Protein AF-0000000074317100 (afdb_homodimer)

Nearest PDB structures (foldseek):
  5i6j-assembly1_A-2  TM=2.090E-01  e=4.087E+00  Homo sapiens
  5i7d-assembly1_A  TM=2.331E-01  e=7.921E+00  Homo sapiens
  5i6j-assembly1_A-2  TM=2.090E-01  e=7.833E+00  Homo sapiens

Solvent-accessible surface area (backbone atoms only — not comparable to full-atom values): 70722 Å² total; per-residue (Å²): 135,84,80,74,78,77,76,76,62,62,64,60,56,52,46,50,55,48,47,51,53,49,55,60,55,61,66,67,53,64,84,69,76,78,72,83,75,69,97,59,59,48,71,60,46,92,87,54,50,64,49,77,40,41,59,49,75,31,32,36,34,78,35,83,80,65,72,85,50,68,72,64,41,71,75,47,50,77,80,52,48,42,72,39,78,79,64,49,83,86,70,63,60,57,64,32,31,36,39,34,53,46,42,38,31,38,54,83,87,62,97,68,54,44,31,40,34,38,67,47,51,78,30,36,35,34,37,36,34,41,67,39,78,52,86,46,90,91,60,86,53,79,44,66,47,81,45,78,48,39,40,69,43,49,47,83,71,43,70,40,76,50,62,46,48,55,46,78,52,72,77,87,52,66,44,76,46,62,32,40,35,40,38,35,24,80,50,92,66,65,69,36,42,32,47,30,26,51,49,52,49,50,38,52,49,34,54,50,32,20,52,49,15,21,51,52,19,28,50,50,44,55,34,50,52,35,51,52,46,23,72,63,72,68,46,66,44,37,55,30,43,31,52,22,51,51,21,48,50,53,24,48,28,41,75,64,31,52,34,39,64,73,73,42,35,82,36,37,74,54,59,74,48,46,40,45,55,26,48,50,42,26,53,50,24,46,51,54,20,49,44,52,69,60,37,20,74,76,71,36,49,71,59,37,54,48,51,54,49,49,51,52,52,52,50,51,50,48,54,44,26,75,74,74,43,65,74,54,57,74,62,55,63,65,58,51,52,51,54,49,48,54,43,49,50,31,49,53,39,32,73,73,63,44,71,54,30,55,39,44,35,52,17,47,49,44,34,50,50,15,49,52,52,38,50,37,42,74,71,60,69,35,74,92,40,76,65,53,70,45,33,42,59,51,20,49,50,52,22,54,51,32,40,52,46,20,55,51,48,40,52,42,51,52,50,52,51,50,52,50,51,50,51,51,50,52,51,51,51,53,48,52,52,49,49,51,52,48,52,52,49,52,50,52,48,49,53,50,51,54,50,50,53,52,49,52,54,50,50,52,52,49,52,55,48,51,52,51,49,52,52,44,53,52,48,50,52,51,45,54,50,51,50,51,50,43,51,52,51,51,53,52,46,43,54,57,50,55,65,41,62,80,78,57,91,69,53,66,71,59,50,34,67,72,51,64,50,57,64,56,50,48,49,51,43,28,47,62,70,40,65,87,53,55,62,35,89,85,77,63,43,64,52,65,41,83,31,93,50,90,69,14,39,15,31,68,81,82,56,50,71,44,54,40,41,60,93,45,98,59,40,88,62,91,62,64,57,51,59,53,51,48,52,52,50,49,57,68,64,70,55,84,77,62,52,67,63,52,48,14,60,71,66,74,48,54,53,66,57,51,50,54,48,50,50,50,49,50,54,48,49,54,54,28,51,76,71,70,55,48,63,54,58,64,43,44,71,61,50,70,64,58,66,67,64,59,61,57,72,79,102,136,84,82,74,77,76,75,75,61,62,64,58,56,52,46,49,55,48,48,51,53,50,54,59,57,60,66,67,54,62,84,70,74,78,70,83,75,69,97,58,58,47,71,60,44,93,87,54,50,62,47,77,40,41,61,50,76,30,33,35,32,78,34,83,81,67,72,84,50,68,72,64,42,70,76,44,50,78,79,53,48,40,72,38,79,79,64,49,82,85,70,64,61,58,65,31,32,36,39,36,53,46,44,38,31,38,54,81,86,62,96,68,54,44,29,40,35,38,68,47,50,78,31,36,36,34,38,37,34,41,67,41,78,52,87,45,89,91,60,86,54,78,42,66,46,80,44,79,48,39,41,69,43,50,47,83,71,44,70,42,78,50,61,44,49,54,46,78,51,73,77,89,52,65,44,77,46,64,33,41,35,40,38,36,24,80,50,93,64,65,69,36,42,32,46,29,26,50,50,51,48,51,37,52,49,34,53,51,33,20,49,49,16,22,52,52,18,28,49,51,44,55,35,50,52,35,52,51,48,23,73,64,73,68,46,67,44,36,54,32,44,32,51,21,51,52,21,46,50,52,24,50,29,41,74,66,32,50,34,38,65,73,73,42,33,84,35,37,75,54,58,74,48,47,39,46,55,26,48,49,44,28,53,50,24,46,52,53,21,50,44,54,70,61,38,20,74,75,70,35,48,72,59,36,54,49,54,53,48,50,51,51,52,53,50,50,49,49,54,45,24,74,74,73,42,65,74,56,58,74,60,55,62,67,59,50,51,50,53,50,47,52,42,50,50,32,49,54,38,32,73,73,63,44,69,51,29,53,39,44,36,52,17,48,50,44,34,49,52,16,50,53,51,39,51,36,41,74,72,60,69,34,73,91,40,76,66,54,72,44,32,40,60,52,20,48,50,52,22,53,51,31,41,50,46,20,55,52,48,41,51,42,51,52,50,51,52,51,52,50,51,51,51,50,50,53,51,50,51,53,51,52,53,49,50,51,52,49,50,52,50,51,50,52,49,51,52,50,51,54,52,50,53,52,48,53,53,51,50,52,52,50,53,54,48,50,52,49,49,52,53,46,53,50,52,49,53,51,46,52,51,52,50,52,51,43,51,52,50,52,54,52,44,43,55,57,53,55,65,42,64,81,74,59,90,69,54,68,71,59,49,36,67,70,53,65,48,58,66,58,49,48,48,49,43,28,48,63,71,40,64,90,53,55,60,36,88,87,77,63,42,61,54,67,40,82,32,94,49,89,68,13,40,16,29,69,82,83,57,50,71,43,55,39,42,60,92,44,97,60,40,87,63,90,62,64,56,50,57,52,52,49,53,50,51,49,59,70,66,71,55,85,77,63,56,68,62,51,51,14,60,72,66,72,48,54,52,66,56,50,50,54,46,47,49,49,50,49,56,48,51,53,54,30,53,76,69,71,55,47,64,54,59,64,42,45,69,62,50,68,64,57,66,68,63,58,59,57,73,79,99

Organism: NCBI:txid2715131

InterPro domains:
  IPR011622 7TM-DISM receptor, extracellular domain, type 2 [PF07696] (60-193)
  IPR011623 7TM-DISM receptor, extracellular domain, type 1 [PF07695] (208-410)

Sequence (1302 aa):
MYLKLHNINFLDDLKIALILIVSFFSAINSYCDDTKLRYLPIEISDSVDQQIFTLVDLPFYVDSTNNLELKSILTNPSEYFRYDRNYSPRKFRAGNNYWIRIDIKIPENSDKYWLLEFYDQTIDEIVVFKPESKKLKNLVSVDYSKIELGDNNEFDERTFKHKNFEVLINHTQFGVYSYFVKINSHRFADIRIAVRSVNRFVYYSLNEYFLFGLLYGMILIISIYNLLMYLVIKEKKYLYYIFYILSVGFYAMCVDGIAFQYLWPNCPEWNEIAYGVFLYFIILFALLFSKKFLVTRIHAPELNAIIISLIIIRSIFFLYTLLFDQNLFDHRILDILIMAFIFFTGIIVWKRGYLPARFFVIAYGVLFIGFFIKALVLWGDIPFNTFLHYSLRISFIIEMILLSFALADRVRILKRNRDKVLKRMMTEQQDNLQIKEQLNQELEQKVAERTKELFEKNQLLEVSYDKLKDQASEIYTINNLLDLENWKLKNRLKSVVKGRMLMKKLTFEEFATVFPENDKCLHQVAHMKWNEGFKCRRCDNKKFSEGSKPYSRRCSKCGYNESATAYTLFHGIKFPLVKAFYILYVVLNHEDYMSLEEMARALSLQKNTVWNFKKKVNNFLHDEEEHGHIHAWKDVMIDLEIIESEDRKNEMYLKLHNINFLDDLKIALILIVSFFSAINSYCDDTKLRYLPIEISDSVDQQIFTLVDLPFYVDSTNNLELKSILTNPSEYFRYDRNYSPRKFRAGNNYWIRIDIKIPENSDKYWLLEFYDQTIDEIVVFKPESKKLKNLVSVDYSKIELGDNNEFDERTFKHKNFEVLINHTQFGVYSYFVKINSHRFADIRIAVRSVNRFVYYSLNEYFLFGLLYGMILIISIYNLLMYLVIKEKKYLYYIFYILSVGFYAMCVDGIAFQYLWPNCPEWNEIAYGVFLYFIILFALLFSKKFLVTRIHAPELNAIIISLIIIRSIFFLYTLLFDQNLFDHRILDILIMAFIFFTGIIVWKRGYLPARFFVIAYGVLFIGFFIKALVLWGDIPFNTFLHYSLRISFIIEMILLSFALADRVRILKRNRDKVLKRMMTEQQDNLQIKEQLNQELEQKVAERTKELFEKNQLLEVSYDKLKDQASEIYTINNLLDLENWKLKNRLKSVVKGRMLMKKLTFEEFATVFPENDKCLHQVAHMKWNEGFKCRRCDNKKFSEGSKPYSRRCSKCGYNESATAYTLFHGIKFPLVKAFYILYVVLNHEDYMSLEEMARALSLQKNTVWNFKKKVNNFLHDEEEHGHIHAWKDVMIDLEIIESEDRKNE

pLDDT: mean 80.02, std 16.93, range [22.44, 97.88]

Foldseek 3Di:
DPPPPPCPVPVVVVVVVVVVVVVVLVVQPDDPPPPPDPPDADEDDPVDFKDKDALQRWWKAWAPPQPDDPVNCVVPVVVGTDHDNPDFLVPDDAFIKMKTKHKHAAALDDPFWKKKWWDFQQFAKKKKWAWDQDPDDPDRDTHTDIDIDGLVDFQVSAPDSALIGMGTHDNNDGGMDMMMMITHHNDRGGGMMMMGTPVVVVVVRVVVVVVLVVLLVLLVVLLVVLVVVCVVVVDCLSVLLSQLSVLVNQLVCLNSSVCCSPPPRPCSVCSNQVNLVSLLSNLLSLLVNLCRLLVCVPLPVVLNVVSVVLNVVSVVVSVCCVPPNVVCSPPCVSVVVSLVSSLVSLVSSVVSPDVLSVLVNVLSVLLVVLVVLCVCVSSVSHDDDPCSPCSNSVSNSSSSVSVVVSVVVVVVVVVVVVVVVVVVVVVVVVVVVVVVVVVVVVVVVVVVVVVVVVVVVVVVVVVVVVVVVVVVVVVVVVVVVVVVVVVVVLVVLLVVLLVQLVPDDDALVSLCSNVVDLLLLLVLLLCVVAVVFDADPVPRAGDWDDDDDRSWTAGPPPGDIDGSCPPHLCPPQPDRPSLLVSLLSVVVVVDCPDDLVRSCVRSVHDSVSSVVSNVSSVVVLVVCVVVPNNVPVVVSVVVSPPPVVPVVVVD/DPPPPPCPVPVVVVVVVVVVVVVVLVVQPPDPPPPPDPPDAAEDDPVDFKDKDALQRWWKAWAPPQPDDPVNCVVPVPVGTDHDNPDFLVPDDAFIKMKTKHKHAAAQDDPFWKKKWWDFQQFAKKKKWAWDQDPDDPDRDTHTDIDIDHLVDFQVSAPDSALIGMGTHDNVDGGMDMMMMITHHNDRGGGMMMMGTPVVVVVVRVVVVVVLVVLLVLLVVLLVVLVVVCVVVVDCLSVLLSQLSVLVNQLVCLNSSVCCSPPPRPCSVCSNQVNLVSLLSNLLSLLVNLCRLLVCVPLPVPLNVVSVVLNVVSVVVSVCCVPPNVVCSPPCVSVVVSLVSSLVSLVSSVVSPDVLSVLVNVLSVLLVVLVVLCVCVSSVSHDDDPCSPCSNSVSNSSSSVSVVVSVVVVVVVVVVVVVVVVVVVVVVVVVVVVVVVVVVVVVVVVVVVVVVVVVVVVVVVVVVVVVVVVVVVVVVVVVVVVVVVVVVVLVVLLVVLLVQLVPDDQQLVSLCSNVVDLLLLLVLLLCVVAVVFDADPPPRAGDWDDADDRSWTAGPPPGDIDGSQPPHLNHPQPDRSSLLVSLLSVVVVVDPPADLVRSCVRRVHDSVSSVVSNVSSVVVLVVVVVVVNNVVVVVSSVVVPPPVVPVVVVD

Structure (mmCIF, N/CA/C/O backbone):
data_AF-0000000074317100-model_v1
#
loop_
_entity.id
_entity.type
_entity.pdbx_description
1 polymer Receptor
#
loop_
_atom_site.group_PDB
_atom_site.id
_atom_site.type_symbol
_atom_site.label_atom_id
_atom_site.label_alt_id
_atom_site.label_comp_id
_atom_site.label_asym_id
_atom_site.label_entity_id
_atom_site.label_seq_id
_atom_site.pdbx_PDB_ins_code
_atom_site.Cartn_x
_atom_site.Cartn_y
_atom_site.Cartn_z
_atom_site.occupancy
_atom_site.B_iso_or_equiv
_atom_site.auth_seq_id
_atom_site.auth_comp_id
_atom_site.auth_asym_id
_atom_site.auth_atom_id
_atom_site.pdbx_PDB_model_num
ATOM 1 N N . MET A 1 1 ? 4.09 -18.891 -46.406 1 22.44 1 MET A N 1
ATOM 2 C CA . MET A 1 1 ? 4.047 -17.438 -46.438 1 22.44 1 MET A CA 1
ATOM 3 C C . MET A 1 1 ? 4.434 -16.844 -45.094 1 22.44 1 MET A C 1
ATOM 5 O O . MET A 1 1 ? 3.84 -17.172 -44.062 1 22.44 1 MET A O 1
ATOM 9 N N . TYR A 1 2 ? 5.777 -16.438 -44.906 1 25.3 2 TYR A N 1
ATOM 10 C CA . TYR A 1 2 ? 6.629 -15.891 -43.875 1 25.3 2 TYR A CA 1
ATOM 11 C C . TYR A 1 2 ? 6.094 -14.555 -43.375 1 25.3 2 TYR A C 1
ATOM 13 O O . TYR A 1 2 ? 5.984 -13.602 -44.125 1 25.3 2 TYR A O 1
ATOM 21 N N . LEU A 1 3 ? 5.008 -14.602 -42.531 1 24.22 3 LEU A N 1
ATOM 22 C CA . LEU A 1 3 ? 4.402 -13.398 -41.938 1 24.22 3 LEU A CA 1
ATOM 23 C C . LEU A 1 3 ? 5.461 -12.5 -41.312 1 24.22 3 LEU A C 1
ATOM 25 O O . LEU A 1 3 ? 6.172 -12.922 -40.406 1 24.22 3 LEU A O 1
ATOM 29 N N . LYS A 1 4 ? 6.113 -11.578 -42.125 1 28.25 4 LYS A N 1
ATOM 30 C CA . LYS A 1 4 ? 7.051 -10.484 -41.875 1 28.25 4 LYS A CA 1
ATOM 31 C C . LYS A 1 4 ? 6.59 -9.602 -40.719 1 28.25 4 LYS A C 1
ATOM 33 O O . LYS A 1 4 ? 5.508 -9.008 -40.781 1 28.25 4 LYS A O 1
ATOM 38 N N . LEU A 1 5 ? 6.988 -9.977 -39.531 1 27.14 5 LEU A N 1
ATOM 39 C CA . LEU A 1 5 ? 6.852 -9.289 -38.25 1 27.14 5 LEU A CA 1
ATOM 40 C C . LEU A 1 5 ? 7.246 -7.816 -38.375 1 27.14 5 LEU A C 1
ATOM 42 O O . LEU A 1 5 ? 8.383 -7.504 -38.719 1 27.14 5 LEU A O 1
ATOM 46 N N . HIS A 1 6 ? 6.355 -6.973 -38.969 1 30.7 6 HIS A N 1
ATOM 47 C CA . HIS A 1 6 ? 6.473 -5.52 -39.031 1 30.7 6 HIS A CA 1
ATOM 48 C C . HIS A 1 6 ? 7.059 -4.969 -37.719 1 30.7 6 HIS A C 1
ATOM 50 O O . HIS A 1 6 ? 6.621 -5.34 -36.656 1 30.7 6 HIS A O 1
ATOM 56 N N . ASN A 1 7 ? 8.328 -4.562 -37.781 1 32.34 7 ASN A N 1
ATOM 57 C CA . ASN A 1 7 ? 9.242 -3.832 -36.906 1 32.34 7 ASN A CA 1
ATOM 58 C C . ASN A 1 7 ? 8.602 -2.551 -36.375 1 32.34 7 ASN A C 1
ATOM 60 O O . ASN A 1 7 ? 8.461 -1.572 -37.094 1 32.34 7 ASN A O 1
ATOM 64 N N . ILE A 1 8 ? 7.441 -2.594 -35.781 1 33.41 8 ILE A N 1
ATOM 65 C CA . ILE A 1 8 ? 6.977 -1.388 -35.094 1 33.41 8 ILE A CA 1
ATOM 66 C C . ILE A 1 8 ? 8.133 -0.744 -34.344 1 33.41 8 ILE A C 1
ATOM 68 O O . ILE A 1 8 ? 8.734 -1.371 -33.469 1 33.41 8 ILE A O 1
ATOM 72 N N . ASN A 1 9 ? 8.836 0.17 -35.062 1 35.75 9 ASN A N 1
ATOM 73 C CA . ASN A 1 9 ? 9.953 0.976 -34.594 1 35.75 9 ASN A CA 1
ATOM 74 C C . ASN A 1 9 ? 9.625 1.66 -33.25 1 35.75 9 ASN A C 1
ATOM 76 O O . ASN A 1 9 ? 8.852 2.613 -33.219 1 35.75 9 ASN A O 1
ATOM 80 N N . PHE A 1 10 ? 9.578 0.96 -32.281 1 36.94 10 PHE A N 1
ATOM 81 C CA . PHE A 1 10 ? 9.492 1.367 -30.875 1 36.94 10 PHE A CA 1
ATOM 82 C C . PHE A 1 10 ? 10.352 2.594 -30.609 1 36.94 10 PHE A C 1
ATOM 84 O O . PHE A 1 10 ? 10.055 3.391 -29.719 1 36.94 10 PHE A O 1
ATOM 91 N N . LEU A 1 11 ? 11.359 2.812 -31.5 1 37.06 11 LEU A N 1
ATOM 92 C CA . LEU A 1 11 ? 12.227 3.971 -31.312 1 37.06 11 LEU A CA 1
ATOM 93 C C . LEU A 1 11 ? 11.484 5.262 -31.641 1 37.06 11 LEU A C 1
ATOM 95 O O . LEU A 1 11 ? 11.703 6.289 -31 1 37.06 11 LEU A O 1
ATOM 99 N N . ASP A 1 12 ? 10.656 5.312 -32.688 1 43.34 12 ASP A N 1
ATOM 100 C CA . ASP A 1 12 ? 9.961 6.543 -33.062 1 43.34 12 ASP A CA 1
ATOM 101 C C . ASP A 1 12 ? 8.914 6.918 -32 1 43.34 12 ASP A C 1
ATOM 103 O O . ASP A 1 12 ? 8.734 8.094 -31.688 1 43.34 12 ASP A O 1
ATOM 107 N N . ASP A 1 13 ? 8.328 5.914 -31.391 1 43.31 13 ASP A N 1
ATOM 108 C CA . ASP A 1 13 ? 7.324 6.25 -30.375 1 43.31 13 ASP A CA 1
ATOM 109 C C . ASP A 1 13 ? 7.98 6.773 -29.109 1 43.31 13 ASP A C 1
ATOM 111 O O . ASP A 1 13 ? 7.438 7.656 -28.438 1 43.31 13 ASP A O 1
ATOM 115 N N . LEU A 1 14 ? 9.164 6.312 -28.844 1 40.88 14 LEU A N 1
ATOM 116 C CA . LEU A 1 14 ? 9.906 6.859 -27.719 1 40.88 14 LEU A CA 1
ATOM 117 C C . LEU A 1 14 ? 10.344 8.289 -27.984 1 40.88 14 LEU A C 1
ATOM 119 O O . LEU A 1 14 ? 10.359 9.125 -27.078 1 40.88 14 LEU A O 1
ATOM 123 N N . LYS A 1 15 ? 10.617 8.602 -29.328 1 45.19 15 LYS A N 1
ATOM 124 C CA . LYS A 1 15 ? 10.953 9.969 -29.703 1 45.19 15 LYS A CA 1
ATOM 125 C C . LYS A 1 15 ? 9.758 10.898 -29.531 1 45.19 15 LYS A C 1
ATOM 127 O O . LYS A 1 15 ? 9.906 12.016 -29.016 1 45.19 15 LYS A O 1
ATOM 132 N N . ILE A 1 16 ? 8.602 10.469 -29.906 1 45 16 ILE A N 1
ATOM 133 C CA . ILE A 1 16 ? 7.406 11.289 -29.766 1 45 16 ILE A CA 1
ATOM 134 C C . ILE A 1 16 ? 7.105 11.516 -28.281 1 45 16 ILE A C 1
ATOM 136 O O . ILE A 1 16 ? 6.773 12.633 -27.875 1 45 16 ILE A O 1
ATOM 140 N N . ALA A 1 17 ? 7.262 10.484 -27.484 1 42.53 17 ALA A N 1
ATOM 141 C CA . ALA A 1 17 ? 7.027 10.68 -26.047 1 42.53 17 ALA A CA 1
ATOM 142 C C . ALA A 1 17 ? 8.055 11.641 -25.453 1 42.53 17 ALA A C 1
ATOM 144 O O . ALA A 1 17 ? 7.715 12.5 -24.641 1 42.53 17 ALA A O 1
ATOM 145 N N . LEU A 1 18 ? 9.234 11.555 -26.047 1 42.03 18 LEU A N 1
ATOM 146 C CA . LEU A 1 18 ? 10.281 12.469 -25.609 1 42.03 18 LEU A CA 1
ATOM 147 C C . LEU A 1 18 ? 10.023 13.883 -26.125 1 42.03 18 LEU A C 1
ATOM 149 O O . LEU A 1 18 ? 10.195 14.852 -25.375 1 42.03 18 LEU A O 1
ATOM 153 N N . ILE A 1 19 ? 9.562 13.992 -27.359 1 43.97 19 ILE A N 1
ATOM 154 C CA . ILE A 1 19 ? 9.234 15.312 -27.906 1 43.97 19 ILE A CA 1
ATOM 155 C C . ILE A 1 19 ? 8.023 15.883 -27.156 1 43.97 19 ILE A C 1
ATOM 157 O O . ILE A 1 19 ? 7.992 17.078 -26.844 1 43.97 19 ILE A O 1
ATOM 161 N N . LEU A 1 20 ? 7.062 15.07 -26.812 1 40.88 20 LEU A N 1
ATOM 162 C CA . LEU A 1 20 ? 5.914 15.594 -26.078 1 40.88 20 LEU A CA 1
ATOM 163 C C . LEU A 1 20 ? 6.312 16.031 -24.672 1 40.88 20 LEU A C 1
ATOM 165 O O . LEU A 1 20 ? 5.816 17.031 -24.172 1 40.88 20 LEU A O 1
ATOM 169 N N . ILE A 1 21 ? 7.18 15.336 -24.125 1 42.44 21 ILE A N 1
ATOM 170 C CA . ILE A 1 21 ? 7.656 15.75 -22.812 1 42.44 21 ILE A CA 1
ATOM 171 C C . ILE A 1 21 ? 8.5 17.016 -22.938 1 42.44 21 ILE A C 1
ATOM 173 O O . ILE A 1 21 ? 8.344 17.953 -22.141 1 42.44 21 ILE A O 1
ATOM 177 N N . VAL A 1 22 ? 9.281 17.094 -24.016 1 41.34 22 VAL A N 1
ATOM 178 C CA . VAL A 1 22 ? 10.094 18.281 -24.203 1 41.34 22 VAL A CA 1
ATOM 179 C C . VAL A 1 22 ? 9.195 19.469 -24.594 1 41.34 22 VAL A C 1
ATOM 181 O O . VAL A 1 22 ? 9.391 20.578 -24.109 1 41.34 22 VAL A O 1
ATOM 184 N N . SER A 1 23 ? 8.219 19.281 -25.453 1 39.97 23 SER A N 1
ATOM 185 C CA . SER A 1 23 ? 7.34 20.391 -25.828 1 39.97 23 SER A CA 1
ATOM 186 C C . SER A 1 23 ? 6.516 20.859 -24.625 1 39.97 23 SER A C 1
ATOM 188 O O . SER A 1 23 ? 6.164 22.031 -24.531 1 39.97 23 SER A O 1
ATOM 190 N N . PHE A 1 24 ? 6.094 19.969 -23.797 1 38.66 24 PHE A N 1
ATOM 191 C CA . PHE A 1 24 ? 5.367 20.406 -22.609 1 38.66 24 PHE A CA 1
ATOM 192 C C . PHE A 1 24 ? 6.254 21.25 -21.703 1 38.66 24 PHE A C 1
ATOM 194 O O . PHE A 1 24 ? 5.789 22.234 -21.109 1 38.66 24 PHE A O 1
ATOM 201 N N . PHE A 1 25 ? 7.512 20.984 -21.688 1 39.25 25 PHE A N 1
ATOM 202 C CA . PHE A 1 25 ? 8.422 21.734 -20.828 1 39.25 25 PHE A CA 1
ATOM 203 C C . PHE A 1 25 ? 8.727 23.109 -21.438 1 39.25 25 PHE A C 1
ATOM 205 O O . PHE A 1 25 ? 9.062 24.047 -20.719 1 39.25 25 PHE A O 1
ATOM 212 N N . SER A 1 26 ? 8.805 23.25 -22.719 1 36.91 26 SER A N 1
ATOM 213 C CA . SER A 1 26 ? 9.141 24.562 -23.25 1 36.91 26 SER A CA 1
ATOM 214 C C . SER A 1 26 ? 8.039 25.578 -22.953 1 36.91 26 SER A C 1
ATOM 216 O O . SER A 1 26 ? 8.281 26.797 -22.984 1 36.91 26 SER A O 1
ATOM 218 N N . ALA A 1 27 ? 6.812 25.172 -22.891 1 36.19 27 ALA A N 1
ATOM 219 C CA . ALA A 1 27 ? 5.773 26.188 -22.75 1 36.19 27 ALA A CA 1
ATOM 220 C C . ALA A 1 27 ? 5.824 26.844 -21.375 1 36.19 27 ALA A C 1
ATOM 222 O O . ALA A 1 27 ? 5.23 27.906 -21.172 1 36.19 27 ALA A O 1
ATOM 223 N N . ILE A 1 28 ? 6.301 26.172 -20.391 1 39.16 28 ILE A N 1
ATOM 224 C CA . ILE A 1 28 ? 6.152 26.781 -19.078 1 39.16 28 ILE A CA 1
ATOM 225 C C . ILE A 1 28 ? 7.215 27.859 -18.891 1 39.16 28 ILE A C 1
ATOM 227 O O . ILE A 1 28 ? 7.312 28.469 -17.828 1 39.16 28 ILE A O 1
ATOM 231 N N . ASN A 1 29 ? 8.102 28.094 -19.844 1 35.78 29 ASN A N 1
ATOM 232 C CA . ASN A 1 29 ? 9.141 29.078 -19.594 1 35.78 29 ASN A CA 1
ATOM 233 C C . ASN A 1 29 ? 8.547 30.469 -19.375 1 35.78 29 ASN A C 1
ATOM 235 O O . ASN A 1 29 ? 9.258 31.391 -18.969 1 35.78 29 ASN A O 1
ATOM 239 N N . SER A 1 30 ? 7.574 30.891 -20.141 1 35 30 SER A N 1
ATOM 240 C CA . SER A 1 30 ? 7.664 32.281 -20.562 1 35 30 SER A CA 1
ATOM 241 C C . SER A 1 30 ? 7.523 33.25 -19.375 1 35 30 SER A C 1
ATOM 243 O O . SER A 1 30 ? 7.988 34.375 -19.438 1 35 30 SER A O 1
ATOM 245 N N . TYR A 1 31 ? 6.398 33.281 -18.609 1 32.12 31 TYR A N 1
ATOM 246 C CA . TYR A 1 31 ? 6.023 34.656 -18.297 1 32.12 31 TYR A CA 1
ATOM 247 C C . TYR A 1 31 ? 6.766 35.188 -17.078 1 32.12 31 TYR A C 1
ATOM 249 O O . TYR A 1 31 ? 6.34 34.938 -15.938 1 32.12 31 TYR A O 1
ATOM 257 N N . CYS A 1 32 ? 8.109 34.969 -17.078 1 35.16 32 CYS A N 1
ATOM 258 C CA . CYS A 1 32 ? 8.758 35.781 -16.047 1 35.16 32 CYS A CA 1
ATOM 259 C C . CYS A 1 32 ? 8.469 37.281 -16.25 1 35.16 32 CYS A C 1
ATOM 261 O O . CYS A 1 32 ? 8.906 37.875 -17.234 1 35.16 32 CYS A O 1
ATOM 263 N N . ASP A 1 33 ? 7.371 37.812 -15.992 1 32.75 33 ASP A N 1
ATOM 264 C CA . ASP A 1 33 ? 7.219 39.25 -16.031 1 32.75 33 ASP A CA 1
ATOM 265 C C . ASP A 1 33 ? 8.258 39.938 -15.141 1 32.75 33 ASP A C 1
ATOM 267 O O . ASP A 1 33 ? 8.406 39.594 -13.961 1 32.75 33 ASP A O 1
ATOM 271 N N . ASP A 1 34 ? 9.391 40.406 -15.68 1 35.16 34 ASP A N 1
ATOM 272 C CA . ASP A 1 34 ? 10.414 41.344 -15.234 1 35.16 34 ASP A CA 1
ATOM 273 C C . ASP A 1 34 ? 9.789 42.531 -14.461 1 35.16 34 ASP A C 1
ATOM 275 O O . ASP A 1 34 ? 10.023 43.688 -14.789 1 35.16 34 ASP A O 1
ATOM 279 N N . THR A 1 35 ? 8.617 42.562 -13.953 1 35.41 35 THR A N 1
ATOM 280 C CA . THR A 1 35 ? 8.266 43.875 -13.422 1 35.41 35 THR A CA 1
ATOM 281 C C . THR A 1 35 ? 9.25 44.281 -12.328 1 35.41 35 THR A C 1
ATOM 283 O O . THR A 1 35 ? 9.641 43.469 -11.492 1 35.41 35 THR A O 1
ATOM 286 N N . LYS A 1 36 ? 10.055 45.375 -12.5 1 39.84 36 LYS A N 1
ATOM 287 C CA . LYS A 1 36 ? 10.875 46.25 -11.672 1 39.84 36 LYS A CA 1
ATOM 288 C C . LYS A 1 36 ? 10.312 46.344 -10.258 1 39.84 36 LYS A C 1
ATOM 290 O O . LYS A 1 36 ? 9.438 47.188 -9.992 1 39.84 36 LYS A O 1
ATOM 295 N N . LEU A 1 37 ? 10.078 45.406 -9.547 1 39.41 37 LEU A N 1
ATOM 296 C CA . LEU A 1 37 ? 9.453 45.594 -8.234 1 39.41 37 LEU A CA 1
ATOM 297 C C . LEU A 1 37 ? 10.375 46.344 -7.293 1 39.41 37 LEU A C 1
ATOM 299 O O . LEU A 1 37 ? 11.523 45.938 -7.09 1 39.41 37 LEU A O 1
ATOM 303 N N . ARG A 1 38 ? 10.359 47.688 -7.137 1 44.12 38 ARG A N 1
ATOM 304 C CA . ARG A 1 38 ? 10.711 48.562 -6.039 1 44.12 38 ARG A CA 1
ATOM 305 C C . ARG A 1 38 ? 10.609 47.844 -4.695 1 44.12 38 ARG A C 1
ATOM 307 O O . ARG A 1 38 ? 9.852 46.906 -4.555 1 44.12 38 ARG A O 1
ATOM 314 N N . TYR A 1 39 ? 11.57 48.312 -3.736 1 55.78 39 TYR A N 1
ATOM 315 C CA . TYR A 1 39 ? 11.68 47.906 -2.346 1 55.78 39 TYR A CA 1
ATOM 316 C C . TYR A 1 39 ? 10.328 47.938 -1.652 1 55.78 39 TYR A C 1
ATOM 318 O O . TYR A 1 39 ? 9.883 49 -1.188 1 55.78 39 TYR A O 1
ATOM 326 N N . LEU A 1 40 ? 9.352 47.344 -2.098 1 67.31 40 LEU A N 1
ATOM 327 C CA . LEU A 1 40 ? 8.102 47.469 -1.359 1 67.31 40 LEU A CA 1
ATOM 328 C C . LEU A 1 40 ? 8 46.375 -0.281 1 67.31 40 LEU A C 1
ATOM 330 O O . LEU A 1 40 ? 8.336 45.219 -0.522 1 67.31 40 LEU A O 1
ATOM 334 N N . PRO A 1 41 ? 7.977 46.906 0.976 1 85.5 41 PRO A N 1
ATOM 335 C CA . PRO A 1 41 ? 7.711 45.938 2.039 1 85.5 41 PRO A CA 1
ATOM 336 C C . PRO A 1 41 ? 6.641 44.906 1.654 1 85.5 41 PRO A C 1
ATOM 338 O O . PRO A 1 41 ? 5.773 45.219 0.826 1 85.5 41 PRO A O 1
ATOM 341 N N . ILE A 1 42 ? 6.879 43.75 2.068 1 88.25 42 ILE A N 1
ATOM 342 C CA . ILE A 1 42 ? 5.91 42.688 1.839 1 88.25 42 ILE A CA 1
ATOM 343 C C . ILE A 1 42 ? 4.617 43 2.59 1 88.25 42 ILE A C 1
ATOM 345 O O . ILE A 1 42 ? 4.613 43.125 3.818 1 88.25 42 ILE A O 1
ATOM 349 N N . GLU A 1 43 ? 3.596 43.219 1.921 1 86.69 43 GLU A N 1
ATOM 350 C CA . GLU A 1 43 ? 2.316 43.562 2.539 1 86.69 43 GLU A CA 1
ATOM 351 C C . GLU A 1 43 ? 1.512 42.312 2.848 1 86.69 43 GLU A C 1
ATOM 353 O O . GLU A 1 43 ? 1.227 41.5 1.951 1 86.69 43 GLU A O 1
ATOM 358 N N . ILE A 1 44 ? 1.282 42.156 4.078 1 86.44 44 ILE A N 1
ATOM 359 C CA . ILE A 1 44 ? 0.422 41.062 4.52 1 86.44 44 ILE A CA 1
ATOM 360 C C . ILE A 1 44 ? -1.041 41.5 4.43 1 86.44 44 ILE A C 1
ATOM 362 O O . ILE A 1 44 ? -1.409 42.562 4.91 1 86.44 44 ILE A O 1
ATOM 366 N N . SER A 1 45 ? -1.816 40.812 3.66 1 84.5 45 SER A N 1
ATOM 367 C CA . SER A 1 45 ? -3.248 41.062 3.541 1 84.5 45 SER A CA 1
ATOM 368 C C . SER A 1 45 ? -4.055 39.781 3.656 1 84.5 45 SER A C 1
ATOM 370 O O . SER A 1 45 ? -3.588 38.719 3.254 1 84.5 45 SER A O 1
ATOM 372 N N . ASP A 1 46 ? -5.223 39.938 4.195 1 84 46 ASP A N 1
ATOM 373 C CA . ASP A 1 46 ? -6.094 38.781 4.387 1 84 46 ASP A CA 1
ATOM 374 C C . ASP A 1 46 ? -6.566 38.219 3.047 1 84 46 ASP A C 1
ATOM 376 O O . ASP A 1 46 ? -7.008 37.062 2.967 1 84 46 ASP A O 1
ATOM 380 N N . SER A 1 47 ? -6.422 38.969 1.979 1 84.81 47 SER A N 1
ATOM 381 C CA . SER A 1 47 ? -6.867 38.531 0.666 1 84.81 47 SER A CA 1
ATOM 382 C C . SER A 1 47 ? -5.809 37.656 -0.004 1 84.81 47 SER A C 1
ATOM 384 O O . SER A 1 47 ? -6.133 36.812 -0.859 1 84.81 47 SER A O 1
ATOM 386 N N . VAL A 1 48 ? -4.578 37.906 0.335 1 88.19 48 VAL A N 1
ATOM 387 C CA . VAL A 1 48 ? -3.488 37.125 -0.216 1 88.19 48 VAL A CA 1
ATOM 388 C C . VAL A 1 48 ? -2.928 36.188 0.862 1 88.19 48 VAL A C 1
ATOM 390 O O . VAL A 1 48 ? -2.156 36.625 1.721 1 88.19 48 VAL A O 1
ATOM 393 N N . ASP A 1 49 ? -3.199 34.969 0.749 1 88.44 49 ASP A N 1
ATOM 394 C CA . ASP A 1 49 ? -2.924 34.031 1.828 1 88.44 49 ASP A CA 1
ATOM 395 C C . ASP A 1 49 ? -1.457 33.594 1.82 1 88.44 49 ASP A C 1
ATOM 397 O O . ASP A 1 49 ? -0.955 33.062 2.814 1 88.44 49 ASP A O 1
ATOM 401 N N . GLN A 1 50 ? -0.759 33.781 0.687 1 91.06 50 GLN A N 1
ATOM 402 C CA . GLN A 1 50 ? 0.623 33.344 0.648 1 91.06 50 GLN A CA 1
ATOM 403 C C . GLN A 1 50 ? 1.438 34.125 -0.377 1 91.06 50 GLN A C 1
ATOM 405 O O . GLN A 1 50 ? 0.926 34.469 -1.437 1 91.06 50 GLN A O 1
ATOM 410 N N . GLN A 1 51 ? 2.623 34.438 -0.091 1 91.62 51 GLN A N 1
ATOM 411 C CA . GLN A 1 51 ? 3.627 35.031 -0.98 1 91.62 51 GLN A CA 1
ATOM 412 C C . GLN A 1 51 ? 4.977 34.344 -0.811 1 91.62 51 GLN A C 1
ATOM 414 O O . GLN A 1 51 ? 5.473 34.188 0.309 1 91.62 51 GLN A O 1
ATOM 419 N N . ILE A 1 52 ? 5.484 33.875 -1.869 1 89.56 52 ILE A N 1
ATOM 420 C CA . ILE A 1 52 ? 6.758 33.156 -1.836 1 89.56 52 ILE A CA 1
ATOM 421 C C . ILE A 1 52 ? 7.848 34.031 -2.467 1 89.56 52 ILE A C 1
ATOM 423 O O . ILE A 1 52 ? 7.645 34.625 -3.535 1 89.56 52 ILE A O 1
ATOM 427 N N . PHE A 1 53 ? 8.992 34.062 -1.789 1 91.06 53 PHE A N 1
ATOM 428 C CA . PHE A 1 53 ? 10.102 34.906 -2.234 1 91.06 53 PHE A CA 1
ATOM 429 C C . PHE A 1 53 ? 11.383 34.094 -2.354 1 91.06 53 PHE A C 1
ATOM 431 O O . PHE A 1 53 ? 11.609 33.156 -1.569 1 91.06 53 PHE A O 1
ATOM 438 N N . THR A 1 54 ? 12.133 34.375 -3.322 1 88.94 54 THR A N 1
ATOM 439 C CA . THR A 1 54 ? 13.477 33.844 -3.486 1 88.94 54 THR A CA 1
ATOM 440 C C . THR A 1 54 ? 14.531 34.938 -3.316 1 88.94 54 THR A C 1
ATOM 442 O O . THR A 1 54 ? 14.188 36.094 -3.041 1 88.94 54 THR A O 1
ATOM 445 N N . LEU A 1 55 ? 15.766 34.562 -3.471 1 89.69 55 LEU A N 1
ATOM 446 C CA . LEU A 1 55 ? 16.828 35.531 -3.287 1 89.69 55 LEU A CA 1
ATOM 447 C C . LEU A 1 55 ? 16.812 36.594 -4.395 1 89.69 55 LEU A C 1
ATOM 449 O O . LEU A 1 55 ? 17.422 37.656 -4.262 1 89.69 55 LEU A O 1
ATOM 453 N N . VAL A 1 56 ? 16.016 36.312 -5.418 1 86.75 56 VAL A N 1
ATOM 454 C CA . VAL A 1 56 ? 15.883 37.281 -6.5 1 86.75 56 VAL A CA 1
ATOM 455 C C . VAL A 1 56 ? 14.969 38.406 -6.055 1 86.75 56 VAL A C 1
ATOM 457 O O . VAL A 1 56 ? 15.133 39.562 -6.496 1 86.75 56 VAL A O 1
ATOM 460 N N . ASP A 1 57 ? 14.07 38.125 -5.082 1 88.81 57 ASP A N 1
ATOM 461 C CA . ASP A 1 57 ? 13.023 39.062 -4.688 1 88.81 57 ASP A CA 1
ATOM 462 C C . ASP A 1 57 ? 13.398 39.812 -3.408 1 88.81 57 ASP A C 1
ATOM 464 O O . ASP A 1 57 ? 12.727 40.75 -3.02 1 88.81 57 ASP A O 1
ATOM 468 N N . LEU A 1 58 ? 14.523 39.406 -2.771 1 92.06 58 LEU A N 1
ATOM 469 C CA . LEU A 1 58 ? 14.867 39.969 -1.462 1 92.06 58 LEU A CA 1
ATOM 470 C C . LEU A 1 58 ? 16.281 40.5 -1.458 1 92.06 58 LEU A C 1
ATOM 472 O O . LEU A 1 58 ? 17.172 39.969 -2.121 1 92.06 58 LEU A O 1
ATOM 476 N N . PRO A 1 59 ? 16.469 41.562 -0.704 1 92.38 59 PRO A N 1
ATOM 477 C CA . PRO A 1 59 ? 17.844 42.062 -0.532 1 92.38 59 PRO A CA 1
ATOM 478 C C . PRO A 1 59 ? 18.656 41.156 0.38 1 92.38 59 PRO A C 1
ATOM 480 O O . PRO A 1 59 ? 18.188 40.719 1.436 1 92.38 59 PRO A O 1
ATOM 483 N N . PHE A 1 60 ? 19.828 40.844 -0.097 1 92.69 60 PHE A N 1
ATOM 484 C CA . PHE A 1 60 ? 20.656 39.938 0.7 1 92.69 60 PHE A CA 1
ATOM 485 C C . PHE A 1 60 ? 22.141 40.312 0.552 1 92.69 60 PHE A C 1
ATOM 487 O O . PHE A 1 60 ? 22.484 41.125 -0.303 1 92.69 60 PHE A O 1
ATOM 494 N N . TYR A 1 61 ? 22.953 39.812 1.504 1 93.06 61 TYR A N 1
ATOM 495 C CA . TYR A 1 61 ? 24.391 40.031 1.531 1 93.06 61 TYR A CA 1
ATOM 496 C C . TYR A 1 61 ? 25.125 38.719 1.871 1 93.06 61 TYR A C 1
ATOM 498 O O . TYR A 1 61 ? 24.734 38.031 2.801 1 93.06 61 TYR A O 1
ATOM 506 N N . VAL A 1 62 ? 26.109 38.406 1.01 1 93.44 62 VAL A N 1
ATOM 507 C CA . VAL A 1 62 ? 26.922 37.219 1.256 1 93.44 62 VAL A CA 1
ATOM 508 C C . VAL A 1 62 ? 28.188 37.594 2.014 1 93.44 62 VAL A C 1
ATOM 510 O O . VAL A 1 62 ? 29.031 38.312 1.491 1 93.44 62 VAL A O 1
ATOM 513 N N . ASP A 1 63 ? 28.266 37.062 3.205 1 93.56 63 ASP A N 1
ATOM 514 C CA . ASP A 1 63 ? 29.438 37.312 4.047 1 93.56 63 ASP A CA 1
ATOM 515 C C . ASP A 1 63 ? 30.453 36.188 3.906 1 93.56 63 ASP A C 1
ATOM 517 O O . ASP A 1 63 ? 30.359 35.156 4.594 1 93.56 63 ASP A O 1
ATOM 521 N N . SER A 1 64 ? 31.484 36.438 3.189 1 91.12 64 SER A N 1
ATOM 522 C CA . SER A 1 64 ? 32.531 35.438 2.979 1 91.12 64 SER A CA 1
ATOM 523 C C . SER A 1 64 ? 33.406 35.281 4.207 1 91.12 64 SER A C 1
ATOM 525 O O . SER A 1 64 ? 34.062 34.25 4.395 1 91.12 64 SER A O 1
ATOM 527 N N . THR A 1 65 ? 33.375 36.25 5.098 1 90.94 65 THR A N 1
ATOM 528 C CA . THR A 1 65 ? 34.219 36.219 6.285 1 90.94 65 THR A CA 1
ATOM 529 C C . THR A 1 65 ? 33.531 35.438 7.406 1 90.94 65 THR A C 1
ATOM 531 O O . THR A 1 65 ? 34.188 34.938 8.32 1 90.94 65 THR A O 1
ATOM 534 N N . ASN A 1 66 ? 32.25 35.375 7.418 1 91.12 66 ASN A N 1
ATOM 535 C CA . ASN A 1 66 ? 31.406 34.719 8.414 1 91.12 66 ASN A CA 1
ATOM 536 C C . ASN A 1 66 ? 31.547 35.375 9.789 1 91.12 66 ASN A C 1
ATOM 538 O O . ASN A 1 66 ? 31.391 34.719 10.812 1 91.12 66 ASN A O 1
ATOM 542 N N . ASN A 1 67 ? 31.922 36.656 9.891 1 89.44 67 ASN A N 1
ATOM 543 C CA . ASN A 1 67 ? 32.125 37.344 11.172 1 89.44 67 ASN A CA 1
ATOM 544 C C . ASN A 1 67 ? 31.203 38.531 11.336 1 89.44 67 ASN A C 1
ATOM 546 O O . ASN A 1 67 ? 31.219 39.188 12.383 1 89.44 67 ASN A O 1
ATOM 550 N N . LEU A 1 68 ? 30.406 38.688 10.422 1 90.69 68 LEU A N 1
ATOM 551 C CA . LEU A 1 68 ? 29.5 39.812 10.484 1 90.69 68 LEU A CA 1
ATOM 552 C C . LEU A 1 68 ? 28.391 39.594 11.508 1 90.69 68 LEU A C 1
ATOM 554 O O . LEU A 1 68 ? 27.797 38.531 11.547 1 90.69 68 LEU A O 1
ATOM 558 N N . GLU A 1 69 ? 28.219 40.531 12.492 1 90.25 69 GLU A N 1
ATOM 559 C CA . GLU A 1 69 ? 27.172 40.438 13.508 1 90.25 69 GLU A CA 1
ATOM 560 C C . GLU A 1 69 ? 26.031 41.406 13.195 1 90.25 69 GLU A C 1
ATOM 562 O O . GLU A 1 69 ? 26.203 42.375 12.422 1 90.25 69 GLU A O 1
ATOM 567 N N . LEU A 1 70 ? 24.922 41.156 13.781 1 90.56 70 LEU A N 1
ATOM 568 C CA . LEU A 1 70 ? 23.734 41.969 13.516 1 90.56 70 LEU A CA 1
ATOM 569 C C . LEU A 1 70 ? 23.984 43.438 13.875 1 90.56 70 LEU A C 1
ATOM 571 O O . LEU A 1 70 ? 23.484 44.344 13.188 1 90.56 70 LEU A O 1
ATOM 575 N N . LYS A 1 71 ? 24.719 43.688 14.945 1 87.19 71 LYS A N 1
ATOM 576 C CA . LYS A 1 71 ? 24.984 45.062 15.406 1 87.19 71 LYS A CA 1
ATOM 577 C C . LYS A 1 71 ? 25.656 45.875 14.32 1 87.19 71 LYS A C 1
ATOM 579 O O . LYS A 1 71 ? 25.328 47.062 14.141 1 87.19 71 LYS A O 1
ATOM 584 N N . SER A 1 72 ? 26.531 45.219 13.555 1 87.19 72 SER A N 1
ATOM 585 C CA . SER A 1 72 ? 27.234 45.906 12.477 1 87.19 72 SER A CA 1
ATOM 586 C C . SER A 1 72 ? 26.297 46.219 11.305 1 87.19 72 SER A C 1
ATOM 588 O O . SER A 1 72 ? 26.422 47.25 10.648 1 87.19 72 SER A O 1
ATOM 590 N N . ILE A 1 73 ? 25.344 45.375 11.094 1 88.5 73 ILE A N 1
ATOM 591 C CA . ILE A 1 73 ? 24.406 45.531 9.992 1 88.5 73 ILE A CA 1
ATOM 592 C C . ILE A 1 73 ? 23.406 46.656 10.297 1 88.5 73 ILE A C 1
ATOM 594 O O . ILE A 1 73 ? 23.016 47.406 9.406 1 88.5 73 ILE A O 1
ATOM 598 N N . LEU A 1 74 ? 23.031 46.75 11.609 1 87.62 74 LEU A N 1
ATOM 599 C CA . LEU A 1 74 ? 22.016 47.75 12.008 1 87.62 74 LEU A CA 1
ATOM 600 C C . LEU A 1 74 ? 22.578 49.156 11.914 1 87.62 74 LEU A C 1
ATOM 602 O O . LEU A 1 74 ? 21.828 50.125 11.703 1 87.62 74 LEU A O 1
ATOM 606 N N . THR A 1 75 ? 23.875 49.312 12.031 1 83 75 THR A N 1
ATOM 607 C CA . THR A 1 75 ? 24.5 50.625 11.961 1 83 75 THR A CA 1
ATOM 608 C C . THR A 1 75 ? 24.484 51.156 10.539 1 83 75 THR A C 1
ATOM 610 O O . THR A 1 75 ? 24.281 52.344 10.32 1 83 75 THR A O 1
ATOM 613 N N . ASN A 1 76 ? 24.656 50.312 9.531 1 81.56 76 ASN A N 1
ATOM 614 C CA . ASN A 1 76 ? 24.609 50.719 8.133 1 81.56 76 ASN A CA 1
ATOM 615 C C . ASN A 1 76 ? 23.891 49.688 7.262 1 81.56 76 ASN A C 1
ATOM 617 O O . ASN A 1 76 ? 24.531 49.062 6.426 1 81.56 76 ASN A O 1
ATOM 621 N N . PRO A 1 77 ? 22.641 49.656 7.293 1 77.06 77 PRO A N 1
ATOM 622 C CA . PRO A 1 77 ? 21.938 48.625 6.566 1 77.06 77 PRO A CA 1
ATOM 623 C C . PRO A 1 77 ? 22.016 48.781 5.051 1 77.06 77 PRO A C 1
ATOM 625 O O . PRO A 1 77 ? 22.094 47.781 4.324 1 77.06 77 PRO A O 1
ATOM 628 N N . SER A 1 78 ? 22.078 49.969 4.539 1 78.25 78 SER A N 1
ATOM 629 C CA . SER A 1 78 ? 22.016 50.219 3.102 1 78.25 78 SER A CA 1
ATOM 630 C C . SER A 1 78 ? 23.312 49.781 2.42 1 78.25 78 SER A C 1
ATOM 632 O O . SER A 1 78 ? 23.328 49.531 1.216 1 78.25 78 SER A O 1
ATOM 634 N N . GLU A 1 79 ? 24.281 49.656 3.225 1 79.69 79 GLU A N 1
ATOM 635 C CA . GLU A 1 79 ? 25.578 49.281 2.645 1 79.69 79 GLU A CA 1
ATOM 636 C C . GLU A 1 79 ? 25.641 47.781 2.367 1 79.69 79 GLU A C 1
ATOM 638 O O . GLU A 1 79 ? 26.359 47.344 1.464 1 79.69 79 GLU A O 1
ATOM 643 N N . TYR A 1 80 ? 24.875 47.062 2.988 1 84.12 80 TYR A N 1
ATOM 644 C CA . TYR A 1 80 ? 25.047 45.625 2.908 1 84.12 80 TYR A CA 1
ATOM 645 C C . TYR A 1 80 ? 23.953 45 2.051 1 84.12 80 TYR A C 1
ATOM 647 O O . TYR A 1 80 ? 24.234 44.125 1.225 1 84.12 80 TYR A O 1
ATOM 655 N N . PHE A 1 81 ? 22.844 45.438 2.098 1 89.38 81 PHE A N 1
ATOM 656 C CA . PHE A 1 81 ? 21.734 44.719 1.467 1 89.38 81 PHE A CA 1
ATOM 657 C C . PHE A 1 81 ? 21.469 45.281 0.068 1 89.38 81 PHE A C 1
ATOM 659 O O . PHE A 1 81 ? 21.234 46.469 -0.103 1 89.38 81 PHE A O 1
ATOM 666 N N . ARG A 1 82 ? 21.594 44.406 -0.919 1 86.44 82 ARG A N 1
ATOM 667 C CA . ARG A 1 82 ? 21.344 44.719 -2.316 1 86.44 82 ARG A CA 1
ATOM 668 C C . ARG A 1 82 ? 20.516 43.656 -2.996 1 86.44 82 ARG A C 1
ATOM 670 O O . ARG A 1 82 ? 20.516 42.5 -2.57 1 86.44 82 ARG A O 1
ATOM 677 N N . TYR A 1 83 ? 19.828 44.062 -4.004 1 88.44 83 TYR A N 1
ATOM 678 C CA . TYR A 1 83 ? 19.078 43.125 -4.82 1 88.44 83 TYR A CA 1
ATOM 679 C C . TYR A 1 83 ? 19.938 42.562 -5.945 1 88.44 83 TYR A C 1
ATOM 681 O O . TYR A 1 83 ? 20.734 43.281 -6.547 1 88.44 83 TYR A O 1
ATOM 689 N N . ASP A 1 84 ? 19.891 41.281 -6.098 1 86.38 84 ASP A N 1
ATOM 690 C CA . ASP A 1 84 ? 20.531 40.625 -7.242 1 86.38 84 ASP A CA 1
ATOM 691 C C . ASP A 1 84 ? 19.484 39.938 -8.117 1 86.38 84 ASP A C 1
ATOM 693 O O . ASP A 1 84 ? 19.141 38.781 -7.863 1 86.38 84 ASP A O 1
ATOM 697 N N . ARG A 1 85 ? 19.125 40.562 -9.219 1 82.69 85 ARG A N 1
ATOM 698 C CA . ARG A 1 85 ? 18.078 40.031 -10.086 1 82.69 85 ARG A CA 1
ATOM 699 C C . ARG A 1 85 ? 18.578 38.844 -10.906 1 82.69 85 ARG A C 1
ATOM 701 O O . ARG A 1 85 ? 17.781 38.062 -11.422 1 82.69 85 ARG A O 1
ATOM 708 N N . ASN A 1 86 ? 19.828 38.719 -10.992 1 81.56 86 ASN A N 1
ATOM 709 C CA . ASN A 1 86 ? 20.391 37.625 -11.781 1 81.56 86 ASN A CA 1
ATOM 710 C C . ASN A 1 86 ? 20.875 36.469 -10.898 1 81.56 86 ASN A C 1
ATOM 712 O O . ASN A 1 86 ? 21.656 35.656 -11.336 1 81.56 86 ASN A O 1
ATOM 716 N N . TYR A 1 87 ? 20.359 36.469 -9.75 1 83.62 87 TYR A N 1
ATOM 717 C CA . TYR A 1 87 ? 20.766 35.406 -8.867 1 83.62 87 TYR A CA 1
ATOM 718 C C . TYR A 1 87 ? 20.25 34.062 -9.367 1 83.62 87 TYR A C 1
ATOM 720 O O . TYR A 1 87 ? 19.094 33.969 -9.82 1 83.62 87 TYR A O 1
ATOM 728 N N . SER A 1 88 ? 21.125 33.156 -9.516 1 79.56 88 SER A N 1
ATOM 729 C CA . SER A 1 88 ? 20.781 31.781 -9.82 1 79.56 88 SER A CA 1
ATOM 730 C C . SER A 1 88 ? 21.25 30.844 -8.719 1 79.56 88 SER A C 1
ATOM 732 O O . SER A 1 88 ? 22.297 31.062 -8.102 1 79.56 88 SER A O 1
ATOM 734 N N . PRO A 1 89 ? 20.5 29.859 -8.383 1 79.5 89 PRO A N 1
ATOM 735 C CA . PRO A 1 89 ? 20.875 28.906 -7.348 1 79.5 89 PRO A CA 1
ATOM 736 C C . PRO A 1 89 ? 22.25 28.281 -7.59 1 79.5 89 PRO A C 1
ATOM 738 O O . PRO A 1 89 ? 22.906 27.828 -6.645 1 79.5 89 PRO A O 1
ATOM 741 N N . ARG A 1 90 ? 22.75 28.312 -8.789 1 76.81 90 ARG A N 1
ATOM 742 C CA . ARG A 1 90 ? 24.062 27.766 -9.117 1 76.81 90 ARG A CA 1
ATOM 743 C C . ARG A 1 90 ? 25.172 28.609 -8.492 1 76.81 90 ARG A C 1
ATOM 745 O O . ARG A 1 90 ? 26.281 28.109 -8.281 1 76.81 90 ARG A O 1
ATOM 752 N N . LYS A 1 91 ? 24.812 29.797 -8.094 1 81.81 91 LYS A N 1
ATOM 753 C CA . LYS A 1 91 ? 25.812 30.719 -7.559 1 81.81 91 LYS A CA 1
ATOM 754 C C . LYS A 1 91 ? 25.891 30.609 -6.039 1 81.81 91 LYS A C 1
ATOM 756 O O . LYS A 1 91 ? 26.703 31.297 -5.406 1 81.81 91 LYS A O 1
ATOM 761 N N . PHE A 1 92 ? 25.141 29.688 -5.496 1 87.38 92 PHE A N 1
ATOM 762 C CA . PHE A 1 92 ? 25.141 29.531 -4.047 1 87.38 92 PHE A CA 1
ATOM 763 C C . PHE A 1 92 ? 26.516 29.078 -3.557 1 87.38 92 PHE A C 1
ATOM 765 O O . PHE A 1 92 ? 27.078 28.125 -4.094 1 87.38 92 PHE A O 1
ATOM 772 N N . ARG A 1 93 ? 27.031 29.797 -2.639 1 90.06 93 ARG A N 1
ATOM 773 C CA . ARG A 1 93 ? 28.328 29.453 -2.057 1 90.06 93 ARG A CA 1
ATOM 774 C C . ARG A 1 93 ? 28.156 28.766 -0.706 1 90.06 93 ARG A C 1
ATOM 776 O O . ARG A 1 93 ? 27.969 29.438 0.316 1 90.06 93 ARG A O 1
ATOM 783 N N . ALA A 1 94 ? 28.531 27.516 -0.671 1 89.19 94 ALA A N 1
ATOM 784 C CA . ALA A 1 94 ? 28.375 26.703 0.534 1 89.19 94 ALA A CA 1
ATOM 785 C C . ALA A 1 94 ? 29.359 27.125 1.611 1 89.19 94 ALA A C 1
ATOM 787 O O . ALA A 1 94 ? 30.516 27.422 1.31 1 89.19 94 ALA A O 1
ATOM 788 N N . GLY A 1 95 ? 28.891 27.219 2.84 1 90.69 95 GLY A N 1
ATOM 789 C CA . GLY A 1 95 ? 29.75 27.531 3.967 1 90.69 95 GLY A CA 1
ATOM 790 C C . GLY A 1 95 ? 29.766 29 4.328 1 90.69 95 GLY A C 1
ATOM 791 O O . GLY A 1 95 ? 30.172 29.375 5.426 1 90.69 95 GLY A O 1
ATOM 792 N N . ASN A 1 96 ? 29.234 29.891 3.428 1 94.06 96 ASN A N 1
ATOM 793 C CA . ASN A 1 96 ? 29.172 31.328 3.703 1 94.06 96 ASN A CA 1
ATOM 794 C C . ASN A 1 96 ? 27.859 31.719 4.367 1 94.06 96 ASN A C 1
ATOM 796 O O . ASN A 1 96 ? 26.844 31.031 4.195 1 94.06 96 ASN A O 1
ATOM 800 N N . ASN A 1 97 ? 27.938 32.812 5.105 1 95.62 97 ASN A N 1
ATOM 801 C CA . ASN A 1 97 ? 26.734 33.312 5.734 1 95.62 97 ASN A CA 1
ATOM 802 C C . ASN A 1 97 ? 25.938 34.219 4.785 1 95.62 97 ASN A C 1
ATOM 804 O O . ASN A 1 97 ? 26.5 35.125 4.195 1 95.62 97 ASN A O 1
ATOM 808 N N . TYR A 1 98 ? 24.766 33.875 4.594 1 95.31 98 TYR A N 1
ATOM 809 C CA . TYR A 1 98 ? 23.844 34.719 3.828 1 95.31 98 TYR A CA 1
ATOM 810 C C . TYR A 1 98 ? 22.969 35.531 4.754 1 95.31 98 TYR A C 1
ATOM 812 O O . TYR A 1 98 ? 22.203 35 5.559 1 95.31 98 TYR A O 1
ATOM 820 N N . TRP A 1 99 ? 23.078 36.844 4.684 1 95.06 99 TRP A N 1
ATOM 821 C CA . TRP A 1 99 ? 22.219 37.75 5.441 1 95.06 99 TRP A CA 1
ATOM 822 C C . TRP A 1 99 ? 21.078 38.281 4.578 1 95.06 99 TRP A C 1
ATOM 824 O O . TRP A 1 99 ? 21.312 38.844 3.518 1 95.06 99 TRP A O 1
ATOM 834 N N . ILE A 1 100 ? 19.891 38.062 5.023 1 95.12 100 ILE A N 1
ATOM 835 C CA . ILE A 1 100 ? 18.703 38.469 4.262 1 95.12 100 ILE A CA 1
ATOM 836 C C . ILE A 1 100 ? 17.875 39.438 5.082 1 95.12 100 ILE A C 1
ATOM 838 O O . ILE A 1 100 ? 17.703 39.25 6.289 1 95.12 100 ILE A O 1
ATOM 842 N N . ARG A 1 101 ? 17.406 40.438 4.516 1 93.62 101 ARG A N 1
ATOM 843 C CA . ARG A 1 101 ? 16.516 41.406 5.148 1 93.62 101 ARG A CA 1
ATOM 844 C C . ARG A 1 101 ? 15.094 41.281 4.605 1 93.62 101 ARG A C 1
ATOM 846 O O . ARG A 1 101 ? 14.883 41.25 3.389 1 93.62 101 ARG A O 1
ATOM 853 N N . ILE A 1 102 ? 14.141 41.125 5.469 1 93.19 102 ILE A N 1
ATOM 854 C CA . ILE A 1 102 ? 12.742 41 5.086 1 93.19 102 ILE A CA 1
ATOM 855 C C . ILE A 1 102 ? 11.922 42.094 5.758 1 93.19 102 ILE A C 1
ATOM 857 O O . ILE A 1 102 ? 11.742 42.094 6.977 1 93.19 102 ILE A O 1
ATOM 861 N N . ASP A 1 103 ? 11.398 42.938 4.98 1 91.94 103 ASP A N 1
ATOM 862 C CA . ASP A 1 103 ? 10.523 44 5.5 1 91.94 103 ASP A CA 1
ATOM 863 C C . ASP A 1 103 ? 9.055 43.594 5.371 1 91.94 103 ASP A C 1
ATOM 865 O O . ASP A 1 103 ? 8.562 43.375 4.266 1 91.94 103 ASP A O 1
ATOM 869 N N . ILE A 1 104 ? 8.414 43.594 6.496 1 91.56 104 ILE A N 1
ATOM 870 C CA . ILE A 1 104 ? 7.023 43.156 6.504 1 91.56 104 ILE A CA 1
ATOM 871 C C . ILE A 1 104 ? 6.137 44.281 7.047 1 91.56 104 ILE A C 1
ATOM 873 O O . ILE A 1 104 ? 6.422 44.844 8.102 1 91.56 104 ILE A O 1
ATOM 877 N N . LYS A 1 105 ? 5.109 44.531 6.281 1 89.94 105 LYS A N 1
ATOM 878 C CA . LYS A 1 105 ? 4.082 45.469 6.75 1 89.94 105 LYS A CA 1
ATOM 879 C C . LYS A 1 105 ? 2.9 44.719 7.359 1 89.94 105 LYS A C 1
ATOM 881 O O . LYS A 1 105 ? 2.176 44 6.656 1 89.94 105 LYS A O 1
ATOM 886 N N . ILE A 1 106 ? 2.697 44.875 8.625 1 85.31 106 ILE A N 1
ATOM 887 C CA . ILE A 1 106 ? 1.623 44.219 9.352 1 85.31 106 ILE A CA 1
ATOM 888 C C . ILE A 1 106 ? 0.403 45.125 9.422 1 85.31 106 ILE A C 1
ATOM 890 O O . ILE A 1 106 ? 0.49 46.25 9.93 1 85.31 106 ILE A O 1
ATOM 894 N N . PRO A 1 107 ? -0.661 44.594 8.945 1 83.06 107 PRO A N 1
ATOM 895 C CA . PRO A 1 107 ? -1.869 45.406 9 1 83.06 107 PRO A CA 1
ATOM 896 C C . PRO A 1 107 ? -2.471 45.5 10.398 1 83.06 107 PRO A C 1
ATOM 898 O O . PRO A 1 107 ? -2.186 44.656 11.242 1 83.06 107 PRO A O 1
ATOM 901 N N . GLU A 1 108 ? -3.283 46.531 10.711 1 75.88 108 GLU A N 1
ATOM 902 C CA . GLU A 1 108 ? -3.895 46.75 12.023 1 75.88 108 GLU A CA 1
ATOM 903 C C . GLU A 1 108 ? -5 45.719 12.289 1 75.88 108 GLU A C 1
ATOM 905 O O . GLU A 1 108 ? -5.133 45.219 13.406 1 75.88 108 GLU A O 1
ATOM 910 N N . ASN A 1 109 ? -5.832 45.531 11.312 1 75.81 109 ASN A N 1
ATOM 911 C CA . ASN A 1 109 ? -6.98 44.656 11.547 1 75.81 109 ASN A CA 1
ATOM 912 C C . ASN A 1 109 ? -6.906 43.406 10.711 1 75.81 109 ASN A C 1
ATOM 914 O O . ASN A 1 109 ? -7.441 43.344 9.602 1 75.81 109 ASN A O 1
ATOM 918 N N . SER A 1 110 ? -6.035 42.469 11.18 1 78.44 110 SER A N 1
ATOM 919 C CA . SER A 1 110 ? -6.035 41.188 10.477 1 78.44 110 SER A CA 1
ATOM 920 C C . SER A 1 110 ? -6.75 40.125 11.289 1 78.44 110 SER A C 1
ATOM 922 O O . SER A 1 110 ? -6.59 40.031 12.508 1 78.44 110 SER A O 1
ATOM 924 N N . ASP A 1 111 ? -7.617 39.375 10.625 1 76.06 111 ASP A N 1
ATOM 925 C CA . ASP A 1 111 ? -8.359 38.281 11.266 1 76.06 111 ASP A CA 1
ATOM 926 C C . ASP A 1 111 ? -7.543 37 11.273 1 76.06 111 ASP A C 1
ATOM 928 O O . ASP A 1 111 ? -7.945 36 11.891 1 76.06 111 ASP A O 1
ATOM 932 N N . LYS A 1 112 ? -6.332 37.031 10.625 1 84.56 112 LYS A N 1
ATOM 933 C CA . LYS A 1 112 ? -5.535 35.812 10.508 1 84.56 112 LYS A CA 1
ATOM 934 C C . LYS A 1 112 ? -4.184 36 11.195 1 84.56 112 LYS A C 1
ATOM 936 O O . LYS A 1 112 ? -3.752 37.094 11.477 1 84.56 112 LYS A O 1
ATOM 941 N N . TYR A 1 113 ? -3.635 34.844 11.516 1 87.44 113 TYR A N 1
ATOM 942 C CA . TYR A 1 113 ? -2.264 34.844 12.008 1 87.44 113 TYR A CA 1
ATOM 943 C C . TYR A 1 113 ? -1.282 34.562 10.875 1 87.44 113 TYR A C 1
ATOM 945 O O . TYR A 1 113 ? -1.626 33.875 9.898 1 87.44 113 TYR A O 1
ATOM 953 N N . TRP A 1 114 ? -0.122 35.125 11.016 1 90.06 114 TRP A N 1
ATOM 954 C CA . TRP A 1 114 ? 0.84 35 9.93 1 90.06 114 TRP A CA 1
ATOM 955 C C . TRP A 1 114 ? 2.15 34.406 10.414 1 90.06 114 TRP A C 1
ATOM 957 O O . TRP A 1 114 ? 2.469 34.469 11.602 1 90.06 114 TRP A O 1
ATOM 967 N N . LEU A 1 115 ? 2.863 33.781 9.508 1 93.5 115 LEU A N 1
ATOM 968 C CA . LEU A 1 115 ? 4.145 33.188 9.852 1 93.5 115 LEU A CA 1
ATOM 969 C C . LEU A 1 115 ? 5.105 33.25 8.672 1 93.5 115 LEU A C 1
ATOM 971 O O . LEU A 1 115 ? 4.688 33.5 7.535 1 93.5 115 LEU A O 1
ATOM 975 N N . LEU A 1 116 ? 6.395 33.125 8.906 1 95.5 116 LEU A N 1
ATOM 976 C CA . LEU A 1 116 ? 7.469 32.969 7.934 1 95.5 116 LEU A CA 1
ATOM 977 C C . LEU A 1 116 ? 7.902 31.5 7.855 1 95.5 116 LEU A C 1
ATOM 979 O O . LEU A 1 116 ? 8.102 30.844 8.883 1 95.5 116 LEU A O 1
ATOM 983 N N . GLU A 1 117 ? 7.977 30.984 6.652 1 95.88 117 GLU A N 1
ATOM 984 C CA . GLU A 1 117 ? 8.383 29.594 6.477 1 95.88 117 GLU A CA 1
ATOM 985 C C . GLU A 1 117 ? 9.602 29.484 5.566 1 95.88 117 GLU A C 1
ATOM 987 O O . GLU A 1 117 ? 9.648 30.109 4.508 1 95.88 117 GLU A O 1
ATOM 992 N N . PHE A 1 118 ? 10.57 28.719 6.008 1 95.31 118 PHE A N 1
ATOM 993 C CA . PHE A 1 118 ? 11.727 28.359 5.207 1 95.31 118 PHE A CA 1
ATOM 994 C C . PHE A 1 118 ? 11.586 26.953 4.641 1 95.31 118 PHE A C 1
ATOM 996 O O . PHE A 1 118 ? 11.57 25.984 5.391 1 95.31 118 PHE A O 1
ATOM 1003 N N . TYR A 1 119 ? 11.609 26.734 3.373 1 88.94 119 TYR A N 1
ATOM 1004 C CA . TYR A 1 119 ? 11.219 25.484 2.707 1 88.94 119 TYR A CA 1
ATOM 1005 C C . TYR A 1 119 ? 12.32 24.438 2.809 1 88.94 119 TYR A C 1
ATOM 1007 O O . TYR A 1 119 ? 12.039 23.25 2.867 1 88.94 119 TYR A O 1
ATOM 1015 N N . ASP A 1 120 ? 13.586 24.812 2.807 1 89.56 120 ASP A N 1
ATOM 1016 C CA . ASP A 1 120 ? 14.672 23.828 2.771 1 89.56 120 ASP A CA 1
ATOM 1017 C C . ASP A 1 120 ? 15 23.328 4.172 1 89.56 120 ASP A C 1
ATOM 1019 O O . ASP A 1 120 ? 15.641 24.016 4.961 1 89.56 120 ASP A O 1
ATOM 1023 N N . GLN A 1 121 ? 14.617 22.109 4.402 1 90.31 121 GLN A N 1
ATOM 1024 C CA . GLN A 1 121 ? 14.773 21.531 5.73 1 90.31 121 GLN A CA 1
ATOM 1025 C C . GLN A 1 121 ? 16.203 21.031 5.949 1 90.31 121 GLN A C 1
ATOM 1027 O O . GLN A 1 121 ? 16.562 20.641 7.059 1 90.31 121 GLN A O 1
ATOM 1032 N N . THR A 1 122 ? 17.047 21.125 4.961 1 89.81 122 THR A N 1
ATOM 1033 C CA . THR A 1 122 ? 18.391 20.594 5.066 1 89.81 122 THR A CA 1
ATOM 1034 C C . THR A 1 122 ? 19.375 21.688 5.453 1 89.81 122 THR A C 1
ATOM 1036 O O . THR A 1 122 ? 20.578 21.438 5.59 1 89.81 122 THR A O 1
ATOM 1039 N N . ILE A 1 123 ? 18.906 22.938 5.598 1 93.94 123 ILE A N 1
ATOM 1040 C CA . ILE A 1 123 ? 19.781 24.031 5.988 1 93.94 123 ILE A CA 1
ATOM 1041 C C . ILE A 1 123 ? 20.344 23.781 7.379 1 93.94 123 ILE A C 1
ATOM 1043 O O . ILE A 1 123 ? 19.609 23.406 8.297 1 93.94 123 ILE A O 1
ATOM 1047 N N . ASP A 1 124 ? 21.562 24.031 7.582 1 93.5 124 ASP A N 1
ATOM 1048 C CA . ASP A 1 124 ? 22.25 23.688 8.82 1 93.5 124 ASP A CA 1
ATOM 1049 C C . ASP A 1 124 ? 21.875 24.672 9.938 1 93.5 124 ASP A C 1
ATOM 1051 O O . ASP A 1 124 ? 21.562 24.25 11.055 1 93.5 124 ASP A O 1
ATOM 1055 N N . GLU A 1 125 ? 21.953 25.953 9.586 1 95.19 125 GLU A N 1
ATOM 1056 C CA . GLU A 1 125 ? 21.688 26.969 10.609 1 95.19 125 GLU A CA 1
ATOM 1057 C C . GLU A 1 125 ? 20.906 28.141 10.039 1 95.19 125 GLU A C 1
ATOM 1059 O O . GLU A 1 125 ? 21.312 28.734 9.023 1 95.19 125 GLU A O 1
ATOM 1064 N N . ILE A 1 126 ? 19.812 28.391 10.641 1 96.69 126 ILE A N 1
ATOM 1065 C CA . ILE A 1 126 ? 19 29.562 10.336 1 96.69 126 ILE A CA 1
ATOM 1066 C C . ILE A 1 126 ? 18.781 30.375 11.609 1 96.69 126 ILE A C 1
ATOM 1068 O O . ILE A 1 126 ? 18.203 29.875 12.586 1 96.69 126 ILE A O 1
ATOM 1072 N N . VAL A 1 127 ? 19.25 31.562 11.664 1 96.31 127 VAL A N 1
ATOM 1073 C CA . VAL A 1 127 ? 19.031 32.469 12.797 1 96.31 127 VAL A CA 1
ATOM 1074 C C . VAL A 1 127 ? 18.156 33.625 12.375 1 96.31 127 VAL A C 1
ATOM 1076 O O . VAL A 1 127 ? 18.516 34.406 11.484 1 96.31 127 VAL A O 1
ATOM 1079 N N . VAL A 1 128 ? 17.031 33.719 12.945 1 96.31 128 VAL A N 1
ATOM 1080 C CA . VAL A 1 128 ? 16.094 34.781 12.625 1 96.31 128 VAL A CA 1
ATOM 1081 C C . VAL A 1 128 ? 16.078 35.812 13.742 1 96.31 128 VAL A C 1
ATOM 1083 O O . VAL A 1 128 ? 15.891 35.5 14.914 1 96.31 128 VAL A O 1
ATOM 1086 N N . PHE A 1 129 ? 16.312 37 13.398 1 94.56 129 PHE A N 1
ATOM 1087 C CA . PHE A 1 129 ? 16.203 38.125 14.32 1 94.56 129 PHE A CA 1
ATOM 1088 C C . PHE A 1 129 ? 14.852 38.812 14.18 1 94.56 129 PHE A C 1
ATOM 1090 O O . PHE A 1 129 ? 14.648 39.594 13.25 1 94.56 129 PHE A O 1
ATOM 1097 N N . LYS A 1 130 ? 14 38.531 15.086 1 91.69 130 LYS A N 1
ATOM 1098 C CA . LYS A 1 130 ? 12.625 39.031 15.094 1 91.69 130 LYS A CA 1
ATOM 1099 C C . LYS A 1 130 ? 12.523 40.344 15.891 1 91.69 130 LYS A C 1
ATOM 1101 O O . LYS A 1 130 ? 12.969 40.406 17.031 1 91.69 130 LYS A O 1
ATOM 1106 N N . PRO A 1 131 ? 11.898 41.312 15.289 1 88.88 131 PRO A N 1
ATOM 1107 C CA . PRO A 1 131 ? 11.734 42.562 16.016 1 88.88 131 PRO A CA 1
ATOM 1108 C C . PRO A 1 131 ? 10.672 42.5 17.109 1 88.88 131 PRO A C 1
ATOM 1110 O O . PRO A 1 131 ? 9.594 41.906 16.891 1 88.88 131 PRO A O 1
ATOM 1113 N N . GLU A 1 132 ? 10.93 42.812 18.312 1 81.06 132 GLU A N 1
ATOM 1114 C CA . GLU A 1 132 ? 10 42.875 19.422 1 81.06 132 GLU A CA 1
ATOM 1115 C C . GLU A 1 132 ? 9.805 44.312 19.906 1 81.06 132 GLU A C 1
ATOM 1117 O O . GLU A 1 132 ? 10.773 45.062 20.078 1 81.06 132 GLU A O 1
ATOM 1122 N N . SER A 1 133 ? 8.586 44.906 19.562 1 68.81 133 SER A N 1
ATOM 1123 C CA . SER A 1 133 ? 8.359 46.25 20.047 1 68.81 133 SER A CA 1
ATOM 1124 C C . SER A 1 133 ? 7.957 46.281 21.516 1 68.81 133 SER A C 1
ATOM 1126 O O . SER A 1 133 ? 7.074 45.531 21.938 1 68.81 133 SER A O 1
ATOM 1128 N N . LYS A 1 134 ? 8.844 46.375 22.469 1 57.06 134 LYS A N 1
ATOM 1129 C CA . LYS A 1 134 ? 8.43 46.719 23.828 1 57.06 134 LYS A CA 1
ATOM 1130 C C . LYS A 1 134 ? 8.055 48.188 23.953 1 57.06 134 LYS A C 1
ATOM 1132 O O . LYS A 1 134 ? 8.773 49.062 23.469 1 57.06 134 LYS A O 1
ATOM 1137 N N . LYS A 1 135 ? 6.605 48.344 23.906 1 51.31 135 LYS A N 1
ATOM 1138 C CA . LYS A 1 135 ? 6.156 49.688 24.281 1 51.31 135 LYS A CA 1
ATOM 1139 C C . LYS A 1 135 ? 6.844 50.156 25.562 1 51.31 135 LYS A C 1
ATOM 1141 O O . LYS A 1 135 ? 6.422 49.812 26.672 1 51.31 135 LYS A O 1
ATOM 1146 N N . LEU A 1 136 ? 8.109 50.156 25.672 1 44.09 136 LEU A N 1
ATOM 1147 C CA . LEU A 1 136 ? 8.414 51 26.828 1 44.09 136 LEU A CA 1
ATOM 1148 C C . LEU A 1 136 ? 7.918 52.438 26.594 1 44.09 136 LEU A C 1
ATOM 1150 O O . LEU A 1 136 ? 7.812 52.875 25.438 1 44.09 136 LEU A O 1
ATOM 1154 N N . LYS A 1 137 ? 7.953 53.219 27.516 1 50.59 137 LYS A N 1
ATOM 1155 C CA . LYS A 1 137 ? 7.465 54.594 27.547 1 50.59 137 LYS A CA 1
ATOM 1156 C C . LYS A 1 137 ? 7.68 55.281 26.188 1 50.59 137 LYS A C 1
ATOM 1158 O O . LYS A 1 137 ? 6.766 55.312 25.359 1 50.59 137 LYS A O 1
ATOM 1163 N N . ASN A 1 138 ? 8.336 56.375 26.125 1 44.38 138 ASN A N 1
ATOM 1164 C CA . ASN A 1 138 ? 8.547 57.469 25.156 1 44.38 138 ASN A CA 1
ATOM 1165 C C . ASN A 1 138 ? 9.414 57 24 1 44.38 138 ASN A C 1
ATOM 1167 O O . ASN A 1 138 ? 9.625 57.75 23.031 1 44.38 138 ASN A O 1
ATOM 1171 N N . LEU A 1 139 ? 10.406 56.031 24.047 1 44.53 139 LEU A N 1
ATOM 1172 C CA . LEU A 1 139 ? 11.328 55.781 22.938 1 44.53 139 LEU A CA 1
ATOM 1173 C C . LEU A 1 139 ? 11.078 54.406 22.312 1 44.53 139 LEU A C 1
ATOM 1175 O O . LEU A 1 139 ? 11.047 53.406 23.016 1 44.53 139 LEU A O 1
ATOM 1179 N N . VAL A 1 140 ? 10.492 54.25 21.188 1 50.69 140 VAL A N 1
ATOM 1180 C CA . VAL A 1 140 ? 10.281 53.094 20.344 1 50.69 140 VAL A CA 1
ATOM 1181 C C . VAL A 1 140 ? 11.609 52.375 20.109 1 50.69 140 VAL A C 1
ATOM 1183 O O . VAL A 1 140 ? 12.445 52.844 19.328 1 50.69 140 VAL A O 1
ATOM 1186 N N . SER A 1 141 ? 12.359 51.781 21.031 1 60.91 141 SER A N 1
ATOM 1187 C CA . SER A 1 141 ? 13.531 50.969 20.719 1 60.91 141 SER A CA 1
ATOM 1188 C C . SER A 1 141 ? 13.133 49.562 20.266 1 60.91 141 SER A C 1
ATOM 1190 O O . SER A 1 141 ? 12.266 48.938 20.875 1 60.91 141 SER A O 1
ATOM 1192 N N . VAL A 1 142 ? 13.484 49.219 18.969 1 68.56 142 VAL A N 1
ATOM 1193 C CA . VAL A 1 142 ? 13.234 47.906 18.406 1 68.56 142 VAL A CA 1
ATOM 1194 C C . VAL A 1 142 ? 14.281 46.906 18.922 1 68.56 142 VAL A C 1
ATOM 1196 O O . VAL A 1 142 ? 15.484 47.125 18.703 1 68.56 142 VAL A O 1
ATOM 1199 N N . ASP A 1 143 ? 13.914 46.031 19.891 1 82.44 143 ASP A N 1
ATOM 1200 C CA . ASP A 1 143 ? 14.766 44.938 20.312 1 82.44 143 ASP A CA 1
ATOM 1201 C C . ASP A 1 143 ? 14.5 43.688 19.469 1 82.44 143 ASP A C 1
ATOM 1203 O O . ASP A 1 143 ? 13.422 43.531 18.891 1 82.44 143 ASP A O 1
ATOM 1207 N N . TYR A 1 144 ? 15.602 43.031 19.188 1 89.31 144 TYR A N 1
ATOM 1208 C CA . TYR A 1 144 ? 15.484 41.844 18.359 1 89.31 144 TYR A CA 1
ATOM 1209 C C . TYR A 1 144 ? 15.641 40.562 19.188 1 89.31 144 TYR A C 1
ATOM 1211 O O . TYR A 1 144 ? 16.531 40.5 20.031 1 89.31 144 TYR A O 1
ATOM 1219 N N . SER A 1 145 ? 14.703 39.719 19.109 1 89.5 145 SER A N 1
ATOM 1220 C CA . SER A 1 145 ? 14.82 38.406 19.703 1 89.5 145 SER A CA 1
ATOM 1221 C C . SER A 1 145 ? 15.438 37.406 18.719 1 89.5 145 SER A C 1
ATOM 1223 O O . SER A 1 145 ? 15.109 37.406 17.531 1 89.5 145 SER A O 1
ATOM 1225 N N . LYS A 1 146 ? 16.328 36.656 19.219 1 92.88 146 LYS A N 1
ATOM 1226 C CA . LYS A 1 146 ? 17.062 35.688 18.406 1 92.88 146 LYS A CA 1
ATOM 1227 C C . LYS A 1 146 ? 16.391 34.312 18.438 1 92.88 146 LYS A C 1
ATOM 1229 O O . LYS A 1 146 ? 16.188 33.75 19.5 1 92.88 146 LYS A O 1
ATOM 1234 N N . ILE A 1 147 ? 15.992 33.812 17.297 1 93.44 147 ILE A N 1
ATOM 1235 C CA . ILE A 1 147 ? 15.438 32.469 17.156 1 93.44 147 ILE A CA 1
ATOM 1236 C C . ILE A 1 147 ? 16.375 31.609 16.312 1 93.44 147 ILE A C 1
ATOM 1238 O O . ILE A 1 147 ? 16.656 31.922 15.156 1 93.44 147 ILE A O 1
ATOM 1242 N N . GLU A 1 148 ? 16.859 30.562 16.859 1 94.5 148 GLU A N 1
ATOM 1243 C CA . GLU A 1 148 ? 17.797 29.672 16.188 1 94.5 148 GLU A CA 1
ATOM 1244 C C . GLU A 1 148 ? 17.078 28.438 15.617 1 94.5 148 GLU A C 1
ATOM 1246 O O . GLU A 1 148 ? 16.406 27.719 16.359 1 94.5 148 GLU A O 1
ATOM 1251 N N . LEU A 1 149 ? 17.172 28.266 14.359 1 94.88 149 LEU A N 1
ATOM 1252 C CA . LEU A 1 149 ? 16.609 27.125 13.641 1 94.88 149 LEU A CA 1
ATOM 1253 C C . LEU A 1 149 ? 17.688 26.391 12.852 1 94.88 149 LEU A C 1
ATOM 1255 O O . LEU A 1 149 ? 18.859 26.781 12.883 1 94.88 149 LEU A O 1
ATOM 1259 N N . GLY A 1 150 ? 17.328 25.234 12.195 1 93.62 150 GLY A N 1
ATOM 1260 C CA . GLY A 1 150 ? 18.281 24.469 11.406 1 93.62 150 GLY A CA 1
ATOM 1261 C C . GLY A 1 150 ? 18.297 23 11.758 1 93.62 150 GLY A C 1
ATOM 1262 O O . GLY A 1 150 ? 17.812 22.609 12.82 1 93.62 150 GLY A O 1
ATOM 1263 N N . ASP A 1 151 ? 18.891 22.297 10.891 1 91.56 151 ASP A N 1
ATOM 1264 C CA . ASP A 1 151 ? 18.875 20.844 11.07 1 91.56 151 ASP A CA 1
ATOM 1265 C C . ASP A 1 151 ? 20 20.391 12 1 91.56 151 ASP A C 1
ATOM 1267 O O . ASP A 1 151 ? 20.109 19.219 12.336 1 91.56 151 ASP A O 1
ATOM 1271 N N . ASN A 1 152 ? 20.828 21.391 12.438 1 92.38 152 ASN A N 1
ATOM 1272 C CA . ASN A 1 152 ? 21.844 21.094 13.422 1 92.38 152 ASN A CA 1
ATOM 1273 C C . ASN A 1 152 ? 21.266 20.984 14.828 1 92.38 152 ASN A C 1
ATOM 1275 O O . ASN A 1 152 ? 21.906 20.438 15.734 1 92.38 152 ASN A O 1
ATOM 1279 N N . ASN A 1 153 ? 20.094 21.5 14.945 1 92.62 153 ASN A N 1
ATOM 1280 C CA . ASN A 1 153 ? 19.406 21.438 16.219 1 92.62 153 ASN A CA 1
ATOM 1281 C C . ASN A 1 153 ? 18.469 20.234 16.297 1 92.62 153 ASN A C 1
ATOM 1283 O O . ASN A 1 153 ? 18.078 19.672 15.258 1 92.62 153 ASN A O 1
ATOM 1287 N N . GLU A 1 154 ? 18.172 19.844 17.484 1 92.31 154 GLU A N 1
ATOM 1288 C CA . GLU A 1 154 ? 17.203 18.766 17.656 1 92.31 154 GLU A CA 1
ATOM 1289 C C . GLU A 1 154 ? 15.844 19.156 17.094 1 92.31 154 GLU A C 1
ATOM 1291 O O . GLU A 1 154 ? 15.484 20.328 17.078 1 92.31 154 GLU A O 1
ATOM 1296 N N . PHE A 1 155 ? 15.141 18.188 16.688 1 91.5 155 PHE A N 1
ATOM 1297 C CA . PHE A 1 155 ? 13.883 18.438 15.992 1 91.5 155 PHE A CA 1
ATOM 1298 C C . PHE A 1 155 ? 12.867 19.094 16.922 1 91.5 155 PHE A C 1
ATOM 1300 O O . PHE A 1 155 ? 12.055 19.922 16.5 1 91.5 155 PHE A O 1
ATOM 1307 N N . ASP A 1 156 ? 12.922 18.812 18.156 1 88.19 156 ASP A N 1
ATOM 1308 C CA . ASP A 1 156 ? 11.914 19.25 19.125 1 88.19 156 ASP A CA 1
ATOM 1309 C C . ASP A 1 156 ? 12.039 20.75 19.422 1 88.19 156 ASP A C 1
ATOM 1311 O O . ASP A 1 156 ? 11.133 21.344 20 1 88.19 156 ASP A O 1
ATOM 1315 N N . GLU A 1 157 ? 13.055 21.406 18.922 1 87.12 157 GLU A N 1
ATOM 1316 C CA . GLU A 1 157 ? 13.273 22.828 19.172 1 87.12 157 GLU A CA 1
ATOM 1317 C C . GLU A 1 157 ? 12.516 23.688 18.172 1 87.12 157 GLU A C 1
ATOM 1319 O O . GLU A 1 157 ? 12.406 24.906 18.359 1 87.12 157 GLU A O 1
ATOM 1324 N N . ARG A 1 158 ? 11.898 23.062 17.281 1 88.75 158 ARG A N 1
ATOM 1325 C CA . ARG A 1 158 ? 11.164 23.797 16.25 1 88.75 158 ARG A CA 1
ATOM 1326 C C . ARG A 1 158 ? 9.867 24.359 16.812 1 88.75 158 ARG A C 1
ATOM 1328 O O . ARG A 1 158 ? 9.266 23.781 17.719 1 88.75 158 ARG A O 1
ATOM 1335 N N . THR A 1 159 ? 9.523 25.469 16.281 1 86.81 159 THR A N 1
ATOM 1336 C CA . THR A 1 159 ? 8.281 26.094 16.703 1 86.81 159 THR A CA 1
ATOM 1337 C C . THR A 1 159 ? 7.09 25.188 16.438 1 86.81 159 THR A C 1
ATOM 1339 O O . THR A 1 159 ? 6.277 24.938 17.328 1 86.81 159 THR A O 1
ATOM 1342 N N . PHE A 1 160 ? 6.988 24.781 15.211 1 90.81 160 PHE A N 1
ATOM 1343 C CA . PHE A 1 160 ? 6.012 23.766 14.828 1 90.81 160 PHE A CA 1
ATOM 1344 C C . PHE A 1 160 ? 6.699 22.438 14.539 1 90.81 160 PHE A C 1
ATOM 1346 O O . PHE A 1 160 ? 7.777 22.406 13.938 1 90.81 160 PHE A O 1
ATOM 1353 N N . LYS A 1 161 ? 6.191 21.406 15.07 1 91.62 161 LYS A N 1
ATOM 1354 C CA . LYS A 1 161 ? 6.719 20.094 14.711 1 91.62 161 LYS A CA 1
ATOM 1355 C C . LYS A 1 161 ? 6.371 19.734 13.266 1 91.62 161 LYS A C 1
ATOM 1357 O O . LYS A 1 161 ? 5.551 18.859 13.016 1 91.62 161 LYS A O 1
ATOM 1362 N N . HIS A 1 162 ? 6.945 20.469 12.43 1 93.88 162 HIS A N 1
ATOM 1363 C CA . HIS A 1 162 ? 6.805 20.359 10.984 1 93.88 162 HIS A CA 1
ATOM 1364 C C . HIS A 1 162 ? 8.164 20.172 10.312 1 93.88 162 HIS A C 1
ATOM 1366 O O . HIS A 1 162 ? 9.195 20.516 10.883 1 93.88 162 HIS A O 1
ATOM 1372 N N . LYS A 1 163 ? 8.125 19.609 9.25 1 92.88 163 LYS A N 1
ATOM 1373 C CA . LYS A 1 163 ? 9.375 19.266 8.562 1 92.88 163 LYS A CA 1
ATOM 1374 C C . LYS A 1 163 ? 10.164 20.531 8.219 1 92.88 163 LYS A C 1
ATOM 1376 O O . LYS A 1 163 ? 11.398 20.516 8.227 1 92.88 163 LYS A O 1
ATOM 1381 N N . ASN A 1 164 ? 9.461 21.609 7.887 1 93.81 164 ASN A N 1
ATOM 1382 C CA . ASN A 1 164 ? 10.117 22.875 7.562 1 93.81 164 ASN A CA 1
ATOM 1383 C C . ASN A 1 164 ? 10.312 23.734 8.805 1 93.81 164 ASN A C 1
ATOM 1385 O O . ASN A 1 164 ? 9.992 23.312 9.914 1 93.81 164 ASN A O 1
ATOM 1389 N N . PHE A 1 165 ? 10.953 24.891 8.594 1 95.5 165 PHE A N 1
ATOM 1390 C CA . PHE A 1 165 ? 11.203 25.844 9.68 1 95.5 165 PHE A CA 1
ATOM 1391 C C . PHE A 1 165 ? 10.234 27.016 9.609 1 95.5 165 PHE A C 1
ATOM 1393 O O . PHE A 1 165 ? 10.055 27.609 8.547 1 95.5 165 PHE A O 1
ATOM 1400 N N . GLU A 1 166 ? 9.547 27.266 10.695 1 95.25 166 GLU A N 1
ATOM 1401 C CA . GLU A 1 166 ? 8.57 28.344 10.719 1 95.25 166 GLU A CA 1
ATOM 1402 C C . GLU A 1 166 ? 8.828 29.297 11.891 1 95.25 166 GLU A C 1
ATOM 1404 O O . GLU A 1 166 ? 9.289 28.875 12.953 1 95.25 166 GLU A O 1
ATOM 1409 N N . VAL A 1 167 ? 8.586 30.562 11.68 1 93.69 167 VAL A N 1
ATOM 1410 C CA . VAL A 1 167 ? 8.648 31.594 12.703 1 93.69 167 VAL A CA 1
ATOM 1411 C C . VAL A 1 167 ? 7.348 32.406 12.703 1 93.69 167 VAL A C 1
ATOM 1413 O O . VAL A 1 167 ? 6.91 32.875 11.656 1 93.69 167 VAL A O 1
ATOM 1416 N N . LEU A 1 168 ? 6.75 32.531 13.867 1 91.12 168 LEU A N 1
ATOM 1417 C CA . LEU A 1 168 ? 5.5 33.281 13.984 1 91.12 168 LEU A CA 1
ATOM 1418 C C . LEU A 1 168 ? 5.754 34.781 13.945 1 91.12 168 LEU A C 1
ATOM 1420 O O . LEU A 1 168 ? 6.711 35.281 14.555 1 91.12 168 LEU A O 1
ATOM 1424 N N . ILE A 1 169 ? 4.965 35.438 13.172 1 89.12 169 ILE A N 1
ATOM 1425 C CA . ILE A 1 169 ? 5.031 36.875 13.125 1 89.12 169 ILE A CA 1
ATOM 1426 C C . ILE A 1 169 ? 4.152 37.469 14.227 1 89.12 169 ILE A C 1
ATOM 1428 O O . ILE A 1 169 ? 3.053 37 14.484 1 89.12 169 ILE A O 1
ATOM 1432 N N . ASN A 1 170 ? 4.652 38.438 14.883 1 77.31 170 ASN A N 1
ATOM 1433 C CA . ASN A 1 170 ? 3.902 39.062 15.961 1 77.31 170 ASN A CA 1
ATOM 1434 C C . ASN A 1 170 ? 2.691 39.812 15.43 1 77.31 170 ASN A C 1
ATOM 1436 O O . ASN A 1 170 ? 2.836 40.719 14.602 1 77.31 170 ASN A O 1
ATOM 1440 N N . HIS A 1 171 ? 1.565 39.469 15.875 1 69.31 171 HIS A N 1
ATOM 1441 C CA . HIS A 1 171 ? 0.341 40.062 15.375 1 69.31 171 HIS A CA 1
ATOM 1442 C C . HIS A 1 171 ? -0.058 41.281 16.219 1 69.31 171 HIS A C 1
ATOM 1444 O O . HIS A 1 171 ? -0.963 42.031 15.852 1 69.31 171 HIS A O 1
ATOM 1450 N N . THR A 1 172 ? 0.568 41.406 17.281 1 70.88 172 THR A N 1
ATOM 1451 C CA . THR A 1 172 ? 0.163 42.5 18.172 1 70.88 172 THR A CA 1
ATOM 1452 C C . THR A 1 172 ? 0.789 43.812 17.75 1 70.88 172 THR A C 1
ATOM 1454 O O . THR A 1 172 ? 0.391 44.875 18.219 1 70.88 172 THR A O 1
ATOM 1457 N N . GLN A 1 173 ? 1.744 43.688 16.812 1 74.06 173 GLN A N 1
ATOM 1458 C CA . GLN A 1 173 ? 2.434 44.906 16.391 1 74.06 173 GLN A CA 1
ATOM 1459 C C . GLN A 1 173 ? 1.968 45.344 15 1 74.06 173 GLN A C 1
ATOM 1461 O O . GLN A 1 173 ? 1.76 44.5 14.117 1 74.06 173 GLN A O 1
ATOM 1466 N N . PHE A 1 174 ? 1.602 46.625 14.938 1 79.69 174 PHE A N 1
ATOM 1467 C CA . PHE A 1 174 ? 1.193 47.156 13.641 1 79.69 174 PHE A CA 1
ATOM 1468 C C . PHE A 1 174 ? 2.271 48.062 13.055 1 79.69 174 PHE A C 1
ATOM 1470 O O . PHE A 1 174 ? 2.994 48.75 13.797 1 79.69 174 PHE A O 1
ATOM 1477 N N . GLY A 1 175 ? 2.449 47.969 11.719 1 84 175 GLY A N 1
ATOM 1478 C CA . GLY A 1 175 ? 3.43 48.812 11.031 1 84 175 GLY A CA 1
ATOM 1479 C C . GLY A 1 175 ? 4.441 48 10.242 1 84 175 GLY A C 1
ATOM 1480 O O . GLY A 1 175 ? 4.172 46.844 9.859 1 84 175 GLY A O 1
ATOM 1481 N N . VAL A 1 176 ? 5.508 48.719 9.914 1 87.38 176 VAL A N 1
ATOM 1482 C CA . VAL A 1 176 ? 6.539 48.062 9.102 1 87.38 176 VAL A CA 1
ATOM 1483 C C . VAL A 1 176 ? 7.695 47.625 10 1 87.38 176 VAL A C 1
ATOM 1485 O O . VAL A 1 176 ? 8.266 48.438 10.727 1 87.38 176 VAL A O 1
ATOM 1488 N N . TYR A 1 177 ? 7.984 46.438 9.969 1 88.38 177 TYR A N 1
ATOM 1489 C CA . TYR A 1 177 ? 9.086 45.875 10.75 1 88.38 177 TYR A CA 1
ATOM 1490 C C . TYR A 1 177 ? 10.055 45.125 9.852 1 88.38 177 TYR A C 1
ATOM 1492 O O . TYR A 1 177 ? 9.633 44.438 8.906 1 88.38 177 TYR A O 1
ATOM 1500 N N . SER A 1 178 ? 11.312 45.219 10.156 1 90.31 178 SER A N 1
ATOM 1501 C CA . SER A 1 178 ? 12.344 44.531 9.391 1 90.31 178 SER A CA 1
ATOM 1502 C C . SER A 1 178 ? 12.844 43.312 10.125 1 90.31 178 SER A C 1
ATOM 1504 O O . SER A 1 178 ? 13.273 43.375 11.281 1 90.31 178 SER A O 1
ATOM 1506 N N . TYR A 1 179 ? 12.742 42.219 9.453 1 92.81 179 TYR A N 1
ATOM 1507 C CA . TYR A 1 179 ? 13.312 40.969 9.938 1 92.81 179 TYR A CA 1
ATOM 1508 C C . TYR A 1 179 ? 14.68 40.719 9.305 1 92.81 179 TYR A C 1
ATOM 1510 O O . TYR A 1 179 ? 14.875 41 8.117 1 92.81 179 TYR A O 1
ATOM 1518 N N . PHE A 1 180 ? 15.617 40.281 10.07 1 94.38 180 PHE A N 1
ATOM 1519 C CA . PHE A 1 180 ? 16.922 39.875 9.555 1 94.38 180 PHE 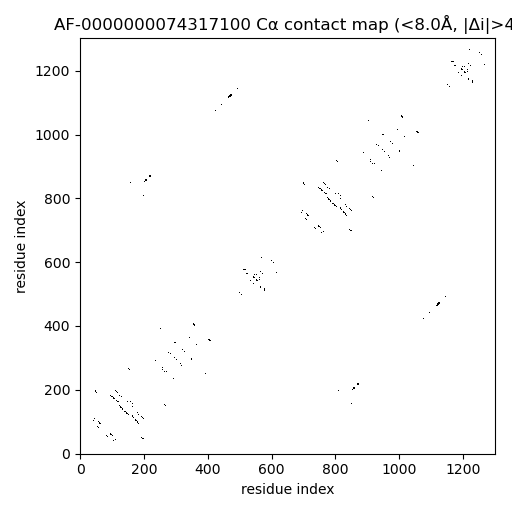A CA 1
ATOM 1520 C C . PHE A 1 180 ? 17.156 38.375 9.75 1 94.38 180 PHE A C 1
ATOM 1522 O O . PHE A 1 180 ? 16.891 37.844 10.82 1 94.38 180 PHE A O 1
ATOM 1529 N N . VAL A 1 181 ? 17.594 37.75 8.695 1 96.38 181 VAL A N 1
ATOM 1530 C CA . VAL A 1 181 ? 17.781 36.312 8.742 1 96.38 181 VAL A CA 1
ATOM 1531 C C . VAL A 1 181 ? 19.219 35.969 8.336 1 96.38 181 VAL A C 1
ATOM 1533 O O . VAL A 1 181 ? 19.719 36.469 7.312 1 96.38 181 VAL A O 1
ATOM 1536 N N . LYS A 1 182 ? 19.859 35.219 9.141 1 96.56 182 LYS A N 1
ATOM 1537 C CA . LYS A 1 182 ? 21.188 34.688 8.836 1 96.56 182 LYS A CA 1
ATOM 1538 C C . LYS A 1 182 ? 21.109 33.188 8.5 1 96.56 182 LYS A C 1
ATOM 1540 O O . LYS A 1 182 ? 20.641 32.406 9.312 1 96.56 182 LYS A O 1
ATOM 1545 N N . ILE A 1 183 ? 21.578 32.812 7.316 1 96.44 183 ILE A N 1
ATOM 1546 C CA . ILE A 1 183 ? 21.516 31.406 6.871 1 96.44 183 ILE A CA 1
ATOM 1547 C C . ILE A 1 183 ? 22.922 30.906 6.57 1 96.44 183 ILE A C 1
ATOM 1549 O O . ILE A 1 183 ? 23.703 31.594 5.887 1 96.44 183 ILE A O 1
ATOM 1553 N N . ASN A 1 184 ? 23.266 29.781 7.125 1 95.25 184 ASN A N 1
ATOM 1554 C CA . ASN A 1 184 ? 24.531 29.094 6.867 1 95.25 184 ASN A CA 1
ATOM 1555 C C . ASN A 1 184 ? 24.312 27.594 6.617 1 95.25 184 ASN A C 1
ATOM 1557 O O . ASN A 1 184 ? 23.609 26.938 7.383 1 95.25 184 ASN A O 1
ATOM 1561 N N . SER A 1 185 ? 24.859 27.125 5.52 1 93.12 185 SER A N 1
ATOM 1562 C CA . SER A 1 185 ? 24.734 25.703 5.184 1 93.12 185 SER A CA 1
ATOM 1563 C C . SER A 1 185 ? 26 25.172 4.531 1 93.12 185 SER A C 1
ATOM 1565 O O . SER A 1 185 ? 26.609 25.859 3.693 1 93.12 185 SER A O 1
ATOM 1567 N N . HIS A 1 186 ? 26.422 23.984 4.922 1 88.12 186 HIS A N 1
ATOM 1568 C CA . HIS A 1 186 ? 27.625 23.375 4.359 1 88.12 186 HIS A CA 1
ATOM 1569 C C . HIS A 1 186 ? 27.375 22.828 2.961 1 88.12 186 HIS A C 1
ATOM 1571 O O . HIS A 1 186 ? 28.312 22.609 2.189 1 88.12 186 HIS A O 1
ATOM 1577 N N . ARG A 1 187 ? 26.141 22.609 2.645 1 84.81 187 ARG A N 1
ATOM 1578 C CA . ARG A 1 187 ? 25.719 22.141 1.321 1 84.81 187 ARG A CA 1
ATOM 1579 C C . ARG A 1 187 ? 24.766 23.141 0.675 1 84.81 187 ARG A C 1
ATOM 1581 O O . ARG A 1 187 ? 24.422 24.156 1.279 1 84.81 187 ARG A O 1
ATOM 1588 N N . PHE A 1 188 ? 24.422 22.828 -0.574 1 85.5 188 PHE A N 1
ATOM 1589 C CA . PHE A 1 188 ? 23.484 23.703 -1.288 1 85.5 188 PHE A CA 1
ATOM 1590 C C . PHE A 1 188 ? 22.188 23.828 -0.52 1 85.5 188 PHE A C 1
ATOM 1592 O O . PHE A 1 188 ? 21.641 22.844 -0.018 1 85.5 188 PHE A O 1
ATOM 1599 N N . ALA A 1 189 ? 21.797 25.109 -0.338 1 87.62 189 ALA A N 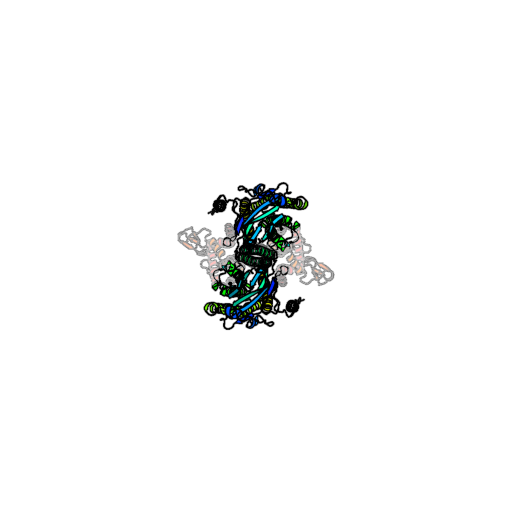1
ATOM 1600 C CA . ALA A 1 189 ? 20.516 25.406 0.317 1 87.62 189 ALA A CA 1
ATOM 1601 C C . ALA A 1 189 ? 19.594 26.188 -0.613 1 87.62 189 ALA A C 1
ATOM 1603 O O . ALA A 1 189 ? 20 27.188 -1.204 1 87.62 189 ALA A O 1
ATOM 1604 N N . ASP A 1 190 ? 18.422 25.641 -0.797 1 85.75 190 ASP A N 1
ATOM 1605 C CA . ASP A 1 190 ? 17.406 26.359 -1.541 1 85.75 190 ASP A CA 1
ATOM 1606 C C . ASP A 1 190 ? 16.719 27.406 -0.655 1 85.75 190 ASP A C 1
ATOM 1608 O O . ASP A 1 190 ? 15.766 27.078 0.059 1 85.75 190 ASP A O 1
ATOM 1612 N N . ILE A 1 191 ? 17.156 28.625 -0.792 1 90.75 191 ILE A N 1
ATOM 1613 C CA . ILE A 1 191 ? 16.641 29.672 0.082 1 90.75 191 ILE A CA 1
ATOM 1614 C C . ILE A 1 191 ? 15.336 30.219 -0.489 1 90.75 191 ILE A C 1
ATOM 1616 O O . ILE A 1 191 ? 15.352 31.141 -1.309 1 90.75 191 ILE A O 1
ATOM 1620 N N . ARG A 1 192 ? 14.32 29.734 -0.175 1 88.81 192 ARG A N 1
ATOM 1621 C CA . ARG A 1 192 ? 12.961 30.172 -0.474 1 88.81 192 ARG A CA 1
ATOM 1622 C C . ARG A 1 192 ? 12.18 30.438 0.808 1 88.81 192 ARG A C 1
ATOM 1624 O O . ARG A 1 192 ? 12.078 29.578 1.675 1 88.81 192 ARG A O 1
ATOM 1631 N N . ILE A 1 193 ? 11.68 31.594 0.892 1 94 193 ILE A N 1
ATOM 1632 C CA . ILE A 1 193 ? 10.969 32.031 2.094 1 94 193 ILE A CA 1
ATOM 1633 C C . ILE A 1 193 ? 9.523 32.344 1.743 1 94 193 ILE A C 1
ATOM 1635 O O . ILE A 1 193 ? 9.266 33.094 0.789 1 94 193 ILE A O 1
ATOM 1639 N N . ALA A 1 194 ? 8.633 31.828 2.506 1 93.88 194 ALA A N 1
ATOM 1640 C CA . ALA A 1 194 ? 7.219 32.094 2.275 1 93.88 194 ALA A CA 1
ATOM 1641 C C . ALA A 1 194 ? 6.605 32.844 3.459 1 93.88 194 ALA A C 1
ATOM 1643 O O . ALA A 1 194 ? 6.887 32.531 4.617 1 93.88 194 ALA A O 1
ATOM 1644 N N . VAL A 1 195 ? 5.938 33.938 3.143 1 94.12 195 VAL A N 1
ATOM 1645 C CA . VAL A 1 195 ? 5.07 34.594 4.105 1 94.12 195 VAL A CA 1
ATOM 1646 C C . VAL A 1 195 ? 3.621 34.156 3.885 1 94.12 195 VAL A C 1
ATOM 1648 O O . VAL A 1 195 ? 3.047 34.406 2.824 1 94.12 195 VAL A O 1
ATOM 1651 N N . ARG A 1 196 ? 3.096 33.469 4.848 1 93.19 196 ARG A N 1
ATOM 1652 C CA . ARG A 1 196 ? 1.746 32.969 4.637 1 93.19 196 ARG A CA 1
ATOM 1653 C C . ARG A 1 196 ? 0.944 33 5.934 1 93.19 196 ARG A C 1
ATOM 1655 O O . ARG A 1 196 ? 1.512 33.125 7.02 1 93.19 196 ARG A O 1
ATOM 1662 N N . SER A 1 197 ? -0.358 32.938 5.77 1 92.12 197 SER A N 1
ATOM 1663 C CA . SER A 1 197 ? -1.247 32.812 6.922 1 92.12 197 SER A CA 1
ATOM 1664 C C . SER A 1 197 ? -1.165 31.438 7.555 1 92.12 197 SER A C 1
ATOM 1666 O O . SER A 1 197 ? -0.845 30.453 6.875 1 92.12 197 SER A O 1
ATOM 1668 N N . VAL A 1 198 ? -1.394 31.359 8.836 1 92.19 198 VAL A N 1
ATOM 1669 C CA . VAL A 1 198 ? -1.401 30.078 9.531 1 92.19 198 VAL A CA 1
ATOM 1670 C C . VAL A 1 198 ? -2.455 29.172 8.914 1 92.19 198 VAL A C 1
ATOM 1672 O O . VAL A 1 198 ? -2.256 27.953 8.82 1 92.19 198 VAL A O 1
ATOM 1675 N N . ASN A 1 199 ? -3.551 29.734 8.398 1 91.56 199 ASN A N 1
ATOM 1676 C CA . ASN A 1 199 ? -4.594 28.969 7.73 1 91.56 199 ASN A CA 1
ATOM 1677 C C . ASN A 1 199 ? -4.062 28.266 6.484 1 91.56 199 ASN A C 1
ATOM 1679 O O . ASN A 1 199 ? -4.305 27.062 6.289 1 91.56 199 ASN A O 1
ATOM 1683 N N . ARG A 1 200 ? -3.377 29 5.68 1 91.94 200 ARG A N 1
ATOM 1684 C CA . ARG A 1 200 ? -2.809 28.438 4.461 1 91.94 200 ARG A CA 1
ATOM 1685 C C . ARG A 1 200 ? -1.713 27.422 4.785 1 91.94 200 ARG A C 1
ATOM 1687 O O . ARG A 1 200 ? -1.58 26.406 4.105 1 91.94 200 ARG A O 1
ATOM 1694 N N . PHE A 1 201 ? -0.989 27.75 5.805 1 93.75 201 PHE A N 1
ATOM 1695 C CA . PHE A 1 201 ? 0.073 26.859 6.234 1 93.75 201 PHE A CA 1
ATOM 1696 C C . PHE A 1 201 ? -0.496 25.5 6.633 1 93.75 201 PHE A C 1
ATOM 1698 O O . PHE A 1 201 ? 0.04 24.453 6.25 1 93.75 201 PHE A O 1
ATOM 1705 N N . VAL A 1 202 ? -1.529 25.516 7.391 1 93.19 202 VAL A N 1
ATOM 1706 C CA . VAL A 1 202 ? -2.145 24.281 7.859 1 93.19 202 VAL A CA 1
ATOM 1707 C C . VAL A 1 202 ? -2.682 23.484 6.668 1 93.19 202 VAL A C 1
ATOM 1709 O O . VAL A 1 202 ? -2.467 22.281 6.57 1 93.19 202 VAL A O 1
ATOM 1712 N N . TYR A 1 203 ? -3.301 24.156 5.77 1 91.19 203 TYR A N 1
ATOM 1713 C CA . TYR A 1 203 ? -3.861 23.5 4.594 1 91.19 203 TYR A CA 1
ATOM 1714 C C . TYR A 1 203 ? -2.77 22.812 3.779 1 91.19 203 TYR A C 1
ATOM 1716 O O . TYR A 1 203 ? -2.879 21.641 3.455 1 91.19 203 TYR A O 1
ATOM 1724 N N . TYR A 1 204 ? -1.817 23.547 3.508 1 90.56 204 TYR A N 1
ATOM 1725 C CA . TYR A 1 204 ? -0.72 23.031 2.699 1 90.56 204 TYR A CA 1
ATOM 1726 C C . TYR A 1 204 ? 0.002 21.891 3.42 1 90.56 204 TYR A C 1
ATOM 1728 O O . TYR A 1 204 ? 0.333 20.875 2.811 1 90.56 204 TYR A O 1
ATOM 1736 N N . SER A 1 205 ? 0.293 22.047 4.66 1 93.81 205 SER A N 1
ATOM 1737 C CA . SER A 1 205 ? 1.029 21.062 5.449 1 93.81 205 SER A CA 1
ATOM 1738 C C . SER A 1 205 ? 0.248 19.75 5.574 1 93.81 205 SER A C 1
ATOM 1740 O O . SER A 1 205 ? 0.823 18.672 5.473 1 93.81 205 SER A O 1
ATOM 1742 N N . LEU A 1 206 ? -1.017 19.875 5.75 1 94.62 206 LEU A N 1
ATOM 1743 C CA . LEU A 1 206 ? -1.851 18.688 5.863 1 94.62 206 LEU A CA 1
ATOM 1744 C C . LEU A 1 206 ? -1.837 17.891 4.566 1 94.62 206 LEU A C 1
ATOM 1746 O O . LEU A 1 206 ? -1.723 16.656 4.594 1 94.62 206 LEU A O 1
ATOM 1750 N N . ASN A 1 207 ? -1.967 18.562 3.467 1 92.5 207 ASN A N 1
ATOM 1751 C CA . ASN A 1 207 ? -1.95 17.891 2.174 1 92.5 207 ASN A CA 1
ATOM 1752 C C . ASN A 1 207 ? -0.603 17.234 1.906 1 92.5 207 ASN A C 1
ATOM 1754 O O . ASN A 1 207 ? -0.546 16.141 1.344 1 92.5 207 ASN A O 1
ATOM 1758 N N . GLU A 1 208 ? 0.388 17.891 2.275 1 91.88 208 GLU A N 1
ATOM 1759 C CA . GLU A 1 208 ? 1.727 17.359 2.068 1 91.88 208 GLU A CA 1
ATOM 1760 C C . GLU A 1 208 ? 1.947 16.094 2.902 1 91.88 208 GLU A C 1
ATOM 1762 O O . GLU A 1 208 ? 2.438 15.086 2.393 1 91.88 208 GLU A O 1
ATOM 1767 N N . TYR A 1 209 ? 1.649 16.109 4.164 1 94.12 209 TYR A N 1
ATOM 1768 C CA . TYR A 1 209 ? 1.829 14.961 5.043 1 94.12 209 TYR A CA 1
ATOM 1769 C C . TYR A 1 209 ? 0.899 13.82 4.645 1 94.12 209 TYR A C 1
ATOM 1771 O O . TYR A 1 209 ? 1.255 12.648 4.773 1 94.12 209 TYR A O 1
ATOM 1779 N N . PHE A 1 210 ? -0.274 14.219 4.191 1 94.31 210 PHE A N 1
ATOM 1780 C CA . PHE A 1 210 ? -1.19 13.211 3.668 1 94.31 210 PHE A CA 1
ATOM 1781 C C . PHE A 1 210 ? -0.569 12.469 2.488 1 94.31 210 PHE A C 1
ATOM 1783 O O . PHE A 1 210 ? -0.634 11.242 2.414 1 94.31 210 PHE A O 1
ATOM 1790 N N . LEU A 1 211 ? 0.029 13.18 1.632 1 91.88 211 LEU A N 1
ATOM 1791 C CA . LEU A 1 211 ? 0.659 12.594 0.452 1 91.88 211 LEU A CA 1
ATOM 1792 C C . LEU A 1 211 ? 1.859 11.742 0.844 1 91.88 211 LEU A C 1
ATOM 1794 O O . LEU A 1 211 ? 2.104 10.688 0.243 1 91.88 211 LEU A O 1
ATOM 1798 N N . PHE A 1 212 ? 2.607 12.195 1.853 1 93.12 212 PHE A N 1
ATOM 1799 C CA . PHE A 1 212 ? 3.719 11.398 2.355 1 93.12 212 PHE A CA 1
ATOM 1800 C C . PHE A 1 212 ? 3.221 10.07 2.912 1 93.12 212 PHE A C 1
ATOM 1802 O O . PHE A 1 212 ? 3.795 9.016 2.623 1 93.12 212 PHE A O 1
ATOM 1809 N N . GLY A 1 213 ? 2.191 10.18 3.674 1 93.62 213 GLY A N 1
ATOM 1810 C CA . GLY A 1 213 ? 1.617 8.953 4.199 1 93.62 213 GLY A CA 1
ATOM 1811 C C . GLY A 1 213 ? 1.165 7.992 3.115 1 93.62 213 GLY A C 1
ATOM 1812 O O . GLY A 1 213 ? 1.426 6.789 3.193 1 93.62 213 GLY A O 1
ATOM 1813 N N . LEU A 1 214 ? 0.532 8.555 2.131 1 93.5 214 LEU A N 1
ATOM 1814 C CA . LEU A 1 214 ? 0.078 7.746 1.002 1 93.5 214 LEU A CA 1
ATOM 1815 C C . LEU A 1 214 ? 1.244 7 0.361 1 93.5 214 LEU A C 1
ATOM 1817 O O . LEU A 1 214 ? 1.154 5.797 0.106 1 93.5 214 LEU A O 1
ATOM 1821 N N . LEU A 1 215 ? 2.301 7.707 0.177 1 91.81 215 LEU A N 1
ATOM 1822 C CA . LEU A 1 215 ? 3.471 7.148 -0.493 1 91.81 215 LEU A CA 1
ATOM 1823 C C . LEU A 1 215 ? 4.121 6.066 0.361 1 91.81 215 LEU A C 1
ATOM 1825 O O . LEU A 1 215 ? 4.434 4.98 -0.136 1 91.81 215 LEU A O 1
ATOM 1829 N N . TYR A 1 216 ? 4.273 6.305 1.617 1 94 216 TYR A N 1
ATOM 1830 C CA . TYR A 1 216 ? 4.934 5.348 2.5 1 94 216 TYR A CA 1
ATOM 1831 C C . TYR A 1 216 ? 4.051 4.133 2.744 1 94 216 TYR A C 1
ATOM 1833 O O . TYR A 1 216 ? 4.551 3.016 2.91 1 94 216 TYR A O 1
ATOM 1841 N N . GLY A 1 217 ? 2.764 4.383 2.801 1 93.38 217 GLY A N 1
ATOM 1842 C CA . GLY A 1 217 ? 1.857 3.248 2.896 1 93.38 217 GLY A CA 1
ATOM 1843 C C . GLY A 1 217 ? 1.932 2.322 1.698 1 93.38 217 GLY A C 1
ATOM 1844 O O . GLY A 1 217 ? 1.906 1.099 1.851 1 93.38 217 GLY A O 1
ATOM 1845 N N . MET A 1 218 ? 2.02 2.932 0.574 1 93.56 218 MET A N 1
ATOM 1846 C CA . MET A 1 218 ? 2.152 2.141 -0.646 1 93.56 218 MET A CA 1
ATOM 1847 C C . MET A 1 218 ? 3.428 1.307 -0.618 1 93.56 218 MET A C 1
ATOM 1849 O O . MET A 1 218 ? 3.408 0.119 -0.946 1 93.56 218 MET A O 1
ATOM 1853 N N . ILE A 1 219 ? 4.5 1.913 -0.224 1 94.31 219 ILE A N 1
ATOM 1854 C CA . ILE A 1 219 ? 5.793 1.237 -0.179 1 94.31 219 ILE A CA 1
ATOM 1855 C C . ILE A 1 219 ? 5.73 0.072 0.807 1 94.31 219 ILE A C 1
ATOM 1857 O O . ILE A 1 219 ? 6.227 -1.02 0.518 1 94.31 219 ILE A O 1
ATOM 1861 N N . LEU A 1 220 ? 5.094 0.274 1.863 1 93.69 220 LEU A N 1
ATOM 1862 C CA . LEU A 1 220 ? 4.992 -0.748 2.898 1 93.69 220 LEU A CA 1
ATOM 1863 C C . LEU A 1 220 ? 4.238 -1.97 2.387 1 93.69 220 LEU A C 1
ATOM 1865 O O . LEU A 1 220 ? 4.691 -3.104 2.557 1 93.69 220 LEU A O 1
ATOM 1869 N N . ILE A 1 221 ? 3.156 -1.758 1.768 1 93.19 221 ILE A N 1
ATOM 1870 C CA . ILE A 1 221 ? 2.33 -2.871 1.311 1 93.19 221 ILE A CA 1
ATOM 1871 C C . ILE A 1 221 ? 3.012 -3.57 0.136 1 93.19 221 ILE A C 1
ATOM 1873 O O . ILE A 1 221 ? 2.93 -4.793 0.001 1 93.19 221 ILE A O 1
ATOM 1877 N N . ILE A 1 222 ? 3.67 -2.801 -0.731 1 92.62 222 ILE A N 1
ATOM 1878 C CA . ILE A 1 222 ? 4.414 -3.441 -1.811 1 92.62 222 ILE A CA 1
ATOM 1879 C C . ILE A 1 222 ? 5.457 -4.391 -1.227 1 92.62 222 ILE A C 1
ATOM 1881 O O . ILE A 1 222 ? 5.648 -5.5 -1.734 1 92.62 222 ILE A O 1
ATOM 1885 N N . SER A 1 223 ? 6.098 -3.984 -0.169 1 93.94 223 SER A N 1
ATOM 1886 C CA . SER A 1 223 ? 7.102 -4.805 0.496 1 93.94 223 SER A CA 1
ATOM 1887 C C . SER A 1 223 ? 6.48 -6.059 1.105 1 93.94 223 SER A C 1
ATOM 1889 O O . SER A 1 223 ? 7.02 -7.156 0.968 1 93.94 223 SER A O 1
ATOM 1891 N N . ILE A 1 224 ? 5.367 -5.898 1.686 1 91.38 224 ILE A N 1
ATOM 1892 C CA . ILE A 1 224 ? 4.699 -7.02 2.34 1 91.38 224 ILE A CA 1
ATOM 1893 C C . ILE A 1 224 ? 4.238 -8.031 1.29 1 91.38 224 ILE A C 1
ATOM 1895 O O . ILE A 1 224 ? 4.406 -9.242 1.47 1 91.38 224 ILE A O 1
ATOM 1899 N N . TYR A 1 225 ? 3.691 -7.586 0.225 1 88.06 225 TYR A N 1
ATOM 1900 C CA . TYR A 1 225 ? 3.23 -8.469 -0.839 1 88.06 225 TYR A CA 1
ATOM 1901 C C . TYR A 1 225 ? 4.391 -9.25 -1.441 1 88.06 225 TYR A C 1
ATOM 1903 O O . TYR A 1 225 ? 4.254 -10.43 -1.763 1 88.06 225 TYR A O 1
ATOM 1911 N N . ASN A 1 226 ? 5.457 -8.578 -1.62 1 89.12 226 ASN A N 1
ATOM 1912 C CA . ASN A 1 226 ? 6.621 -9.281 -2.152 1 89.12 226 ASN A CA 1
ATOM 1913 C C . ASN A 1 226 ? 7.18 -10.281 -1.149 1 89.12 226 ASN A C 1
ATOM 1915 O O . ASN A 1 226 ? 7.73 -11.32 -1.539 1 89.12 226 ASN A O 1
ATOM 1919 N N . LEU A 1 227 ? 7.07 -9.953 0.092 1 90.56 227 LEU A N 1
ATOM 1920 C CA . LEU A 1 227 ? 7.453 -10.914 1.121 1 90.56 227 LEU A CA 1
ATOM 1921 C C . LEU A 1 227 ? 6.574 -12.156 1.062 1 90.56 227 LEU A C 1
ATOM 1923 O O . LEU A 1 227 ? 7.066 -13.273 1.185 1 90.56 227 LEU A O 1
ATOM 1927 N N . LEU A 1 228 ? 5.301 -11.938 0.83 1 85.38 228 LEU A N 1
ATOM 1928 C CA . LEU A 1 228 ? 4.375 -13.055 0.686 1 85.38 228 LEU A CA 1
ATOM 1929 C C . LEU A 1 228 ? 4.715 -13.891 -0.544 1 85.38 228 LEU A C 1
ATOM 1931 O O . LEU A 1 228 ? 4.699 -15.125 -0.49 1 85.38 228 LEU A O 1
ATOM 1935 N N . MET A 1 229 ? 4.98 -13.211 -1.575 1 84.69 229 MET A N 1
ATOM 1936 C CA . MET A 1 229 ? 5.34 -13.914 -2.803 1 84.69 229 MET A CA 1
ATOM 1937 C C . MET A 1 229 ? 6.633 -14.711 -2.615 1 84.69 229 MET A C 1
ATOM 1939 O O . MET A 1 229 ? 6.801 -15.773 -3.205 1 84.69 229 MET A O 1
ATOM 1943 N N . TYR A 1 230 ? 7.57 -14.219 -1.832 1 89.94 230 TYR A N 1
ATOM 1944 C CA . TYR A 1 230 ? 8.812 -14.93 -1.526 1 89.94 230 TYR A CA 1
ATOM 1945 C C . TYR A 1 230 ? 8.523 -16.234 -0.785 1 89.94 230 TYR A C 1
ATOM 1947 O O . TYR A 1 230 ? 9.172 -17.25 -1.037 1 89.94 230 TYR A O 1
ATOM 1955 N N . LEU A 1 231 ? 7.602 -16.172 0.085 1 84.38 231 LEU A N 1
ATOM 1956 C CA . LEU A 1 231 ? 7.258 -17.359 0.87 1 84.38 231 LEU A CA 1
ATOM 1957 C C . LEU A 1 231 ? 6.598 -18.422 -0.006 1 84.38 231 LEU A C 1
ATOM 1959 O O . LEU A 1 231 ? 6.695 -19.609 0.28 1 84.38 231 LEU A O 1
ATOM 1963 N N . VAL A 1 232 ? 5.938 -17.953 -1.06 1 80.38 232 VAL A N 1
ATOM 1964 C CA . VAL A 1 232 ? 5.219 -18.859 -1.94 1 80.38 232 VAL A CA 1
ATOM 1965 C C . VAL A 1 232 ? 6.18 -19.438 -2.982 1 80.38 232 VAL A C 1
ATOM 1967 O O . VAL A 1 232 ? 6.258 -20.656 -3.164 1 80.38 232 VAL A O 1
ATOM 1970 N N . ILE A 1 233 ? 6.973 -18.578 -3.621 1 82.12 233 ILE A N 1
ATOM 1971 C CA . ILE A 1 233 ? 7.801 -18.984 -4.75 1 82.12 233 ILE A CA 1
ATOM 1972 C C . ILE A 1 233 ? 9.203 -19.328 -4.258 1 82.12 233 ILE A C 1
ATOM 1974 O O . ILE A 1 233 ? 9.906 -20.141 -4.871 1 82.12 233 ILE A O 1
ATOM 1978 N N . LYS A 1 234 ? 9.75 -18.75 -3.113 1 88 234 LYS A N 1
ATOM 1979 C CA . LYS A 1 234 ? 11.016 -19.016 -2.438 1 88 234 LYS A CA 1
ATOM 1980 C C . LYS A 1 234 ? 12.203 -18.734 -3.352 1 88 234 LYS A C 1
ATOM 1982 O O . LYS A 1 234 ? 13.141 -19.531 -3.439 1 88 234 LYS A O 1
ATOM 1987 N N . GLU A 1 235 ? 12.109 -17.672 -4.051 1 91.06 235 GLU A N 1
ATOM 1988 C CA . GLU A 1 235 ? 13.227 -17.234 -4.879 1 91.06 235 GLU A CA 1
ATOM 1989 C C . GLU A 1 235 ? 13.875 -15.977 -4.297 1 91.06 235 GLU A C 1
ATOM 1991 O O . GLU A 1 235 ? 13.18 -15.07 -3.826 1 91.06 235 GLU A O 1
ATOM 1996 N N . LYS A 1 236 ? 15.109 -15.859 -4.363 1 93.94 236 LYS A N 1
ATOM 1997 C CA . LYS A 1 236 ? 15.898 -14.82 -3.711 1 93.94 236 LYS A CA 1
ATOM 1998 C C . LYS A 1 236 ? 15.648 -13.453 -4.344 1 93.94 236 LYS A C 1
ATOM 2000 O O . LYS A 1 236 ? 15.844 -12.422 -3.701 1 93.94 236 LYS A O 1
ATOM 2005 N N . LYS A 1 237 ? 15.281 -13.383 -5.633 1 93.38 237 LYS A N 1
ATOM 2006 C CA . LYS A 1 237 ? 15.055 -12.102 -6.301 1 93.38 237 LYS A CA 1
ATOM 2007 C C . LYS A 1 237 ? 13.984 -11.289 -5.578 1 93.38 237 LYS A C 1
ATOM 2009 O O . LYS A 1 237 ? 14.062 -10.062 -5.531 1 93.38 237 LYS A O 1
ATOM 2014 N N . TYR A 1 238 ? 12.984 -12 -4.941 1 92.81 238 TYR A N 1
ATOM 2015 C CA . TYR A 1 238 ? 11.945 -11.305 -4.191 1 92.81 238 TYR A CA 1
ATOM 2016 C C . TYR A 1 238 ? 12.516 -10.648 -2.943 1 92.81 238 TYR A C 1
ATOM 2018 O O . TYR A 1 238 ? 12.094 -9.555 -2.566 1 92.81 238 TYR A O 1
ATOM 2026 N N . LEU A 1 239 ? 13.461 -11.289 -2.328 1 94.75 239 LEU A N 1
ATOM 2027 C CA . LEU A 1 239 ? 14.102 -10.727 -1.141 1 94.75 239 LEU A CA 1
ATOM 2028 C C . LEU A 1 239 ? 14.898 -9.477 -1.487 1 94.75 239 LEU A C 1
ATOM 2030 O O . LEU A 1 239 ? 14.812 -8.469 -0.784 1 94.75 239 LEU A O 1
ATOM 2034 N N . TYR A 1 240 ? 15.695 -9.562 -2.545 1 96.62 240 TYR A N 1
ATOM 2035 C CA . TYR A 1 240 ? 16.453 -8.406 -2.986 1 96.62 240 TYR A CA 1
ATOM 2036 C C . TYR A 1 240 ? 15.539 -7.246 -3.338 1 96.62 240 TYR A C 1
ATOM 2038 O O . TYR A 1 240 ? 15.852 -6.086 -3.062 1 96.62 240 TYR A O 1
ATOM 2046 N N . TYR A 1 241 ? 14.422 -7.586 -3.938 1 95.62 241 TYR A N 1
ATOM 2047 C CA . TYR A 1 241 ? 13.469 -6.555 -4.32 1 95.62 241 TYR A CA 1
ATOM 2048 C C . TYR A 1 241 ? 12.859 -5.891 -3.09 1 95.62 241 TYR A C 1
ATOM 2050 O O . TYR A 1 241 ? 12.656 -4.676 -3.07 1 95.62 241 TYR A O 1
ATOM 2058 N N . ILE A 1 242 ? 12.586 -6.633 -2.043 1 96.38 242 ILE A N 1
ATOM 2059 C CA . ILE A 1 242 ? 12.039 -6.105 -0.797 1 96.38 242 ILE A CA 1
ATOM 2060 C C . ILE A 1 242 ? 13.023 -5.121 -0.177 1 96.38 242 ILE A C 1
ATOM 2062 O O . ILE A 1 242 ? 12.641 -4.02 0.229 1 96.38 242 ILE A O 1
ATOM 2066 N N . PHE A 1 243 ? 14.219 -5.5 -0.121 1 97.12 243 PHE A N 1
ATOM 2067 C CA . PHE A 1 243 ? 15.227 -4.633 0.469 1 97.12 243 PHE A CA 1
ATOM 2068 C C . PHE A 1 243 ? 15.422 -3.377 -0.37 1 97.12 243 PHE A C 1
ATOM 2070 O O . PHE A 1 243 ? 15.672 -2.297 0.168 1 97.12 243 PHE A O 1
ATOM 2077 N N . TYR A 1 244 ? 15.344 -3.541 -1.66 1 96.94 244 TYR A N 1
ATOM 2078 C CA . TYR A 1 244 ? 15.406 -2.395 -2.561 1 96.94 244 TYR A CA 1
ATOM 2079 C C . TYR A 1 244 ? 14.289 -1.408 -2.266 1 96.94 244 TYR A C 1
ATOM 2081 O O . TYR A 1 244 ? 14.531 -0.213 -2.086 1 96.94 244 TYR A O 1
ATOM 2089 N N . ILE A 1 245 ? 13.055 -1.909 -2.15 1 95.81 245 ILE A N 1
ATOM 2090 C CA . ILE A 1 245 ? 11.875 -1.076 -1.938 1 95.81 245 ILE A CA 1
ATOM 2091 C C . ILE A 1 245 ? 11.961 -0.391 -0.576 1 95.81 245 ILE A C 1
ATOM 2093 O O . ILE A 1 245 ? 11.664 0.799 -0.452 1 95.81 245 ILE A O 1
ATOM 2097 N N . LEU A 1 246 ? 12.383 -1.107 0.422 1 96.31 246 LEU A N 1
ATOM 2098 C CA . LEU A 1 246 ? 12.508 -0.549 1.764 1 96.31 246 LEU A CA 1
ATOM 2099 C C . LEU A 1 246 ? 13.594 0.525 1.805 1 96.31 246 LEU A C 1
ATOM 2101 O O . LEU A 1 246 ? 13.445 1.538 2.492 1 96.31 246 LEU A O 1
ATOM 2105 N N . SER A 1 247 ? 14.672 0.272 1.084 1 96.94 247 SER A N 1
ATOM 2106 C CA . SER A 1 247 ? 15.734 1.267 1.012 1 96.94 247 SER A CA 1
ATOM 2107 C C . SER A 1 247 ? 15.25 2.551 0.347 1 96.94 247 SER A C 1
ATOM 2109 O O . SER A 1 247 ? 15.617 3.65 0.77 1 96.94 247 SER A O 1
ATOM 2111 N N . VAL A 1 248 ? 14.461 2.414 -0.66 1 94.94 248 VAL A N 1
ATOM 2112 C CA . VAL A 1 248 ? 13.891 3.582 -1.323 1 94.94 248 VAL A CA 1
ATOM 2113 C C . VAL A 1 248 ? 12.992 4.34 -0.353 1 94.94 248 VAL A C 1
ATOM 2115 O O . VAL A 1 248 ? 13.008 5.57 -0.309 1 94.94 248 VAL A O 1
ATOM 2118 N N . GLY A 1 249 ? 12.188 3.586 0.411 1 94.5 249 GLY A N 1
ATOM 2119 C CA . GLY A 1 249 ? 11.32 4.203 1.401 1 94.5 249 GLY A CA 1
ATOM 2120 C C . GLY A 1 249 ? 12.07 5 2.447 1 94.5 249 GLY A C 1
ATOM 2121 O O . GLY A 1 249 ? 11.719 6.145 2.74 1 94.5 249 GLY A O 1
ATOM 2122 N N . PHE A 1 250 ? 13.117 4.453 2.951 1 95.94 250 PHE A N 1
ATOM 2123 C CA . PHE A 1 250 ? 13.906 5.133 3.969 1 95.94 250 PHE A CA 1
ATOM 2124 C C . PHE A 1 250 ? 14.641 6.332 3.375 1 95.94 250 PHE A C 1
ATOM 2126 O O . PHE A 1 250 ? 14.766 7.375 4.023 1 95.94 250 PHE A O 1
ATOM 2133 N N . TYR A 1 251 ? 15.148 6.176 2.182 1 94.69 251 TYR A N 1
ATOM 2134 C CA . TYR A 1 251 ? 15.789 7.289 1.495 1 94.69 251 TYR A CA 1
ATOM 2135 C C . TYR A 1 251 ? 14.82 8.445 1.299 1 94.69 251 TYR A C 1
ATOM 2137 O O . TYR A 1 251 ? 15.164 9.602 1.562 1 94.69 251 TYR A O 1
ATOM 2145 N N . ALA A 1 252 ? 13.656 8.109 0.859 1 92.75 252 ALA A N 1
ATOM 2146 C CA . ALA A 1 252 ? 12.633 9.125 0.649 1 92.75 252 ALA A CA 1
ATOM 2147 C C . ALA A 1 252 ? 12.273 9.828 1.959 1 92.75 252 ALA A C 1
ATOM 2149 O O . ALA A 1 252 ? 12.102 11.047 1.994 1 92.75 252 ALA A O 1
ATOM 2150 N N . MET A 1 253 ? 12.172 9.086 3.033 1 94.56 253 MET A N 1
ATOM 2151 C CA . MET A 1 253 ? 11.859 9.656 4.34 1 94.56 253 MET A CA 1
ATOM 2152 C C . MET A 1 253 ? 12.953 10.617 4.793 1 94.56 253 MET A C 1
ATOM 2154 O O . MET A 1 253 ? 12.664 11.625 5.441 1 94.56 253 MET A O 1
ATOM 2158 N N . CYS A 1 254 ? 14.148 10.273 4.426 1 93.75 254 CYS A N 1
ATOM 2159 C CA . CYS A 1 254 ? 15.273 11.117 4.801 1 93.75 254 CYS A CA 1
ATOM 2160 C C . CYS A 1 254 ? 15.25 12.43 4.027 1 93.75 254 CYS A C 1
ATOM 2162 O O . CYS A 1 254 ? 15.406 13.508 4.613 1 93.75 254 CYS A O 1
ATOM 2164 N N . VAL A 1 255 ? 14.992 12.32 2.781 1 89.5 255 VAL A N 1
ATOM 2165 C CA . VAL A 1 255 ? 15.031 13.5 1.92 1 89.5 255 VAL A CA 1
ATOM 2166 C C . VAL A 1 255 ? 13.828 14.391 2.213 1 89.5 255 VAL A C 1
ATOM 2168 O O . VAL A 1 255 ? 13.93 15.617 2.135 1 89.5 255 VAL A O 1
ATOM 2171 N N . ASP A 1 256 ? 12.742 13.812 2.641 1 90.38 256 ASP A N 1
ATOM 2172 C CA . ASP A 1 256 ? 11.531 14.578 2.932 1 90.38 256 ASP A CA 1
ATOM 2173 C C . ASP A 1 256 ? 11.586 15.18 4.332 1 90.38 256 ASP A C 1
ATOM 2175 O O . ASP A 1 256 ? 10.789 16.047 4.672 1 90.38 256 ASP A O 1
ATOM 2179 N N . GLY A 1 257 ? 12.492 14.812 5.125 1 92.56 257 GLY A N 1
ATOM 2180 C CA . GLY A 1 257 ? 12.602 15.328 6.48 1 92.56 257 GLY A CA 1
ATOM 2181 C C . GLY A 1 257 ? 11.734 14.586 7.477 1 92.56 257 GLY A C 1
ATOM 2182 O O . GLY A 1 257 ? 11.75 14.898 8.672 1 92.56 257 GLY A O 1
ATOM 2183 N N . ILE A 1 258 ? 11.008 13.594 7.059 1 93.62 258 ILE A N 1
ATOM 2184 C CA . ILE A 1 258 ? 10.086 12.844 7.906 1 93.62 258 ILE A CA 1
ATOM 2185 C C . ILE A 1 258 ? 10.875 11.875 8.797 1 93.62 258 ILE A C 1
ATOM 2187 O O . ILE A 1 258 ? 10.477 11.609 9.93 1 93.62 258 ILE A O 1
ATOM 2191 N N . ALA A 1 259 ? 11.992 11.367 8.281 1 95.19 259 ALA A N 1
ATOM 2192 C CA . ALA A 1 259 ? 12.812 10.469 9.086 1 95.19 259 ALA A CA 1
ATOM 2193 C C . ALA A 1 259 ? 13.352 11.18 10.328 1 95.19 259 ALA A C 1
ATOM 2195 O O . ALA A 1 259 ? 13.344 10.617 11.422 1 95.19 259 ALA A O 1
ATOM 2196 N N . PHE A 1 260 ? 13.758 12.406 10.086 1 94.12 260 PHE A N 1
ATOM 2197 C CA . PHE A 1 260 ? 14.273 13.188 11.203 1 94.12 260 PHE A CA 1
ATOM 2198 C C . PHE A 1 260 ? 13.18 13.461 12.227 1 94.12 260 PHE A C 1
ATOM 2200 O O . PHE A 1 260 ? 13.43 13.43 13.43 1 94.12 260 PHE A O 1
ATOM 2207 N N . GLN A 1 261 ? 12.031 13.664 11.781 1 93.44 261 GLN A N 1
ATOM 2208 C CA . GLN A 1 261 ? 10.906 14.008 12.641 1 93.44 261 GLN A CA 1
ATOM 2209 C C . GLN A 1 261 ? 10.422 12.797 13.43 1 93.44 261 GLN A C 1
ATOM 2211 O O . GLN A 1 261 ? 10.172 12.891 14.633 1 93.44 261 GLN A O 1
ATOM 2216 N N . TYR A 1 262 ? 10.391 11.602 12.844 1 92.69 262 TYR A N 1
ATOM 2217 C CA . TYR A 1 262 ? 9.68 10.492 13.469 1 92.69 262 TYR A CA 1
ATOM 2218 C C . TYR A 1 262 ? 10.648 9.398 13.914 1 92.69 262 TYR A C 1
ATOM 2220 O O . TYR A 1 262 ? 10.398 8.703 14.898 1 92.69 262 TYR A O 1
ATOM 2228 N N . LEU A 1 263 ? 11.797 9.219 13.273 1 93.44 263 LEU A N 1
ATOM 2229 C CA . LEU A 1 263 ? 12.648 8.07 13.547 1 93.44 263 LEU A CA 1
ATOM 2230 C C . LEU A 1 263 ? 13.789 8.445 14.484 1 93.44 263 LEU A C 1
ATOM 2232 O O . LEU A 1 263 ? 14.055 7.746 15.461 1 93.44 263 LEU A O 1
ATOM 2236 N N . TRP A 1 264 ? 14.484 9.539 14.102 1 94.19 264 TRP A N 1
ATOM 2237 C CA . TRP A 1 264 ? 15.617 9.914 14.945 1 94.19 264 TRP A CA 1
ATOM 2238 C C . TRP A 1 264 ? 15.641 11.414 15.188 1 94.19 264 TRP A C 1
ATOM 2240 O O . TRP A 1 264 ? 16.625 12.086 14.852 1 94.19 264 TRP A O 1
ATOM 2250 N N . PRO A 1 265 ? 14.672 12 15.953 1 92.69 265 PRO A N 1
ATOM 2251 C CA . PRO A 1 265 ? 14.555 13.438 16.188 1 92.69 265 PRO A CA 1
ATOM 2252 C C . PRO A 1 265 ? 15.695 13.992 17.031 1 92.69 265 PRO A C 1
ATOM 2254 O O . PRO A 1 265 ? 16 15.188 16.969 1 92.69 265 PRO A O 1
ATOM 2257 N N . ASN A 1 266 ? 16.422 13.117 17.75 1 93.12 266 ASN A N 1
ATOM 2258 C CA . ASN A 1 266 ? 17.453 13.586 18.672 1 93.12 266 ASN A CA 1
ATOM 2259 C C . ASN A 1 266 ? 18.859 13.289 18.156 1 93.12 266 ASN A C 1
ATOM 2261 O O . ASN A 1 266 ? 19.828 13.375 18.906 1 93.12 266 ASN A O 1
ATOM 2265 N N . CYS A 1 267 ? 18.922 12.938 16.891 1 93.94 267 CYS A N 1
ATOM 2266 C CA . CYS A 1 267 ? 20.234 12.602 16.328 1 93.94 267 CYS A CA 1
ATOM 2267 C C . CYS A 1 267 ? 20.5 13.383 15.047 1 93.94 267 CYS A C 1
ATOM 2269 O O . CYS A 1 267 ? 20.562 12.805 13.961 1 93.94 267 CYS A O 1
ATOM 2271 N N . PRO A 1 268 ? 20.828 14.648 15.227 1 93.12 268 PRO A N 1
ATOM 2272 C CA . PRO A 1 268 ? 21.062 15.469 14.031 1 93.12 268 PRO A CA 1
ATOM 2273 C C . PRO A 1 268 ? 22.297 15.023 13.242 1 93.12 268 PRO A C 1
ATOM 2275 O O . PRO A 1 268 ? 22.312 15.125 12.016 1 93.12 268 PRO A O 1
ATOM 2278 N N . GLU A 1 269 ? 23.359 14.438 13.867 1 91.31 269 GLU A N 1
ATOM 2279 C CA . GLU A 1 269 ? 24.547 13.984 13.164 1 91.31 269 GLU A CA 1
ATOM 2280 C C . GLU A 1 269 ? 24.234 12.82 12.227 1 91.31 269 GLU A C 1
ATOM 2282 O O . GLU A 1 269 ? 24.734 12.773 11.102 1 91.31 269 GLU A O 1
ATOM 2287 N N . TRP A 1 270 ? 23.422 11.977 12.734 1 93.31 270 TRP A N 1
ATOM 2288 C CA . TRP A 1 270 ? 23.016 10.844 11.906 1 93.31 270 TRP A CA 1
ATOM 2289 C C . TRP A 1 270 ? 22.125 11.305 10.75 1 93.31 270 TRP A C 1
ATOM 2291 O O . TRP A 1 270 ? 22.219 10.773 9.641 1 93.31 270 TRP A O 1
ATOM 2301 N N . ASN A 1 271 ? 21.281 12.266 11.016 1 92.69 271 ASN A N 1
ATOM 2302 C CA . ASN A 1 271 ? 20.375 12.781 10 1 92.69 271 ASN A CA 1
ATOM 2303 C C . ASN A 1 271 ? 21.141 13.344 8.805 1 92.69 271 ASN A C 1
ATOM 2305 O O . ASN A 1 271 ? 20.656 13.289 7.672 1 92.69 271 ASN A O 1
ATOM 2309 N N . GLU A 1 272 ? 22.375 13.836 9.016 1 90.44 272 GLU A N 1
ATOM 2310 C CA . GLU A 1 272 ? 23.156 14.453 7.953 1 90.44 272 GLU A CA 1
ATOM 2311 C C . GLU A 1 272 ? 23.719 13.398 7 1 90.44 272 GLU A C 1
ATOM 2313 O O . GLU A 1 272 ? 23.953 13.68 5.824 1 90.44 272 GLU A O 1
ATOM 2318 N N . ILE A 1 273 ? 23.891 12.141 7.465 1 92.56 273 ILE A N 1
ATOM 2319 C CA . ILE A 1 273 ? 24.547 11.141 6.633 1 92.56 273 ILE A CA 1
ATOM 2320 C C . ILE A 1 273 ? 23.562 10.055 6.246 1 92.56 273 ILE A C 1
ATOM 2322 O O . ILE A 1 273 ? 23.812 9.258 5.332 1 92.56 273 ILE A O 1
ATOM 2326 N N . ALA A 1 274 ? 22.422 10 6.891 1 94.25 274 ALA A N 1
ATOM 2327 C CA . ALA A 1 274 ? 21.453 8.906 6.734 1 94.25 274 ALA A CA 1
ATOM 2328 C C . ALA A 1 274 ? 21.016 8.773 5.281 1 94.25 274 ALA A C 1
ATOM 2330 O O . ALA A 1 274 ? 20.891 7.66 4.762 1 94.25 274 ALA A O 1
ATOM 2331 N N . TYR A 1 275 ? 20.719 9.867 4.598 1 93 275 TYR A N 1
ATOM 2332 C CA . TYR A 1 275 ? 20.266 9.797 3.213 1 93 275 TYR A CA 1
ATOM 2333 C C . TYR A 1 275 ? 21.312 9.125 2.328 1 93 275 TYR A C 1
ATOM 2335 O O . TYR A 1 275 ? 20.953 8.359 1.424 1 93 275 TYR A O 1
ATOM 2343 N N . GLY A 1 276 ? 22.609 9.367 2.582 1 93.5 276 GLY A N 1
ATOM 2344 C CA . GLY A 1 276 ? 23.688 8.75 1.812 1 93.5 276 GLY A CA 1
ATOM 2345 C C . GLY A 1 276 ? 23.781 7.25 2.033 1 93.5 276 GLY A C 1
ATOM 2346 O O . GLY A 1 276 ? 24.031 6.496 1.092 1 93.5 276 GLY A O 1
ATOM 2347 N N . VAL A 1 277 ? 23.562 6.832 3.25 1 95.5 277 VAL A N 1
ATOM 2348 C CA . VAL A 1 277 ? 23.625 5.418 3.592 1 95.5 277 VAL A CA 1
ATOM 2349 C C . VAL A 1 277 ? 22.516 4.656 2.873 1 95.5 277 VAL A C 1
ATOM 2351 O O . VAL A 1 277 ? 22.75 3.613 2.264 1 95.5 277 VAL A O 1
ATOM 2354 N N . PHE A 1 278 ? 21.328 5.191 2.885 1 96 278 PHE A N 1
ATOM 2355 C CA . PHE A 1 278 ? 20.219 4.484 2.279 1 96 278 PHE A CA 1
ATOM 2356 C C . PHE A 1 278 ? 20.281 4.57 0.759 1 96 278 PHE A C 1
ATOM 2358 O O . PHE A 1 278 ? 19.781 3.68 0.062 1 96 278 PHE A O 1
ATOM 2365 N N . LEU A 1 279 ? 20.875 5.637 0.23 1 94.75 279 LEU A N 1
ATOM 2366 C CA . LEU A 1 279 ? 21.109 5.699 -1.209 1 94.75 279 LEU A CA 1
ATOM 2367 C C . LEU A 1 279 ? 22.031 4.578 -1.66 1 94.75 279 LEU A C 1
ATOM 2369 O O . LEU A 1 279 ? 21.828 3.984 -2.721 1 94.75 279 LEU A O 1
ATOM 2373 N N . TYR A 1 280 ? 23.078 4.285 -0.896 1 96.19 280 TYR A N 1
ATOM 2374 C CA . TYR A 1 280 ? 23.953 3.162 -1.183 1 96.19 280 TYR A CA 1
ATOM 2375 C C . TYR A 1 280 ? 23.172 1.853 -1.23 1 96.19 280 TYR A C 1
ATOM 2377 O O . TYR A 1 280 ? 23.359 1.047 -2.146 1 96.19 280 TYR A O 1
ATOM 2385 N N . PHE A 1 281 ? 22.312 1.673 -0.217 1 97.38 281 PHE A N 1
ATOM 2386 C CA . PHE A 1 281 ? 21.547 0.435 -0.17 1 97.38 281 PHE A CA 1
ATOM 2387 C C . PHE A 1 281 ? 20.594 0.337 -1.366 1 97.38 281 PHE A C 1
ATOM 2389 O O . PHE A 1 281 ? 20.344 -0.758 -1.869 1 97.38 281 PHE A O 1
ATOM 2396 N N . ILE A 1 282 ? 20.047 1.444 -1.801 1 96.25 282 ILE A N 1
ATOM 2397 C CA . ILE A 1 282 ? 19.203 1.445 -2.994 1 96.25 282 ILE A CA 1
ATOM 2398 C C . ILE A 1 282 ? 20 0.896 -4.18 1 96.25 282 ILE A C 1
ATOM 2400 O O . ILE A 1 282 ? 19.531 -0.013 -4.875 1 96.25 282 ILE A O 1
ATOM 2404 N N . ILE A 1 283 ? 21.172 1.397 -4.367 1 96.69 283 ILE A N 1
ATOM 2405 C CA . ILE A 1 283 ? 22 1.021 -5.52 1 96.69 283 ILE A CA 1
ATOM 2406 C C . ILE A 1 283 ? 22.453 -0.431 -5.379 1 96.69 283 ILE A C 1
ATOM 2408 O O . ILE A 1 283 ? 22.391 -1.199 -6.34 1 96.69 283 ILE A O 1
ATOM 2412 N N . LEU A 1 284 ? 22.875 -0.786 -4.164 1 97.75 284 LEU A N 1
ATOM 2413 C CA . LEU A 1 284 ? 23.328 -2.146 -3.902 1 97.75 284 LEU A CA 1
ATOM 2414 C C . LEU A 1 284 ? 22.234 -3.158 -4.234 1 97.75 284 LEU A C 1
ATOM 2416 O O . LEU A 1 284 ? 22.469 -4.102 -4.996 1 97.75 284 LEU A O 1
ATOM 2420 N N . PHE A 1 285 ? 21.062 -2.951 -3.73 1 97.75 285 PHE A N 1
ATOM 2421 C CA . PHE A 1 285 ? 19.984 -3.93 -3.9 1 97.75 285 PHE A CA 1
ATOM 2422 C C . PHE A 1 285 ? 19.391 -3.838 -5.297 1 97.75 285 PHE A C 1
ATOM 2424 O O . PHE A 1 285 ? 18.859 -4.82 -5.816 1 97.75 285 PHE A O 1
ATOM 2431 N N . ALA A 1 286 ? 19.453 -2.654 -5.902 1 96.81 286 ALA A N 1
ATOM 2432 C CA . ALA A 1 286 ? 19.031 -2.547 -7.301 1 96.81 286 ALA A CA 1
ATOM 2433 C C . ALA A 1 286 ? 19.906 -3.416 -8.203 1 96.81 286 ALA A C 1
ATOM 2435 O O . ALA A 1 286 ? 19.391 -4.094 -9.102 1 96.81 286 ALA A O 1
ATOM 2436 N N . LEU A 1 287 ? 21.188 -3.389 -7.977 1 97.88 287 LEU A N 1
ATOM 2437 C CA . LEU A 1 287 ? 22.125 -4.188 -8.766 1 97.88 287 LEU A CA 1
ATOM 2438 C C . LEU A 1 287 ? 21.906 -5.676 -8.516 1 97.88 287 LEU A C 1
ATOM 2440 O O . LEU A 1 287 ? 21.875 -6.469 -9.461 1 97.88 287 LEU A O 1
ATOM 2444 N N . LEU A 1 288 ? 21.734 -6.039 -7.242 1 97.44 288 LEU A N 1
ATOM 2445 C CA . LEU A 1 288 ? 21.531 -7.441 -6.898 1 97.44 288 LEU A CA 1
ATOM 2446 C C . LEU A 1 288 ? 20.219 -7.961 -7.48 1 97.44 288 LEU A C 1
ATOM 2448 O O . LEU A 1 288 ? 20.156 -9.086 -7.977 1 97.44 288 LEU A O 1
ATOM 2452 N N . PHE A 1 289 ? 19.203 -7.168 -7.441 1 96.94 289 PHE A N 1
ATOM 2453 C CA . PHE A 1 289 ? 17.906 -7.551 -8 1 96.94 289 PHE A CA 1
ATOM 2454 C C . PHE A 1 289 ? 18 -7.699 -9.516 1 96.94 289 PHE A C 1
ATOM 2456 O O . PHE A 1 289 ? 17.469 -8.664 -10.078 1 96.94 289 PHE A O 1
ATOM 2463 N N . SER A 1 290 ? 18.625 -6.723 -10.109 1 96.5 290 SER A N 1
ATOM 2464 C CA . SER A 1 290 ? 18.75 -6.773 -11.562 1 96.5 290 SER A CA 1
ATOM 2465 C C . SER A 1 290 ? 19.516 -8.008 -12.008 1 96.5 290 SER A C 1
ATOM 2467 O O . SER A 1 290 ? 19.156 -8.648 -13 1 96.5 290 SER A O 1
ATOM 2469 N N . LYS A 1 291 ? 20.578 -8.312 -11.281 1 96.5 291 LYS A N 1
ATOM 2470 C CA . LYS A 1 291 ? 21.391 -9.484 -11.594 1 96.5 291 LYS A CA 1
ATOM 2471 C C . LYS A 1 291 ? 20.547 -10.766 -11.539 1 96.5 291 LYS A C 1
ATOM 2473 O O . LYS A 1 291 ? 20.594 -11.578 -12.461 1 96.5 291 LYS A O 1
ATOM 2478 N N . LYS A 1 292 ? 19.766 -10.883 -10.523 1 95.5 292 LYS A N 1
ATOM 2479 C CA . LYS A 1 292 ? 18.984 -12.109 -10.305 1 95.5 292 LYS A CA 1
ATOM 2480 C C . LYS A 1 292 ? 17.734 -12.133 -11.172 1 95.5 292 LYS A C 1
ATOM 2482 O O . LYS A 1 292 ? 17.359 -13.188 -11.695 1 95.5 292 LYS A O 1
ATOM 2487 N N . PHE A 1 293 ? 17.047 -11.078 -11.359 1 95.31 293 PHE A N 1
ATOM 2488 C CA . PHE A 1 293 ? 15.805 -11.023 -12.125 1 95.31 293 PHE A CA 1
ATOM 2489 C C . PHE A 1 293 ? 16.078 -11.242 -13.609 1 95.31 293 PHE A C 1
ATOM 2491 O O . PHE A 1 293 ? 15.336 -11.969 -14.281 1 95.31 293 PHE A O 1
ATOM 2498 N N . LEU A 1 294 ? 17.156 -10.602 -14.07 1 95.25 294 LEU A N 1
ATOM 2499 C CA . LEU A 1 294 ? 17.484 -10.711 -15.484 1 95.25 294 LEU A CA 1
ATOM 2500 C C . LEU A 1 294 ? 18.312 -11.961 -15.758 1 95.25 294 LEU A C 1
ATOM 2502 O O . LEU A 1 294 ? 18.594 -12.289 -16.922 1 95.25 294 LEU A O 1
ATOM 2506 N N . VAL A 1 295 ? 18.688 -12.641 -14.711 1 94.88 295 VAL A N 1
ATOM 2507 C CA . VAL A 1 295 ? 19.531 -13.828 -14.852 1 94.88 295 VAL A CA 1
ATOM 2508 C C . VAL A 1 295 ? 20.688 -13.523 -15.797 1 94.88 295 VAL A C 1
ATOM 2510 O O . VAL A 1 295 ? 20.891 -14.227 -16.781 1 94.88 295 VAL A O 1
ATOM 2513 N N . THR A 1 296 ? 21.422 -12.594 -15.422 1 95.19 296 THR A N 1
ATOM 2514 C CA . THR A 1 296 ? 22.453 -12.07 -16.297 1 95.19 296 THR A CA 1
ATOM 2515 C C . THR A 1 296 ? 23.594 -13.07 -16.453 1 95.19 296 THR A C 1
ATOM 2517 O O . THR A 1 296 ? 24.328 -13.039 -17.438 1 95.19 296 THR A O 1
ATOM 2520 N N . ARG A 1 297 ? 23.766 -13.992 -15.586 1 93.38 297 ARG A N 1
ATOM 2521 C CA . ARG A 1 297 ? 24.781 -15.023 -15.688 1 93.38 297 ARG A CA 1
ATOM 2522 C C . ARG A 1 297 ? 24.609 -15.852 -16.953 1 93.38 297 ARG A C 1
ATOM 2524 O O . ARG A 1 297 ? 25.594 -16.266 -17.562 1 93.38 297 ARG A O 1
ATOM 2531 N N . ILE A 1 298 ? 23.391 -15.953 -17.328 1 92.62 298 ILE A N 1
ATOM 2532 C CA . ILE A 1 298 ? 23.062 -16.797 -18.469 1 92.62 298 ILE A CA 1
ATOM 2533 C C . ILE A 1 298 ? 22.828 -15.938 -19.703 1 92.62 298 ILE A C 1
ATOM 2535 O O . ILE A 1 298 ? 23.422 -16.172 -20.766 1 92.62 298 ILE A O 1
ATOM 2539 N N . HIS A 1 299 ? 22.016 -14.891 -19.578 1 92.81 299 HIS A N 1
ATOM 2540 C CA . HIS A 1 299 ? 21.562 -14.117 -20.734 1 92.81 299 HIS A CA 1
ATOM 2541 C C . HIS A 1 299 ? 22.625 -13.094 -21.156 1 92.81 299 HIS A C 1
ATOM 2543 O O . HIS A 1 299 ? 22.656 -12.672 -22.312 1 92.81 299 HIS A O 1
ATOM 2549 N N . ALA A 1 300 ? 23.5 -12.68 -20.266 1 94.69 300 ALA A N 1
ATOM 2550 C CA . ALA A 1 300 ? 24.531 -11.695 -20.562 1 94.69 300 ALA A CA 1
ATOM 2551 C C . ALA A 1 300 ? 25.703 -11.812 -19.578 1 94.69 300 ALA A C 1
ATOM 2553 O O . ALA A 1 300 ? 25.922 -10.922 -18.75 1 94.69 300 ALA A O 1
ATOM 2554 N N . PRO A 1 301 ? 26.625 -12.688 -19.75 1 94.25 301 PRO A N 1
ATOM 2555 C CA . PRO A 1 301 ? 27.672 -12.961 -18.766 1 94.25 301 PRO A CA 1
ATOM 2556 C C . PRO A 1 301 ? 28.688 -11.828 -18.656 1 94.25 301 PRO A C 1
ATOM 2558 O O . PRO A 1 301 ? 29.234 -11.578 -17.578 1 94.25 301 PRO A O 1
ATOM 2561 N N . GLU A 1 302 ? 28.938 -11.117 -19.766 1 95.81 302 GLU A N 1
ATOM 2562 C CA . GLU A 1 302 ? 29.859 -9.984 -19.719 1 95.81 302 GLU A CA 1
ATOM 2563 C C . GLU A 1 302 ? 29.312 -8.867 -18.828 1 95.81 302 GLU A C 1
ATOM 2565 O O . GLU A 1 302 ? 30.047 -8.266 -18.062 1 95.81 302 GLU A O 1
ATOM 2570 N N . LEU A 1 303 ? 28.047 -8.656 -19.016 1 96.56 303 LEU A N 1
ATOM 2571 C CA . LEU A 1 303 ? 27.406 -7.609 -18.234 1 96.56 303 LEU A CA 1
ATOM 2572 C C . LEU A 1 303 ? 27.297 -8.023 -16.766 1 96.56 303 LEU A C 1
ATOM 2574 O O . LEU A 1 303 ? 27.328 -7.18 -15.875 1 96.56 303 LEU A O 1
ATOM 2578 N N . ASN A 1 304 ? 27.219 -9.297 -16.516 1 96.88 304 ASN A N 1
ATOM 2579 C CA . ASN A 1 304 ? 27.188 -9.812 -15.156 1 96.88 304 ASN A CA 1
ATOM 2580 C C . ASN A 1 304 ? 28.469 -9.469 -14.406 1 96.88 304 ASN A C 1
ATOM 2582 O O . ASN A 1 304 ? 28.422 -9.078 -13.234 1 96.88 304 ASN A O 1
ATOM 2586 N N . ALA A 1 305 ? 29.547 -9.625 -15.102 1 96.81 305 ALA A N 1
ATOM 2587 C CA . ALA A 1 305 ? 30.844 -9.312 -14.492 1 96.81 305 ALA A CA 1
ATOM 2588 C C . ALA A 1 305 ? 30.953 -7.82 -14.18 1 96.81 305 ALA A C 1
ATOM 2590 O O . ALA A 1 305 ? 31.516 -7.438 -13.156 1 96.81 305 ALA A O 1
ATOM 2591 N N . ILE A 1 306 ? 30.359 -7.027 -15.055 1 97.38 306 ILE A N 1
ATOM 2592 C CA . ILE A 1 306 ? 30.391 -5.586 -14.844 1 97.38 306 ILE A CA 1
ATOM 2593 C C . ILE A 1 306 ? 29.516 -5.223 -13.641 1 97.38 306 ILE A C 1
ATOM 2595 O O . ILE A 1 306 ? 29.875 -4.355 -12.844 1 97.38 306 ILE A O 1
ATOM 2599 N N . ILE A 1 307 ? 28.375 -5.887 -13.516 1 97.88 307 ILE A N 1
ATOM 2600 C CA . ILE A 1 307 ? 27.469 -5.641 -12.398 1 97.88 307 ILE A CA 1
ATOM 2601 C C . ILE A 1 307 ? 28.188 -5.953 -11.086 1 97.88 307 ILE A C 1
ATOM 2603 O O . ILE A 1 307 ? 28.125 -5.164 -10.141 1 97.88 307 ILE A O 1
ATOM 2607 N N . ILE A 1 308 ? 28.922 -7.031 -11.047 1 97 308 ILE A N 1
ATOM 2608 C CA . ILE A 1 308 ? 29.641 -7.43 -9.844 1 97 308 ILE A CA 1
ATOM 2609 C C . ILE A 1 308 ? 30.75 -6.418 -9.547 1 97 308 ILE A C 1
ATOM 2611 O O . ILE A 1 308 ? 30.969 -6.051 -8.391 1 97 308 ILE A O 1
ATOM 2615 N N . SER A 1 309 ? 31.375 -5.996 -10.594 1 97.12 309 SER A N 1
ATOM 2616 C CA . SER A 1 309 ? 32.438 -4.992 -10.43 1 97.12 309 SER A CA 1
ATOM 2617 C C . SER A 1 309 ? 31.859 -3.684 -9.891 1 97.12 309 SER A C 1
ATOM 2619 O O . SER A 1 309 ? 32.469 -3.037 -9.039 1 97.12 309 SER A O 1
ATOM 2621 N N . LEU A 1 310 ? 30.703 -3.314 -10.43 1 97.44 310 LEU A N 1
ATOM 2622 C CA . LEU A 1 310 ? 30.062 -2.086 -9.984 1 97.44 310 LEU A CA 1
ATOM 2623 C C . LEU A 1 310 ? 29.641 -2.191 -8.516 1 97.44 310 LEU A C 1
ATOM 2625 O O . LEU A 1 310 ? 29.688 -1.202 -7.781 1 97.44 310 LEU A O 1
ATOM 2629 N N . ILE A 1 311 ? 29.219 -3.385 -8.039 1 97.81 311 ILE A N 1
ATOM 2630 C CA . ILE A 1 311 ? 28.844 -3.607 -6.641 1 97.81 311 ILE A CA 1
ATOM 2631 C C . ILE A 1 311 ? 30.062 -3.385 -5.75 1 97.81 311 ILE A C 1
ATOM 2633 O O . ILE A 1 311 ? 29.984 -2.697 -4.73 1 97.81 311 ILE A O 1
ATOM 2637 N N . ILE A 1 312 ? 31.172 -3.855 -6.184 1 97.38 312 ILE A N 1
ATOM 2638 C CA . ILE A 1 312 ? 32.406 -3.764 -5.402 1 97.38 312 ILE A CA 1
ATOM 2639 C C . ILE A 1 312 ? 32.875 -2.316 -5.379 1 97.38 312 ILE A C 1
ATOM 2641 O O . ILE A 1 312 ? 33.219 -1.779 -4.316 1 97.38 312 ILE A O 1
ATOM 2645 N N . ILE A 1 313 ? 32.906 -1.697 -6.512 1 96.38 313 ILE A N 1
ATOM 2646 C CA . ILE A 1 313 ? 33.406 -0.328 -6.633 1 96.38 313 ILE A CA 1
ATOM 2647 C C . ILE A 1 313 ? 32.531 0.609 -5.805 1 96.38 313 ILE A C 1
ATOM 2649 O O . ILE A 1 313 ? 33.031 1.473 -5.086 1 96.38 313 ILE A O 1
ATOM 2653 N N . ARG A 1 314 ? 31.219 0.464 -5.926 1 96 314 ARG A N 1
ATOM 2654 C CA . ARG A 1 314 ? 30.312 1.338 -5.199 1 96 314 ARG A CA 1
ATOM 2655 C C . ARG A 1 314 ? 30.391 1.089 -3.697 1 96 314 ARG A C 1
ATOM 2657 O O . ARG A 1 314 ? 30.234 2.016 -2.9 1 96 314 ARG A O 1
ATOM 2664 N N . SER A 1 315 ? 30.609 -0.177 -3.273 1 97.44 315 SER A N 1
ATOM 2665 C CA . SER A 1 315 ? 30.766 -0.497 -1.856 1 97.44 315 SER A CA 1
ATOM 2666 C C . SER A 1 315 ? 32.031 0.108 -1.282 1 97.44 315 SER A C 1
ATOM 2668 O O . SER A 1 315 ? 32.031 0.619 -0.16 1 97.44 315 SER A O 1
ATOM 2670 N N . ILE A 1 316 ? 33.062 0.097 -2.029 1 96.69 316 ILE A N 1
ATOM 2671 C CA . ILE A 1 316 ? 34.312 0.697 -1.601 1 96.69 316 ILE A CA 1
ATOM 2672 C C . ILE A 1 316 ? 34.156 2.213 -1.501 1 96.69 316 ILE A C 1
ATOM 2674 O O . ILE A 1 316 ? 34.625 2.83 -0.542 1 96.69 316 ILE A O 1
ATOM 2678 N N . PHE A 1 317 ? 33.5 2.727 -2.523 1 95.38 317 PHE A N 1
ATOM 2679 C CA . PHE A 1 317 ? 33.25 4.164 -2.523 1 95.38 317 PHE A CA 1
ATOM 2680 C C . PHE A 1 317 ? 32.406 4.566 -1.312 1 95.38 317 PHE A C 1
ATOM 2682 O O . PHE A 1 317 ? 32.656 5.609 -0.707 1 95.38 317 PHE A O 1
ATOM 2689 N N . PHE A 1 318 ? 31.438 3.781 -0.964 1 96.12 318 PHE A N 1
ATOM 2690 C CA . PHE A 1 318 ? 30.594 4.035 0.191 1 96.12 318 PHE A CA 1
ATOM 2691 C C . PHE A 1 318 ? 31.406 4.02 1.479 1 96.12 318 PHE A C 1
ATOM 2693 O O . PHE A 1 318 ? 31.281 4.918 2.312 1 96.12 318 PHE A O 1
ATOM 2700 N N . LEU A 1 319 ? 32.281 3 1.632 1 96.12 319 LEU A N 1
ATOM 2701 C CA . LEU A 1 319 ? 33.094 2.883 2.83 1 96.12 319 LEU A CA 1
ATOM 2702 C C . LEU A 1 319 ? 34.094 4.051 2.936 1 96.12 319 LEU A C 1
ATOM 2704 O O . LEU A 1 319 ? 34.312 4.566 4.031 1 96.12 319 LEU A O 1
ATOM 2708 N N . TYR A 1 320 ? 34.562 4.5 1.836 1 95 320 TYR A N 1
ATOM 2709 C CA . TYR A 1 320 ? 35.469 5.648 1.808 1 95 320 TYR A CA 1
ATOM 2710 C C . TYR A 1 320 ? 34.75 6.922 2.223 1 95 320 TYR A C 1
ATOM 2712 O O . TYR A 1 320 ? 35.281 7.715 3.006 1 95 320 TYR A O 1
ATOM 2720 N N . THR A 1 321 ? 33.562 7.109 1.648 1 93.31 321 THR A N 1
ATOM 2721 C CA . THR A 1 321 ? 32.781 8.305 1.943 1 93.31 321 THR A CA 1
ATOM 2722 C C . THR A 1 321 ? 32.344 8.32 3.406 1 93.31 321 THR A C 1
ATOM 2724 O O . THR A 1 321 ? 32.344 9.367 4.051 1 93.31 321 THR A O 1
ATOM 2727 N N . LEU A 1 322 ? 31.969 7.191 3.963 1 93.56 322 LEU A N 1
ATOM 2728 C CA . LEU A 1 322 ? 31.484 7.074 5.332 1 93.56 322 LEU A CA 1
ATOM 2729 C C . LEU A 1 322 ? 32.594 7.348 6.336 1 93.56 322 LEU A C 1
ATOM 2731 O O . LEU A 1 322 ? 32.375 8.008 7.355 1 93.56 322 LEU A O 1
ATOM 2735 N N . LEU A 1 323 ? 33.875 6.945 6.02 1 93 323 LEU A N 1
ATOM 2736 C CA . LEU A 1 323 ? 34.969 6.98 7 1 93 323 LEU A CA 1
ATOM 2737 C C . LEU A 1 323 ? 35.812 8.227 6.816 1 93 323 LEU A C 1
ATOM 2739 O O . LEU A 1 323 ? 36.375 8.75 7.781 1 93 323 LEU A O 1
ATOM 2743 N N . PHE A 1 324 ? 35.969 8.773 5.582 1 91 324 PHE A N 1
ATOM 2744 C CA . PHE A 1 324 ? 36.938 9.82 5.328 1 91 324 PHE A CA 1
ATOM 2745 C C . PHE A 1 324 ? 36.281 11.141 4.98 1 91 324 PHE A C 1
ATOM 2747 O O . PHE A 1 324 ? 36.531 12.164 5.602 1 91 324 PHE A O 1
ATOM 2754 N N . ASP A 1 325 ? 35.469 11.164 3.928 1 91.31 325 ASP A N 1
ATOM 2755 C CA . ASP A 1 325 ? 34.844 12.406 3.475 1 91.31 325 ASP A CA 1
ATOM 2756 C C . ASP A 1 325 ? 33.344 12.227 3.252 1 91.31 325 ASP A C 1
ATOM 2758 O O . ASP A 1 325 ? 32.906 11.852 2.16 1 91.31 325 ASP A O 1
ATOM 2762 N N . GLN A 1 326 ? 32.594 12.742 4.164 1 88.12 326 GLN A N 1
ATOM 2763 C CA . GLN A 1 326 ? 31.141 12.539 4.117 1 88.12 326 GLN A CA 1
ATOM 2764 C C . GLN A 1 326 ? 30.469 13.523 3.162 1 88.12 326 GLN A C 1
ATOM 2766 O O . GLN A 1 326 ? 29.312 13.344 2.781 1 88.12 326 GLN A O 1
ATOM 2771 N N . ASN A 1 327 ? 31.172 14.492 2.66 1 84.19 327 ASN A N 1
ATOM 2772 C CA . ASN A 1 327 ? 30.609 15.461 1.719 1 84.19 327 ASN A CA 1
ATOM 2773 C C . ASN A 1 327 ? 30.406 14.844 0.338 1 84.19 327 ASN A C 1
ATOM 2775 O O . ASN A 1 327 ? 29.656 15.383 -0.477 1 84.19 327 ASN A O 1
ATOM 2779 N N . LEU A 1 328 ? 31.031 13.719 0.171 1 86.5 328 LEU A N 1
ATOM 2780 C CA . LEU A 1 328 ? 30.953 13.07 -1.133 1 86.5 328 LEU A CA 1
ATOM 2781 C C . LEU A 1 328 ? 29.594 12.406 -1.332 1 86.5 328 LEU A C 1
ATOM 2783 O O . LEU A 1 328 ? 29.234 12.047 -2.455 1 86.5 328 LEU A O 1
ATOM 2787 N N . PHE A 1 329 ? 28.812 12.305 -0.329 1 84.62 329 PHE A N 1
ATOM 2788 C CA . PHE A 1 329 ? 27.484 11.734 -0.451 1 84.62 329 PHE A CA 1
ATOM 2789 C C . PHE A 1 329 ? 26.609 12.594 -1.354 1 84.62 329 PHE A C 1
ATOM 2791 O O . PHE A 1 329 ? 25.625 12.109 -1.926 1 84.62 329 PHE A O 1
ATOM 2798 N N . ASP A 1 330 ? 26.969 13.766 -1.575 1 80 330 ASP A N 1
ATOM 2799 C CA . ASP A 1 330 ? 26.141 14.695 -2.348 1 80 330 ASP A CA 1
ATOM 2800 C C . ASP A 1 330 ? 26.391 14.531 -3.846 1 80 330 ASP A C 1
ATOM 2802 O O . ASP A 1 330 ? 25.594 15 -4.664 1 80 330 ASP A O 1
ATOM 2806 N N . HIS A 1 331 ? 27.5 13.875 -4.137 1 80.31 331 HIS A N 1
ATOM 2807 C CA . HIS A 1 331 ? 27.781 13.633 -5.547 1 80.31 331 HIS A CA 1
ATOM 2808 C C . HIS A 1 331 ? 27 12.422 -6.062 1 80.31 331 HIS A C 1
ATOM 2810 O O . HIS A 1 331 ? 27.359 11.281 -5.754 1 80.31 331 HIS A O 1
ATOM 2816 N N . ARG A 1 332 ? 26.031 12.672 -6.891 1 82.69 332 ARG A N 1
ATOM 2817 C CA . ARG A 1 332 ? 25.094 11.633 -7.301 1 82.69 332 ARG A CA 1
ATOM 2818 C C . ARG A 1 332 ? 25.391 11.156 -8.719 1 82.69 332 ARG A C 1
ATOM 2820 O O . ARG A 1 332 ? 24.656 10.328 -9.266 1 82.69 332 ARG A O 1
ATOM 2827 N N . ILE A 1 333 ? 26.5 11.508 -9.289 1 85.12 333 ILE A N 1
ATOM 2828 C CA . ILE A 1 333 ? 26.781 11.195 -10.688 1 85.12 333 ILE A CA 1
ATOM 2829 C C . ILE A 1 333 ? 27.062 9.703 -10.836 1 85.12 333 ILE A C 1
ATOM 2831 O O . ILE A 1 333 ? 26.625 9.07 -11.797 1 85.12 333 ILE A O 1
ATOM 2835 N N . LEU A 1 334 ? 27.797 9.164 -9.898 1 88.5 334 LEU A N 1
ATOM 2836 C CA . LEU A 1 334 ? 28.078 7.734 -9.953 1 88.5 334 LEU A CA 1
ATOM 2837 C C . LEU A 1 334 ? 26.797 6.922 -9.906 1 88.5 334 LEU A C 1
ATOM 2839 O O . LEU A 1 334 ? 26.641 5.934 -10.633 1 88.5 334 LEU A O 1
ATOM 2843 N N . ASP A 1 335 ? 25.891 7.27 -9.07 1 90.94 335 ASP A N 1
ATOM 2844 C CA . ASP A 1 335 ? 24.641 6.551 -8.93 1 90.94 335 ASP A CA 1
ATOM 2845 C C . ASP A 1 335 ? 23.797 6.656 -10.203 1 90.94 335 ASP A C 1
ATOM 2847 O O . ASP A 1 335 ? 23.156 5.691 -10.609 1 90.94 335 ASP A O 1
ATOM 2851 N N . ILE A 1 336 ? 23.875 7.781 -10.836 1 88.94 336 ILE A N 1
ATOM 2852 C CA . ILE A 1 336 ? 23.156 7.969 -12.094 1 88.94 336 ILE A CA 1
ATOM 2853 C C . ILE A 1 336 ? 23.734 7.07 -13.172 1 88.94 336 ILE A C 1
ATOM 2855 O O . ILE A 1 336 ? 23 6.457 -13.945 1 88.94 336 ILE A O 1
ATOM 2859 N N . LEU A 1 337 ? 24.984 6.977 -13.195 1 91.75 337 LEU A N 1
ATOM 2860 C CA . LEU A 1 337 ? 25.656 6.137 -14.172 1 91.75 337 LEU A CA 1
ATOM 2861 C C . LEU A 1 337 ? 25.312 4.668 -13.961 1 91.75 337 LEU A C 1
ATOM 2863 O O . LEU A 1 337 ? 25.109 3.926 -14.922 1 91.75 337 LEU A O 1
ATOM 2867 N N . ILE A 1 338 ? 25.312 4.285 -12.695 1 94.25 338 ILE A N 1
ATOM 2868 C CA . ILE A 1 338 ? 25 2.895 -12.375 1 94.25 338 ILE A CA 1
ATOM 2869 C C . ILE A 1 338 ? 23.562 2.588 -12.758 1 94.25 338 ILE A C 1
ATOM 2871 O O . ILE A 1 338 ? 23.266 1.53 -13.32 1 94.25 338 ILE A O 1
ATOM 2875 N N . MET A 1 339 ? 22.656 3.484 -12.508 1 92.75 339 MET A N 1
ATOM 2876 C CA . MET A 1 339 ? 21.25 3.293 -12.883 1 92.75 339 MET A CA 1
ATOM 2877 C C . MET A 1 339 ? 21.094 3.217 -14.398 1 92.75 339 MET A C 1
ATOM 2879 O O . MET A 1 339 ? 20.281 2.449 -14.898 1 92.75 339 MET A O 1
ATOM 2883 N N . ALA A 1 340 ? 21.859 3.988 -15.055 1 93.44 340 ALA A N 1
ATOM 2884 C CA . ALA A 1 340 ? 21.859 3.939 -16.516 1 93.44 340 ALA A CA 1
ATOM 2885 C C . ALA A 1 340 ? 22.359 2.592 -17.031 1 93.44 340 ALA A C 1
ATOM 2887 O O . ALA A 1 340 ? 21.844 2.061 -18.016 1 93.44 340 ALA A O 1
ATOM 2888 N N . PHE A 1 341 ? 23.312 2.096 -16.359 1 95.62 341 PHE A N 1
ATOM 2889 C CA . PHE A 1 341 ? 23.859 0.797 -16.734 1 95.62 341 PHE A CA 1
ATOM 2890 C C . PHE A 1 341 ? 22.828 -0.307 -16.531 1 95.62 341 PHE A C 1
ATOM 2892 O O . PHE A 1 341 ? 22.719 -1.227 -17.344 1 95.62 341 PHE A O 1
ATOM 2899 N N . ILE A 1 342 ? 22.156 -0.244 -15.453 1 95.31 342 ILE A N 1
ATOM 2900 C CA . ILE A 1 342 ? 21.109 -1.226 -15.188 1 95.31 342 ILE A CA 1
ATOM 2901 C C . ILE A 1 342 ? 20.047 -1.173 -16.281 1 95.31 342 ILE A C 1
ATOM 2903 O O . ILE A 1 342 ? 19.609 -2.213 -16.781 1 95.31 342 ILE A O 1
ATOM 2907 N N . PHE A 1 343 ? 19.672 0.011 -16.609 1 95 343 PHE A N 1
ATOM 2908 C CA . PHE A 1 343 ? 18.703 0.205 -17.688 1 95 343 PHE A CA 1
ATOM 2909 C C . PHE A 1 343 ? 19.219 -0.391 -18.984 1 95 343 PHE A C 1
ATOM 2911 O O . PHE A 1 343 ? 18.484 -1.104 -19.688 1 95 343 PHE A O 1
ATOM 2918 N N . PHE A 1 344 ? 20.438 -0.128 -19.25 1 95.75 344 PHE A N 1
ATOM 2919 C CA . PHE A 1 344 ? 21.078 -0.642 -20.453 1 95.75 344 PHE A CA 1
ATOM 2920 C C . PHE A 1 344 ? 21.094 -2.166 -20.453 1 95.75 344 PHE A C 1
ATOM 2922 O O . PHE A 1 344 ? 20.812 -2.797 -21.469 1 95.75 344 PHE A O 1
ATOM 2929 N N . THR A 1 345 ? 21.438 -2.732 -19.391 1 96.12 345 THR A N 1
ATOM 2930 C CA . THR A 1 345 ? 21.469 -4.184 -19.266 1 96.12 345 THR A CA 1
ATOM 2931 C C . THR A 1 345 ? 20.078 -4.777 -19.5 1 96.12 345 THR A C 1
ATOM 2933 O O . THR A 1 345 ? 19.938 -5.82 -20.141 1 96.12 345 THR A O 1
ATOM 2936 N N . GLY A 1 346 ? 19.062 -4.129 -18.969 1 95.62 346 GLY A N 1
ATOM 2937 C CA . GLY A 1 346 ? 17.703 -4.582 -19.203 1 95.62 346 GLY A CA 1
ATOM 2938 C C . GLY A 1 346 ? 17.312 -4.594 -20.656 1 95.62 346 GLY A C 1
ATOM 2939 O O . GLY A 1 346 ? 16.672 -5.535 -21.141 1 95.62 346 GLY A O 1
ATOM 2940 N N . ILE A 1 347 ? 17.734 -3.652 -21.391 1 95.94 347 ILE A N 1
ATOM 2941 C CA . ILE A 1 347 ? 17.422 -3.535 -22.797 1 95.94 347 ILE A CA 1
ATOM 2942 C C . ILE A 1 347 ? 18.109 -4.656 -23.578 1 95.94 347 ILE A C 1
ATOM 2944 O O . ILE A 1 347 ? 17.5 -5.277 -24.453 1 95.94 347 ILE A O 1
ATOM 2948 N N . ILE A 1 348 ? 19.359 -4.914 -23.25 1 96.25 348 ILE A N 1
ATOM 2949 C CA . ILE A 1 348 ? 20.125 -5.938 -23.953 1 96.25 348 ILE A CA 1
ATOM 2950 C C . ILE A 1 348 ? 19.5 -7.309 -23.719 1 96.25 348 ILE A C 1
ATOM 2952 O O . ILE A 1 348 ? 19.344 -8.102 -24.656 1 96.25 348 ILE A O 1
ATOM 2956 N N . VAL A 1 349 ? 19.156 -7.547 -22.5 1 96 349 VAL A N 1
ATOM 2957 C CA . VAL A 1 349 ? 18.578 -8.844 -22.172 1 96 349 VAL A CA 1
ATOM 2958 C C . VAL A 1 349 ? 17.203 -8.984 -22.844 1 96 349 VAL A C 1
ATOM 2960 O O . VAL A 1 349 ? 16.844 -10.078 -23.281 1 96 349 VAL A O 1
ATOM 2963 N N . TRP A 1 350 ? 16.453 -7.969 -22.891 1 94.88 350 TRP A N 1
ATOM 2964 C CA . TRP A 1 350 ? 15.172 -7.988 -23.594 1 94.88 350 TRP A CA 1
ATOM 2965 C C . TRP A 1 350 ? 15.359 -8.273 -25.078 1 94.88 350 TRP A C 1
ATOM 2967 O O . TRP A 1 350 ? 14.625 -9.078 -25.656 1 94.88 350 TRP A O 1
ATOM 2977 N N . LYS A 1 351 ? 16.375 -7.703 -25.703 1 94.5 351 LYS A N 1
ATOM 2978 C CA . LYS A 1 351 ? 16.656 -7.906 -27.125 1 94.5 351 LYS A CA 1
ATOM 2979 C C . LYS A 1 351 ? 17.109 -9.336 -27.391 1 94.5 351 LYS A C 1
ATOM 2981 O O . LYS A 1 351 ? 16.906 -9.859 -28.5 1 94.5 351 LYS A O 1
ATOM 2986 N N . ARG A 1 352 ? 17.641 -9.93 -26.406 1 94 352 ARG A N 1
ATOM 2987 C CA . ARG A 1 352 ? 18.109 -11.297 -26.562 1 94 352 ARG A CA 1
ATOM 2988 C C . ARG A 1 352 ? 16.969 -12.297 -26.391 1 94 352 ARG A C 1
ATOM 2990 O O . ARG A 1 352 ? 17.188 -13.508 -26.422 1 94 352 ARG A O 1
ATOM 2997 N N . GLY A 1 353 ? 15.734 -11.766 -26.016 1 90.88 353 GLY A N 1
ATOM 2998 C CA . GLY A 1 353 ? 14.57 -12.641 -26.094 1 90.88 353 GLY A CA 1
ATOM 2999 C C . GLY A 1 353 ? 13.961 -12.945 -24.734 1 90.88 353 GLY A C 1
ATOM 3000 O O . GLY A 1 353 ? 12.977 -13.672 -24.641 1 90.88 353 GLY A O 1
ATOM 3001 N N . TYR A 1 354 ? 14.531 -12.453 -23.703 1 92.12 354 TYR A N 1
ATOM 3002 C CA . TYR A 1 354 ? 13.961 -12.68 -22.375 1 92.12 354 TYR A CA 1
ATOM 3003 C C . TYR A 1 354 ? 12.719 -11.828 -22.156 1 92.12 354 TYR A C 1
ATOM 3005 O O . TYR A 1 354 ? 12.812 -10.664 -21.766 1 92.12 354 TYR A O 1
ATOM 3013 N N . LEU A 1 355 ? 11.547 -12.352 -22.188 1 89.44 355 LEU A N 1
ATOM 3014 C CA . LEU A 1 355 ? 10.258 -11.68 -22.266 1 89.44 355 LEU A CA 1
ATOM 3015 C C . LEU A 1 355 ? 9.945 -10.945 -20.969 1 89.44 355 LEU A C 1
ATOM 3017 O O . LEU A 1 355 ? 9.383 -9.852 -20.984 1 89.44 355 LEU A O 1
ATOM 3021 N N . PRO A 1 356 ? 10.336 -11.508 -19.844 1 89.69 356 PRO A N 1
ATOM 3022 C CA . PRO A 1 356 ? 9.992 -10.82 -18.594 1 89.69 356 PRO A CA 1
ATOM 3023 C C . PRO A 1 356 ? 10.727 -9.484 -18.438 1 89.69 356 PRO A C 1
ATOM 3025 O O . PRO A 1 356 ? 10.328 -8.648 -17.625 1 89.69 356 PRO A O 1
ATOM 3028 N N . ALA A 1 357 ? 11.711 -9.18 -19.203 1 93.25 357 ALA A N 1
ATOM 3029 C CA . ALA A 1 357 ? 12.523 -7.973 -19.094 1 93.25 357 ALA A CA 1
ATOM 3030 C C . ALA A 1 357 ? 11.781 -6.762 -19.656 1 93.25 357 ALA A C 1
ATOM 3032 O O . ALA A 1 357 ? 12.18 -5.617 -19.422 1 93.25 357 ALA A O 1
ATOM 3033 N N . ARG A 1 358 ? 10.68 -6.918 -20.375 1 93.25 358 ARG A N 1
ATOM 3034 C CA . ARG A 1 358 ? 9.953 -5.824 -21 1 93.25 358 ARG A CA 1
ATOM 3035 C C . ARG A 1 358 ? 9.469 -4.82 -19.969 1 93.25 358 ARG A C 1
ATOM 3037 O O . ARG A 1 358 ? 9.711 -3.617 -20.094 1 93.25 358 ARG A O 1
ATOM 3044 N N . PHE A 1 359 ? 8.828 -5.375 -18.938 1 92.19 359 PHE A N 1
ATOM 3045 C CA . PHE A 1 359 ? 8.281 -4.488 -17.922 1 92.19 359 PHE A CA 1
ATOM 3046 C C . PHE A 1 359 ? 9.391 -3.893 -17.062 1 92.19 359 PHE A C 1
ATOM 3048 O O . PHE A 1 359 ? 9.258 -2.785 -16.531 1 92.19 359 PHE A O 1
ATOM 3055 N N . PHE A 1 360 ? 10.484 -4.625 -17 1 94.69 360 PHE A N 1
ATOM 3056 C CA . PHE A 1 360 ? 11.664 -4.121 -16.312 1 94.69 360 PHE A CA 1
ATOM 3057 C C . PHE A 1 360 ? 12.211 -2.883 -17.016 1 94.69 360 PHE A C 1
ATOM 3059 O O . PHE A 1 360 ? 12.523 -1.884 -16.375 1 94.69 360 PHE A O 1
ATOM 3066 N N . VAL A 1 361 ? 12.258 -2.904 -18.266 1 95.56 361 VAL A N 1
ATOM 3067 C CA . VAL A 1 361 ? 12.789 -1.812 -19.078 1 95.56 361 VAL A CA 1
ATOM 3068 C C . VAL A 1 361 ? 11.844 -0.616 -19.016 1 95.56 361 VAL A C 1
ATOM 3070 O O . VAL A 1 361 ? 12.281 0.529 -18.891 1 95.56 361 VAL A O 1
ATOM 3073 N N . ILE A 1 362 ? 10.586 -0.835 -19.062 1 95.19 362 ILE A N 1
ATOM 3074 C CA . ILE A 1 362 ? 9.602 0.234 -18.953 1 95.19 362 ILE A CA 1
ATOM 3075 C C . ILE A 1 362 ? 9.695 0.893 -17.578 1 95.19 362 ILE A C 1
ATOM 3077 O O . ILE A 1 362 ? 9.602 2.117 -17.453 1 95.19 362 ILE A O 1
ATOM 3081 N N . ALA A 1 363 ? 9.906 0.096 -16.562 1 94.81 363 ALA A N 1
ATOM 3082 C CA . ALA A 1 363 ? 10.016 0.602 -15.195 1 94.81 363 ALA A CA 1
ATOM 3083 C C . ALA A 1 363 ? 11.195 1.563 -15.055 1 94.81 363 ALA A C 1
ATOM 3085 O O . ALA A 1 363 ? 11.039 2.674 -14.539 1 94.81 363 ALA A O 1
ATOM 3086 N N . TYR A 1 364 ? 12.305 1.187 -15.562 1 93.62 364 TYR A N 1
ATOM 3087 C CA . TYR A 1 364 ? 13.484 2.039 -15.461 1 93.62 364 TYR A CA 1
ATOM 3088 C C . TYR A 1 364 ? 13.375 3.232 -16.406 1 93.62 364 TYR A C 1
ATOM 3090 O O . TYR A 1 364 ? 13.898 4.309 -16.109 1 93.62 364 TYR A O 1
ATOM 3098 N N . GLY A 1 365 ? 12.688 3.043 -17.453 1 93.12 365 GLY A N 1
ATOM 3099 C CA . GLY A 1 365 ? 12.414 4.176 -18.312 1 93.12 365 GLY A CA 1
ATOM 3100 C C . GLY A 1 365 ? 11.617 5.273 -17.625 1 93.12 365 GLY A C 1
ATOM 3101 O O . GLY A 1 365 ? 11.953 6.453 -17.734 1 93.12 365 GLY A O 1
ATOM 3102 N N . VAL A 1 366 ? 10.664 4.879 -16.922 1 92.94 366 VAL A N 1
ATOM 3103 C CA . VAL A 1 366 ? 9.836 5.832 -16.188 1 92.94 366 VAL A CA 1
ATOM 3104 C C . VAL A 1 366 ? 10.664 6.527 -15.117 1 92.94 366 VAL A C 1
ATOM 3106 O O . VAL A 1 366 ? 10.516 7.727 -14.891 1 92.94 366 VAL A O 1
ATOM 3109 N N . LEU A 1 367 ? 11.484 5.789 -14.492 1 91.31 367 LEU A N 1
ATOM 3110 C CA . LEU A 1 367 ? 12.352 6.348 -13.461 1 91.31 367 LEU A CA 1
ATOM 3111 C C . LEU A 1 367 ? 13.281 7.406 -14.047 1 91.31 367 LEU A C 1
ATOM 3113 O O . LEU A 1 367 ? 13.492 8.461 -13.438 1 91.31 367 LEU A O 1
ATOM 3117 N N . PHE A 1 368 ? 13.781 7.195 -15.188 1 90.06 368 PHE A N 1
ATOM 31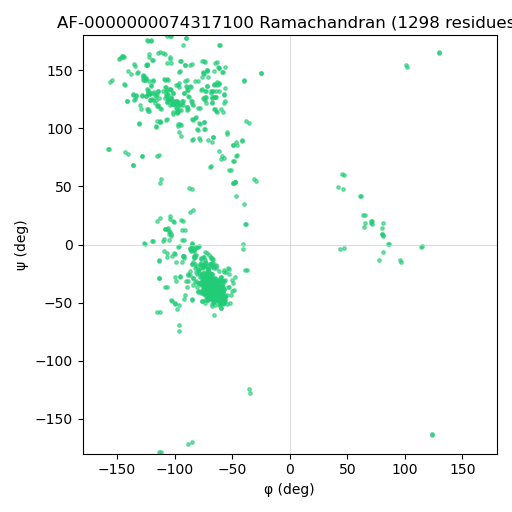18 C CA . PHE A 1 368 ? 14.703 8.125 -15.828 1 90.06 368 PHE A CA 1
ATOM 3119 C C . PHE A 1 368 ? 13.969 9.391 -16.266 1 90.06 368 PHE A C 1
ATOM 3121 O O . PHE A 1 368 ? 14.547 10.484 -16.234 1 90.06 368 PHE A O 1
ATOM 3128 N N . ILE A 1 369 ? 12.781 9.195 -16.609 1 89 369 ILE A N 1
ATOM 3129 C CA . ILE A 1 369 ? 11.977 10.359 -16.938 1 89 369 ILE A CA 1
ATOM 3130 C C . ILE A 1 369 ? 11.789 11.227 -15.695 1 89 369 ILE A C 1
ATOM 3132 O O . ILE A 1 369 ? 11.898 12.453 -15.766 1 89 369 ILE A O 1
ATOM 3136 N N . GLY A 1 370 ? 11.547 10.586 -14.609 1 86.56 370 GLY A N 1
ATOM 3137 C CA . GLY A 1 370 ? 11.43 11.312 -13.359 1 86.56 370 GLY A CA 1
ATOM 3138 C C . GLY A 1 370 ? 12.711 12.031 -12.961 1 86.56 370 GLY A C 1
ATOM 3139 O O . GLY A 1 370 ? 12.672 13.18 -12.516 1 86.56 370 GLY A O 1
ATOM 3140 N N . PHE A 1 371 ? 13.812 11.414 -13.172 1 83.94 371 PHE A N 1
ATOM 3141 C CA . PHE A 1 371 ? 15.109 12.016 -12.875 1 83.94 371 PHE A CA 1
ATOM 3142 C C . PHE A 1 371 ? 15.359 13.227 -13.766 1 83.94 371 PHE A C 1
ATOM 3144 O O . PHE A 1 371 ? 15.891 14.242 -13.305 1 83.94 371 PHE A O 1
ATOM 3151 N N . PHE A 1 372 ? 14.992 13.094 -14.938 1 84.19 372 PHE A N 1
ATOM 3152 C CA . PHE A 1 372 ? 15.203 14.164 -15.906 1 84.19 372 PHE A CA 1
ATOM 3153 C C . PHE A 1 372 ? 14.359 15.383 -15.547 1 84.19 372 PHE A C 1
ATOM 3155 O O . PHE A 1 372 ? 14.844 16.516 -15.609 1 84.19 372 PHE A O 1
ATOM 3162 N N . ILE A 1 373 ? 13.195 15.156 -15.094 1 84.81 373 ILE A N 1
ATOM 3163 C CA . ILE A 1 373 ? 12.305 16.25 -14.703 1 84.81 373 ILE A CA 1
ATOM 3164 C C . ILE A 1 373 ? 12.852 16.938 -13.453 1 84.81 373 ILE A C 1
ATOM 3166 O O . ILE A 1 373 ? 12.898 18.172 -13.383 1 84.81 373 ILE A O 1
ATOM 3170 N N . LYS A 1 374 ? 13.289 16.172 -12.531 1 81.62 374 LYS A N 1
ATOM 3171 C CA . LYS A 1 374 ? 13.82 16.734 -11.289 1 81.62 374 LYS A CA 1
ATOM 3172 C C . LYS A 1 374 ? 15.078 17.547 -11.555 1 81.62 374 LYS A C 1
ATOM 3174 O O . LYS A 1 374 ? 15.297 18.594 -10.922 1 81.62 374 LYS A O 1
ATOM 3179 N N . ALA A 1 375 ? 15.914 17.141 -12.453 1 76.19 375 ALA A N 1
ATOM 3180 C CA . ALA A 1 375 ? 17.125 17.859 -12.812 1 76.19 375 ALA A CA 1
ATOM 3181 C C . ALA A 1 375 ? 16.797 19.188 -13.469 1 76.19 375 ALA A C 1
ATOM 3183 O O . ALA A 1 375 ? 17.438 20.203 -13.172 1 76.19 375 ALA A O 1
ATOM 3184 N N . LEU A 1 376 ? 15.758 19.203 -14.219 1 77.75 376 LEU A N 1
ATOM 3185 C CA . LEU A 1 376 ? 15.352 20.438 -14.898 1 77.75 376 LEU A CA 1
ATOM 3186 C C . LEU A 1 376 ? 14.805 21.453 -13.906 1 77.75 376 LEU A C 1
ATOM 3188 O O . LEU A 1 376 ? 15.016 22.656 -14.07 1 77.75 376 LEU A O 1
ATOM 3192 N N . VAL A 1 377 ? 14.25 21 -12.875 1 74 377 VAL A N 1
ATOM 3193 C CA . VAL A 1 377 ? 13.703 21.891 -11.844 1 74 377 VAL A CA 1
ATOM 3194 C C . VAL A 1 377 ? 14.836 22.438 -10.984 1 74 377 VAL A C 1
ATOM 3196 O O . VAL A 1 377 ? 14.852 23.625 -10.656 1 74 377 VAL A O 1
ATOM 3199 N N . LEU A 1 378 ? 15.742 21.578 -10.703 1 70.19 378 LEU A N 1
ATOM 3200 C CA . LEU A 1 378 ? 16.844 21.969 -9.844 1 70.19 378 LEU A CA 1
ATOM 3201 C C . LEU A 1 378 ? 17.734 22.984 -10.531 1 70.19 378 LEU A C 1
ATOM 3203 O O . LEU A 1 378 ? 18.281 23.891 -9.883 1 70.19 378 LEU A O 1
ATOM 3207 N N . TRP A 1 379 ? 17.797 22.812 -11.844 1 69.44 379 TRP A N 1
ATOM 3208 C CA . TRP A 1 379 ? 18.656 23.703 -12.602 1 69.44 379 TRP A CA 1
ATOM 3209 C C . TRP A 1 379 ? 17.938 25 -12.953 1 69.44 379 TRP A C 1
ATOM 3211 O O . TRP A 1 379 ? 18.547 25.953 -13.453 1 69.44 379 TRP A O 1
ATOM 3221 N N . GLY A 1 380 ? 16.656 25.156 -12.523 1 66.12 380 GLY A N 1
ATOM 3222 C CA . GLY A 1 380 ? 15.906 26.391 -12.695 1 66.12 380 GLY A CA 1
ATOM 3223 C C . GLY A 1 380 ? 15.312 26.547 -14.078 1 66.12 380 GLY A C 1
ATOM 3224 O O . GLY A 1 380 ? 14.789 27.609 -14.43 1 66.12 380 GLY A O 1
ATOM 3225 N N . ASP A 1 381 ? 15.391 25.531 -14.844 1 67.75 381 ASP A N 1
ATOM 3226 C CA . ASP A 1 381 ? 14.867 25.609 -16.203 1 67.75 381 ASP A CA 1
ATOM 3227 C C . ASP A 1 381 ? 13.344 25.578 -16.203 1 67.75 381 ASP A C 1
ATOM 3229 O O . ASP A 1 381 ? 12.703 26.141 -17.094 1 67.75 381 ASP A O 1
ATOM 3233 N N . ILE A 1 382 ? 12.828 24.938 -15.156 1 71.25 382 ILE A N 1
ATOM 3234 C CA . ILE A 1 382 ? 11.383 24.844 -15.008 1 71.25 382 ILE A CA 1
ATOM 3235 C C . ILE A 1 382 ? 10.961 25.438 -13.656 1 71.25 382 ILE A C 1
ATOM 3237 O O . ILE A 1 382 ? 11.617 25.203 -12.641 1 71.25 382 ILE A O 1
ATOM 3241 N N . PRO A 1 383 ? 9.945 26.328 -13.805 1 71.94 383 PRO A N 1
ATOM 3242 C CA . PRO A 1 383 ? 9.5 26.922 -12.547 1 71.94 383 PRO A CA 1
ATOM 3243 C C . PRO A 1 383 ? 9.031 25.891 -11.531 1 71.94 383 PRO A C 1
ATOM 3245 O O . PRO A 1 383 ? 8.547 24.812 -11.914 1 71.94 383 PRO A O 1
ATOM 3248 N N . PHE A 1 384 ? 9.281 26.297 -10.359 1 67.38 384 PHE A N 1
ATOM 3249 C CA . PHE A 1 384 ? 8.93 25.406 -9.258 1 67.38 384 PHE A CA 1
ATOM 3250 C C . PHE A 1 384 ? 7.422 25.219 -9.18 1 67.38 384 PHE A C 1
ATOM 3252 O O . PHE A 1 384 ? 6.656 26.172 -9.297 1 67.38 384 PHE A O 1
ATOM 3259 N N . ASN A 1 385 ? 6.98 23.953 -9.391 1 71.06 385 ASN A N 1
ATOM 3260 C CA . ASN A 1 385 ? 5.613 23.516 -9.125 1 71.06 385 ASN A CA 1
ATOM 3261 C C . ASN A 1 385 ? 5.578 22.297 -8.203 1 71.06 385 ASN A C 1
ATOM 3263 O O . ASN A 1 385 ? 6.512 21.5 -8.195 1 71.06 385 ASN A O 1
ATOM 3267 N N . THR A 1 386 ? 4.613 22.297 -7.328 1 73.62 386 THR A N 1
ATOM 3268 C CA . THR A 1 386 ? 4.52 21.219 -6.348 1 73.62 386 THR A CA 1
ATOM 3269 C C . THR A 1 386 ? 4.527 19.859 -7.035 1 73.62 386 THR A C 1
ATOM 3271 O O . THR A 1 386 ? 5.191 18.938 -6.57 1 73.62 386 THR A O 1
ATOM 3274 N N . PHE A 1 387 ? 3.922 19.781 -8.133 1 74.88 387 PHE A N 1
ATOM 3275 C CA . PHE A 1 387 ? 3.842 18.516 -8.852 1 74.88 387 PHE A CA 1
ATOM 3276 C C . PHE A 1 387 ? 5.207 18.125 -9.406 1 74.88 387 PHE A C 1
ATOM 3278 O O . PHE A 1 387 ? 5.598 16.953 -9.328 1 74.88 387 PHE A O 1
ATOM 3285 N N . LEU A 1 388 ? 5.906 19.094 -9.867 1 76.12 388 LEU A N 1
ATOM 3286 C CA . LEU A 1 388 ? 7.211 18.844 -10.461 1 76.12 388 LEU A CA 1
ATOM 3287 C C . LEU A 1 388 ? 8.242 18.516 -9.391 1 76.12 388 LEU A C 1
ATOM 3289 O O . LEU A 1 388 ? 9.133 17.688 -9.617 1 76.12 388 LEU A O 1
ATOM 3293 N N . HIS A 1 389 ? 7.996 19.094 -8.227 1 75.38 389 HIS A N 1
ATOM 3294 C CA . HIS A 1 389 ? 8.914 18.828 -7.125 1 75.38 389 HIS A CA 1
ATOM 3295 C C . HIS A 1 389 ? 8.812 17.375 -6.656 1 75.38 389 HIS A C 1
ATOM 3297 O O . HIS A 1 389 ? 9.82 16.766 -6.297 1 75.38 389 HIS A O 1
ATOM 3303 N N . TYR A 1 390 ? 7.664 16.797 -6.824 1 79.12 390 TYR A N 1
ATOM 3304 C CA . TYR A 1 390 ? 7.477 15.43 -6.34 1 79.12 390 TYR A CA 1
ATOM 3305 C C . TYR A 1 390 ? 7.465 14.438 -7.492 1 79.12 390 TYR A C 1
ATOM 3307 O O . TYR A 1 390 ? 7.062 13.281 -7.324 1 79.12 390 TYR A O 1
ATOM 3315 N N . SER A 1 391 ? 7.875 14.844 -8.633 1 83.12 391 SER A N 1
ATOM 3316 C CA . SER A 1 391 ? 7.852 14.008 -9.828 1 83.12 391 SER A CA 1
ATOM 3317 C C . SER A 1 391 ? 8.727 12.773 -9.656 1 83.12 391 SER A C 1
ATOM 3319 O O . SER A 1 391 ? 8.336 11.672 -10.055 1 83.12 391 SER A O 1
ATOM 3321 N N . LEU A 1 392 ? 9.875 12.977 -9.055 1 84.62 392 LEU A N 1
ATOM 3322 C CA . LEU A 1 392 ? 10.781 11.852 -8.867 1 84.62 392 LEU A CA 1
ATOM 3323 C C . LEU A 1 392 ? 10.156 10.805 -7.949 1 84.62 392 LEU A C 1
ATOM 3325 O O . LEU A 1 392 ? 10.289 9.602 -8.188 1 84.62 392 LEU A O 1
ATOM 3329 N N . ARG A 1 393 ? 9.492 11.211 -6.992 1 86.19 393 ARG A N 1
ATOM 3330 C CA . ARG A 1 393 ? 8.844 10.297 -6.059 1 86.19 393 ARG A CA 1
ATOM 3331 C C . ARG A 1 393 ? 7.727 9.516 -6.742 1 86.19 393 ARG A C 1
ATOM 3333 O O . ARG A 1 393 ? 7.582 8.312 -6.527 1 86.19 393 ARG A O 1
ATOM 3340 N N . ILE A 1 394 ? 7.004 10.148 -7.551 1 85.94 394 ILE A N 1
ATOM 3341 C CA . ILE A 1 394 ? 5.93 9.508 -8.297 1 85.94 394 ILE A CA 1
ATOM 3342 C C . ILE A 1 394 ? 6.516 8.477 -9.258 1 85.94 394 ILE A C 1
ATOM 3344 O O . ILE A 1 394 ? 5.988 7.367 -9.383 1 85.94 394 ILE A O 1
ATOM 3348 N N . SER A 1 395 ? 7.582 8.883 -9.844 1 90.19 395 SER A N 1
ATOM 3349 C CA . SER A 1 395 ? 8.242 7.973 -10.766 1 90.19 395 SER A CA 1
ATOM 3350 C C . SER A 1 395 ? 8.734 6.719 -10.055 1 90.19 395 SER A C 1
ATOM 3352 O O . SER A 1 395 ? 8.664 5.617 -10.594 1 90.19 395 SER A O 1
ATOM 3354 N N . PHE A 1 396 ? 9.203 6.883 -8.867 1 90.38 396 PHE A N 1
ATOM 3355 C CA . PHE A 1 396 ? 9.664 5.738 -8.086 1 90.38 396 PHE A CA 1
ATOM 3356 C C . PHE A 1 396 ? 8.508 4.793 -7.773 1 90.38 396 PHE A C 1
ATOM 3358 O O . PHE A 1 396 ? 8.656 3.572 -7.832 1 90.38 396 PHE A O 1
ATOM 3365 N N . ILE A 1 397 ? 7.445 5.332 -7.484 1 89.06 397 ILE A N 1
ATOM 3366 C CA . ILE A 1 397 ? 6.293 4.508 -7.141 1 89.06 397 ILE A CA 1
ATOM 3367 C C . ILE A 1 397 ? 5.824 3.734 -8.367 1 89.06 397 ILE A C 1
ATOM 3369 O O . ILE A 1 397 ? 5.566 2.531 -8.297 1 89.06 397 ILE A O 1
ATOM 3373 N N . ILE A 1 398 ? 5.738 4.395 -9.438 1 90.94 398 ILE A N 1
ATOM 3374 C CA . ILE A 1 398 ? 5.32 3.742 -10.672 1 90.94 398 ILE A CA 1
ATOM 3375 C C . ILE A 1 398 ? 6.316 2.65 -11.039 1 90.94 398 ILE A C 1
ATOM 3377 O O . ILE A 1 398 ? 5.926 1.556 -11.453 1 90.94 398 ILE A O 1
ATOM 3381 N N . GLU A 1 399 ? 7.547 3.045 -10.922 1 93.75 399 GLU A N 1
ATOM 3382 C CA . GLU A 1 399 ? 8.594 2.07 -11.195 1 93.75 399 GLU A CA 1
ATOM 3383 C C . GLU A 1 399 ? 8.43 0.826 -10.32 1 93.75 399 GLU A C 1
ATOM 3385 O O . GLU A 1 399 ? 8.547 -0.3 -10.812 1 93.75 399 GLU A O 1
ATOM 3390 N N . MET A 1 400 ? 8.164 1.015 -9.062 1 92.62 400 MET A N 1
ATOM 3391 C CA . MET A 1 400 ? 8.016 -0.106 -8.141 1 92.62 400 MET A CA 1
ATOM 3392 C C . MET A 1 400 ? 6.809 -0.962 -8.523 1 92.62 400 MET A C 1
ATOM 3394 O O . MET A 1 400 ? 6.867 -2.191 -8.445 1 92.62 400 MET A O 1
ATOM 3398 N N . ILE A 1 401 ? 5.777 -0.345 -8.93 1 89.75 401 ILE A N 1
ATOM 3399 C CA . ILE A 1 401 ? 4.582 -1.062 -9.359 1 89.75 401 ILE A CA 1
ATOM 3400 C C . ILE A 1 401 ? 4.883 -1.86 -10.625 1 89.75 401 ILE A C 1
ATOM 3402 O O . ILE A 1 401 ? 4.508 -3.031 -10.734 1 89.75 401 ILE A O 1
ATOM 3406 N N . LEU A 1 402 ? 5.559 -1.241 -11.531 1 92.19 402 LEU A N 1
ATOM 3407 C CA . LEU A 1 402 ? 5.887 -1.896 -12.789 1 92.19 402 LEU A CA 1
ATOM 3408 C C . LEU A 1 402 ? 6.828 -3.074 -12.562 1 92.19 402 LEU A C 1
ATOM 3410 O O . LEU A 1 402 ? 6.707 -4.109 -13.227 1 92.19 402 LEU A O 1
ATOM 3414 N N . LEU A 1 403 ? 7.75 -2.863 -11.695 1 92.31 403 LEU A N 1
ATOM 3415 C CA . LEU A 1 403 ? 8.641 -3.975 -11.383 1 92.31 403 LEU A CA 1
ATOM 3416 C C . LEU A 1 403 ? 7.879 -5.117 -10.727 1 92.31 403 LEU A C 1
ATOM 3418 O O . LEU A 1 403 ? 8.188 -6.289 -10.961 1 92.31 403 LEU A O 1
ATOM 3422 N N . SER A 1 404 ? 6.949 -4.805 -9.914 1 88.06 404 SER A N 1
ATOM 3423 C CA . SER A 1 404 ? 6.09 -5.828 -9.328 1 88.06 404 SER A CA 1
ATOM 3424 C C . SER A 1 404 ? 5.277 -6.543 -10.406 1 88.06 404 SER A C 1
ATOM 3426 O O . SER A 1 404 ? 5.047 -7.754 -10.32 1 88.06 404 SER A O 1
ATOM 3428 N N . PHE A 1 405 ? 4.895 -5.785 -11.367 1 87.62 405 PHE A N 1
ATOM 3429 C CA . PHE A 1 405 ? 4.203 -6.371 -12.516 1 87.62 405 PHE A CA 1
ATOM 3430 C C . PHE A 1 405 ? 5.125 -7.316 -13.281 1 87.62 405 PHE A C 1
ATOM 3432 O O . PHE A 1 405 ? 4.68 -8.344 -13.789 1 87.62 405 PHE A O 1
ATOM 3439 N N . ALA A 1 406 ? 6.301 -6.867 -13.406 1 90.88 406 ALA A N 1
ATOM 3440 C CA . ALA A 1 406 ? 7.277 -7.707 -14.102 1 90.88 406 ALA A CA 1
ATOM 3441 C C . ALA A 1 406 ? 7.453 -9.047 -13.391 1 90.88 406 ALA A C 1
ATOM 3443 O O . ALA A 1 406 ? 7.539 -10.094 -14.039 1 90.88 406 ALA A O 1
ATOM 3444 N N . LEU A 1 407 ? 7.523 -9.031 -12.125 1 88.44 407 LEU A N 1
ATOM 3445 C CA . LEU A 1 407 ? 7.645 -10.25 -11.336 1 88.44 407 LEU A CA 1
ATOM 3446 C C . LEU A 1 407 ? 6.41 -11.133 -11.5 1 88.44 407 LEU A C 1
ATOM 3448 O O . LEU A 1 407 ? 6.527 -12.352 -11.617 1 88.44 407 LEU A O 1
ATOM 3452 N N . ALA A 1 408 ? 5.246 -10.547 -11.5 1 84.06 408 ALA A N 1
ATOM 3453 C CA . ALA A 1 408 ? 4 -11.289 -11.68 1 84.06 408 ALA A CA 1
ATOM 3454 C C . ALA A 1 408 ? 3.916 -11.891 -13.078 1 84.06 408 ALA A C 1
ATOM 3456 O O . ALA A 1 408 ? 3.432 -13.008 -13.258 1 84.06 408 ALA A O 1
ATOM 3457 N N . ASP A 1 409 ? 4.371 -11.141 -14 1 87.56 409 ASP A N 1
ATOM 3458 C CA . ASP A 1 409 ? 4.375 -11.609 -15.383 1 87.56 409 ASP A CA 1
ATOM 3459 C C . ASP A 1 409 ? 5.297 -12.812 -15.547 1 87.56 409 ASP A C 1
ATOM 3461 O O . ASP A 1 409 ? 5 -13.727 -16.328 1 87.56 409 ASP A O 1
ATOM 3465 N N . ARG A 1 410 ? 6.348 -12.734 -14.922 1 88.25 410 ARG A N 1
ATOM 3466 C CA . ARG A 1 410 ? 7.254 -13.875 -14.953 1 88.25 410 ARG A CA 1
ATOM 3467 C C . ARG A 1 410 ? 6.566 -15.133 -14.438 1 88.25 410 ARG A C 1
ATOM 3469 O O . ARG A 1 410 ? 6.734 -16.219 -15 1 88.25 410 ARG A O 1
ATOM 3476 N N . VAL A 1 411 ? 5.82 -14.984 -13.414 1 83.19 411 VAL A N 1
ATOM 3477 C CA . VAL A 1 411 ? 5.086 -16.109 -12.852 1 83.19 411 VAL A CA 1
ATOM 3478 C C . VAL A 1 411 ? 4.047 -16.594 -13.859 1 83.19 411 VAL A C 1
ATOM 3480 O O . VAL A 1 411 ? 3.83 -17.812 -14 1 83.19 411 VAL A O 1
ATOM 3483 N N . ARG A 1 412 ? 3.445 -15.703 -14.516 1 84.44 412 ARG A N 1
ATOM 3484 C CA . ARG A 1 412 ? 2.459 -16.031 -15.539 1 84.44 412 ARG A CA 1
ATOM 3485 C C . ARG A 1 412 ? 3.09 -16.859 -16.656 1 84.44 412 ARG A C 1
ATOM 3487 O O . ARG A 1 412 ? 2.514 -17.844 -17.109 1 84.44 412 ARG A O 1
ATOM 3494 N N . ILE A 1 413 ? 4.195 -16.469 -17.094 1 87.69 413 ILE A N 1
ATOM 3495 C CA . ILE A 1 413 ? 4.906 -17.156 -18.156 1 87.69 413 ILE A CA 1
ATOM 3496 C C . ILE A 1 413 ? 5.328 -18.547 -17.688 1 87.69 413 ILE A C 1
ATOM 3498 O O . ILE A 1 413 ? 5.184 -19.531 -18.438 1 87.69 413 ILE A O 1
ATOM 3502 N N . LEU A 1 414 ? 5.828 -18.594 -16.5 1 83.38 414 LEU A N 1
ATOM 3503 C CA . LEU A 1 414 ? 6.23 -19.875 -15.945 1 83.38 414 LEU A CA 1
ATOM 3504 C C . LEU A 1 414 ? 5.043 -20.828 -15.852 1 83.38 414 LEU A C 1
ATOM 3506 O O . LEU A 1 414 ? 5.168 -22.016 -16.156 1 83.38 414 LEU A O 1
ATOM 3510 N N . LYS A 1 415 ? 3.961 -20.344 -15.484 1 82.62 415 LYS A N 1
ATOM 3511 C CA . LYS A 1 415 ? 2.74 -21.141 -15.391 1 82.62 415 LYS A CA 1
ATOM 3512 C C . LYS A 1 415 ? 2.305 -21.641 -16.766 1 82.62 415 LYS A C 1
ATOM 3514 O O . LYS A 1 415 ? 1.961 -22.812 -16.938 1 82.62 415 LYS A O 1
ATOM 3519 N N . ARG A 1 416 ? 2.332 -20.797 -17.672 1 85.56 416 ARG A N 1
ATOM 3520 C CA . ARG A 1 416 ? 1.942 -21.156 -19.031 1 85.56 416 ARG A CA 1
ATOM 3521 C C . ARG A 1 416 ? 2.85 -22.234 -19.594 1 85.56 416 ARG A C 1
ATOM 3523 O O . ARG A 1 416 ? 2.379 -23.172 -20.25 1 85.56 416 ARG A O 1
ATOM 3530 N N . ASN A 1 417 ? 4.09 -22.078 -19.344 1 85.5 417 ASN A N 1
ATOM 3531 C CA . ASN A 1 417 ? 5.035 -23.078 -19.812 1 85.5 417 ASN A CA 1
ATOM 3532 C C . ASN A 1 417 ? 4.789 -24.438 -19.141 1 85.5 417 ASN A C 1
ATOM 3534 O O . ASN A 1 417 ? 4.863 -25.484 -19.797 1 85.5 417 ASN A O 1
ATOM 3538 N N . ARG A 1 418 ? 4.555 -24.359 -17.953 1 83.31 418 ARG A N 1
ATOM 3539 C CA . ARG A 1 418 ? 4.273 -25.594 -17.234 1 83.31 418 ARG A CA 1
ATOM 3540 C C . ARG A 1 418 ? 2.994 -26.25 -17.734 1 83.31 418 ARG A C 1
ATOM 3542 O O . ARG A 1 418 ? 2.922 -27.469 -17.859 1 83.31 418 ARG A O 1
ATOM 3549 N N . ASP A 1 419 ? 1.98 -25.516 -18.031 1 84.81 419 ASP A N 1
ATOM 3550 C CA . ASP A 1 419 ? 0.729 -26.047 -18.562 1 84.81 419 ASP A CA 1
ATOM 3551 C C . ASP A 1 419 ? 0.946 -26.688 -19.938 1 84.81 419 ASP A C 1
ATOM 3553 O O . ASP A 1 419 ? 0.342 -27.719 -20.25 1 84.81 419 ASP A O 1
ATOM 3557 N N . LYS A 1 420 ? 1.764 -26.125 -20.656 1 88.75 420 LYS A N 1
ATOM 3558 C CA . LYS A 1 420 ? 2.078 -26.672 -21.969 1 88.75 420 LYS A CA 1
ATOM 3559 C C . LYS A 1 420 ? 2.805 -28 -21.859 1 88.75 420 LYS A C 1
ATOM 3561 O O . LYS A 1 420 ? 2.506 -28.938 -22.594 1 88.75 420 LYS A O 1
ATOM 3566 N N . VAL A 1 421 ? 3.707 -28.016 -20.953 1 84.19 421 VAL A N 1
ATOM 3567 C CA . VAL A 1 421 ? 4.457 -29.25 -20.734 1 84.19 421 VAL A CA 1
ATOM 3568 C C . VAL A 1 421 ? 3.523 -30.344 -20.234 1 84.19 421 VAL A C 1
ATOM 3570 O O . VAL A 1 421 ? 3.623 -31.5 -20.672 1 84.19 421 VAL A O 1
ATOM 3573 N N . LEU A 1 422 ? 2.633 -29.969 -19.391 1 85.31 422 LEU A N 1
ATOM 3574 C CA . LEU A 1 422 ? 1.668 -30.922 -18.859 1 85.31 422 LEU A CA 1
ATOM 3575 C C . LEU A 1 422 ? 0.752 -31.453 -19.953 1 85.31 422 LEU A C 1
ATOM 3577 O O . LEU A 1 422 ? 0.466 -32.656 -20.016 1 85.31 422 LEU A O 1
ATOM 3581 N N . LYS A 1 423 ? 0.317 -30.594 -20.797 1 88.81 423 LYS A N 1
ATOM 3582 C CA . LYS A 1 423 ? -0.541 -31 -21.906 1 88.81 423 LYS A CA 1
ATOM 3583 C C . LYS A 1 423 ? 0.2 -31.922 -22.875 1 88.81 423 LYS A C 1
ATOM 3585 O O . LYS A 1 423 ? -0.369 -32.906 -23.359 1 88.81 423 LYS A O 1
ATOM 3590 N N . ARG A 1 424 ? 1.426 -31.641 -23.125 1 87.12 424 ARG A N 1
ATOM 3591 C CA . ARG A 1 424 ? 2.24 -32.469 -24 1 87.12 424 ARG A CA 1
ATOM 3592 C C . ARG A 1 424 ? 2.453 -33.844 -23.406 1 87.12 424 ARG A C 1
ATOM 3594 O O . ARG A 1 424 ? 2.416 -34.875 -24.109 1 87.12 424 ARG A O 1
ATOM 3601 N N . MET A 1 425 ? 2.691 -33.812 -22.125 1 86 425 MET A N 1
ATOM 3602 C CA . MET A 1 425 ? 2.895 -35.094 -21.438 1 86 425 MET A CA 1
ATOM 3603 C C . MET A 1 425 ? 1.624 -35.938 -21.453 1 86 425 MET A C 1
ATOM 3605 O O . MET A 1 425 ? 1.687 -37.156 -21.609 1 86 425 MET A O 1
ATOM 3609 N N . MET A 1 426 ? 0.486 -35.281 -21.344 1 88.56 426 MET A N 1
ATOM 3610 C CA . MET A 1 426 ? -0.793 -35.969 -21.391 1 88.56 426 MET A CA 1
ATOM 3611 C C . MET A 1 426 ? -1.051 -36.562 -22.781 1 88.56 426 MET A C 1
ATOM 3613 O O . MET A 1 426 ? -1.525 -37.688 -22.906 1 88.56 426 MET A O 1
ATOM 3617 N N . THR A 1 427 ? -0.699 -35.875 -23.797 1 88.5 427 THR A N 1
ATOM 3618 C CA . THR A 1 427 ? -0.874 -36.344 -25.172 1 88.5 427 THR A CA 1
ATOM 3619 C C . THR A 1 427 ? 0.076 -37.5 -25.484 1 88.5 427 THR A C 1
ATOM 3621 O O . THR A 1 427 ? -0.311 -38.469 -26.141 1 88.5 427 THR A O 1
ATOM 3624 N N . GLU A 1 428 ? 1.319 -37.312 -25 1 83 428 GLU A N 1
ATOM 3625 C CA . GLU A 1 428 ? 2.303 -38.375 -25.219 1 83 428 GLU A CA 1
ATOM 3626 C C . GLU A 1 428 ? 1.888 -39.656 -24.5 1 83 428 GLU A C 1
ATOM 3628 O O . GLU A 1 428 ? 2.115 -40.75 -25 1 83 428 GLU A O 1
ATOM 3633 N N . GLN A 1 429 ? 1.348 -39.5 -23.359 1 84.06 429 GLN A N 1
ATOM 3634 C CA . GLN A 1 429 ? 0.869 -40.656 -22.609 1 84.06 429 GLN A CA 1
ATOM 3635 C C . GLN A 1 429 ? -0.283 -41.344 -23.344 1 84.06 429 GLN A C 1
ATOM 3637 O O . GLN A 1 429 ? -0.353 -42.562 -23.391 1 84.06 429 GLN A O 1
ATOM 3642 N N . GLN A 1 430 ? -1.143 -40.562 -23.906 1 85.19 430 GLN A N 1
ATOM 3643 C CA . GLN A 1 430 ? -2.258 -41.125 -24.672 1 85.19 430 GLN A CA 1
ATOM 3644 C C . GLN A 1 430 ? -1.766 -41.812 -25.922 1 85.19 430 GLN A C 1
ATOM 3646 O O . GLN A 1 430 ? -2.271 -42.875 -26.281 1 85.19 430 GLN A O 1
ATOM 3651 N N . ASP A 1 431 ? -0.753 -41.281 -26.562 1 83.81 431 ASP A N 1
ATOM 3652 C CA . ASP A 1 431 ? -0.161 -41.906 -27.75 1 83.81 431 ASP A CA 1
ATOM 3653 C C . ASP A 1 431 ? 0.523 -43.219 -27.406 1 83.81 431 ASP A C 1
ATOM 3655 O O . ASP A 1 431 ? 0.42 -44.188 -28.156 1 83.81 431 ASP A O 1
ATOM 3659 N N . ASN A 1 432 ? 1.225 -43.125 -26.266 1 77.44 432 ASN A N 1
ATOM 3660 C CA . ASN A 1 432 ? 1.909 -44.344 -25.844 1 77.44 432 ASN A CA 1
ATOM 3661 C C . ASN A 1 432 ? 0.921 -45.469 -25.531 1 77.44 432 ASN A C 1
ATOM 3663 O O . ASN A 1 432 ? 1.196 -46.625 -25.812 1 77.44 432 ASN A O 1
ATOM 3667 N N . LEU A 1 433 ? -0.216 -45.094 -25.062 1 80.62 433 LEU A N 1
ATOM 3668 C CA . LEU A 1 433 ? -1.254 -46.094 -24.781 1 80.62 433 LEU A CA 1
ATOM 3669 C C . LEU A 1 433 ? -1.839 -46.656 -26.078 1 80.62 433 LEU A C 1
ATOM 3671 O O . LEU A 1 433 ? -2.135 -47.844 -26.172 1 80.62 433 LEU A O 1
ATOM 3675 N N . GLN A 1 434 ? -1.919 -45.906 -27.062 1 83.75 434 GLN A N 1
ATOM 3676 C CA . GLN A 1 434 ? -2.422 -46.344 -28.375 1 83.75 434 GLN A CA 1
ATOM 3677 C C . GLN A 1 434 ? -1.415 -47.25 -29.062 1 83.75 434 GLN A C 1
ATOM 3679 O O . GLN A 1 434 ? -1.795 -48.25 -29.672 1 83.75 434 GLN A O 1
ATOM 3684 N N . ILE A 1 435 ? -0.129 -46.812 -28.953 1 77.75 435 ILE A N 1
ATOM 3685 C CA . ILE A 1 435 ? 0.924 -47.625 -29.547 1 77.75 435 ILE A CA 1
ATOM 3686 C C . ILE A 1 435 ? 0.984 -49 -28.859 1 77.75 435 ILE A C 1
ATOM 3688 O O . ILE A 1 435 ? 1.172 -50.031 -29.516 1 77.75 435 ILE A O 1
ATOM 3692 N N . LYS A 1 436 ? 0.771 -48.969 -27.594 1 74.62 436 LYS A N 1
ATOM 3693 C CA . LYS A 1 436 ? 0.76 -50.219 -26.859 1 74.62 436 LYS A CA 1
ATOM 3694 C C . LYS A 1 436 ? -0.39 -51.125 -27.297 1 74.62 436 LYS A C 1
ATOM 3696 O O . LYS A 1 436 ? -0.215 -52.344 -27.453 1 74.62 436 LYS A O 1
ATOM 3701 N N . GLU A 1 437 ? -1.471 -50.531 -27.562 1 80.5 437 GLU A N 1
ATOM 3702 C CA . GLU A 1 437 ? -2.635 -51.281 -28.031 1 80.5 437 GLU A CA 1
ATOM 3703 C C . GLU A 1 437 ? -2.43 -51.781 -29.453 1 80.5 437 GLU A C 1
ATOM 3705 O O . GLU A 1 437 ? -2.793 -52.938 -29.766 1 80.5 437 GLU A O 1
ATOM 3710 N N . GLN A 1 438 ? -1.784 -51 -30.266 1 81.75 438 GLN A N 1
ATOM 3711 C CA . GLN A 1 438 ? -1.513 -51.406 -31.641 1 81.75 438 GLN A CA 1
ATOM 3712 C C . GLN A 1 438 ? -0.48 -52.531 -31.688 1 81.75 438 GLN A C 1
ATOM 3714 O O . GLN A 1 438 ? -0.625 -53.469 -32.469 1 81.75 438 GLN A O 1
ATOM 3719 N N . LEU A 1 439 ? 0.522 -52.312 -30.844 1 73.88 439 LEU A N 1
ATOM 3720 C CA . LEU A 1 439 ? 1.553 -53.344 -30.781 1 73.88 439 LEU A CA 1
ATOM 3721 C C . LEU A 1 439 ? 0.975 -54.688 -30.297 1 73.88 439 LEU A C 1
ATOM 3723 O O . LEU A 1 439 ? 1.352 -55.75 -30.781 1 73.88 439 LEU A O 1
ATOM 3727 N N . ASN A 1 440 ? 0.056 -54.562 -29.359 1 72.12 440 ASN A N 1
ATOM 3728 C CA . ASN A 1 440 ? -0.606 -55.75 -28.859 1 72.12 440 ASN A CA 1
ATOM 3729 C C . ASN A 1 440 ? -1.448 -56.406 -29.938 1 72.12 440 ASN A C 1
ATOM 3731 O O . ASN A 1 440 ? -1.466 -57.656 -30.047 1 72.12 440 ASN A O 1
ATOM 3735 N N . GLN A 1 441 ? -2.047 -55.688 -30.781 1 83.06 441 GLN A N 1
ATOM 3736 C CA . GLN A 1 441 ? -2.871 -56.219 -31.859 1 83.06 441 GLN A CA 1
ATOM 3737 C C . GLN A 1 441 ? -2.008 -56.844 -32.969 1 83.06 441 GLN A C 1
ATOM 3739 O O . GLN A 1 441 ? -2.332 -57.906 -33.5 1 83.06 441 GLN A O 1
ATOM 3744 N N . GLU A 1 442 ? -0.946 -56.094 -33.281 1 77.44 442 GLU A N 1
ATOM 3745 C CA . GLU A 1 442 ? -0.034 -56.594 -34.281 1 77.44 442 GLU A CA 1
ATOM 3746 C C . GLU A 1 442 ? 0.631 -57.875 -33.844 1 77.44 442 GLU A C 1
ATOM 3748 O O . GLU A 1 442 ? 0.826 -58.812 -34.625 1 77.44 442 GLU A O 1
ATOM 3753 N N . LEU A 1 443 ? 0.948 -57.938 -32.562 1 72.75 443 LEU A N 1
ATOM 3754 C CA . LEU A 1 443 ? 1.564 -59.156 -32 1 72.75 443 LEU A CA 1
ATOM 3755 C C . LEU A 1 443 ? 0.583 -60.312 -32.031 1 72.75 443 LEU A C 1
ATOM 3757 O O . LEU A 1 443 ? 0.959 -61.438 -32.344 1 72.75 443 LEU A O 1
ATOM 3761 N N . GLU A 1 444 ? -0.609 -60 -31.75 1 74.5 444 GLU A N 1
ATOM 3762 C CA . GLU A 1 444 ? -1.646 -61.031 -31.781 1 74.5 444 GLU A CA 1
ATOM 3763 C C . GLU A 1 444 ? -1.858 -61.562 -33.219 1 74.5 444 GLU A C 1
ATOM 3765 O O . GLU A 1 444 ? -2.045 -62.75 -33.406 1 74.5 444 GLU A O 1
ATOM 3770 N N . GLN A 1 445 ? -1.761 -60.656 -34.156 1 81.69 445 GLN A N 1
ATOM 3771 C CA . GLN A 1 445 ? -1.935 -61.031 -35.562 1 81.69 445 GLN A CA 1
ATOM 3772 C C . GLN A 1 445 ? -0.75 -61.844 -36.062 1 81.69 445 GLN A C 1
ATOM 3774 O O . GLN A 1 445 ? -0.93 -62.844 -36.781 1 81.69 445 GLN A O 1
ATOM 3779 N N . LYS A 1 446 ? 0.408 -61.438 -35.656 1 72.69 446 LYS A N 1
ATOM 3780 C CA . LYS A 1 446 ? 1.605 -62.156 -36.094 1 72.69 446 LYS A CA 1
ATOM 3781 C C . LYS A 1 446 ? 1.656 -63.562 -35.469 1 72.69 446 LYS A C 1
ATOM 3783 O O . LYS A 1 446 ? 2.043 -64.5 -36.156 1 72.69 446 LYS A O 1
ATOM 3788 N N . VAL A 1 447 ? 1.258 -63.656 -34.25 1 71.94 447 VAL A N 1
ATOM 3789 C CA . VAL A 1 447 ? 1.184 -64.938 -33.594 1 71.94 447 VAL A CA 1
ATOM 3790 C C . VAL A 1 447 ? 0.124 -65.812 -34.25 1 71.94 447 VAL A C 1
ATOM 3792 O O . VAL A 1 447 ? 0.337 -67 -34.469 1 71.94 447 VAL A O 1
ATOM 3795 N N . ALA A 1 448 ? -0.96 -65.188 -34.688 1 76.44 448 ALA A N 1
ATOM 3796 C CA . ALA A 1 448 ? -2.031 -65.875 -35.375 1 76.44 448 ALA A CA 1
ATOM 3797 C C . ALA A 1 448 ? -1.586 -66.375 -36.75 1 76.44 448 ALA A C 1
ATOM 3799 O O . ALA A 1 448 ? -1.886 -67.5 -37.156 1 76.44 448 ALA A O 1
ATOM 3800 N N . GLU A 1 449 ? -0.857 -65.5 -37.438 1 79.88 449 GLU A N 1
ATOM 3801 C CA . GLU A 1 449 ? -0.37 -65.875 -38.781 1 79.88 449 GLU A CA 1
ATOM 3802 C C . GLU A 1 449 ? 0.678 -67 -38.719 1 79.88 449 GLU A C 1
ATOM 3804 O O . GLU A 1 449 ? 0.646 -67.938 -39.5 1 79.88 449 GLU A O 1
ATOM 3809 N N . ARG A 1 450 ? 1.606 -66.875 -37.75 1 70.38 450 ARG A N 1
ATOM 3810 C CA . ARG A 1 450 ? 2.646 -67.875 -37.625 1 70.38 450 ARG A CA 1
ATOM 3811 C C . ARG A 1 450 ? 2.059 -69.25 -37.156 1 70.38 450 ARG A C 1
ATOM 3813 O O . ARG A 1 450 ? 2.516 -70.312 -37.562 1 70.38 450 ARG A O 1
ATOM 3820 N N . THR A 1 451 ? 1.006 -69.188 -36.312 1 68.75 451 THR A N 1
ATOM 3821 C CA . THR A 1 451 ? 0.308 -70.375 -35.875 1 68.75 451 THR A CA 1
ATOM 3822 C C . THR A 1 451 ? -0.431 -71.062 -37.031 1 68.75 451 THR A C 1
ATOM 3824 O O . THR A 1 451 ? -0.438 -72.25 -37.125 1 68.75 451 THR A O 1
ATOM 3827 N N . LYS A 1 452 ? -0.979 -70.25 -37.906 1 78.81 452 LYS A N 1
ATOM 3828 C CA . LYS A 1 452 ? -1.683 -70.75 -39.094 1 78.81 452 LYS A CA 1
ATOM 3829 C C . LYS A 1 452 ? -0.713 -71.438 -40.062 1 78.81 452 LYS A C 1
ATOM 3831 O O . LYS A 1 452 ? -0.997 -72.5 -40.594 1 78.81 452 LYS A O 1
ATOM 3836 N N . GLU A 1 453 ? 0.38 -70.812 -40.312 1 75.12 453 GLU A N 1
ATOM 3837 C CA . GLU A 1 453 ? 1.395 -71.375 -41.219 1 75.12 453 GLU A CA 1
ATOM 3838 C C . GLU A 1 453 ? 1.945 -72.688 -40.656 1 75.12 453 GLU A C 1
ATOM 3840 O O . GLU A 1 453 ? 2.15 -73.625 -41.406 1 75.12 453 GLU A O 1
ATOM 3845 N N . LEU A 1 454 ? 2.148 -72.75 -39.375 1 70.12 454 LEU A N 1
ATOM 3846 C CA . LEU A 1 454 ? 2.668 -73.938 -38.719 1 70.12 454 LEU A CA 1
ATOM 3847 C C . LEU A 1 454 ? 1.629 -75.062 -38.75 1 70.12 454 LEU A C 1
ATOM 3849 O O . LEU A 1 454 ? 1.973 -76.25 -38.906 1 70.12 454 LEU A O 1
ATOM 3853 N N . PHE A 1 455 ? 0.439 -74.688 -38.688 1 71.19 455 PHE A N 1
ATOM 3854 C CA . PHE A 1 455 ? -0.654 -75.688 -38.75 1 71.19 455 PHE A CA 1
ATOM 3855 C C . PHE A 1 455 ? -0.792 -76.25 -40.125 1 71.19 455 PHE A C 1
ATOM 3857 O O . PHE A 1 455 ? -0.968 -77.5 -40.312 1 71.19 455 PHE A O 1
ATOM 3864 N N . GLU A 1 456 ? -0.718 -75.438 -41.156 1 79.06 456 GLU A N 1
ATOM 3865 C CA . GLU A 1 456 ? -0.801 -75.875 -42.531 1 79.06 456 GLU A CA 1
ATOM 3866 C C . GLU A 1 456 ? 0.363 -76.812 -42.875 1 79.06 456 GLU A C 1
ATOM 3868 O O . GLU A 1 456 ? 0.175 -77.812 -43.531 1 79.06 456 GLU A O 1
ATOM 3873 N N . LYS A 1 457 ? 1.561 -76.438 -42.438 1 72.12 457 LYS A N 1
ATOM 3874 C CA . LYS A 1 457 ? 2.732 -77.312 -42.688 1 72.12 457 LYS A CA 1
ATOM 3875 C C . LYS A 1 457 ? 2.615 -78.625 -41.969 1 72.12 457 LYS A C 1
ATOM 3877 O O . LYS A 1 457 ? 2.986 -79.688 -42.5 1 72.12 457 LYS A O 1
ATOM 3882 N N . ASN A 1 458 ? 2.041 -78.625 -40.812 1 69.69 458 ASN A N 1
ATOM 3883 C CA . ASN A 1 458 ? 1.814 -79.812 -40.031 1 69.69 458 ASN A CA 1
ATOM 3884 C C . ASN A 1 458 ? 0.77 -80.75 -40.688 1 69.69 458 ASN A C 1
ATOM 3886 O O . ASN A 1 458 ? 0.917 -81.938 -40.719 1 69.69 458 ASN A O 1
ATOM 3890 N N . GLN A 1 459 ? -0.241 -80.188 -41.281 1 76.38 459 GLN A N 1
ATOM 3891 C CA . GLN A 1 459 ? -1.273 -80.938 -41.969 1 76.38 459 GLN A CA 1
ATOM 3892 C C . GLN A 1 459 ? -0.717 -81.562 -43.25 1 76.38 459 GLN A C 1
ATOM 3894 O O . GLN A 1 459 ? -1.026 -82.75 -43.531 1 76.38 459 GLN A O 1
ATOM 3899 N N . LEU A 1 460 ? 0.113 -80.812 -43.906 1 76.25 460 LEU A N 1
ATOM 3900 C CA . LEU A 1 460 ? 0.737 -81.375 -45.125 1 76.25 460 LEU A CA 1
ATOM 3901 C C . LEU A 1 460 ? 1.669 -82.5 -44.781 1 76.25 460 LEU A C 1
ATOM 3903 O O . LEU A 1 460 ? 1.703 -83.5 -45.469 1 76.25 460 LEU A O 1
ATOM 3907 N N . LEU A 1 461 ? 2.355 -82.438 -43.688 1 72.88 461 LEU A N 1
ATOM 3908 C CA . LEU A 1 461 ? 3.27 -83.5 -43.25 1 72.88 461 LEU A CA 1
ATOM 3909 C C . LEU A 1 461 ? 2.502 -84.75 -42.781 1 72.88 461 LEU A C 1
ATOM 3911 O O . LEU A 1 461 ? 2.922 -85.875 -43.031 1 72.88 461 LEU A O 1
ATOM 3915 N N . GLU A 1 462 ? 1.362 -84.562 -42.281 1 74 462 GLU A N 1
ATOM 3916 C CA . GLU A 1 462 ? 0.515 -85.688 -41.812 1 74 462 GLU A CA 1
ATOM 3917 C C . GLU A 1 462 ? -0.106 -86.438 -43 1 74 462 GLU A C 1
ATOM 3919 O O . GLU A 1 462 ? -0.163 -87.625 -43 1 74 462 GLU A O 1
ATOM 3924 N N . VAL A 1 463 ? -0.529 -85.625 -43.938 1 80.81 463 VAL A N 1
ATOM 3925 C CA . VAL A 1 463 ? -1.11 -86.25 -45.125 1 80.81 463 VAL A CA 1
ATOM 3926 C C . VAL A 1 463 ? -0.04 -87.062 -45.875 1 80.81 463 VAL A C 1
ATOM 3928 O O . VAL A 1 463 ? -0.293 -88.188 -46.344 1 80.81 463 VAL A O 1
ATOM 3931 N N . SER A 1 464 ? 1.159 -86.438 -46 1 76.56 464 SER A N 1
ATOM 3932 C CA . SER A 1 464 ? 2.256 -87.125 -46.688 1 76.56 464 SER A CA 1
ATOM 3933 C C . SER A 1 464 ? 2.682 -88.375 -45.938 1 76.56 464 SER A C 1
ATOM 3935 O O . SER A 1 464 ? 3 -89.375 -46.531 1 76.56 464 SER A O 1
ATOM 3937 N N . TYR A 1 465 ? 2.568 -88.375 -44.656 1 71.38 465 TYR A N 1
ATOM 3938 C CA . TYR A 1 465 ? 2.877 -89.562 -43.812 1 71.38 465 TYR A CA 1
ATOM 3939 C C . TYR A 1 465 ? 1.85 -90.688 -44 1 71.38 465 TYR A C 1
ATOM 3941 O O . TYR A 1 465 ? 2.209 -91.812 -44.125 1 71.38 465 TYR A O 1
ATOM 3949 N N . ASP A 1 466 ? 0.619 -90.25 -44.062 1 76.69 466 ASP A N 1
ATOM 3950 C CA . ASP A 1 466 ? -0.447 -91.25 -44.219 1 76.69 466 ASP A CA 1
ATOM 3951 C C . ASP A 1 466 ? -0.365 -91.938 -45.594 1 76.69 466 ASP A C 1
ATOM 3953 O O . ASP A 1 466 ? -0.554 -93.125 -45.719 1 76.69 466 ASP A O 1
ATOM 3957 N N . LYS A 1 467 ? -0.035 -91.188 -46.594 1 79.62 467 LYS A N 1
ATOM 3958 C CA . LYS A 1 467 ? 0.112 -91.75 -47.938 1 79.62 467 LYS A CA 1
ATOM 3959 C C . LYS A 1 467 ? 1.286 -92.688 -48 1 79.62 467 LYS A C 1
ATOM 3961 O O . LYS A 1 467 ? 1.175 -93.75 -48.625 1 79.62 467 LYS A O 1
ATOM 3966 N N . LEU A 1 468 ? 2.35 -92.375 -47.344 1 76.38 468 LEU A N 1
ATOM 3967 C CA . LEU A 1 468 ? 3.531 -93.25 -47.344 1 76.38 468 LEU A CA 1
ATOM 3968 C C . LEU A 1 468 ? 3.281 -94.5 -46.531 1 76.38 468 LEU A C 1
ATOM 3970 O O . LEU A 1 468 ? 3.752 -95.562 -46.906 1 76.38 468 LEU A O 1
ATOM 3974 N N . LYS A 1 469 ? 2.447 -94.438 -45.562 1 74.94 469 LYS A N 1
ATOM 3975 C CA . LYS A 1 469 ? 2.066 -95.562 -44.75 1 74.94 469 LYS A CA 1
ATOM 3976 C C . LYS A 1 469 ? 1.167 -96.5 -45.531 1 74.94 469 LYS A C 1
ATOM 3978 O O . LYS A 1 469 ? 1.351 -97.75 -45.5 1 74.94 469 LYS A O 1
ATOM 3983 N N . ASP A 1 470 ? 0.287 -95.875 -46.219 1 79.75 470 ASP A N 1
ATOM 3984 C CA . ASP A 1 470 ? -0.603 -96.688 -47.031 1 79.75 470 ASP A CA 1
ATOM 3985 C C . ASP A 1 470 ? 0.171 -97.375 -48.156 1 79.75 470 ASP A C 1
ATOM 3987 O O . ASP A 1 470 ? -0.063 -98.562 -48.438 1 79.75 470 ASP A O 1
ATOM 3991 N N . GLN A 1 471 ? 1.098 -96.75 -48.75 1 76.94 471 GLN A N 1
ATOM 3992 C CA . GLN A 1 471 ? 1.914 -97.312 -49.812 1 76.94 471 GLN A CA 1
ATOM 3993 C C . GLN A 1 471 ? 2.803 -98.438 -49.281 1 76.94 471 GLN A C 1
ATOM 3995 O O . GLN A 1 471 ? 2.957 -99.5 -49.938 1 76.94 471 GLN A O 1
ATOM 4000 N N . ALA A 1 472 ? 3.24 -98.312 -48.094 1 70.94 472 ALA A N 1
ATOM 4001 C CA . ALA A 1 472 ? 4.055 -99.312 -47.438 1 70.94 472 ALA A CA 1
ATOM 4002 C C . ALA A 1 472 ? 3.225 -100.562 -47.125 1 70.94 472 ALA A C 1
ATOM 4004 O O . ALA A 1 472 ? 3.682 -101.688 -47.312 1 70.94 472 ALA A O 1
ATOM 4005 N N . SER A 1 473 ? 2.006 -100.375 -46.719 1 75.12 473 SER A N 1
ATOM 4006 C CA . SER A 1 473 ? 1.116 -101.5 -46.406 1 75.12 473 SER A CA 1
ATOM 4007 C C . SER A 1 473 ? 0.736 -102.25 -47.688 1 75.12 473 SER A C 1
ATOM 4009 O O . SER A 1 473 ? 0.679 -103.438 -47.656 1 75.12 473 SER A O 1
ATOM 4011 N N . GLU A 1 474 ? 0.563 -101.562 -48.719 1 77.25 474 GLU A N 1
ATOM 4012 C CA . GLU A 1 474 ? 0.238 -102.188 -50 1 77.25 474 GLU A CA 1
ATOM 4013 C C . GLU A 1 474 ? 1.418 -103 -50.531 1 77.25 474 GLU A C 1
ATOM 4015 O O . GLU A 1 474 ? 1.243 -104.125 -51 1 77.25 474 GLU A O 1
ATOM 4020 N N . ILE A 1 475 ? 2.557 -102.562 -50.406 1 72.69 475 ILE A N 1
ATOM 4021 C CA . ILE A 1 475 ? 3.75 -103.25 -50.875 1 72.69 475 ILE A CA 1
ATOM 4022 C C . ILE A 1 475 ? 3.998 -104.5 -50.062 1 72.69 475 ILE A C 1
ATOM 4024 O O . ILE A 1 475 ? 4.375 -105.5 -50.594 1 72.69 475 ILE A O 1
ATOM 4028 N N . TYR A 1 476 ? 3.633 -104.375 -48.812 1 71.69 476 TYR A N 1
ATOM 4029 C CA . TYR A 1 476 ? 3.758 -105.5 -47.938 1 71.69 476 TYR A CA 1
ATOM 4030 C C . TYR A 1 476 ? 2.773 -106.625 -48.344 1 71.69 476 TYR A C 1
ATOM 4032 O O . TYR A 1 476 ? 3.131 -107.75 -48.375 1 71.69 476 TYR A O 1
ATOM 4040 N N . THR A 1 477 ? 1.647 -106.25 -48.625 1 74.25 477 THR A N 1
ATOM 4041 C CA . THR A 1 477 ? 0.639 -107.188 -49.062 1 74.25 477 THR A CA 1
ATOM 4042 C C . THR A 1 477 ? 1.03 -107.875 -50.375 1 74.25 477 THR A C 1
ATOM 4044 O O . THR A 1 477 ? 0.884 -109.062 -50.531 1 74.25 477 THR A O 1
ATOM 4047 N N . ILE A 1 478 ? 1.574 -107.125 -51.25 1 73.88 478 ILE A N 1
ATOM 4048 C CA . ILE A 1 478 ? 1.989 -107.625 -52.531 1 73.88 478 ILE A CA 1
ATOM 4049 C C . ILE A 1 478 ? 3.16 -108.562 -52.375 1 73.88 478 ILE A C 1
ATOM 4051 O O . ILE A 1 478 ? 3.199 -109.625 -53 1 73.88 478 ILE A O 1
ATOM 4055 N N . ASN A 1 479 ? 4.035 -108.188 -51.469 1 66.56 479 ASN A N 1
ATOM 4056 C CA . ASN A 1 479 ? 5.176 -109.062 -51.188 1 66.56 479 ASN A CA 1
ATOM 4057 C C . ASN A 1 479 ? 4.73 -110.438 -50.594 1 66.56 479 ASN A C 1
ATOM 4059 O O . ASN A 1 479 ? 5.293 -111.438 -50.906 1 66.56 479 ASN A O 1
ATOM 4063 N N . ASN A 1 480 ? 3.742 -110.375 -49.781 1 72.06 480 ASN A N 1
ATOM 4064 C CA . ASN A 1 480 ? 3.213 -111.562 -49.219 1 72.06 480 ASN A CA 1
ATOM 4065 C C . ASN A 1 480 ? 2.553 -112.438 -50.25 1 72.06 480 ASN A C 1
ATOM 4067 O O . ASN A 1 480 ? 2.713 -113.688 -50.25 1 72.06 480 ASN A O 1
ATOM 4071 N N . LEU A 1 481 ? 1.956 -111.938 -51.156 1 74.62 481 LEU A N 1
ATOM 4072 C CA . LEU A 1 481 ? 1.294 -112.625 -52.219 1 74.62 481 LEU A CA 1
ATOM 4073 C C . LEU A 1 481 ? 2.316 -113.25 -53.188 1 74.62 481 LEU A C 1
ATOM 4075 O O . LEU A 1 481 ? 2.166 -114.375 -53.625 1 74.62 481 LEU A O 1
ATOM 4079 N N . LEU A 1 482 ? 3.352 -112.5 -53.438 1 72.88 482 LEU A N 1
ATOM 4080 C CA . LEU A 1 482 ? 4.402 -113 -54.312 1 72.88 482 LEU A CA 1
ATOM 4081 C C . LEU A 1 482 ? 5.172 -114.125 -53.688 1 72.88 482 LEU A C 1
ATOM 4083 O O . LEU A 1 482 ? 5.547 -115.062 -54.375 1 72.88 482 LEU A O 1
ATOM 4087 N N . ASP A 1 483 ? 5.25 -114.062 -52.406 1 67.38 483 ASP A N 1
ATOM 4088 C CA . ASP A 1 483 ? 5.898 -115.125 -51.656 1 67.38 483 ASP A CA 1
ATOM 4089 C C . ASP A 1 483 ? 5.055 -116.375 -51.688 1 67.38 483 ASP A C 1
ATOM 4091 O O . ASP A 1 483 ? 5.59 -117.5 -51.875 1 67.38 483 ASP A O 1
ATOM 4095 N N . LEU A 1 484 ? 3.848 -116.312 -51.594 1 71.75 484 LEU A N 1
ATOM 4096 C CA . LEU A 1 484 ? 2.951 -117.438 -51.656 1 71.75 484 LEU A CA 1
ATOM 4097 C C . LEU A 1 484 ? 2.953 -118.062 -53.062 1 71.75 484 LEU A C 1
ATOM 4099 O O . LEU A 1 484 ? 2.984 -119.312 -53.219 1 71.75 484 LEU A O 1
ATOM 4103 N N . GLU A 1 485 ? 2.971 -117.188 -54 1 72 485 GLU A N 1
ATOM 4104 C CA . GLU A 1 485 ? 2.994 -117.625 -55.375 1 72 485 GLU A CA 1
ATOM 4105 C C . GLU A 1 485 ? 4.312 -118.375 -55.688 1 72 485 GLU A C 1
ATOM 4107 O O . GLU A 1 485 ? 4.324 -119.375 -56.344 1 72 485 GLU A O 1
ATOM 4112 N N . ASN A 1 486 ? 5.32 -117.875 -55.188 1 67.12 486 ASN A N 1
ATOM 4113 C CA . ASN A 1 486 ? 6.633 -118.5 -55.344 1 67.12 486 ASN A CA 1
ATOM 4114 C C . ASN A 1 486 ? 6.703 -119.812 -54.625 1 67.12 486 ASN A C 1
ATOM 4116 O O . ASN A 1 486 ? 7.305 -120.75 -55.156 1 67.12 486 ASN A O 1
ATOM 4120 N N . TRP A 1 487 ? 6.051 -119.875 -53.531 1 66.12 487 TRP A N 1
ATOM 4121 C CA . TRP A 1 487 ? 5.992 -121.125 -52.781 1 66.12 487 TRP A CA 1
ATOM 4122 C C . TRP A 1 487 ? 5.191 -122.188 -53.562 1 66.12 487 TRP A C 1
ATOM 4124 O O . TRP A 1 487 ? 5.617 -123.312 -53.656 1 66.12 487 TRP A O 1
ATOM 4134 N N . LYS A 1 488 ? 4.184 -121.875 -54.125 1 66.19 488 LYS A N 1
ATOM 4135 C CA . LYS A 1 488 ? 3.352 -122.75 -54.906 1 66.19 488 LYS A CA 1
ATOM 4136 C C . LYS A 1 488 ? 4.086 -123.25 -56.156 1 66.19 488 LYS A C 1
ATOM 4138 O O . LYS A 1 488 ? 4.043 -124.438 -56.469 1 66.19 488 LYS A O 1
ATOM 4143 N N . LEU A 1 489 ? 4.801 -122.375 -56.781 1 67.94 489 LEU A N 1
ATOM 4144 C CA . LEU A 1 489 ? 5.527 -122.688 -58 1 67.94 489 LEU A CA 1
ATOM 4145 C C . LEU A 1 489 ? 6.68 -123.688 -57.688 1 67.94 489 LEU A C 1
ATOM 4147 O O . LEU A 1 489 ? 6.922 -124.625 -58.438 1 67.94 489 LEU A O 1
ATOM 4151 N N . LYS A 1 490 ? 7.238 -123.5 -56.625 1 65.12 490 LYS A N 1
ATOM 4152 C CA . LYS A 1 490 ? 8.32 -124.375 -56.219 1 65.12 490 LYS A CA 1
ATOM 4153 C C . LYS A 1 490 ? 7.789 -125.75 -55.844 1 65.12 490 LYS A C 1
ATOM 4155 O O . LYS A 1 490 ? 8.406 -126.75 -56.188 1 65.12 490 LYS A O 1
ATOM 4160 N N . ASN A 1 491 ? 6.652 -125.75 -55.219 1 64.56 491 ASN A N 1
ATOM 4161 C CA . ASN A 1 491 ? 6.047 -127 -54.875 1 64.56 491 ASN A CA 1
ATOM 4162 C C . ASN A 1 491 ? 5.57 -127.75 -56.125 1 64.56 491 ASN A C 1
ATOM 4164 O O . ASN A 1 491 ? 5.723 -129 -56.188 1 64.56 491 ASN A O 1
ATOM 4168 N N . ARG A 1 492 ? 5.121 -127.188 -57.156 1 62.28 492 ARG A N 1
ATOM 4169 C CA . ARG A 1 492 ? 4.688 -127.812 -58.406 1 62.28 492 ARG A CA 1
ATOM 4170 C C . ARG A 1 492 ? 5.879 -128.375 -59.188 1 62.28 492 ARG A C 1
ATOM 4172 O O . ARG A 1 492 ? 5.809 -129.375 -59.812 1 62.28 492 ARG A O 1
ATOM 4179 N N . LEU A 1 493 ? 6.895 -127.625 -59.125 1 64.81 493 LEU A N 1
ATOM 4180 C CA . LEU A 1 493 ? 8.117 -128 -59.781 1 64.81 493 LEU A CA 1
ATOM 4181 C C . LEU A 1 493 ? 8.68 -129.25 -59.156 1 64.81 493 LEU A C 1
ATOM 4183 O O . LEU A 1 493 ? 9.117 -130.25 -59.844 1 64.81 493 LEU A O 1
ATOM 4187 N N . LYS A 1 494 ? 8.609 -129.375 -57.938 1 61.34 494 LYS A N 1
ATOM 4188 C CA . LYS A 1 494 ? 9.07 -130.5 -57.219 1 61.34 494 LYS A CA 1
ATOM 4189 C C . LYS A 1 494 ? 8.234 -131.75 -57.562 1 61.34 494 LYS A C 1
ATOM 4191 O O . LYS A 1 494 ? 8.773 -132.875 -57.75 1 61.34 494 LYS A O 1
ATOM 4196 N N . SER A 1 495 ? 6.98 -131.625 -57.688 1 61.75 495 SER A N 1
ATOM 4197 C CA . SER A 1 495 ? 6.094 -132.75 -58 1 61.75 495 SER A CA 1
ATOM 4198 C C . SER A 1 495 ? 6.316 -133.25 -59.406 1 61.75 495 SER A C 1
ATOM 4200 O O . SER A 1 495 ? 6.309 -134.5 -59.656 1 61.75 495 SER A O 1
ATOM 4202 N N . VAL A 1 496 ? 6.633 -132.5 -60.281 1 61.97 496 VAL A N 1
ATOM 4203 C CA . VAL A 1 496 ? 6.836 -132.875 -61.656 1 61.97 496 VAL A CA 1
ATOM 4204 C C . VAL A 1 496 ? 8.164 -133.625 -61.812 1 61.97 496 VAL A C 1
ATOM 4206 O O . VAL A 1 496 ? 8.258 -134.625 -62.5 1 61.97 496 VAL A O 1
ATOM 4209 N N . VAL A 1 497 ? 9.109 -133.25 -61.062 1 60.69 497 VAL A N 1
ATOM 4210 C CA . VAL A 1 497 ? 10.414 -133.875 -61.125 1 60.69 497 VAL A CA 1
ATOM 4211 C C . VAL A 1 497 ? 10.367 -135.25 -60.469 1 60.69 497 VAL A C 1
ATOM 4213 O O . VAL A 1 497 ? 10.938 -136.125 -60.938 1 60.69 497 VAL A O 1
ATOM 4216 N N . LYS A 1 498 ? 9.641 -135.375 -59.469 1 55.66 498 LYS A N 1
ATOM 4217 C CA . LYS A 1 498 ? 9.484 -136.625 -58.781 1 55.66 498 LYS A CA 1
ATOM 4218 C C . LYS A 1 498 ? 8.805 -137.625 -59.656 1 55.66 498 LYS A C 1
ATOM 4220 O O . LYS A 1 498 ? 9.18 -138.875 -59.656 1 55.66 498 LYS A O 1
ATOM 4225 N N . GLY A 1 499 ? 7.879 -137.25 -60.312 1 54.72 499 GLY A N 1
ATOM 4226 C CA . GLY A 1 499 ? 7.219 -138.25 -61.219 1 54.72 499 GLY A CA 1
ATOM 4227 C C . GLY A 1 499 ? 8.133 -138.75 -62.312 1 54.72 499 GLY A C 1
ATOM 4228 O O . GLY A 1 499 ? 8.023 -139.875 -62.719 1 54.72 499 GLY A O 1
ATOM 4229 N N . ARG A 1 500 ? 9.164 -138.125 -62.688 1 53.34 500 ARG A N 1
ATOM 4230 C CA . ARG A 1 500 ? 10.133 -138.5 -63.688 1 53.34 500 ARG A CA 1
ATOM 4231 C C . ARG A 1 500 ? 11.211 -139.375 -63.094 1 53.34 500 ARG A C 1
ATOM 4233 O O . ARG A 1 500 ? 11.805 -140.25 -63.812 1 53.34 500 ARG A O 1
ATOM 4240 N N . MET A 1 501 ? 11.492 -139.375 -61.844 1 51.78 501 MET A N 1
ATOM 4241 C CA . MET A 1 501 ? 12.547 -140.125 -61.219 1 51.78 501 MET A CA 1
ATOM 4242 C C . MET A 1 501 ? 12.289 -141.625 -61.375 1 51.78 501 MET A C 1
ATOM 4244 O O . MET A 1 501 ? 13.234 -142.5 -61.5 1 51.78 501 MET A O 1
ATOM 4248 N N . LEU A 1 502 ? 11.078 -142.125 -61.25 1 46.59 502 LEU A N 1
ATOM 4249 C CA . LEU A 1 502 ? 10.82 -143.625 -61.312 1 46.59 502 LEU A CA 1
ATOM 4250 C C . LEU A 1 502 ? 11.039 -144.125 -62.719 1 46.59 502 LEU A C 1
ATOM 4252 O O . LEU A 1 502 ? 11.25 -145.375 -62.906 1 46.59 502 LEU A O 1
ATOM 4256 N N . MET A 1 503 ? 10.672 -143.375 -63.75 1 46.31 503 MET A N 1
ATOM 4257 C CA . MET A 1 503 ? 10.773 -144.125 -65.062 1 46.31 503 MET A CA 1
ATOM 4258 C C . MET A 1 503 ? 12.125 -143.75 -65.688 1 46.31 503 MET A C 1
ATOM 4260 O O . MET A 1 503 ? 12.711 -144.75 -66.312 1 46.31 503 MET A O 1
ATOM 4264 N N . LYS A 1 504 ? 12.406 -142.5 -66.312 1 52 504 LYS A N 1
ATOM 4265 C CA . LYS A 1 504 ? 13.539 -142.125 -67.125 1 52 504 LYS A CA 1
ATOM 4266 C C . LYS A 1 504 ? 14.688 -141.5 -66.375 1 52 504 LYS A C 1
ATOM 4268 O O . LYS A 1 504 ? 14.492 -141 -65.25 1 52 504 LYS A O 1
ATOM 4273 N N . LYS A 1 505 ? 15.984 -141.25 -67.125 1 56.12 505 LYS A N 1
ATOM 4274 C CA . LYS A 1 505 ? 17.359 -140.875 -66.875 1 56.12 505 LYS A CA 1
ATOM 4275 C C . LYS A 1 505 ? 17.406 -139.375 -66.375 1 56.12 505 LYS A C 1
ATOM 4277 O O . LYS A 1 505 ? 16.953 -138.5 -67.062 1 56.12 505 LYS A O 1
ATOM 4282 N N . LEU A 1 506 ? 17.297 -139.125 -65.125 1 62.03 506 LEU A N 1
ATOM 4283 C CA . LEU A 1 506 ? 17.391 -137.75 -64.625 1 62.03 506 LEU A CA 1
ATOM 4284 C C . LEU A 1 506 ? 18.812 -137.25 -64.688 1 62.03 506 LEU A C 1
ATOM 4286 O O . LEU A 1 506 ? 19.766 -138 -64.438 1 62.03 506 LEU A O 1
ATOM 4290 N N . THR A 1 507 ? 18.984 -136.125 -65.312 1 69.38 507 THR A N 1
ATOM 4291 C CA . THR A 1 507 ? 20.281 -135.375 -65.25 1 69.38 507 THR A CA 1
ATOM 4292 C C . THR A 1 507 ? 20.562 -134.875 -63.844 1 69.38 507 THR A C 1
ATOM 4294 O O . THR A 1 507 ? 19.656 -134.875 -63.031 1 69.38 507 THR A O 1
ATOM 4297 N N . PHE A 1 508 ? 21.828 -134.75 -63.438 1 72.75 508 PHE A N 1
ATOM 4298 C CA . PHE A 1 508 ? 22.219 -134.25 -62.125 1 72.75 508 PHE A CA 1
ATOM 4299 C C . PHE A 1 508 ? 21.531 -133 -61.75 1 72.75 508 PHE A C 1
ATOM 4301 O O . PHE A 1 508 ? 21.094 -132.75 -60.625 1 72.75 508 PHE A O 1
ATOM 4308 N N . GLU A 1 509 ? 21.359 -132.125 -62.688 1 71.19 509 GLU A N 1
ATOM 4309 C CA . GLU A 1 509 ? 20.75 -130.875 -62.438 1 71.19 509 GLU A CA 1
ATOM 4310 C C . GLU A 1 509 ? 19.281 -131 -62.062 1 71.19 509 GLU A C 1
ATOM 4312 O O . GLU A 1 509 ? 18.781 -130.25 -61.188 1 71.19 509 GLU A O 1
ATOM 4317 N N . GLU A 1 510 ? 18.703 -131.875 -62.625 1 66.31 510 GLU A N 1
ATOM 4318 C CA . GLU A 1 510 ? 17.312 -132.25 -62.344 1 66.31 510 GLU A CA 1
ATOM 4319 C C . GLU A 1 510 ? 17.156 -132.875 -61 1 66.31 510 GLU A C 1
ATOM 4321 O O . GLU A 1 510 ? 16.219 -132.625 -60.25 1 66.31 510 GLU A O 1
ATOM 4326 N N . PHE A 1 511 ? 18.047 -133.75 -60.812 1 69.5 511 PHE A N 1
ATOM 4327 C CA . PHE A 1 511 ? 18.078 -134.5 -59.531 1 69.5 511 PHE A CA 1
ATOM 4328 C C . PHE A 1 511 ? 18.312 -133.5 -58.375 1 69.5 511 PHE A C 1
ATOM 4330 O O . PHE A 1 511 ? 17.656 -133.625 -57.344 1 69.5 511 PHE A O 1
ATOM 4337 N N . ALA A 1 512 ? 19.109 -132.5 -58.656 1 66.44 512 ALA A N 1
ATOM 4338 C CA . ALA A 1 512 ? 19.516 -131.5 -57.625 1 66.44 512 ALA A CA 1
ATOM 4339 C C . ALA A 1 512 ? 18.359 -130.625 -57.312 1 66.44 512 ALA A C 1
ATOM 4341 O O . ALA A 1 512 ? 18.359 -130 -56.25 1 66.44 512 ALA A O 1
ATOM 4342 N N . THR A 1 513 ? 17.484 -130.5 -58.125 1 64.38 513 THR A N 1
ATOM 4343 C CA . THR A 1 513 ? 16.328 -129.625 -57.875 1 64.38 513 THR A CA 1
ATOM 4344 C C . THR A 1 513 ? 15.414 -130.25 -56.844 1 64.38 513 THR A C 1
ATOM 4346 O O . THR A 1 513 ? 14.734 -129.625 -56.094 1 64.38 513 THR A O 1
ATOM 4349 N N . VAL A 1 514 ? 15.398 -131.625 -56.812 1 61.06 514 VAL A N 1
ATOM 4350 C CA . VAL A 1 514 ? 14.531 -132.25 -55.875 1 61.06 514 VAL A CA 1
ATOM 4351 C C . VAL A 1 514 ? 15.227 -132.5 -54.531 1 61.06 514 VAL A C 1
ATOM 4353 O O . VAL A 1 514 ? 14.578 -132.375 -53.469 1 61.06 514 VAL A O 1
ATOM 4356 N N . PHE A 1 515 ? 16.594 -132.75 -54.656 1 56.22 515 PHE A N 1
ATOM 4357 C CA . PHE A 1 515 ? 17.375 -132.875 -53.438 1 56.22 515 PHE A CA 1
ATOM 4358 C C . PHE A 1 515 ? 18.375 -131.75 -53.25 1 56.22 515 PHE A C 1
ATOM 4360 O O . PHE A 1 515 ? 19.578 -132 -53.406 1 56.22 515 PHE A O 1
ATOM 4367 N N . PRO A 1 516 ? 17.984 -130.5 -53.312 1 57.72 516 PRO A N 1
ATOM 4368 C CA . PRO A 1 516 ? 18.891 -129.375 -53.469 1 57.72 516 PRO A CA 1
ATOM 4369 C C . PRO A 1 516 ? 19.891 -129.25 -52.312 1 57.72 516 PRO A C 1
ATOM 4371 O O . PRO A 1 516 ? 21.016 -128.75 -52.5 1 57.72 516 PRO A O 1
ATOM 4374 N N . GLU A 1 517 ? 19.438 -129.375 -51 1 67.81 517 GLU A N 1
ATOM 4375 C CA . GLU A 1 517 ? 20.328 -129 -49.938 1 67.81 517 GLU A CA 1
ATOM 4376 C C . GLU A 1 517 ? 20.938 -130.25 -49.25 1 67.81 517 GLU A C 1
ATOM 4378 O O . GLU A 1 517 ? 20.266 -131.25 -49.031 1 67.81 517 GLU A O 1
ATOM 4383 N N . ASN A 1 518 ? 22.328 -130.25 -49.031 1 73 518 ASN A N 1
ATOM 4384 C CA . ASN A 1 518 ? 23.109 -131.25 -48.312 1 73 518 ASN A CA 1
ATOM 4385 C C . ASN A 1 518 ? 22.484 -131.625 -46.969 1 73 518 ASN A C 1
ATOM 4387 O O . ASN A 1 518 ? 22.484 -132.75 -46.562 1 73 518 ASN A O 1
ATOM 4391 N N . ASP A 1 519 ? 21.828 -130.75 -46.469 1 74.44 519 ASP A N 1
ATOM 4392 C CA . ASP A 1 519 ? 21.234 -130.875 -45.156 1 74.44 519 ASP A CA 1
ATOM 4393 C C . ASP A 1 519 ? 20.016 -131.75 -45.219 1 74.44 519 ASP A C 1
ATOM 4395 O O . ASP A 1 519 ? 19.797 -132.625 -44.344 1 74.44 519 ASP A O 1
ATOM 4399 N N . LYS A 1 520 ? 19.297 -131.75 -46.281 1 74.5 520 LYS A N 1
ATOM 4400 C CA . LYS A 1 520 ? 18.125 -132.625 -46.438 1 74.5 520 LYS A CA 1
ATOM 4401 C C . LYS A 1 520 ? 18.531 -134.125 -46.719 1 74.5 520 LYS A C 1
ATOM 4403 O O . LYS A 1 520 ? 17.906 -135 -46.219 1 74.5 520 LYS A O 1
ATOM 4408 N N . CYS A 1 521 ? 19.531 -134.125 -47.5 1 77.25 521 CYS A N 1
ATOM 4409 C CA . CYS A 1 521 ? 20.062 -135.5 -47.75 1 77.25 521 CYS A CA 1
ATOM 4410 C C . CYS A 1 521 ? 20.562 -136.125 -46.438 1 77.25 521 CYS A C 1
ATOM 4412 O O . CYS A 1 521 ? 20.297 -137.375 -46.188 1 77.25 521 CYS A O 1
ATOM 4414 N N . LEU A 1 522 ? 21.281 -135.375 -45.656 1 80.12 522 LEU A N 1
ATOM 4415 C CA . LEU A 1 522 ? 21.797 -135.875 -44.375 1 80.12 522 LEU A CA 1
ATOM 4416 C C . LEU A 1 522 ? 20.656 -136.25 -43.438 1 80.12 522 LEU A C 1
ATOM 4418 O O . LEU A 1 522 ? 20.75 -137.25 -42.75 1 80.12 522 LEU A O 1
ATOM 4422 N N . HIS A 1 523 ? 19.641 -135.5 -43.5 1 78.75 523 HIS A N 1
ATOM 4423 C CA . HIS A 1 523 ? 18.453 -135.75 -42.719 1 78.75 523 HIS A CA 1
ATOM 4424 C C . HIS A 1 523 ? 17.844 -137.125 -43.156 1 78.75 523 HIS A C 1
ATOM 4426 O O . HIS A 1 523 ? 17.438 -137.875 -42.312 1 78.75 523 HIS A O 1
ATOM 4432 N N . GLN A 1 524 ? 17.875 -137.375 -44.344 1 75.38 524 GLN A N 1
ATOM 4433 C CA . GLN A 1 524 ? 17.328 -138.625 -44.875 1 75.38 524 GLN A CA 1
ATOM 4434 C C . GLN A 1 524 ? 18.203 -139.75 -44.438 1 75.38 524 GLN A C 1
ATOM 4436 O O . GLN A 1 524 ? 17.672 -140.875 -44.094 1 75.38 524 GLN A O 1
ATOM 4441 N N . VAL A 1 525 ? 19.375 -139.625 -44.531 1 80.69 525 VAL A N 1
ATOM 4442 C CA . VAL A 1 525 ? 20.312 -140.625 -44.125 1 80.69 525 VAL A CA 1
ATOM 4443 C C . VAL A 1 525 ? 20.141 -141 -42.656 1 80.69 525 VAL A C 1
ATOM 4445 O O . VAL A 1 525 ? 20.078 -142.125 -42.25 1 80.69 525 VAL A O 1
ATOM 4448 N N . ALA A 1 526 ? 20.047 -140 -41.844 1 81.12 526 ALA A N 1
ATOM 4449 C CA . ALA A 1 526 ? 19.844 -140.125 -40.406 1 81.12 526 ALA A CA 1
ATOM 4450 C C . ALA A 1 526 ? 18.531 -140.875 -40.125 1 81.12 526 ALA A C 1
ATOM 4452 O O . ALA A 1 526 ? 18.469 -141.75 -39.281 1 81.12 526 ALA A O 1
ATOM 4453 N N . HIS A 1 527 ? 17.578 -140.5 -40.875 1 77.81 527 HIS A N 1
ATOM 4454 C CA . HIS A 1 527 ? 16.266 -141.125 -40.688 1 77.81 527 HIS A CA 1
ATOM 4455 C C . HIS A 1 527 ? 16.281 -142.625 -41.094 1 77.81 527 HIS A C 1
ATOM 4457 O O . HIS A 1 527 ? 15.688 -143.5 -40.406 1 77.81 527 HIS A O 1
ATOM 4463 N N . MET A 1 528 ? 17 -142.875 -42.031 1 74.19 528 MET A N 1
ATOM 4464 C CA . MET A 1 528 ? 17.094 -144.25 -42.469 1 74.19 528 MET A CA 1
ATOM 4465 C C . MET A 1 528 ? 17.938 -145.125 -41.5 1 74.19 528 MET A C 1
ATOM 4467 O O . MET A 1 528 ? 17.609 -146.25 -41.25 1 74.19 528 MET A O 1
ATOM 4471 N N . LYS A 1 529 ? 18.922 -144.625 -41.094 1 79.5 529 LYS A N 1
ATOM 4472 C CA . LYS A 1 529 ? 19.828 -145.375 -40.188 1 79.5 529 LYS A CA 1
ATOM 4473 C C . LYS A 1 529 ? 19.141 -145.625 -38.875 1 79.5 529 LYS A C 1
ATOM 4475 O O . LYS A 1 529 ? 19.281 -146.75 -38.344 1 79.5 529 LYS A O 1
ATOM 4480 N N . TRP A 1 530 ? 18.438 -144.875 -38.312 1 80.5 530 TRP A N 1
ATOM 4481 C CA . TRP A 1 530 ? 17.891 -145 -36.969 1 80.5 530 TRP A CA 1
ATOM 4482 C C . TRP A 1 530 ? 16.375 -145.125 -37 1 80.5 530 TRP A C 1
ATOM 4484 O O . TRP A 1 530 ? 15.688 -144.75 -36.031 1 80.5 530 TRP A O 1
ATOM 4494 N N . ASN A 1 531 ? 15.844 -145.5 -38.125 1 71.25 531 ASN A N 1
ATOM 4495 C CA . ASN A 1 531 ? 14.406 -145.625 -38.25 1 71.25 531 ASN A CA 1
ATOM 4496 C C . ASN A 1 531 ? 13.891 -146.75 -37.281 1 71.25 531 ASN A C 1
ATOM 4498 O O . ASN A 1 531 ? 12.773 -146.625 -36.781 1 71.25 531 ASN A O 1
ATOM 4502 N N . GLU A 1 532 ? 14.602 -147.75 -37 1 71.88 532 GLU A N 1
ATOM 4503 C CA . GLU A 1 532 ? 14.188 -148.75 -36.062 1 71.88 532 GLU A CA 1
ATOM 4504 C C . GLU A 1 532 ? 14.703 -148.5 -34.656 1 71.88 532 GLU A C 1
ATOM 4506 O O . GLU A 1 532 ? 14.727 -149.375 -33.812 1 71.88 532 GLU A O 1
ATOM 4511 N N . GLY A 1 533 ? 15.07 -147.25 -34.344 1 79.06 533 GLY A N 1
ATOM 4512 C CA . GLY A 1 533 ? 15.508 -146.875 -33 1 79.06 533 GLY A CA 1
ATOM 4513 C C . GLY A 1 533 ? 17.016 -146.75 -32.875 1 79.06 533 GLY A C 1
ATOM 4514 O O . GLY A 1 533 ? 17.766 -147.25 -33.688 1 79.06 533 GLY A O 1
ATOM 4515 N N . PHE A 1 534 ? 17.484 -146 -32.031 1 82.44 534 PHE A N 1
ATOM 4516 C CA . PHE A 1 534 ? 18.906 -145.75 -31.781 1 82.44 534 PHE A CA 1
ATOM 4517 C C . PHE A 1 534 ? 19.469 -146.75 -30.781 1 82.44 534 PHE A C 1
ATOM 4519 O O . PHE A 1 534 ? 18.812 -147 -29.797 1 82.44 534 PHE A O 1
ATOM 4526 N N . LYS A 1 535 ? 20.469 -147.375 -31.062 1 84.06 535 LYS A N 1
ATOM 4527 C CA . LYS A 1 535 ? 21.25 -148.25 -30.188 1 84.06 535 LYS A CA 1
ATOM 4528 C C . LYS A 1 535 ? 22.734 -147.875 -30.266 1 84.06 535 LYS A C 1
ATOM 4530 O O . LYS A 1 535 ? 23.344 -148 -31.344 1 84.06 535 LYS A O 1
ATOM 4535 N N . CYS A 1 536 ? 23.312 -147.5 -29.172 1 83.44 536 CYS A N 1
ATOM 4536 C CA . CYS A 1 536 ? 24.734 -147.125 -29.141 1 83.44 536 CYS A CA 1
ATOM 4537 C C . CYS A 1 536 ? 25.609 -148.375 -29.469 1 83.44 536 CYS A C 1
ATOM 4539 O O . CYS A 1 536 ? 25.438 -149.375 -28.891 1 83.44 536 CYS A O 1
ATOM 4541 N N . ARG A 1 537 ? 26.5 -148.125 -30.219 1 82.25 537 ARG A N 1
ATOM 4542 C CA . ARG A 1 537 ? 27.359 -149.25 -30.656 1 82.25 537 ARG A CA 1
ATOM 4543 C C . ARG A 1 537 ? 28.438 -149.5 -29.625 1 82.25 537 ARG A C 1
ATOM 4545 O O . ARG A 1 537 ? 28.984 -150.625 -29.594 1 82.25 537 ARG A O 1
ATOM 4552 N N . ARG A 1 538 ? 28.656 -148.625 -28.766 1 84.69 538 ARG A N 1
ATOM 4553 C CA . ARG A 1 538 ? 29.672 -148.75 -27.734 1 84.69 538 ARG A CA 1
ATOM 4554 C C . ARG A 1 538 ? 29.062 -149.375 -26.469 1 84.69 538 ARG A C 1
ATOM 4556 O O . ARG A 1 538 ? 29.641 -150.25 -25.859 1 84.69 538 ARG A O 1
ATOM 4563 N N . CYS A 1 539 ? 27.859 -148.875 -26.016 1 83.75 539 CYS A N 1
ATOM 4564 C CA . CYS A 1 539 ? 27.312 -149.375 -24.734 1 83.75 539 CYS A CA 1
ATOM 4565 C C . CYS A 1 539 ? 25.891 -149.875 -24.891 1 83.75 539 CYS A C 1
ATOM 4567 O O . CYS A 1 539 ? 25.234 -150.25 -23.906 1 83.75 539 CYS A O 1
ATOM 4569 N N . ASP A 1 540 ? 25.266 -149.875 -26 1 82.19 540 ASP A N 1
ATOM 4570 C CA . ASP A 1 540 ? 23.969 -150.5 -26.312 1 82.19 540 ASP A CA 1
ATOM 4571 C C . ASP A 1 540 ? 22.844 -149.75 -25.656 1 82.19 540 ASP A C 1
ATOM 4573 O O . ASP A 1 540 ? 21.734 -150.25 -25.469 1 82.19 540 ASP A O 1
ATOM 4577 N N . ASN A 1 541 ? 23.188 -148.625 -25.375 1 85.56 541 ASN A N 1
ATOM 4578 C CA . ASN A 1 541 ? 22.172 -147.75 -24.812 1 85.56 541 ASN A CA 1
ATOM 4579 C C . ASN A 1 541 ? 21.188 -147.25 -25.891 1 85.56 541 ASN A C 1
ATOM 4581 O O . ASN A 1 541 ? 21.562 -147.125 -27.047 1 85.56 541 ASN A O 1
ATOM 4585 N N . LYS A 1 542 ? 19.891 -147 -25.578 1 82.75 542 LYS A N 1
ATOM 4586 C CA . LYS A 1 542 ? 18.859 -146.625 -26.547 1 82.75 542 LYS A CA 1
ATOM 4587 C C . LYS A 1 542 ? 18.469 -145.125 -26.438 1 82.75 542 LYS A C 1
ATOM 4589 O O . LYS A 1 542 ? 17.672 -144.625 -27.234 1 82.75 542 LYS A O 1
ATOM 4594 N N . LYS A 1 543 ? 18.984 -144.5 -25.438 1 85.38 543 LYS A N 1
ATOM 4595 C CA . LYS A 1 543 ? 18.672 -143.125 -25.281 1 85.38 543 LYS A CA 1
ATOM 4596 C C . LYS A 1 543 ? 19.75 -142.25 -25.891 1 85.38 543 LYS A C 1
ATOM 4598 O O . LYS A 1 543 ? 20.953 -142.5 -25.797 1 85.38 543 LYS A O 1
ATOM 4603 N N . PHE A 1 544 ? 19.328 -141.125 -26.594 1 84.69 544 PHE A N 1
ATOM 4604 C CA . PHE A 1 544 ? 20.312 -140.25 -27.266 1 84.69 544 PHE A CA 1
ATOM 4605 C C . PHE A 1 544 ? 19.953 -138.875 -27.109 1 84.69 544 PHE A C 1
ATOM 4607 O O . PHE A 1 544 ? 18.797 -138.5 -26.797 1 84.69 544 PHE A O 1
ATOM 4614 N N . SER A 1 545 ? 20.906 -138 -27.062 1 86.12 545 SER A N 1
ATOM 4615 C CA . SER A 1 545 ? 20.766 -136.625 -27.188 1 86.12 545 SER A CA 1
ATOM 4616 C C . SER A 1 545 ? 21.359 -136.125 -28.5 1 86.12 545 SER A C 1
ATOM 4618 O O . SER A 1 545 ? 22.016 -136.875 -29.219 1 86.12 545 SER A O 1
ATOM 4620 N N . GLU A 1 546 ? 21.016 -134.875 -28.891 1 83 546 GLU A N 1
ATOM 4621 C CA . GLU A 1 546 ? 21.562 -134.25 -30.125 1 83 546 GLU A CA 1
ATOM 4622 C C . GLU A 1 546 ? 23.078 -134.25 -30.078 1 83 546 GLU A C 1
ATOM 4624 O O . GLU A 1 546 ? 23.656 -133.875 -29.047 1 83 546 GLU A O 1
ATOM 4629 N N . GLY A 1 547 ? 23.688 -134.625 -31.141 1 81.12 547 GLY A N 1
ATOM 4630 C CA . GLY A 1 547 ? 25.141 -134.625 -31.188 1 81.12 547 GLY A CA 1
ATOM 4631 C C . GLY A 1 547 ? 25.766 -133.375 -31.609 1 81.12 547 GLY A C 1
ATOM 4632 O O . GLY A 1 547 ? 25.078 -132.375 -31.672 1 81.12 547 GLY A O 1
ATOM 4633 N N . SER A 1 548 ? 26.984 -133.375 -31.812 1 81.25 548 SER A N 1
ATOM 4634 C CA . SER A 1 548 ? 27.766 -132.25 -32.094 1 81.25 548 SER A CA 1
ATOM 4635 C C . SER A 1 548 ? 27.594 -131.75 -33.562 1 81.25 548 SER A C 1
ATOM 4637 O O . SER A 1 548 ? 27.672 -130.625 -33.875 1 81.25 548 SER A O 1
ATOM 4639 N N . LYS A 1 549 ? 27.344 -132.625 -34.469 1 81.12 549 LYS A N 1
ATOM 4640 C CA . LYS A 1 549 ? 27.156 -132.375 -35.875 1 81.12 549 LYS A CA 1
ATOM 4641 C C . LYS A 1 549 ? 25.672 -132.5 -36.281 1 81.12 549 LYS A C 1
ATOM 4643 O O . LYS A 1 549 ? 24.875 -133.125 -35.562 1 81.12 549 LYS A O 1
ATOM 4648 N N . PRO A 1 550 ? 25.344 -131.875 -37.312 1 81.69 550 PRO A N 1
ATOM 4649 C CA . PRO A 1 550 ? 23.922 -131.875 -37.719 1 81.69 550 PRO A CA 1
ATOM 4650 C C . PRO A 1 550 ? 23.422 -133.25 -37.906 1 81.69 550 PRO A C 1
ATOM 4652 O O . PRO A 1 550 ? 24.062 -134.125 -38.594 1 81.69 550 PRO A O 1
ATOM 46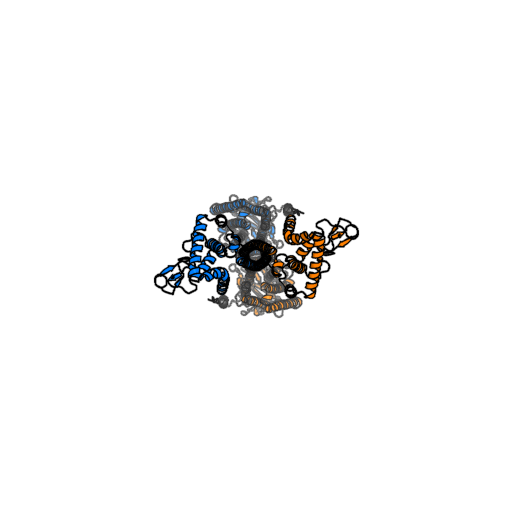55 N N . TYR A 1 551 ? 22.391 -133.625 -37.188 1 80.81 551 TYR A N 1
ATOM 4656 C CA . TYR A 1 551 ? 21.625 -134.875 -37.219 1 80.81 551 TYR A CA 1
ATOM 4657 C C . TYR A 1 551 ? 22.438 -136 -36.656 1 80.81 551 TYR A C 1
ATOM 4659 O O . TYR A 1 551 ? 22.172 -137.125 -36.969 1 80.81 551 TYR A O 1
ATOM 4667 N N . SER A 1 552 ? 23.469 -135.75 -35.938 1 86.06 552 SER A N 1
ATOM 4668 C CA . SER A 1 552 ? 24.219 -136.75 -35.219 1 86.06 552 SER A CA 1
ATOM 4669 C C . SER A 1 552 ? 23.578 -137 -33.875 1 86.06 552 SER A C 1
ATOM 4671 O O . SER A 1 552 ? 22.781 -136.25 -33.344 1 86.06 552 SER A O 1
ATOM 4673 N N . ARG A 1 553 ? 23.797 -138.125 -33.344 1 87.06 553 ARG A N 1
ATOM 4674 C CA . ARG A 1 553 ? 23.219 -138.5 -32.062 1 87.06 553 ARG A CA 1
ATOM 4675 C C . ARG A 1 553 ? 24.312 -138.875 -31.047 1 87.06 553 ARG A C 1
ATOM 4677 O O . ARG A 1 553 ? 25.281 -139.625 -31.422 1 87.06 553 ARG A O 1
ATOM 4684 N N . ARG A 1 554 ? 24.156 -138.5 -29.844 1 88.56 554 ARG A N 1
ATOM 4685 C CA . ARG A 1 554 ? 25.078 -138.75 -28.734 1 88.56 554 ARG A CA 1
ATOM 4686 C C . ARG A 1 554 ? 24.422 -139.625 -27.688 1 88.56 554 ARG A C 1
ATOM 4688 O O . ARG A 1 554 ? 23.312 -139.375 -27.234 1 88.56 554 ARG A O 1
ATOM 4695 N N . CYS A 1 555 ? 25.109 -140.625 -27.375 1 87.62 555 CYS A N 1
ATOM 4696 C CA . CYS A 1 555 ? 24.609 -141.625 -26.375 1 87.62 555 CYS A CA 1
ATOM 4697 C C . CYS A 1 555 ? 24.562 -141 -25 1 87.62 555 CYS A C 1
ATOM 4699 O O . CYS A 1 555 ? 25.531 -140.25 -24.578 1 87.62 555 CYS A O 1
ATOM 4701 N N . SER A 1 556 ? 23.547 -141.125 -24.391 1 87.38 556 SER A N 1
ATOM 4702 C CA . SER A 1 556 ? 23.344 -140.5 -23.094 1 87.38 556 SER A CA 1
ATOM 4703 C C . SER A 1 556 ? 24.156 -141.125 -22.016 1 87.38 556 SER A C 1
ATOM 4705 O O . SER A 1 556 ? 24.438 -140.625 -20.969 1 87.38 556 SER A O 1
ATOM 4707 N N . LYS A 1 557 ? 24.562 -142.25 -22.203 1 84.81 557 LYS A N 1
ATOM 4708 C CA . LYS A 1 557 ? 25.281 -143 -21.188 1 84.81 557 LYS A CA 1
ATOM 4709 C C . LYS A 1 557 ? 26.797 -142.875 -21.375 1 84.81 557 LYS A C 1
ATOM 4711 O O . LYS A 1 557 ? 27.5 -142.5 -20.438 1 84.81 557 LYS A O 1
ATOM 4716 N N . CYS A 1 558 ? 27.266 -143.125 -22.469 1 84.31 558 CYS A N 1
ATOM 4717 C CA . CYS A 1 558 ? 28.719 -143.25 -22.641 1 84.31 558 CYS A CA 1
ATOM 4718 C C . CYS A 1 558 ? 29.203 -142 -23.375 1 84.31 558 CYS A C 1
ATOM 4720 O O . CYS A 1 558 ? 30.406 -141.75 -23.484 1 84.31 558 CYS A O 1
ATOM 4722 N N . GLY A 1 559 ? 28.344 -141.25 -23.859 1 83.88 559 GLY A N 1
ATOM 4723 C CA . GLY A 1 559 ? 28.719 -140 -24.5 1 83.88 559 GLY A CA 1
ATOM 4724 C C . GLY A 1 559 ? 29.219 -140.125 -25.922 1 83.88 559 GLY A C 1
ATOM 4725 O O . GLY A 1 559 ? 29.703 -139.25 -26.516 1 83.88 559 GLY A O 1
ATOM 4726 N N . TYR A 1 560 ? 29.141 -141.125 -26.484 1 85.81 560 TYR A N 1
ATOM 4727 C CA . TYR A 1 560 ? 29.609 -141.375 -27.844 1 85.81 560 TYR A CA 1
ATOM 4728 C C . TYR A 1 560 ? 28.766 -140.625 -28.875 1 85.81 560 TYR A C 1
ATOM 4730 O O . TYR A 1 560 ? 27.531 -140.75 -28.844 1 85.81 560 TYR A O 1
ATOM 4738 N N . ASN A 1 561 ? 29.562 -140 -29.719 1 86.69 561 ASN A N 1
ATOM 4739 C CA . ASN A 1 561 ? 28.922 -139.25 -30.781 1 86.69 561 ASN A CA 1
ATOM 4740 C C . ASN A 1 561 ? 29.016 -140 -32.125 1 86.69 561 ASN A C 1
ATOM 4742 O O . ASN A 1 561 ? 30.109 -140.25 -32.594 1 86.69 561 ASN A O 1
ATOM 4746 N N . GLU A 1 562 ? 27.875 -140.25 -32.594 1 86.81 562 GLU A N 1
ATOM 4747 C CA . GLU A 1 562 ? 27.844 -141 -33.875 1 86.81 562 GLU A CA 1
ATOM 4748 C C . GLU A 1 562 ? 27.234 -140.125 -34.969 1 86.81 562 GLU A C 1
ATOM 4750 O O . GLU A 1 562 ? 26.141 -139.5 -34.781 1 86.81 562 GLU A O 1
ATOM 4755 N N . SER A 1 563 ? 28 -139.875 -35.969 1 85.94 563 SER A N 1
ATOM 4756 C CA . SER A 1 563 ? 27.516 -139.125 -37.094 1 85.94 563 SER A CA 1
ATOM 4757 C C . SER A 1 563 ? 26.438 -139.75 -37.875 1 85.94 563 SER A C 1
ATOM 4759 O O . SER A 1 563 ? 26.328 -141 -37.844 1 85.94 563 SER A O 1
ATOM 4761 N N . ALA A 1 564 ? 25.609 -139.125 -38.594 1 84.44 564 ALA A N 1
ATOM 4762 C CA . ALA A 1 564 ? 24.516 -139.625 -39.375 1 84.44 564 ALA A CA 1
ATOM 4763 C C . ALA A 1 564 ? 25.031 -140.5 -40.5 1 84.44 564 ALA A C 1
ATOM 4765 O O . ALA A 1 564 ? 24.391 -141.5 -40.875 1 84.44 564 ALA A O 1
ATOM 4766 N N . THR A 1 565 ? 26.188 -140.25 -41.031 1 82.56 565 THR A N 1
ATOM 4767 C CA . THR A 1 565 ? 26.719 -141.125 -42.156 1 82.56 565 THR A CA 1
ATOM 4768 C C . THR A 1 565 ? 27.578 -142.25 -41.656 1 82.56 565 THR A C 1
ATOM 4770 O O . THR A 1 565 ? 27.906 -143.125 -42.438 1 82.56 565 THR A O 1
ATOM 4773 N N . ALA A 1 566 ? 27.906 -142.25 -40.469 1 85.06 566 ALA A N 1
ATOM 4774 C CA . ALA A 1 566 ? 28.812 -143.375 -39.938 1 85.06 566 ALA A CA 1
ATOM 4775 C C . ALA A 1 566 ? 28.188 -144.75 -40.062 1 85.06 566 ALA A C 1
ATOM 4777 O O . ALA A 1 566 ? 27.016 -144.875 -39.75 1 85.06 566 ALA A O 1
ATOM 4778 N N . TYR A 1 567 ? 29.031 -145.625 -40.594 1 80.88 567 TYR A N 1
ATOM 4779 C CA . TYR A 1 567 ? 28.703 -147.125 -40.75 1 80.88 567 TYR A CA 1
ATOM 4780 C C . TYR A 1 567 ? 27.562 -147.25 -41.719 1 80.88 567 TYR A C 1
ATOM 4782 O O . TYR A 1 567 ? 26.797 -148.25 -41.625 1 80.88 567 TYR A O 1
ATOM 4790 N N . THR A 1 568 ? 27.234 -146.375 -42.5 1 81.69 568 THR A N 1
ATOM 4791 C CA . THR A 1 568 ? 26.297 -146.5 -43.625 1 81.69 568 THR A CA 1
ATOM 4792 C C . THR A 1 568 ? 27.031 -146.5 -44.938 1 81.69 568 THR A C 1
ATOM 4794 O O . THR A 1 568 ? 28.266 -146.5 -44.969 1 81.69 568 THR A O 1
ATOM 4797 N N . LEU A 1 569 ? 26.203 -146.625 -46 1 80.94 569 LEU A N 1
ATOM 4798 C CA . LEU A 1 569 ? 26.75 -146.625 -47.375 1 80.94 569 LEU A CA 1
ATOM 4799 C C . LEU A 1 569 ? 27.531 -145.375 -47.625 1 80.94 569 LEU A C 1
ATOM 4801 O O . LEU A 1 569 ? 28.484 -145.375 -48.406 1 80.94 569 LEU A O 1
ATOM 4805 N N . PHE A 1 570 ? 27.25 -144.375 -46.906 1 81.25 570 PHE A N 1
ATOM 4806 C CA . PHE A 1 570 ? 27.797 -143 -47.156 1 81.25 570 PHE A CA 1
ATOM 4807 C C . PHE A 1 570 ? 28.891 -142.75 -46.156 1 81.25 570 PHE A C 1
ATOM 4809 O O . PHE A 1 570 ? 29.297 -141.5 -46.031 1 81.25 570 PHE A O 1
ATOM 4816 N N . HIS A 1 571 ? 29.344 -143.75 -45.375 1 81 571 HIS A N 1
ATOM 4817 C CA . HIS A 1 571 ? 30.391 -143.5 -44.375 1 81 571 HIS A CA 1
ATOM 4818 C C . HIS A 1 571 ? 31.719 -143.125 -45.062 1 81 571 HIS A C 1
ATOM 4820 O O . HIS A 1 571 ? 32.156 -143.875 -45.969 1 81 571 HIS A O 1
ATOM 4826 N N . GLY A 1 572 ? 32.344 -142 -44.688 1 79.75 572 GLY A N 1
ATOM 4827 C CA . GLY A 1 572 ? 33.656 -141.625 -45.094 1 79.75 572 GLY A CA 1
ATOM 4828 C C . GLY A 1 572 ? 33.688 -141 -46.469 1 79.75 572 GLY A C 1
ATOM 4829 O O . GLY A 1 572 ? 34.75 -140.875 -47.094 1 79.75 572 GLY A O 1
ATOM 4830 N N . ILE A 1 573 ? 32.594 -140.5 -47.031 1 81.5 573 ILE A N 1
ATOM 4831 C CA . ILE A 1 573 ? 32.594 -139.875 -48.312 1 81.5 573 ILE A CA 1
ATOM 4832 C C . ILE A 1 573 ? 33.062 -138.375 -48.156 1 81.5 573 ILE A C 1
ATOM 4834 O O . ILE A 1 573 ? 32.688 -137.75 -47.188 1 81.5 573 ILE A O 1
ATOM 4838 N N . LYS A 1 574 ? 33.812 -137.875 -49.031 1 80.06 574 LYS A N 1
ATOM 4839 C CA . LYS A 1 574 ? 34.406 -136.625 -48.906 1 80.06 574 LYS A CA 1
ATOM 4840 C C . LYS A 1 574 ? 33.781 -135.625 -49.906 1 80.06 574 LYS A C 1
ATOM 4842 O O . LYS A 1 574 ? 34.312 -134.5 -50.125 1 80.06 574 LYS A O 1
ATOM 4847 N N . PHE A 1 575 ? 32.812 -136.125 -50.594 1 82.12 575 PHE A N 1
ATOM 4848 C CA . PHE A 1 575 ? 32.094 -135.25 -51.531 1 82.12 575 PHE A CA 1
ATOM 4849 C C . PHE A 1 575 ? 30.656 -135 -51.094 1 82.12 575 PHE A C 1
ATOM 4851 O O . PHE A 1 575 ? 30.141 -135.75 -50.281 1 82.12 575 PHE A O 1
ATOM 4858 N N . PRO A 1 576 ? 29.906 -134 -51.656 1 82.81 576 PRO A N 1
ATOM 4859 C CA . PRO A 1 576 ? 28.562 -133.75 -51.156 1 82.81 576 PRO A CA 1
ATOM 4860 C C . PRO A 1 576 ? 27.594 -134.875 -51.344 1 82.81 576 PRO A C 1
ATOM 4862 O O . PRO A 1 576 ? 27.656 -135.625 -52.312 1 82.81 576 PRO A O 1
ATOM 4865 N N . LEU A 1 577 ? 26.828 -135 -50.25 1 84.06 577 LEU A N 1
ATOM 4866 C CA . LEU A 1 577 ? 25.922 -136.125 -50.156 1 84.06 577 LEU A CA 1
ATOM 4867 C C . LEU A 1 577 ? 24.938 -136.25 -51.312 1 84.06 577 LEU A C 1
ATOM 4869 O O . LEU A 1 577 ? 24.516 -137.25 -51.75 1 84.06 577 LEU A O 1
ATOM 4873 N N . VAL A 1 578 ? 24.594 -135 -51.875 1 80.62 578 VAL A N 1
ATOM 4874 C CA . VAL A 1 578 ? 23.656 -135 -53 1 80.62 578 VAL A CA 1
ATOM 4875 C C . VAL A 1 578 ? 24.234 -135.75 -54.188 1 80.62 578 VAL A C 1
ATOM 4877 O O . VAL A 1 578 ? 23.516 -136.375 -54.906 1 80.62 578 VAL A O 1
ATOM 4880 N N . LYS A 1 579 ? 25.469 -135.625 -54.469 1 82.56 579 LYS A N 1
ATOM 4881 C CA . LYS A 1 579 ? 26.141 -136.25 -55.562 1 82.56 579 LYS A CA 1
ATOM 4882 C C . LYS A 1 579 ? 26.172 -137.75 -55.344 1 82.56 579 LYS A C 1
ATOM 4884 O O . LYS A 1 579 ? 26 -138.625 -56.281 1 82.56 579 LYS A O 1
ATOM 4889 N N . ALA A 1 580 ? 26.438 -138.25 -54.094 1 84 580 ALA A N 1
ATOM 4890 C CA . ALA A 1 580 ? 26.422 -139.625 -53.75 1 84 580 ALA A CA 1
ATOM 4891 C C . ALA A 1 580 ? 25.047 -140.25 -53.969 1 84 580 ALA A C 1
ATOM 4893 O O . ALA A 1 580 ? 24.953 -141.375 -54.5 1 84 580 ALA A O 1
ATOM 4894 N N . PHE A 1 581 ? 24.078 -139.5 -53.625 1 79.62 581 PHE A N 1
ATOM 4895 C CA . PHE A 1 581 ? 22.703 -140 -53.812 1 79.62 581 PHE A CA 1
ATOM 4896 C C . PHE A 1 581 ? 22.406 -140.125 -55.312 1 79.62 581 PHE A C 1
ATOM 4898 O O . PHE A 1 581 ? 21.703 -141.125 -55.719 1 79.62 581 PHE A O 1
ATOM 4905 N N . TYR A 1 582 ? 22.938 -139.25 -56.062 1 79.19 582 TYR A N 1
ATOM 4906 C CA . TYR A 1 582 ? 22.75 -139.375 -57.5 1 79.19 582 TYR A CA 1
ATOM 4907 C C . TYR A 1 582 ? 23.422 -140.625 -58.062 1 79.19 582 TYR A C 1
ATOM 4909 O O . TYR A 1 582 ? 22.859 -141.375 -58.906 1 79.19 582 TYR A O 1
ATOM 4917 N N . ILE A 1 583 ? 24.656 -140.875 -57.625 1 80.62 583 ILE A N 1
ATOM 4918 C CA . ILE A 1 583 ? 25.375 -142.125 -58.031 1 80.62 583 ILE A CA 1
ATOM 4919 C C . ILE A 1 583 ? 24.562 -143.375 -57.656 1 80.62 583 ILE A C 1
ATOM 4921 O O . ILE A 1 583 ? 24.422 -144.25 -58.469 1 80.62 583 ILE A O 1
ATOM 4925 N N . LEU A 1 584 ? 24.062 -143.375 -56.469 1 79.31 584 LEU A N 1
ATOM 4926 C CA . LEU A 1 584 ? 23.219 -144.5 -56 1 79.31 584 LEU A CA 1
ATOM 4927 C C . LEU A 1 584 ? 21.984 -144.625 -56.875 1 79.31 584 LEU A C 1
ATOM 4929 O O . LEU A 1 584 ? 21.609 -145.75 -57.219 1 79.31 584 LEU A O 1
ATOM 4933 N N . TYR A 1 585 ? 21.422 -143.5 -57.219 1 73.44 585 TYR A N 1
ATOM 4934 C CA . TYR A 1 585 ? 20.25 -143.5 -58.094 1 73.44 585 TYR A CA 1
ATOM 4935 C C . TYR A 1 585 ? 20.562 -144.125 -59.438 1 73.44 585 TYR A C 1
ATOM 4937 O O . TYR A 1 585 ? 19.797 -144.875 -60 1 73.44 585 TYR A O 1
ATOM 4945 N N . VAL A 1 586 ? 21.656 -143.75 -60 1 75.69 586 VAL A N 1
ATOM 4946 C CA . VAL A 1 586 ? 22.047 -144.25 -61.312 1 75.69 586 VAL A CA 1
ATOM 4947 C C . VAL A 1 586 ? 22.328 -145.75 -61.25 1 75.69 586 VAL A C 1
ATOM 4949 O O . VAL A 1 586 ? 21.938 -146.5 -62.156 1 75.69 586 VAL A O 1
ATOM 4952 N N . VAL A 1 587 ? 22.922 -146.25 -60.188 1 76.44 587 VAL A N 1
ATOM 4953 C CA . VAL A 1 587 ? 23.297 -147.625 -60.031 1 76.44 587 VAL A CA 1
ATOM 4954 C C . VAL A 1 587 ? 22.047 -148.5 -59.812 1 76.44 587 VAL A C 1
ATOM 4956 O O . VAL A 1 587 ? 21.922 -149.5 -60.344 1 76.44 587 VAL A O 1
ATOM 4959 N N . LEU A 1 588 ? 21.141 -148 -59.031 1 71.12 588 LEU A N 1
ATOM 4960 C CA . LEU A 1 588 ? 19.938 -148.75 -58.688 1 71.12 588 LEU A CA 1
ATOM 4961 C C . LEU A 1 588 ? 19.016 -148.875 -59.906 1 71.12 588 LEU A C 1
ATOM 4963 O O . LEU A 1 588 ? 18.297 -149.875 -60.031 1 71.12 588 LEU A O 1
ATOM 4967 N N . ASN A 1 589 ? 18.969 -148 -60.688 1 66 589 ASN A N 1
ATOM 4968 C CA . ASN A 1 589 ? 18.078 -148.125 -61.812 1 66 589 ASN A CA 1
ATOM 4969 C C . ASN A 1 589 ? 18.734 -148.875 -63 1 66 589 ASN A C 1
ATOM 4971 O O . ASN A 1 589 ? 18.156 -148.875 -64.062 1 66 589 ASN A O 1
ATOM 4975 N N . HIS A 1 590 ? 19.672 -149.75 -62.688 1 57.62 590 HIS A N 1
ATOM 4976 C CA . HIS A 1 590 ? 20.328 -150.875 -63.438 1 57.62 590 HIS A CA 1
ATOM 4977 C C . HIS A 1 590 ? 20.719 -150.375 -64.812 1 57.62 590 HIS A C 1
ATOM 4979 O O . HIS A 1 590 ? 21.062 -151.125 -65.688 1 57.62 590 HIS A O 1
ATOM 4985 N N . GLU A 1 591 ? 20.453 -149.125 -65.312 1 55.31 591 GLU A N 1
ATOM 4986 C CA . GLU A 1 591 ? 20.688 -148.875 -66.75 1 55.31 591 GLU A CA 1
ATOM 4987 C C . GLU A 1 591 ? 22.047 -148.25 -66.938 1 55.31 591 GLU A C 1
ATOM 4989 O O . GLU A 1 591 ? 22.391 -147.25 -66.312 1 55.31 591 GLU A O 1
ATOM 4994 N N . ASP A 1 592 ? 23.062 -149 -67.25 1 54.59 592 ASP A N 1
ATOM 4995 C CA . ASP A 1 592 ? 24.422 -148.625 -67.625 1 54.59 592 ASP A CA 1
ATOM 4996 C C . ASP A 1 592 ? 24.391 -147.5 -68.688 1 54.59 592 ASP A C 1
ATOM 4998 O O . ASP A 1 592 ? 25.109 -147.5 -69.688 1 54.59 592 ASP A O 1
ATOM 5002 N N . TYR A 1 593 ? 23.531 -146.5 -68.562 1 59.66 593 TYR A N 1
ATOM 5003 C CA . TYR A 1 593 ? 23.438 -145.5 -69.625 1 59.66 593 TYR A CA 1
ATOM 5004 C C . TYR A 1 593 ? 24.531 -144.5 -69.562 1 59.66 593 TYR A C 1
ATOM 5006 O O . TYR A 1 593 ? 24.719 -143.75 -70.5 1 59.66 593 TYR A O 1
ATOM 5014 N N . MET A 1 594 ? 25.141 -144.25 -68.438 1 67.38 594 MET A N 1
ATOM 5015 C CA . MET A 1 594 ? 26.234 -143.25 -68.438 1 67.38 594 MET A CA 1
ATOM 5016 C C . MET A 1 594 ? 27.562 -144 -68.125 1 67.38 594 MET A C 1
ATOM 5018 O O . MET A 1 594 ? 27.656 -144.875 -67.25 1 67.38 594 MET A O 1
ATOM 5022 N N . SER A 1 595 ? 28.453 -143.75 -69.062 1 75.94 595 SER A N 1
ATOM 5023 C CA . SER A 1 595 ? 29.812 -144.25 -68.812 1 75.94 595 SER A CA 1
ATOM 5024 C C . SER A 1 595 ? 30.422 -143.625 -67.562 1 75.94 595 SER A C 1
ATOM 5026 O O . SER A 1 595 ? 29.953 -142.625 -67.062 1 75.94 595 SER A O 1
ATOM 5028 N N . LEU A 1 596 ? 31.312 -144.375 -66.938 1 79.19 596 LEU A N 1
ATOM 5029 C CA . LEU A 1 596 ? 32 -143.875 -65.75 1 79.19 596 LEU A CA 1
ATOM 5030 C C . LEU A 1 596 ? 32.594 -142.5 -66 1 79.19 596 LEU A C 1
ATOM 5032 O O . LEU A 1 596 ? 32.562 -141.625 -65.062 1 79.19 596 LEU A O 1
ATOM 5036 N N . GLU A 1 597 ? 32.938 -142.25 -67.125 1 80.06 597 GLU A N 1
ATOM 5037 C CA . GLU A 1 597 ? 33.5 -141 -67.438 1 80.06 597 GLU A CA 1
ATOM 5038 C C . GLU A 1 597 ? 32.438 -139.875 -67.5 1 80.06 597 GLU A C 1
ATOM 5040 O O . GLU A 1 597 ? 32.688 -138.75 -67.125 1 80.06 597 GLU A O 1
ATOM 5045 N N . GLU A 1 598 ? 31.359 -140.25 -67.938 1 78.25 598 GLU A N 1
ATOM 5046 C CA . GLU A 1 598 ? 30.266 -139.25 -68.062 1 78.25 598 GLU A CA 1
ATOM 5047 C C . GLU A 1 598 ? 29.719 -138.875 -66.688 1 78.25 598 GLU A C 1
ATOM 5049 O O . GLU A 1 598 ? 29.406 -137.75 -66.438 1 78.25 598 GLU A O 1
ATOM 5054 N N . MET A 1 599 ? 29.688 -139.75 -65.875 1 78.88 599 MET A N 1
ATOM 5055 C CA . MET A 1 599 ? 29.234 -139.5 -64.562 1 78.88 599 MET A CA 1
ATOM 5056 C C . MET A 1 599 ? 30.219 -138.625 -63.781 1 78.88 599 MET A C 1
ATOM 5058 O O . MET A 1 599 ? 29.828 -137.75 -63.062 1 78.88 599 MET A O 1
ATOM 5062 N N . ALA A 1 600 ? 31.438 -138.875 -63.969 1 82.06 600 ALA A N 1
ATOM 5063 C CA . ALA A 1 600 ? 32.5 -138 -63.344 1 82.06 600 ALA A CA 1
ATOM 5064 C C . ALA A 1 600 ? 32.438 -136.625 -63.812 1 82.06 600 ALA A C 1
ATOM 5066 O O . ALA A 1 600 ? 32.594 -135.625 -63 1 82.06 600 ALA A O 1
ATOM 5067 N N . ARG A 1 601 ? 32.125 -136.5 -65 1 80.56 601 ARG A N 1
ATOM 5068 C CA . ARG A 1 601 ? 32.031 -135.125 -65.562 1 80.56 601 ARG A CA 1
ATOM 5069 C C . ARG A 1 601 ? 30.797 -134.375 -65.062 1 80.56 601 ARG A C 1
ATOM 5071 O O . ARG A 1 601 ? 30.859 -133.25 -64.75 1 80.56 601 ARG A O 1
ATOM 5078 N N . ALA A 1 602 ? 29.719 -135.125 -65 1 77.12 602 ALA A N 1
ATOM 5079 C CA . ALA A 1 602 ? 28.438 -134.5 -64.562 1 77.12 602 ALA A CA 1
ATOM 5080 C C . ALA A 1 602 ? 28.469 -134.125 -63.125 1 77.12 602 ALA A C 1
ATOM 5082 O O . ALA A 1 602 ? 27.844 -133.125 -62.75 1 77.12 602 ALA A O 1
ATOM 5083 N N . LEU A 1 603 ? 29.188 -134.75 -62.375 1 80.62 603 LEU A N 1
ATOM 5084 C CA . LEU A 1 603 ? 29.219 -134.5 -60.938 1 80.62 603 LEU A CA 1
ATOM 5085 C C . LEU A 1 603 ? 30.453 -133.75 -60.531 1 80.62 603 LEU A C 1
ATOM 5087 O O . LEU A 1 603 ? 30.656 -133.375 -59.375 1 80.62 603 LEU A O 1
ATOM 5091 N N . SER A 1 604 ? 31.25 -133.25 -61.562 1 83.69 604 SER A N 1
ATOM 5092 C CA . SER A 1 604 ? 32.531 -132.625 -61.312 1 83.69 604 SER A CA 1
ATOM 5093 C C . SER A 1 604 ? 33.344 -133.375 -60.25 1 83.69 604 SER A C 1
ATOM 5095 O O . SER A 1 604 ? 33.875 -132.75 -59.344 1 83.69 604 SER A O 1
ATOM 5097 N N . LEU A 1 605 ? 33.469 -134.625 -60.375 1 82.44 605 LEU A N 1
ATOM 5098 C CA . LEU A 1 605 ? 34.312 -135.5 -59.5 1 82.44 605 LEU A CA 1
ATOM 5099 C C . LEU A 1 605 ? 35.344 -136.25 -60.312 1 82.44 605 LEU A C 1
ATOM 5101 O O . LEU A 1 605 ? 35.25 -136.25 -61.531 1 82.44 605 LEU A O 1
ATOM 5105 N N . GLN A 1 606 ? 36.375 -136.75 -59.625 1 81.62 606 GLN A N 1
ATOM 5106 C CA . GLN A 1 606 ? 37.375 -137.625 -60.281 1 81.62 606 GLN A CA 1
ATOM 5107 C C . GLN A 1 606 ? 36.844 -139 -60.625 1 81.62 606 GLN A C 1
ATOM 5109 O O . GLN A 1 606 ? 36 -139.5 -59.875 1 81.62 606 GLN A O 1
ATOM 5114 N N . LYS A 1 607 ? 37.281 -139.5 -61.719 1 82.81 607 LYS A N 1
ATOM 5115 C CA . LYS A 1 607 ? 36.812 -140.75 -62.219 1 82.81 607 LYS A CA 1
ATOM 5116 C C . LYS A 1 607 ? 37.031 -141.875 -61.188 1 82.81 607 LYS A C 1
ATOM 5118 O O . LYS A 1 607 ? 36.156 -142.625 -60.969 1 82.81 607 LYS A O 1
ATOM 5123 N N . ASN A 1 608 ? 38.094 -141.75 -60.594 1 85.88 608 ASN A N 1
ATOM 5124 C CA . ASN A 1 608 ? 38.438 -142.75 -59.594 1 85.88 608 ASN A CA 1
ATOM 5125 C C . ASN A 1 608 ? 37.531 -142.75 -58.375 1 85.88 608 ASN A C 1
ATOM 5127 O O . ASN A 1 608 ? 37.156 -143.75 -57.812 1 85.88 608 ASN A O 1
ATOM 5131 N N . THR A 1 609 ? 37.125 -141.625 -58.062 1 86.19 609 THR A N 1
ATOM 5132 C CA . THR A 1 609 ? 36.25 -141.375 -56.906 1 86.19 609 THR A CA 1
ATOM 5133 C C . THR A 1 609 ? 34.875 -142 -57.188 1 86.19 609 THR A C 1
ATOM 5135 O O . THR A 1 609 ? 34.25 -142.625 -56.344 1 86.19 609 THR A O 1
ATOM 5138 N N . VAL A 1 610 ? 34.375 -141.625 -58.312 1 85.12 610 VAL A N 1
ATOM 5139 C CA . VAL A 1 610 ? 33.062 -142.125 -58.719 1 85.12 610 VAL A CA 1
ATOM 5140 C C . VAL A 1 610 ? 33.094 -143.75 -58.812 1 85.12 610 VAL A C 1
ATOM 5142 O O . VAL A 1 610 ? 32.188 -144.375 -58.375 1 85.12 610 VAL A O 1
ATOM 5145 N N . TRP A 1 611 ? 34.188 -144.125 -59.406 1 85.25 611 TRP A N 1
ATOM 5146 C CA . TRP A 1 611 ? 34.344 -145.5 -59.562 1 85.25 611 TRP A CA 1
ATOM 5147 C C . TRP A 1 611 ? 34.406 -146.25 -58.188 1 85.25 611 TRP A C 1
ATOM 5149 O O . TRP A 1 611 ? 33.719 -147.25 -57.969 1 85.25 611 TRP A O 1
ATOM 5159 N N . ASN A 1 612 ? 35.125 -145.75 -57.281 1 86.88 612 ASN A N 1
ATOM 5160 C CA . ASN A 1 612 ? 35.25 -146.375 -55.938 1 86.88 612 ASN A CA 1
ATOM 5161 C C . ASN A 1 612 ? 33.906 -146.375 -55.219 1 86.88 612 ASN A C 1
ATOM 5163 O O . ASN A 1 612 ? 33.562 -147.375 -54.562 1 86.88 612 ASN A O 1
ATOM 5167 N N . PHE A 1 613 ? 33.156 -145.375 -55.406 1 87.75 613 PHE A N 1
ATOM 5168 C CA . PHE A 1 613 ? 31.859 -145.25 -54.75 1 87.75 613 PHE A CA 1
ATOM 5169 C C . PHE A 1 613 ? 30.859 -146.25 -55.438 1 87.75 613 PHE A C 1
ATOM 5171 O O . PHE A 1 613 ? 30.047 -146.875 -54.812 1 87.75 613 PHE A O 1
ATOM 5178 N N . LYS A 1 614 ? 30.891 -146.125 -56.625 1 81.31 614 LYS A N 1
ATOM 5179 C CA . LYS A 1 614 ? 30.031 -147.125 -57.344 1 81.31 614 LYS A CA 1
ATOM 5180 C C . LYS A 1 614 ? 30.312 -148.5 -56.938 1 81.31 614 LYS A C 1
ATOM 5182 O O . LYS A 1 614 ? 29.375 -149.375 -56.781 1 81.31 614 LYS A O 1
ATOM 5187 N N . LYS A 1 615 ? 31.516 -148.875 -56.938 1 83.12 615 LYS A N 1
ATOM 5188 C CA . LYS A 1 615 ? 31.906 -150.125 -56.469 1 83.12 615 LYS A CA 1
ATOM 5189 C C . LYS A 1 615 ? 31.391 -150.5 -55.062 1 83.12 615 LYS A C 1
ATOM 5191 O O . LYS A 1 615 ? 30.906 -151.5 -54.781 1 83.12 615 LYS A O 1
ATOM 5196 N N . LYS A 1 616 ? 31.5 -149.5 -54.25 1 85.19 616 LYS A N 1
ATOM 5197 C CA . LYS A 1 616 ? 31.016 -149.625 -52.875 1 85.19 616 LYS A CA 1
ATOM 5198 C C . LYS A 1 616 ? 29.5 -149.875 -52.844 1 85.19 616 LYS A C 1
ATOM 5200 O O . LYS A 1 616 ? 29 -150.625 -52.094 1 85.19 616 LYS A O 1
ATOM 5205 N N . VAL A 1 617 ? 28.844 -149.125 -53.688 1 78.5 617 VAL A N 1
ATOM 5206 C CA . VAL A 1 617 ? 27.406 -149.25 -53.781 1 78.5 617 VAL A CA 1
ATOM 5207 C C . VAL A 1 617 ? 27.031 -150.625 -54.312 1 78.5 617 VAL A C 1
ATOM 5209 O O . VAL A 1 617 ? 26.141 -151.25 -53.75 1 78.5 617 VAL A O 1
ATOM 5212 N N . ASN A 1 618 ? 27.734 -151 -55.25 1 78.31 618 ASN A N 1
ATOM 5213 C CA . ASN A 1 618 ? 27.469 -152.375 -55.812 1 78.31 618 ASN A CA 1
ATOM 5214 C C . ASN A 1 618 ? 27.734 -153.5 -54.781 1 78.31 618 ASN A C 1
ATOM 5216 O O . ASN A 1 618 ? 26.969 -154.375 -54.656 1 78.31 618 ASN A O 1
ATOM 5220 N N . ASN A 1 619 ? 28.812 -153.375 -54.094 1 81.38 619 ASN A N 1
ATOM 5221 C CA . ASN A 1 619 ? 29.125 -154.375 -53.062 1 81.38 619 ASN A CA 1
ATOM 5222 C C . ASN A 1 619 ? 28.062 -154.375 -51.969 1 81.38 619 ASN A C 1
ATOM 5224 O O . ASN A 1 619 ? 27.672 -155.375 -51.469 1 81.38 619 ASN A O 1
ATOM 5228 N N . PHE A 1 620 ? 27.609 -153.125 -51.719 1 76.88 620 PHE A N 1
ATOM 5229 C CA . PHE A 1 620 ? 26.578 -153 -50.719 1 76.88 620 PHE A CA 1
ATOM 5230 C C . PHE A 1 620 ? 25.25 -153.625 -51.156 1 76.88 620 PHE A C 1
ATOM 5232 O O . PHE A 1 620 ? 24.578 -154.25 -50.406 1 76.88 620 PHE A O 1
ATOM 5239 N N . LEU A 1 621 ? 24.953 -153.375 -52.344 1 71.38 621 LEU A N 1
ATOM 5240 C CA . LEU A 1 621 ? 23.719 -153.875 -52.875 1 71.38 621 LEU A CA 1
ATOM 5241 C C . LEU A 1 621 ? 23.797 -155.5 -53 1 71.38 621 LEU A C 1
ATOM 5243 O O . LEU A 1 621 ? 22.812 -156.125 -52.75 1 71.38 621 LEU A O 1
ATOM 5247 N N . HIS A 1 622 ? 24.875 -155.875 -53.375 1 73.25 622 HIS A N 1
ATOM 5248 C CA . HIS A 1 622 ? 25.062 -157.375 -53.406 1 73.25 622 HIS A CA 1
ATOM 5249 C C . HIS A 1 622 ? 24.969 -158 -52.031 1 73.25 622 HIS A C 1
ATOM 5251 O O . HIS A 1 622 ? 24.375 -159 -51.844 1 73.25 622 HIS A O 1
ATOM 5257 N N . ASP A 1 623 ? 25.484 -157.5 -51.031 1 72.69 623 ASP A N 1
ATOM 5258 C CA . ASP A 1 623 ? 25.422 -158 -49.656 1 72.69 623 ASP A CA 1
ATOM 5259 C C . ASP A 1 623 ? 24 -157.875 -49.125 1 72.69 623 ASP A C 1
ATOM 5261 O O . ASP A 1 623 ? 23.547 -158.75 -48.406 1 72.69 623 ASP A O 1
ATOM 5265 N N . GLU A 1 624 ? 23.344 -156.75 -49.438 1 64.94 624 GLU A N 1
ATOM 5266 C CA . GLU A 1 624 ? 21.969 -156.625 -48.969 1 64.94 624 GLU A CA 1
ATOM 5267 C C . GLU A 1 624 ? 21 -157.5 -49.688 1 64.94 624 GLU A C 1
ATOM 5269 O O . GLU A 1 624 ? 20.016 -158 -49.125 1 64.94 624 GLU A O 1
ATOM 5274 N N . GLU A 1 625 ? 21.141 -157.75 -50.938 1 60.41 625 GLU A N 1
ATOM 5275 C CA . GLU A 1 625 ? 20.359 -158.75 -51.625 1 60.41 625 GLU A CA 1
ATOM 5276 C C . GLU A 1 625 ? 20.516 -160.125 -50.938 1 60.41 625 GLU A C 1
ATOM 5278 O O . GLU A 1 625 ? 19.547 -160.875 -50.844 1 60.41 625 GLU A O 1
ATOM 5283 N N . GLU A 1 626 ? 21.594 -160.625 -50.625 1 58.69 626 GLU A N 1
ATOM 5284 C CA . GLU A 1 626 ? 21.781 -161.875 -49.906 1 58.69 626 GLU A CA 1
ATOM 5285 C C . GLU A 1 626 ? 21.109 -161.875 -48.562 1 58.69 626 GLU A C 1
ATOM 5287 O O . GLU A 1 626 ? 20.609 -162.875 -48.094 1 58.69 626 GLU A O 1
ATOM 5292 N N . HIS A 1 627 ? 21 -160.75 -47.812 1 57.03 627 HIS A N 1
ATOM 5293 C CA . HIS A 1 627 ? 20.344 -160.75 -46.5 1 57.03 627 HIS A CA 1
ATOM 5294 C C . HIS A 1 627 ? 18.953 -160.125 -46.625 1 57.03 627 HIS A C 1
ATOM 5296 O O . HIS A 1 627 ? 18.312 -159.75 -45.594 1 57.03 627 HIS A O 1
ATOM 5302 N N . GLY A 1 628 ? 18.172 -160 -47.781 1 48.94 628 GLY A N 1
ATOM 5303 C CA . GLY A 1 628 ? 16.781 -159.75 -48.062 1 48.94 628 GLY A CA 1
ATOM 5304 C C . GLY A 1 628 ? 16.469 -158.25 -47.969 1 48.94 628 GLY A C 1
ATOM 5305 O O . GLY A 1 628 ? 15.312 -157.875 -48.031 1 48.94 628 GLY A O 1
ATOM 5306 N N . HIS A 1 629 ? 17.281 -157.25 -47.562 1 47.75 629 HIS A N 1
ATOM 5307 C CA . HIS A 1 629 ? 16.953 -155.875 -47.188 1 47.75 629 HIS A CA 1
ATOM 5308 C C . HIS A 1 629 ? 17.109 -155 -48.375 1 47.75 629 HIS A C 1
ATOM 5310 O O . HIS A 1 629 ? 17.047 -153.75 -48.219 1 47.75 629 HIS A O 1
ATOM 5316 N N . ILE A 1 630 ? 17.25 -155.375 -49.562 1 47.84 630 ILE A N 1
ATOM 5317 C CA . ILE A 1 630 ? 17.516 -154.5 -50.688 1 47.84 630 ILE A CA 1
ATOM 5318 C C . ILE A 1 630 ? 16.328 -153.625 -50.906 1 47.84 630 ILE A C 1
ATOM 5320 O O . ILE A 1 630 ? 16.484 -152.5 -51.469 1 47.84 630 ILE A O 1
ATOM 5324 N N . HIS A 1 631 ? 15.133 -154 -50.625 1 47.44 631 HIS A N 1
ATOM 5325 C CA . HIS A 1 631 ? 13.914 -153.25 -50.906 1 47.44 631 HIS A CA 1
ATOM 5326 C C . HIS A 1 631 ? 13.906 -151.875 -50.156 1 47.44 631 HIS A C 1
ATOM 5328 O O . HIS A 1 631 ? 13.242 -151 -50.594 1 47.44 631 HIS A O 1
ATOM 5334 N N . ALA A 1 632 ? 14.633 -151.75 -49.125 1 49.56 632 ALA A N 1
ATOM 5335 C CA . ALA A 1 632 ? 14.484 -150.625 -48.312 1 49.56 632 ALA A CA 1
ATOM 5336 C C . ALA A 1 632 ? 15.094 -149.375 -49 1 49.56 632 ALA A C 1
ATOM 5338 O O . ALA A 1 632 ? 14.555 -148.25 -48.906 1 49.56 632 ALA A O 1
ATOM 5339 N N . TRP A 1 633 ? 16.172 -149.625 -49.688 1 50.56 633 TRP A N 1
ATOM 5340 C CA . TRP A 1 633 ? 16.797 -148.375 -50.281 1 50.56 633 TRP A CA 1
ATOM 5341 C C . TRP A 1 633 ? 16.078 -148 -51.562 1 50.56 633 TRP A C 1
ATOM 5343 O O . TRP A 1 633 ? 16.016 -146.875 -51.875 1 50.56 633 TRP A O 1
ATOM 5353 N N . LYS A 1 634 ? 15.578 -149 -52.281 1 51.81 634 LYS A N 1
ATOM 5354 C CA . LYS A 1 634 ? 14.711 -148.625 -53.406 1 51.81 634 LYS A CA 1
ATOM 5355 C C . LYS A 1 634 ? 13.492 -147.875 -52.938 1 51.81 634 LYS A C 1
ATOM 5357 O O . LYS A 1 634 ? 13.062 -146.875 -53.562 1 51.81 634 LYS A O 1
ATOM 5362 N N . ASP A 1 635 ? 12.93 -148.25 -51.812 1 49.41 635 ASP A N 1
ATOM 5363 C CA . ASP A 1 635 ? 11.781 -147.625 -51.188 1 49.41 635 ASP A CA 1
ATOM 5364 C C . ASP A 1 635 ? 12.188 -146.25 -50.594 1 49.41 635 ASP A C 1
ATOM 5366 O O . ASP A 1 635 ? 11.398 -145.375 -50.594 1 49.41 635 ASP A O 1
ATOM 5370 N N . VAL A 1 636 ? 13.336 -146.125 -50.094 1 48.59 636 VAL A N 1
ATOM 5371 C CA . VAL A 1 636 ? 13.789 -144.875 -49.469 1 48.59 636 VAL A CA 1
ATOM 5372 C C . VAL A 1 636 ? 13.93 -143.875 -50.5 1 48.59 636 VAL A C 1
ATOM 5374 O O . VAL A 1 636 ? 13.633 -142.625 -50.25 1 48.59 636 VAL A O 1
ATOM 5377 N N . MET A 1 637 ? 14.438 -144.25 -51.594 1 47.03 637 MET A N 1
ATOM 5378 C CA . MET A 1 637 ? 14.461 -143.25 -52.656 1 47.03 637 MET A CA 1
ATOM 5379 C C . MET A 1 637 ? 13.047 -142.875 -53.031 1 47.03 637 MET A C 1
ATOM 5381 O O . MET A 1 637 ? 12.82 -141.75 -53.5 1 47.03 637 MET A O 1
ATOM 5385 N N . ILE A 1 638 ? 12.102 -143.875 -52.906 1 47.53 638 ILE A N 1
ATOM 5386 C CA . ILE A 1 63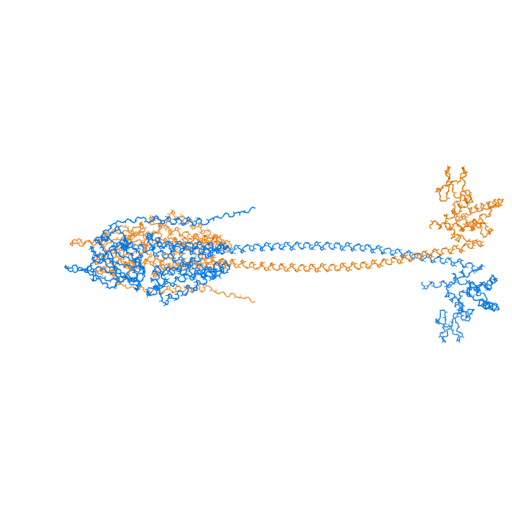8 ? 10.695 -143.5 -53.125 1 47.53 638 ILE A CA 1
ATOM 5387 C C . ILE A 1 638 ? 10.141 -142.75 -51.938 1 47.53 638 ILE A C 1
ATOM 5389 O O . ILE A 1 638 ? 9.328 -141.875 -52.094 1 47.53 638 ILE A O 1
ATOM 5393 N N . ASP A 1 639 ? 10.438 -143.125 -50.594 1 42.62 639 ASP A N 1
ATOM 5394 C CA . ASP A 1 639 ? 9.852 -142.625 -49.406 1 42.62 639 ASP A CA 1
ATOM 5395 C C . ASP A 1 639 ? 10.43 -141.125 -49.156 1 42.62 639 ASP A C 1
ATOM 5397 O O . ASP A 1 639 ? 10.117 -140.5 -48.156 1 42.62 639 ASP A O 1
ATOM 5401 N N . LEU A 1 640 ? 11.336 -140.75 -49.75 1 40.62 640 LEU A N 1
ATOM 5402 C CA . LEU A 1 640 ? 11.688 -139.375 -49.594 1 40.62 640 LEU A CA 1
ATOM 5403 C C . LEU A 1 640 ? 10.438 -138.5 -49.562 1 40.62 640 LEU A C 1
ATOM 5405 O O . LEU A 1 640 ? 10.531 -137.25 -49.438 1 40.62 640 LEU A O 1
ATOM 5409 N N . GLU A 1 641 ? 9.266 -139 -49.656 1 38.31 641 GLU A N 1
ATOM 5410 C CA . GLU A 1 641 ? 7.977 -138.375 -49.562 1 38.31 641 GLU A CA 1
ATOM 5411 C C . GLU A 1 641 ? 7.77 -137.875 -48.156 1 38.31 641 GLU A C 1
ATOM 5413 O O . GLU A 1 641 ? 7.195 -136.75 -47.969 1 38.31 641 GLU A O 1
ATOM 5418 N N . ILE A 1 642 ? 7.93 -138.5 -46.969 1 36.78 642 ILE A N 1
ATOM 5419 C CA . ILE A 1 642 ? 7.27 -138.25 -45.688 1 36.78 642 ILE A CA 1
ATOM 5420 C C . ILE A 1 642 ? 7.98 -137.25 -44.906 1 36.78 642 ILE A C 1
ATOM 5422 O O . ILE A 1 642 ? 7.348 -136.5 -44.156 1 36.78 642 ILE A O 1
ATOM 5426 N N . ILE A 1 643 ? 9.227 -137 -44.875 1 37.16 643 ILE A N 1
ATOM 5427 C CA . ILE A 1 643 ? 9.742 -136.125 -43.844 1 37.16 643 ILE A CA 1
ATOM 5428 C C . ILE A 1 643 ? 9.328 -134.75 -44.125 1 37.16 643 ILE A C 1
ATOM 5430 O O . ILE A 1 643 ? 9.328 -133.875 -43.219 1 37.16 643 ILE A O 1
ATOM 5434 N N . GLU A 1 644 ? 9.078 -134.25 -45.219 1 38.69 644 GLU A N 1
ATOM 5435 C CA . GLU A 1 644 ? 8.719 -132.875 -45.281 1 38.69 644 GLU A CA 1
ATOM 5436 C C . GLU A 1 644 ? 7.367 -132.625 -44.625 1 38.69 644 GLU A C 1
ATOM 5438 O O . GLU A 1 644 ? 7.051 -131.5 -44.312 1 38.69 644 GLU A O 1
ATOM 5443 N N . SER A 1 645 ? 6.508 -133.5 -44.531 1 37.88 645 SER A N 1
ATOM 5444 C CA . SER A 1 645 ? 5.223 -133.25 -43.906 1 37.88 645 SER A CA 1
ATOM 5445 C C . SER A 1 645 ? 5.383 -133 -42.406 1 37.88 645 SER A C 1
ATOM 5447 O O . SER A 1 645 ? 4.586 -132.25 -41.781 1 37.88 645 SER A O 1
ATOM 5449 N N . GLU A 1 646 ? 6.238 -133.5 -41.688 1 37.59 646 GLU A N 1
ATOM 5450 C CA . GLU A 1 646 ? 6.289 -133.375 -40.25 1 37.59 646 GLU A CA 1
ATOM 5451 C C . GLU A 1 646 ? 6.922 -132 -39.875 1 37.59 646 GLU A C 1
ATOM 5453 O O . GLU A 1 646 ? 6.59 -131.5 -38.844 1 37.59 646 GLU A O 1
ATOM 5458 N N . ASP A 1 647 ? 7.816 -131.5 -40.5 1 36.91 647 ASP A N 1
ATOM 5459 C CA . ASP A 1 647 ? 8.383 -130.25 -40.031 1 36.91 647 ASP A CA 1
ATOM 5460 C C . ASP A 1 647 ? 7.387 -129.125 -40.188 1 36.91 647 ASP A C 1
ATOM 5462 O O . ASP A 1 647 ? 7.609 -128 -39.688 1 36.91 647 ASP A O 1
ATOM 5466 N N . ARG A 1 648 ? 6.504 -129.125 -41.031 1 41.12 648 ARG A N 1
ATOM 5467 C CA . ARG A 1 648 ? 5.566 -128 -41.062 1 41.12 648 ARG A CA 1
ATOM 5468 C C . ARG A 1 648 ? 4.66 -128 -39.844 1 41.12 648 ARG A C 1
ATOM 5470 O O . ARG A 1 648 ? 3.836 -127.125 -39.656 1 41.12 648 ARG A O 1
ATOM 5477 N N . LYS A 1 649 ? 4.402 -129.125 -39.188 1 39.09 649 LYS A N 1
ATOM 5478 C CA . LYS A 1 649 ? 3.561 -129 -38 1 39.09 649 LYS A CA 1
ATOM 5479 C C . LYS A 1 649 ? 4.258 -128.25 -36.906 1 39.09 649 LYS A C 1
ATOM 5481 O O . LYS A 1 649 ? 3.602 -127.625 -36.062 1 39.09 649 LYS A O 1
ATOM 5486 N N . ASN A 1 650 ? 5.539 -128 -36.719 1 37.12 650 ASN A N 1
ATOM 5487 C CA . ASN A 1 650 ? 6.102 -127.25 -35.625 1 37.12 650 ASN A CA 1
ATOM 5488 C C . ASN A 1 650 ? 6.391 -125.812 -36.062 1 37.12 650 ASN A C 1
ATOM 5490 O O . ASN A 1 650 ? 6.977 -125 -35.312 1 37.12 650 ASN A O 1
ATOM 5494 N N . GLU A 1 651 ? 6.426 -125.438 -37.281 1 32.72 651 GLU A N 1
ATOM 5495 C CA . GLU A 1 651 ? 6.465 -124 -37.5 1 32.72 651 GLU A CA 1
ATOM 5496 C C . GLU A 1 651 ? 5.059 -123.438 -37.625 1 32.72 651 GLU A C 1
ATOM 5498 O O . GLU A 1 651 ? 4.176 -124.062 -38.219 1 32.72 651 GLU A O 1
ATOM 5503 N N . MET B 1 1 ? 0.217 -48.344 13.523 1 22.56 1 MET B N 1
ATOM 5504 C CA . MET B 1 1 ? 0.099 -47.469 14.688 1 22.56 1 MET B CA 1
ATOM 5505 C C . MET B 1 1 ? -0.368 -46.062 14.273 1 22.56 1 MET B C 1
ATOM 5507 O O . MET B 1 1 ? 0.25 -45.438 13.414 1 22.56 1 MET B O 1
ATOM 5511 N N . TYR B 1 2 ? -1.748 -45.75 14.391 1 25.28 2 TYR B N 1
ATOM 5512 C CA . TYR B 1 2 ? -2.648 -44.656 14.086 1 25.28 2 TYR B CA 1
ATOM 5513 C C . TYR B 1 2 ? -2.256 -43.406 14.859 1 25.28 2 TYR B C 1
ATOM 5515 O O . TYR B 1 2 ? -2.199 -43.406 16.094 1 25.28 2 TYR B O 1
ATOM 5523 N N . LEU B 1 3 ? -1.213 -42.656 14.328 1 24.08 3 LEU B N 1
ATOM 5524 C CA . LEU B 1 3 ? -0.725 -41.406 14.922 1 24.08 3 LEU B CA 1
ATOM 5525 C C . LEU B 1 3 ? -1.88 -40.469 15.219 1 24.08 3 LEU B C 1
ATOM 5527 O O . LEU B 1 3 ? -2.611 -40.062 14.312 1 24.08 3 LEU B O 1
ATOM 5531 N N . LYS B 1 4 ? -2.559 -40.594 16.422 1 28.47 4 LYS B N 1
ATOM 5532 C CA . LYS B 1 4 ? -3.576 -39.812 17.125 1 28.47 4 LYS B CA 1
ATOM 5533 C C . LYS B 1 4 ? -3.236 -38.312 17.125 1 28.47 4 LYS B C 1
ATOM 5535 O O . LYS B 1 4 ? -2.211 -37.906 17.672 1 28.47 4 LYS B O 1
ATOM 5540 N N . LEU B 1 5 ? -3.629 -37.625 16.047 1 27.23 5 LEU B N 1
ATOM 5541 C CA . LEU B 1 5 ? -3.592 -36.188 15.82 1 27.23 5 LEU B CA 1
ATOM 5542 C C . LEU B 1 5 ? -4.129 -35.438 17.031 1 27.23 5 LEU B C 1
ATOM 5544 O O . LEU B 1 5 ? -5.285 -35.625 17.422 1 27.23 5 LEU B O 1
ATOM 5548 N N . HIS B 1 6 ? -3.307 -35.312 18.125 1 30.78 6 HIS B N 1
ATOM 5549 C CA . HIS B 1 6 ? -3.564 -34.469 19.281 1 30.78 6 HIS B CA 1
ATOM 5550 C C . HIS B 1 6 ? -4.25 -33.188 18.891 1 30.78 6 HIS B C 1
ATOM 5552 O O . HIS B 1 6 ? -3.807 -32.5 17.953 1 30.78 6 HIS B O 1
ATOM 5558 N N . ASN B 1 7 ? -5.551 -33.062 19.156 1 32.56 7 ASN B N 1
ATOM 5559 C CA . ASN B 1 7 ? -6.559 -32.031 19.125 1 32.56 7 ASN B CA 1
ATOM 5560 C C . ASN B 1 7 ? -6.07 -30.766 19.844 1 32.56 7 ASN B C 1
ATOM 5562 O O . ASN B 1 7 ? -6.004 -30.734 21.078 1 32.56 7 ASN B O 1
ATOM 5566 N N . ILE B 1 8 ? -4.922 -30.219 19.516 1 33.38 8 ILE B N 1
ATOM 5567 C CA . ILE B 1 8 ? -4.613 -28.906 20.062 1 33.38 8 ILE B CA 1
ATOM 5568 C C . ILE B 1 8 ? -5.863 -28.016 20.031 1 33.38 8 ILE B C 1
ATOM 5570 O O . ILE B 1 8 ? -6.438 -27.781 18.969 1 33.38 8 ILE B O 1
ATOM 5574 N N . ASN B 1 9 ? -6.633 -28.125 21.156 1 35.94 9 ASN B N 1
ATOM 5575 C CA . ASN B 1 9 ? -7.855 -27.375 21.422 1 35.94 9 ASN B CA 1
ATOM 5576 C C . ASN B 1 9 ? -7.664 -25.875 21.156 1 35.94 9 ASN B C 1
ATOM 5578 O O . ASN B 1 9 ? -6.988 -25.188 21.922 1 35.94 9 ASN B O 1
ATOM 5582 N N . PHE B 1 10 ? -7.57 -25.516 19.984 1 37.25 10 PHE B N 1
ATOM 5583 C CA . PHE B 1 10 ? -7.602 -24.172 19.422 1 37.25 10 PHE B CA 1
ATOM 5584 C C . PHE B 1 10 ? -8.602 -23.297 20.172 1 37.25 10 PHE B C 1
ATOM 5586 O O . PHE B 1 10 ? -8.43 -22.078 20.266 1 37.25 10 PHE B O 1
ATOM 5593 N N . LEU B 1 11 ? -9.57 -23.969 20.859 1 37.09 11 LEU B N 1
ATOM 5594 C CA . LEU B 1 11 ? -10.57 -23.203 21.594 1 37.09 11 LEU B CA 1
ATOM 5595 C C . LEU B 1 11 ? -9.961 -22.594 22.859 1 37.09 11 LEU B C 1
ATOM 5597 O O . LEU B 1 11 ? -10.344 -21.484 23.266 1 37.09 11 LEU B O 1
ATOM 5601 N N . ASP B 1 12 ? -9.094 -23.281 23.578 1 43.47 12 ASP B N 1
ATOM 5602 C CA . ASP B 1 12 ? -8.523 -22.734 24.797 1 43.47 12 ASP B CA 1
ATOM 5603 C C . ASP B 1 12 ? -7.578 -21.578 24.516 1 43.47 12 ASP B C 1
ATOM 5605 O O . ASP B 1 12 ? -7.551 -20.578 25.25 1 43.47 12 ASP B O 1
ATOM 5609 N N . ASP B 1 13 ? -6.895 -21.656 23.375 1 43.84 13 ASP B N 1
ATOM 5610 C CA . ASP B 1 13 ? -5.984 -20.547 23.078 1 43.84 13 ASP B CA 1
ATOM 5611 C C . ASP B 1 13 ? -6.758 -19.297 22.656 1 43.84 13 ASP B C 1
ATOM 5613 O O . ASP B 1 13 ? -6.355 -18.188 22.969 1 43.84 13 ASP B O 1
ATOM 5617 N N . LEU B 1 14 ? -7.891 -19.516 22.062 1 40.75 14 LEU B N 1
ATOM 5618 C CA . LEU B 1 14 ? -8.734 -18.359 21.734 1 40.75 14 LEU B CA 1
ATOM 5619 C C . LEU B 1 14 ? -9.32 -17.75 23 1 40.75 14 LEU B C 1
ATOM 5621 O O . LEU B 1 14 ? -9.461 -16.516 23.094 1 40.75 14 LEU B O 1
ATOM 5625 N N . LYS B 1 15 ? -9.578 -18.625 24.047 1 45.66 15 LYS B N 1
ATOM 5626 C CA . LYS B 1 15 ? -10.055 -18.125 25.344 1 45.66 15 LYS B CA 1
ATOM 5627 C C . LYS B 1 15 ? -8.984 -17.281 26.031 1 45.66 15 LYS B C 1
ATOM 5629 O O . LYS B 1 15 ? -9.281 -16.219 26.578 1 45.66 15 LYS B O 1
ATOM 5634 N N . ILE B 1 16 ? -7.758 -17.734 25.984 1 45.47 16 ILE B N 1
ATOM 5635 C CA . ILE B 1 16 ? -6.676 -16.984 26.625 1 45.47 16 ILE B CA 1
ATOM 5636 C C . ILE B 1 16 ? -6.473 -15.656 25.906 1 45.47 16 ILE B C 1
ATOM 5638 O O . ILE B 1 16 ? -6.293 -14.617 26.547 1 45.47 16 ILE B O 1
ATOM 5642 N N . ALA B 1 17 ? -6.547 -15.688 24.578 1 42.56 17 ALA B N 1
ATOM 5643 C CA . ALA B 1 17 ? -6.406 -14.422 23.859 1 42.56 17 ALA B CA 1
ATOM 5644 C C . ALA B 1 17 ? -7.57 -13.484 24.172 1 42.56 17 ALA B C 1
ATOM 5646 O O . ALA B 1 17 ? -7.367 -12.281 24.359 1 42.56 17 ALA B O 1
ATOM 5647 N N . LEU B 1 18 ? -8.695 -14.125 24.406 1 41.84 18 LEU B N 1
ATOM 5648 C CA . LEU B 1 18 ? -9.859 -13.328 24.781 1 41.84 18 LEU B CA 1
ATOM 5649 C C . LEU B 1 18 ? -9.742 -12.828 26.219 1 41.84 18 LEU B C 1
ATOM 5651 O O . LEU B 1 18 ? -10.07 -11.68 26.5 1 41.84 18 LEU B O 1
ATOM 5655 N N . ILE B 1 19 ? -9.242 -13.68 27.109 1 44.34 19 ILE B N 1
ATOM 5656 C CA . ILE B 1 19 ? -9.047 -13.258 28.484 1 44.34 19 ILE B CA 1
ATOM 5657 C C . ILE B 1 19 ? -7.949 -12.203 28.562 1 44.34 19 ILE B C 1
ATOM 5659 O O . ILE B 1 19 ? -8.062 -11.219 29.297 1 44.34 19 ILE B O 1
ATOM 5663 N N . LEU B 1 20 ? -6.922 -12.305 27.766 1 40.94 20 LEU B N 1
ATOM 5664 C CA . LEU B 1 20 ? -5.871 -11.289 27.797 1 40.94 20 LEU B CA 1
ATOM 5665 C C . LEU B 1 20 ? -6.379 -9.969 27.234 1 40.94 20 LEU B C 1
ATOM 5667 O O . LEU B 1 20 ? -6.035 -8.898 27.75 1 40.94 20 LEU B O 1
ATOM 5671 N N . ILE B 1 21 ? -7.18 -10.062 26.297 1 42.56 21 ILE B N 1
ATOM 5672 C CA . ILE B 1 21 ? -7.754 -8.828 25.766 1 42.56 21 ILE B CA 1
ATOM 5673 C C . ILE B 1 21 ? -8.734 -8.242 26.781 1 42.56 21 ILE B C 1
ATOM 5675 O O . ILE B 1 21 ? -8.727 -7.031 27.031 1 42.56 21 ILE B O 1
ATOM 5679 N N . VAL B 1 22 ? -9.469 -9.117 27.469 1 41.47 22 VAL B N 1
ATOM 5680 C CA . VAL B 1 22 ? -10.406 -8.617 28.469 1 41.47 22 VAL B CA 1
ATOM 5681 C C . VAL B 1 22 ? -9.641 -8.102 29.672 1 41.47 22 VAL B C 1
ATOM 5683 O O . VAL B 1 22 ? -9.984 -7.059 30.234 1 41.47 22 VAL B O 1
ATOM 5686 N N . SER B 1 23 ? -8.609 -8.773 30.125 1 40.19 23 SER B N 1
ATOM 5687 C CA . SER B 1 23 ? -7.852 -8.289 31.281 1 40.19 23 SER B CA 1
ATOM 5688 C C . SER B 1 23 ? -7.133 -6.984 30.953 1 40.19 23 SER B C 1
ATOM 5690 O O . SER B 1 23 ? -6.934 -6.145 31.828 1 40.19 23 SER B O 1
ATOM 5692 N N . PHE B 1 24 ? -6.641 -6.828 29.781 1 38.81 24 PHE B N 1
ATOM 5693 C CA . PHE B 1 24 ? -6.023 -5.559 29.422 1 38.81 24 PHE B CA 1
ATOM 5694 C C . PHE B 1 24 ? -7.043 -4.43 29.469 1 38.81 24 PHE B C 1
ATOM 5696 O O . PHE B 1 24 ? -6.723 -3.312 29.875 1 38.81 24 PHE B O 1
ATOM 5703 N N . PHE B 1 25 ? -8.258 -4.723 29.156 1 39.31 25 PHE B N 1
ATOM 5704 C CA . PHE B 1 25 ? -9.297 -3.693 29.156 1 39.31 25 PHE B CA 1
ATOM 5705 C C . PHE B 1 25 ? -9.727 -3.357 30.578 1 39.31 25 PHE B C 1
ATOM 5707 O O . PHE B 1 25 ? -10.195 -2.25 30.844 1 39.31 25 PHE B O 1
ATOM 5714 N N . SER B 1 26 ? -9.75 -4.27 31.5 1 37.09 26 SER B N 1
ATOM 5715 C CA . SER B 1 26 ? -10.203 -3.908 32.844 1 37.09 26 SER B CA 1
ATOM 5716 C C . SER B 1 26 ? -9.227 -2.945 33.5 1 37.09 26 SER B C 1
ATOM 5718 O O . SER B 1 26 ? -9.586 -2.246 34.469 1 37.09 26 SER B O 1
ATOM 5720 N N . ALA B 1 27 ? -7.957 -3.012 33.25 1 36.44 27 ALA B N 1
ATOM 5721 C CA . ALA B 1 27 ? -7.035 -2.17 34 1 36.44 27 ALA B CA 1
ATOM 5722 C C . ALA B 1 27 ? -7.215 -0.698 33.625 1 36.44 27 ALA B C 1
ATOM 5724 O O . ALA B 1 27 ? -6.766 0.185 34.375 1 36.44 27 ALA B O 1
ATOM 5725 N N . ILE B 1 28 ? -7.672 -0.398 32.469 1 39.22 28 ILE B N 1
ATOM 5726 C CA . ILE B 1 28 ? -7.652 1.02 32.125 1 39.22 28 ILE B CA 1
ATOM 5727 C C . ILE B 1 28 ? -8.828 1.727 32.781 1 39.22 28 ILE B C 1
ATOM 5729 O O . ILE B 1 28 ? -9.023 2.932 32.625 1 39.22 28 ILE B O 1
ATOM 5733 N N . ASN B 1 29 ? -9.703 1.037 33.5 1 36 29 ASN B N 1
ATOM 5734 C CA . ASN B 1 29 ? -10.852 1.734 34.062 1 36 29 ASN B CA 1
ATOM 5735 C C . ASN B 1 29 ? -10.422 2.805 35.062 1 36 29 ASN B C 1
ATOM 5737 O O . ASN B 1 29 ? -11.227 3.633 35.5 1 36 29 ASN B O 1
ATOM 5741 N N . SER B 1 30 ? -9.461 2.553 35.906 1 35.25 30 SER B N 1
ATOM 5742 C CA . SER B 1 30 ? -9.664 3.062 37.281 1 35.25 30 SER B CA 1
ATOM 5743 C C . SER B 1 30 ? -9.625 4.586 37.312 1 35.25 30 SER B C 1
ATOM 5745 O O . SER B 1 30 ? -10.102 5.207 38.25 1 35.25 30 SER B O 1
ATOM 5747 N N . TYR B 1 31 ? -8.602 5.305 36.75 1 32.59 31 TYR B N 1
ATOM 5748 C CA . TYR B 1 31 ? -8.352 6.453 37.625 1 32.59 31 TYR B CA 1
ATOM 5749 C C . TYR B 1 31 ? -9.242 7.629 37.25 1 32.59 31 TYR B C 1
ATOM 5751 O O . TYR B 1 31 ? -8.906 8.406 36.344 1 32.59 31 TYR B O 1
ATOM 5759 N N . CYS B 1 32 ? -10.555 7.34 37.094 1 35.22 32 CYS B N 1
ATOM 5760 C CA . CYS B 1 32 ? -11.367 8.555 37.062 1 35.22 32 CYS B CA 1
ATOM 5761 C C . CYS B 1 32 ? -11.211 9.352 38.344 1 35.22 32 CYS B C 1
ATOM 5763 O O . CYS B 1 32 ? -11.617 8.906 39.438 1 35.22 32 CYS B O 1
ATOM 5765 N N . ASP B 1 33 ? -10.195 10.016 38.625 1 32.81 33 ASP B N 1
ATOM 5766 C CA . ASP B 1 33 ? -10.18 10.898 39.781 1 32.81 33 ASP B CA 1
ATOM 5767 C C . ASP B 1 33 ? -11.344 11.891 39.75 1 32.81 33 ASP B C 1
ATOM 5769 O O . ASP B 1 33 ? -11.531 12.586 38.75 1 32.81 33 ASP B O 1
ATOM 5773 N N . ASP B 1 34 ? -12.477 11.617 40.406 1 35.19 34 ASP B N 1
ATOM 5774 C CA . ASP B 1 34 ? -13.617 12.43 40.812 1 35.19 34 ASP B CA 1
ATOM 5775 C C . ASP B 1 34 ? -13.164 13.812 41.281 1 35.19 34 ASP B C 1
ATOM 5777 O O . ASP B 1 34 ? -13.383 14.172 42.438 1 35.19 34 ASP B O 1
ATOM 5781 N N . THR B 1 35 ? -12.055 14.367 41.062 1 35.5 35 THR B N 1
ATOM 5782 C CA . THR B 1 35 ? -11.859 15.625 41.75 1 35.5 35 THR B CA 1
ATOM 5783 C C . THR B 1 35 ? -12.953 16.625 41.375 1 35.5 35 THR B C 1
ATOM 5785 O O . THR B 1 35 ? -13.32 16.75 40.219 1 35.5 35 THR B O 1
ATOM 5788 N N . LYS B 1 36 ? -13.852 17.047 42.312 1 39.88 36 LYS B N 1
ATOM 5789 C CA . LYS B 1 36 ? -14.82 18.125 42.438 1 39.88 36 LYS B CA 1
ATOM 5790 C C . LYS B 1 36 ? -14.367 19.375 41.688 1 39.88 36 LYS B C 1
ATOM 5792 O O . LYS B 1 36 ? -13.609 20.203 42.219 1 39.88 36 LYS B O 1
ATOM 5797 N N . LEU B 1 37 ? -14.086 19.391 40.5 1 39.59 37 LEU B N 1
ATOM 5798 C CA . LEU B 1 37 ? -13.562 20.594 39.875 1 39.59 37 LEU B CA 1
ATOM 5799 C C . LEU B 1 37 ? -14.625 21.703 39.844 1 39.59 37 LEU B C 1
ATOM 5801 O O . LEU B 1 37 ? -15.734 21.484 39.344 1 39.59 37 LEU B O 1
ATOM 5805 N N . ARG B 1 38 ? -14.734 22.625 40.812 1 44.25 38 ARG B N 1
ATOM 5806 C CA . ARG B 1 38 ? -15.242 23.984 40.812 1 44.25 38 ARG B CA 1
ATOM 5807 C C . ARG B 1 38 ? -15.164 24.625 39.438 1 44.25 38 ARG B C 1
ATOM 5809 O O . ARG B 1 38 ? -14.32 24.234 38.625 1 44.25 38 ARG B O 1
ATOM 5816 N N . TYR B 1 39 ? -16.234 25.562 39.188 1 55.94 39 TYR B N 1
ATOM 5817 C CA . TYR B 1 39 ? -16.406 26.391 38 1 55.94 39 TYR B CA 1
ATOM 5818 C C . TYR B 1 39 ? -15.117 27.109 37.625 1 55.94 39 TYR B C 1
ATOM 5820 O O . TYR B 1 39 ? -14.812 28.172 38.188 1 55.94 39 TYR B O 1
ATOM 5828 N N . LEU B 1 40 ? -14.062 26.531 37.469 1 67.25 40 LEU B N 1
ATOM 5829 C CA . LEU B 1 40 ? -12.883 27.328 37.156 1 67.25 40 LEU B CA 1
ATOM 5830 C C . LEU B 1 40 ? -12.727 27.516 35.656 1 67.25 40 LEU B C 1
ATOM 5832 O O . LEU B 1 40 ? -12.906 26.578 34.906 1 67.25 40 LEU B O 1
ATOM 5836 N N . PRO B 1 41 ? -12.844 28.828 35.281 1 85.62 41 PRO B N 1
ATOM 5837 C CA . PRO B 1 41 ? -12.539 29.094 33.875 1 85.62 41 PRO B CA 1
ATOM 5838 C C . PRO B 1 41 ? -11.336 28.281 33.375 1 85.62 41 PRO B C 1
ATOM 5840 O O . PRO B 1 41 ? -10.461 27.922 34.156 1 85.62 41 PRO B O 1
ATOM 5843 N N . ILE B 1 42 ? -11.484 27.859 32.219 1 88.44 42 ILE B N 1
ATOM 5844 C CA . ILE B 1 42 ? -10.383 27.141 31.578 1 88.44 42 ILE B CA 1
ATOM 5845 C C . ILE B 1 42 ? -9.18 28.062 31.422 1 88.44 42 ILE B C 1
ATOM 5847 O O . ILE B 1 42 ? -9.258 29.094 30.734 1 88.44 42 ILE B O 1
ATOM 5851 N N . GLU B 1 43 ? -8.156 27.797 32.062 1 86.88 43 GLU B N 1
ATOM 5852 C CA . GLU B 1 43 ? -6.957 28.625 32 1 86.88 43 GLU B CA 1
ATOM 5853 C C . GLU B 1 43 ? -6.031 28.188 30.875 1 86.88 43 GLU B C 1
ATOM 5855 O O . GLU B 1 43 ? -5.609 27.031 30.828 1 86.88 43 GLU B O 1
ATOM 5860 N N . ILE B 1 44 ? -5.855 29.078 30.016 1 86.62 44 ILE B N 1
ATOM 5861 C CA . ILE B 1 44 ? -4.898 28.844 28.938 1 86.62 44 ILE B CA 1
ATOM 5862 C C . ILE B 1 44 ? -3.49 29.203 29.406 1 86.62 44 ILE B C 1
ATOM 5864 O O . ILE B 1 44 ? -3.271 30.266 29.984 1 86.62 44 ILE B O 1
ATOM 5868 N N . SER B 1 45 ? -2.611 28.266 29.375 1 84.5 45 SER B N 1
ATOM 5869 C CA . SER B 1 45 ? -1.214 28.484 29.734 1 84.5 45 SER B CA 1
ATOM 5870 C C . SER B 1 45 ? -0.273 27.875 28.703 1 84.5 45 SER B C 1
ATOM 5872 O O . SER B 1 45 ? -0.591 26.859 28.078 1 84.5 45 SER B O 1
ATOM 5874 N N . ASP B 1 46 ? 0.836 28.547 28.562 1 83.94 46 ASP B N 1
ATOM 5875 C CA . ASP B 1 46 ? 1.818 28.094 27.594 1 83.94 46 ASP B CA 1
ATOM 5876 C C . ASP B 1 46 ? 2.428 26.75 28 1 83.94 46 ASP B C 1
ATOM 5878 O O . ASP B 1 46 ? 2.992 26.047 27.172 1 83.94 46 ASP B O 1
ATOM 5882 N N . SER B 1 47 ? 2.264 26.359 29.25 1 84.69 47 SER B N 1
ATOM 5883 C CA . SER B 1 47 ? 2.832 25.094 29.719 1 84.69 47 SER B CA 1
ATOM 5884 C C . SER B 1 47 ? 1.919 23.922 29.391 1 84.69 47 SER B C 1
ATOM 5886 O O . SER B 1 47 ? 2.379 22.781 29.297 1 84.69 47 SER B O 1
ATOM 5888 N N . VAL B 1 48 ? 0.645 24.219 29.328 1 88.25 48 VAL B N 1
ATOM 5889 C CA . VAL B 1 48 ? -0.317 23.172 28.984 1 88.25 48 VAL B CA 1
ATOM 5890 C C . VAL B 1 48 ? -0.827 23.391 27.562 1 88.25 48 VAL B C 1
ATOM 5892 O O . VAL B 1 48 ? -1.678 24.25 27.328 1 88.25 48 VAL B O 1
ATOM 5895 N N . ASP B 1 49 ? -0.412 22.562 26.688 1 88.44 49 ASP B N 1
ATOM 5896 C CA . ASP B 1 49 ? -0.639 22.812 25.266 1 88.44 49 ASP B CA 1
ATOM 5897 C C . ASP B 1 49 ? -2.043 22.375 24.844 1 88.44 49 ASP B C 1
ATOM 5899 O O . ASP B 1 49 ? -2.533 22.766 23.781 1 88.44 49 ASP B O 1
ATOM 5903 N N . GLN B 1 50 ? -2.705 21.531 25.688 1 91.06 50 GLN B N 1
ATOM 5904 C CA . GLN B 1 50 ? -4.023 21.062 25.266 1 91.06 50 GLN B CA 1
ATOM 5905 C C . GLN B 1 50 ? -4.863 20.656 26.469 1 91.06 50 GLN B C 1
ATOM 5907 O O . GLN B 1 50 ? -4.34 20.109 27.438 1 91.06 50 GLN B O 1
ATOM 5912 N N . GLN B 1 51 ? -6.082 20.953 26.484 1 91.75 51 GLN B N 1
ATOM 5913 C CA . GLN B 1 51 ? -7.094 20.5 27.438 1 91.75 51 GLN B CA 1
ATOM 5914 C C . GLN B 1 51 ? -8.359 20.062 26.719 1 91.75 51 GLN B C 1
ATOM 5916 O O . GLN B 1 51 ? -8.898 20.797 25.875 1 91.75 51 GLN B O 1
ATOM 5921 N N . ILE B 1 52 ? -8.766 18.891 26.984 1 89.62 52 ILE B N 1
ATOM 5922 C CA . ILE B 1 52 ? -9.945 18.344 26.344 1 89.62 52 ILE B CA 1
ATOM 5923 C C . ILE B 1 52 ? -11.094 18.25 27.344 1 89.62 52 ILE B C 1
ATOM 5925 O O . ILE B 1 52 ? -10.898 17.797 28.469 1 89.62 52 ILE B O 1
ATOM 5929 N N . PHE B 1 53 ? -12.266 18.672 26.891 1 91.12 53 PHE B N 1
ATOM 5930 C CA . PHE B 1 53 ? -13.438 18.703 27.766 1 91.12 53 PHE B CA 1
ATOM 5931 C C . PHE B 1 53 ? -14.602 17.969 27.125 1 91.12 53 PHE B C 1
ATOM 5933 O O . PHE B 1 53 ? -14.773 17.984 25.906 1 91.12 53 PHE B O 1
ATOM 5940 N N . THR B 1 54 ? -15.336 17.312 27.938 1 89.06 54 THR B N 1
ATOM 5941 C CA . THR B 1 54 ? -16.609 16.688 27.531 1 89.06 54 THR B CA 1
ATOM 5942 C C . THR B 1 54 ? -17.781 17.375 28.234 1 89.06 54 THR B C 1
ATOM 5944 O O . THR B 1 54 ? -17.594 18.344 28.969 1 89.06 54 THR B O 1
ATOM 5947 N N . LEU B 1 55 ? -18.953 16.891 27.969 1 89.81 55 LEU B N 1
ATOM 5948 C CA . LEU B 1 55 ? -20.141 17.516 28.547 1 89.81 55 LEU B CA 1
ATOM 5949 C C . LEU B 1 55 ? -20.172 17.281 30.062 1 89.81 55 LEU B C 1
ATOM 5951 O O . LEU B 1 55 ? -20.906 17.969 30.781 1 89.81 55 LEU B O 1
ATOM 5955 N N . VAL B 1 56 ? -19.297 16.406 30.516 1 87 56 VAL B N 1
ATOM 5956 C CA . VAL B 1 56 ? -19.203 16.172 31.953 1 87 56 VAL B CA 1
ATOM 5957 C C . VAL B 1 56 ? -18.453 17.328 32.625 1 87 56 VAL B C 1
ATOM 5959 O O . VAL B 1 56 ? -18.719 17.656 33.781 1 87 56 VAL B O 1
ATOM 5962 N N . ASP B 1 57 ? -17.578 18 31.828 1 88.94 57 ASP B N 1
ATOM 5963 C CA . ASP B 1 57 ? -16.656 19 32.375 1 88.94 57 ASP B CA 1
ATOM 5964 C C . ASP B 1 57 ? -17.188 20.422 32.156 1 88.94 57 ASP B C 1
ATOM 5966 O O . ASP B 1 57 ? -16.656 21.391 32.688 1 88.94 57 ASP B O 1
ATOM 5970 N N . LEU B 1 58 ? -18.297 20.547 31.375 1 92.12 58 LEU B N 1
ATOM 5971 C CA . LEU B 1 58 ? -18.766 21.859 30.969 1 92.12 58 LEU B CA 1
ATOM 5972 C C . LEU B 1 58 ? -20.25 22.047 31.328 1 92.12 58 LEU B C 1
ATOM 5974 O O . LEU B 1 58 ? -21.016 21.094 31.25 1 92.12 58 LEU B O 1
ATOM 5978 N N . PRO B 1 59 ? -20.578 23.266 31.688 1 92.38 59 PRO B N 1
ATOM 5979 C CA . PRO B 1 59 ? -22.016 23.531 31.875 1 92.38 59 PRO B CA 1
ATOM 5980 C C . PRO B 1 59 ? -22.781 23.594 30.562 1 92.38 59 PRO B C 1
ATOM 5982 O O . PRO B 1 59 ? -22.312 24.219 29.594 1 92.38 59 PRO B O 1
ATOM 5985 N N . PHE B 1 60 ? -23.859 22.906 30.562 1 92.69 60 PHE B N 1
ATOM 5986 C CA . PHE B 1 60 ? -24.641 22.891 29.328 1 92.69 60 PHE B CA 1
ATOM 5987 C C . PHE B 1 60 ? -26.141 22.844 29.625 1 92.69 60 PHE B C 1
ATOM 5989 O O . PHE B 1 60 ? -26.531 22.625 30.766 1 92.69 60 PHE B O 1
ATOM 5996 N N . TYR B 1 61 ? -26.938 23.188 28.609 1 93.06 61 TYR B N 1
ATOM 5997 C CA . TYR B 1 61 ? -28.391 23.172 28.672 1 93.06 61 TYR B CA 1
ATOM 5998 C C . TYR B 1 61 ? -28.984 22.562 27.406 1 93.06 61 TYR B C 1
ATOM 6000 O O . TYR B 1 61 ? -28.562 22.891 26.297 1 93.06 61 TYR B O 1
ATOM 6008 N N . VAL B 1 62 ? -29.906 21.578 27.625 1 93.5 62 VAL B N 1
ATOM 6009 C CA . VAL B 1 62 ? -30.578 20.938 26.484 1 93.5 62 VAL B CA 1
ATOM 6010 C C . VAL B 1 62 ? -31.922 21.625 26.25 1 93.5 62 VAL B C 1
ATOM 6012 O O . VAL B 1 62 ? -32.812 21.562 27.094 1 93.5 62 VAL B O 1
ATOM 6015 N N . ASP B 1 63 ? -32 22.234 25.094 1 93.62 63 ASP B N 1
ATOM 6016 C CA . ASP B 1 63 ? -33.219 22.922 24.688 1 93.62 63 ASP B CA 1
ATOM 6017 C C . ASP B 1 63 ? -34.094 22 23.844 1 93.62 63 ASP B C 1
ATOM 6019 O O . ASP B 1 63 ? -33.938 21.938 22.625 1 93.62 63 ASP B O 1
ATOM 6023 N N . SER B 1 64 ? -35.125 21.469 24.422 1 91.19 64 SER B N 1
ATOM 6024 C CA . SER B 1 64 ? -36.031 20.578 23.703 1 91.19 64 SER B CA 1
ATOM 6025 C C . SER B 1 64 ? -36.969 21.344 22.781 1 91.19 64 SER B C 1
ATOM 6027 O O . SER B 1 64 ? -37.5 20.781 21.812 1 91.19 64 SER B O 1
ATOM 6029 N N . THR B 1 65 ? -37.062 22.656 23 1 90.94 65 THR B N 1
ATOM 6030 C CA . THR B 1 65 ? -37.969 23.453 22.172 1 90.94 65 THR B CA 1
ATOM 6031 C C . THR B 1 65 ? -37.25 23.938 20.906 1 90.94 65 THR B C 1
ATOM 6033 O O . THR B 1 65 ? -37.906 24.281 19.922 1 90.94 65 THR B O 1
ATOM 6036 N N . ASN B 1 66 ? -36 24.062 20.938 1 91 66 ASN B N 1
ATOM 6037 C CA . ASN B 1 66 ? -35.125 24.531 19.844 1 91 66 ASN B CA 1
ATOM 6038 C C . ASN B 1 66 ? -35.406 25.984 19.5 1 91 66 ASN B C 1
ATOM 6040 O O . ASN B 1 66 ? -35.25 26.406 18.359 1 91 66 ASN B O 1
ATOM 6044 N N . ASN B 1 67 ? -35.938 26.812 20.422 1 89.44 67 ASN B N 1
ATOM 6045 C CA . ASN B 1 67 ? -36.312 28.203 20.156 1 89.44 67 ASN B CA 1
ATOM 6046 C C . ASN B 1 67 ? -35.531 29.172 21.031 1 89.44 67 ASN B C 1
ATOM 6048 O O . ASN B 1 67 ? -35.656 30.391 20.906 1 89.44 67 ASN B O 1
ATOM 6052 N N . LEU B 1 68 ? -34.688 28.625 21.766 1 90.75 68 LEU B N 1
ATOM 6053 C CA . LEU B 1 68 ? -33.938 29.469 22.672 1 90.75 68 LEU B CA 1
ATOM 6054 C C . LEU B 1 68 ? -32.875 30.266 21.922 1 90.75 68 LEU B C 1
ATOM 6056 O O . LEU B 1 68 ? -32.156 29.703 21.094 1 90.75 68 LEU B O 1
ATOM 6060 N N . GLU B 1 69 ? -32.844 31.609 22.047 1 90.31 69 GLU B N 1
ATOM 6061 C CA . GLU B 1 69 ? -31.859 32.5 21.406 1 90.31 69 GLU B CA 1
ATOM 6062 C C . GLU B 1 69 ? -30.828 32.969 22.422 1 90.31 69 GLU B C 1
ATOM 6064 O O . GLU B 1 69 ? -31.062 32.906 23.641 1 90.31 69 GLU B O 1
ATOM 6069 N N . LEU B 1 70 ? -29.719 33.406 21.922 1 90.56 70 LEU B N 1
ATOM 6070 C CA . LEU B 1 70 ? -28.625 33.812 22.781 1 90.56 70 LEU B CA 1
ATOM 6071 C C . LEU B 1 70 ? -29.047 34.969 23.703 1 90.56 70 LEU B C 1
ATOM 6073 O O . LEU B 1 70 ? -28.625 35.031 24.859 1 90.56 70 LEU B O 1
ATOM 6077 N N . LYS B 1 71 ? -29.875 35.875 23.188 1 87.31 71 LYS B N 1
ATOM 6078 C CA . LYS B 1 71 ? -30.312 37.062 23.953 1 87.31 71 LYS B CA 1
ATOM 6079 C C . LYS B 1 71 ? -31.016 36.625 25.234 1 87.31 71 LYS B C 1
ATOM 6081 O O . LYS B 1 71 ? -30.797 37.25 26.281 1 87.31 71 LYS B O 1
ATOM 6086 N N . SER B 1 72 ? -31.766 35.531 25.156 1 87.25 72 SER B N 1
ATOM 6087 C CA . SER B 1 72 ? -32.469 35.031 26.328 1 87.25 72 SER B CA 1
ATOM 6088 C C . SER B 1 72 ? -31.516 34.406 27.328 1 87.25 72 SER B C 1
ATOM 6090 O O . SER B 1 72 ? -31.719 34.5 28.547 1 87.25 72 SER B O 1
ATOM 6092 N N . ILE B 1 73 ? -30.469 33.844 26.875 1 88.62 73 ILE B N 1
ATOM 6093 C CA . ILE B 1 73 ? -29.484 33.156 27.719 1 88.62 73 ILE B CA 1
ATOM 6094 C C . ILE B 1 73 ? -28.656 34.219 28.453 1 88.62 73 ILE B C 1
ATOM 6096 O O . ILE B 1 73 ? -28.312 34.031 29.625 1 88.62 73 ILE B O 1
ATOM 6100 N N . LEU B 1 74 ? -28.359 35.344 27.75 1 87.75 74 LEU B N 1
ATOM 6101 C CA . LEU B 1 74 ? -27.484 36.375 28.328 1 87.75 74 LEU B CA 1
ATOM 6102 C C . LEU B 1 74 ? -28.188 37.125 29.453 1 87.75 74 LEU B C 1
ATOM 6104 O O . LEU B 1 74 ? -27.547 37.625 30.375 1 87.75 74 LEU B O 1
ATOM 6108 N N . THR B 1 75 ? -29.5 37.156 29.438 1 83 75 THR B N 1
ATOM 6109 C CA . THR B 1 75 ? -30.281 37.812 30.469 1 83 75 THR B CA 1
ATOM 6110 C C . THR B 1 75 ? -30.234 37.031 31.781 1 83 75 THR B C 1
ATOM 6112 O O . THR B 1 75 ? -30.156 37.625 32.844 1 83 75 THR B O 1
ATOM 6115 N N . ASN B 1 76 ? -30.234 35.688 31.734 1 81.56 76 ASN B N 1
ATOM 6116 C CA . ASN B 1 76 ? -30.156 34.875 32.938 1 81.56 76 ASN B CA 1
ATOM 6117 C C . ASN B 1 76 ? -29.297 33.625 32.688 1 81.56 76 ASN B C 1
ATOM 6119 O O . ASN B 1 76 ? -29.797 32.5 32.688 1 81.56 76 ASN B O 1
ATOM 6123 N N . PRO B 1 77 ? -28.047 33.781 32.719 1 77.12 77 PRO B N 1
ATOM 6124 C CA . PRO B 1 77 ? -27.188 32.656 32.375 1 77.12 77 PRO B CA 1
ATOM 6125 C C . PRO B 1 77 ? -27.203 31.547 33.438 1 77.12 77 PRO B C 1
ATOM 6127 O O . PRO B 1 77 ? -27.141 30.359 33.125 1 77.12 77 PRO B O 1
ATOM 6130 N N . SER B 1 78 ? -27.375 31.875 34.688 1 78.31 78 SER B N 1
ATOM 6131 C CA . SER B 1 78 ? -27.266 30.906 35.781 1 78.31 78 SER B CA 1
ATOM 6132 C C . SER B 1 78 ? -28.469 29.969 35.812 1 78.31 78 SER B C 1
ATOM 6134 O O . SER B 1 78 ? -28.391 28.859 36.344 1 78.31 78 SER B O 1
ATOM 6136 N N . GLU B 1 79 ? -29.469 30.406 35.156 1 79.62 79 GLU B N 1
ATOM 6137 C CA . GLU B 1 79 ? -30.672 29.578 35.125 1 79.62 79 GLU B CA 1
ATOM 6138 C C . GLU B 1 79 ? -30.562 28.438 34.125 1 79.62 79 GLU B C 1
ATOM 6140 O O . GLU B 1 79 ? -31.172 27.375 34.312 1 79.62 79 GLU B O 1
ATOM 6145 N N . TYR B 1 80 ? -29.734 28.578 33.25 1 84.12 80 TYR B N 1
ATOM 6146 C CA . TYR B 1 80 ? -29.75 27.609 32.156 1 84.12 80 TYR B CA 1
ATOM 6147 C C . TYR B 1 80 ? -28.547 26.672 32.25 1 84.12 80 TYR B C 1
ATOM 6149 O O . TYR B 1 80 ? -28.688 25.453 32.062 1 84.12 80 TYR B O 1
ATOM 6157 N N . PHE B 1 81 ? -27.5 27.109 32.625 1 89.38 81 PHE B N 1
ATOM 6158 C CA . PHE B 1 81 ? -26.297 26.297 32.531 1 89.38 81 PHE B CA 1
ATOM 6159 C C . PHE B 1 81 ? -26.016 25.562 33.844 1 89.38 81 PHE B C 1
ATOM 6161 O O . PHE B 1 81 ? -25.906 26.188 34.906 1 89.38 81 PHE B O 1
ATOM 6168 N N . ARG B 1 82 ? -25.984 24.234 33.75 1 86.38 82 ARG B N 1
ATOM 6169 C CA . ARG B 1 82 ? -25.688 23.375 34.875 1 86.38 82 ARG B CA 1
ATOM 6170 C C . ARG B 1 82 ? -24.703 22.281 34.5 1 86.38 82 ARG B C 1
ATOM 6172 O O . ARG B 1 82 ? -24.609 21.891 33.344 1 86.38 82 ARG B O 1
ATOM 6179 N N . TYR B 1 83 ? -24.031 21.828 35.5 1 88.5 83 TYR B N 1
ATOM 6180 C CA . TYR B 1 83 ? -23.125 20.688 35.312 1 88.5 83 TYR B CA 1
ATOM 6181 C C . TYR B 1 83 ? -23.859 19.375 35.531 1 88.5 83 TYR B C 1
ATOM 6183 O O . TYR B 1 83 ? -24.688 19.266 36.406 1 88.5 83 TYR B O 1
ATOM 6191 N N . ASP B 1 84 ? -23.656 18.469 34.625 1 86.25 84 ASP B N 1
ATOM 6192 C CA . ASP B 1 84 ? -24.141 17.109 34.781 1 86.25 84 ASP B CA 1
ATOM 6193 C C . ASP B 1 84 ? -22.984 16.109 34.844 1 86.25 84 ASP B C 1
ATOM 6195 O O . ASP B 1 84 ? -22.531 15.633 33.781 1 86.25 84 ASP B O 1
ATOM 6199 N N . ARG B 1 85 ? -22.656 15.656 36.031 1 83.25 85 ARG B N 1
ATOM 6200 C CA . ARG B 1 85 ? -21.516 14.773 36.219 1 83.25 85 ARG B CA 1
ATOM 6201 C C . ARG B 1 85 ? -21.844 13.352 35.75 1 83.25 85 ARG B C 1
ATOM 6203 O O . ARG B 1 85 ? -20.938 12.555 35.5 1 83.25 85 ARG B O 1
ATOM 6210 N N . ASN B 1 86 ? -23.047 13.094 35.656 1 81.69 86 ASN B N 1
ATOM 6211 C CA . ASN B 1 86 ? -23.438 11.742 35.25 1 81.69 86 ASN B CA 1
ATOM 6212 C C . ASN B 1 86 ? -23.828 11.672 33.781 1 81.69 86 ASN B C 1
ATOM 6214 O O . ASN B 1 86 ? -24.5 10.727 33.375 1 81.69 86 ASN B O 1
ATOM 6218 N N . TYR B 1 87 ? -23.391 12.633 33.094 1 83.69 87 TYR B N 1
ATOM 6219 C CA . TYR B 1 87 ? -23.719 12.609 31.688 1 83.69 87 TYR B CA 1
ATOM 6220 C C . TYR B 1 87 ? -23.016 11.453 30.984 1 83.69 87 TYR B C 1
ATOM 6222 O O . TYR B 1 87 ? -21.844 11.172 31.25 1 83.69 87 TYR B O 1
ATOM 6230 N N . SER B 1 88 ? -23.781 10.703 30.328 1 80 88 SER B N 1
ATOM 6231 C CA . SER B 1 88 ? -23.266 9.656 29.453 1 80 88 SER B CA 1
ATOM 6232 C C . SER B 1 88 ? -23.688 9.883 28.016 1 80 88 SER B C 1
ATOM 6234 O O . SER B 1 88 ? -24.781 10.391 27.75 1 80 88 SER B O 1
ATOM 6236 N N . PRO B 1 89 ? -22.859 9.641 27.078 1 79.56 89 PRO B N 1
ATOM 6237 C CA . PRO B 1 89 ? -23.188 9.82 25.656 1 79.56 89 PRO B CA 1
ATOM 6238 C C . PRO B 1 89 ? -24.469 9.094 25.25 1 79.56 89 PRO B C 1
ATOM 6240 O O . PRO B 1 89 ? -25.109 9.484 24.266 1 79.56 89 PRO B O 1
ATOM 6243 N N . ARG B 1 90 ? -24.875 8.125 25.984 1 77.31 90 ARG B N 1
ATOM 6244 C CA . ARG B 1 90 ? -26.094 7.391 25.672 1 77.31 90 ARG B CA 1
ATOM 6245 C C . ARG B 1 90 ? -27.328 8.266 25.891 1 77.31 90 ARG B C 1
ATOM 6247 O O . ARG B 1 90 ? -28.391 8 25.312 1 77.31 90 ARG B O 1
ATOM 6254 N N . LYS B 1 91 ? -27.125 9.344 26.625 1 81.88 91 LYS B N 1
ATOM 6255 C CA . LYS B 1 91 ? -28.25 10.219 26.953 1 81.88 91 LYS B CA 1
ATOM 6256 C C . LYS B 1 91 ? -28.406 11.328 25.922 1 81.88 91 LYS B C 1
ATOM 6258 O O . LYS B 1 91 ? -29.312 12.148 26.016 1 81.88 91 LYS B O 1
ATOM 6263 N N . PHE B 1 92 ? -27.594 11.273 24.906 1 87.5 92 PHE B N 1
ATOM 6264 C CA . PHE B 1 92 ? -27.656 12.305 23.875 1 87.5 92 PHE B CA 1
ATOM 6265 C C . PHE B 1 92 ? -28.984 12.25 23.141 1 87.5 92 PHE B C 1
ATOM 6267 O O . PHE B 1 92 ? -29.422 11.18 22.703 1 87.5 92 PHE B O 1
ATOM 6274 N N . ARG B 1 93 ? -29.641 13.359 23.094 1 89.62 93 ARG B N 1
ATOM 6275 C CA . ARG B 1 93 ? -30.922 13.461 22.406 1 89.62 93 ARG B CA 1
ATOM 6276 C C . ARG B 1 93 ? -30.75 14.109 21.031 1 89.62 93 ARG B C 1
ATOM 6278 O O . ARG B 1 93 ? -30.703 15.336 20.922 1 89.62 93 ARG B O 1
ATOM 6285 N N . ALA B 1 94 ? -30.969 13.328 20.016 1 89.38 94 ALA B N 1
ATOM 6286 C CA . ALA B 1 94 ? -30.781 13.797 18.641 1 89.38 94 ALA B CA 1
ATOM 6287 C C . ALA B 1 94 ? -31.875 14.781 18.25 1 89.38 94 ALA B C 1
ATOM 6289 O O . ALA B 1 94 ? -33.031 14.586 18.594 1 89.38 94 ALA B O 1
ATOM 6290 N N . GLY B 1 95 ? -31.484 15.852 17.594 1 90.75 95 GLY B N 1
ATOM 6291 C CA . GLY B 1 95 ? -32.438 16.828 17.094 1 90.75 95 GLY B CA 1
ATOM 6292 C C . GLY B 1 95 ? -32.625 18.016 18.016 1 90.75 95 GLY B C 1
ATOM 6293 O O . GLY B 1 95 ? -33.156 19.047 17.609 1 90.75 95 GLY B O 1
ATOM 6294 N N . ASN B 1 96 ? -32.156 17.906 19.312 1 94.12 96 ASN B N 1
ATOM 6295 C CA . ASN B 1 96 ? -32.281 19 20.266 1 94.12 96 ASN B CA 1
ATOM 6296 C C . ASN B 1 96 ? -31.047 19.906 20.219 1 94.12 96 ASN B C 1
ATOM 6298 O O . ASN B 1 96 ? -29.969 19.469 19.844 1 94.12 96 ASN B O 1
ATOM 6302 N N . ASN B 1 97 ? -31.297 21.141 20.609 1 95.62 97 ASN B N 1
ATOM 6303 C CA . ASN B 1 97 ? -30.188 22.094 20.688 1 95.62 97 ASN B CA 1
ATOM 6304 C C . ASN B 1 97 ? -29.453 21.984 22.016 1 95.62 97 ASN B C 1
ATOM 6306 O O . ASN B 1 97 ? -30.078 22.016 23.078 1 95.62 97 ASN B O 1
ATOM 6310 N N . TYR B 1 98 ? -28.234 21.75 21.938 1 95.38 98 TYR B N 1
ATOM 6311 C CA . TYR B 1 98 ? -27.375 21.781 23.109 1 95.38 98 TYR B CA 1
ATOM 6312 C C . TYR B 1 98 ? -26.641 23.109 23.234 1 95.38 98 TYR B C 1
ATOM 6314 O O . TYR B 1 98 ? -25.891 23.484 22.344 1 95.38 98 TYR B O 1
ATOM 6322 N N . TRP B 1 99 ? -26.891 23.844 24.297 1 95.06 99 TRP B N 1
ATOM 6323 C CA . TRP B 1 99 ? -26.188 25.094 24.578 1 95.06 99 TRP B CA 1
ATOM 6324 C C . TRP B 1 99 ? -25.062 24.859 25.578 1 95.06 99 TRP B C 1
ATOM 6326 O O . TRP B 1 99 ? -25.312 24.359 26.688 1 95.06 99 TRP B O 1
ATOM 6336 N N . ILE B 1 100 ? -23.891 25.203 25.203 1 95.12 100 ILE B N 1
ATOM 6337 C CA . ILE B 1 100 ? -22.719 24.984 26.062 1 95.12 100 ILE B CA 1
ATOM 6338 C C . ILE B 1 100 ? -22.047 26.312 26.359 1 95.12 100 ILE B C 1
ATOM 6340 O O . ILE B 1 100 ? -21.922 27.172 25.469 1 95.12 100 ILE B O 1
ATOM 6344 N N . ARG B 1 101 ? -21.672 26.547 27.516 1 93.62 101 ARG B N 1
ATOM 6345 C CA . ARG B 1 101 ? -20.922 27.734 27.922 1 93.62 101 ARG B CA 1
ATOM 6346 C C . ARG B 1 101 ? -19.469 27.391 28.234 1 93.62 101 ARG B C 1
ATOM 6348 O O . ARG B 1 101 ? -19.188 26.438 28.984 1 93.62 101 ARG B O 1
ATOM 6355 N N . ILE B 1 102 ? -18.562 28.078 27.656 1 93.25 102 ILE B N 1
ATOM 6356 C CA . ILE B 1 102 ? -17.141 27.859 27.859 1 93.25 102 ILE B CA 1
ATOM 6357 C C . ILE B 1 102 ? -16.484 29.156 28.359 1 93.25 102 ILE B C 1
ATOM 6359 O O . ILE B 1 102 ? -16.375 30.125 27.609 1 93.25 102 ILE B O 1
ATOM 6363 N N . ASP B 1 103 ? -16.016 29.125 29.516 1 91.88 103 ASP B N 1
ATOM 6364 C CA . ASP B 1 103 ? -15.305 30.281 30.062 1 91.88 103 ASP B CA 1
ATOM 6365 C C . ASP B 1 103 ? -13.789 30.094 29.922 1 91.88 103 ASP B C 1
ATOM 6367 O O . ASP B 1 103 ? -13.219 29.141 30.453 1 91.88 103 ASP B O 1
ATOM 6371 N N . ILE B 1 104 ? -13.219 31.047 29.25 1 91.56 104 ILE B N 1
ATOM 6372 C CA . ILE B 1 104 ? -11.789 30.938 28.984 1 91.56 104 ILE B CA 1
ATOM 6373 C C . ILE B 1 104 ? -11.07 32.156 29.578 1 91.56 104 ILE B C 1
ATOM 6375 O O . ILE B 1 104 ? -11.469 33.281 29.359 1 91.56 104 ILE B O 1
ATOM 6379 N N . LYS B 1 105 ? -10.039 31.828 30.297 1 89.94 105 LYS B N 1
ATOM 6380 C CA . LYS B 1 105 ? -9.148 32.875 30.797 1 89.94 105 LYS B CA 1
ATOM 6381 C C . LYS B 1 105 ? -7.922 33.031 29.906 1 89.94 105 LYS B C 1
ATOM 6383 O O . LYS B 1 105 ? -7.086 32.125 29.828 1 89.94 105 LYS B O 1
ATOM 6388 N N . ILE B 1 106 ? -7.812 34.125 29.25 1 85.38 106 ILE B N 1
ATOM 6389 C CA . ILE B 1 106 ? -6.711 34.438 28.344 1 85.38 106 ILE B CA 1
ATOM 6390 C C . ILE B 1 106 ? -5.609 35.188 29.094 1 85.38 106 ILE B C 1
ATOM 6392 O O . ILE B 1 106 ? -5.852 36.25 29.641 1 85.38 106 ILE B O 1
ATOM 6396 N N . PRO B 1 107 ? -4.465 34.594 29.016 1 83.19 107 PRO B N 1
ATOM 6397 C CA . PRO B 1 107 ? -3.361 35.281 29.703 1 83.19 107 PRO B CA 1
ATOM 6398 C C . PRO B 1 107 ? -2.848 36.5 28.922 1 83.19 107 PRO B C 1
ATOM 6400 O O . PRO B 1 107 ? -3.076 36.594 27.703 1 83.19 107 PRO B O 1
ATOM 6403 N N . GLU B 1 108 ? -2.188 37.469 29.562 1 76 108 GLU B N 1
ATOM 6404 C CA . GLU B 1 108 ? -1.677 38.688 28.953 1 76 108 GLU B CA 1
ATOM 6405 C C . GLU B 1 108 ? -0.48 38.406 28.062 1 76 108 GLU B C 1
ATOM 6407 O O . GLU B 1 108 ? -0.35 38.969 26.984 1 76 108 GLU B O 1
ATOM 6412 N N . ASN B 1 109 ? 0.418 37.594 28.578 1 75.75 109 ASN B N 1
ATOM 6413 C CA . ASN B 1 109 ? 1.646 37.406 27.812 1 75.75 109 ASN B CA 1
ATOM 6414 C C . ASN B 1 109 ? 1.766 35.969 27.328 1 75.75 109 ASN B C 1
ATOM 6416 O O . ASN B 1 109 ? 2.387 35.125 27.984 1 75.75 109 ASN B O 1
ATOM 6420 N N . SER B 1 110 ? 0.973 35.656 26.266 1 78.44 110 SER B N 1
ATOM 6421 C CA . SER B 1 110 ? 1.156 34.312 25.703 1 78.44 110 SER B CA 1
ATOM 6422 C C . SER B 1 110 ? 1.942 34.375 24.406 1 78.44 110 SER B C 1
ATOM 6424 O O . SER B 1 110 ? 1.725 35.281 23.578 1 78.44 110 SER B O 1
ATOM 6426 N N . ASP B 1 111 ? 2.92 33.5 24.281 1 76 111 ASP B N 1
ATOM 6427 C CA . ASP B 1 111 ? 3.742 33.438 23.062 1 76 111 ASP B CA 1
ATOM 6428 C C . ASP B 1 111 ? 3.084 32.562 22 1 76 111 ASP B C 1
ATOM 6430 O O . ASP B 1 111 ? 3.561 32.469 20.875 1 76 111 ASP B O 1
ATOM 6434 N N . LYS B 1 112 ? 1.91 31.938 22.391 1 84.44 112 LYS B N 1
ATOM 6435 C CA . LYS B 1 112 ? 1.267 31.016 21.469 1 84.44 112 LYS B CA 1
ATOM 6436 C C . LYS B 1 112 ? -0.132 31.5 21.094 1 84.44 112 LYS B C 1
ATOM 6438 O O . LYS B 1 112 ? -0.704 32.344 21.766 1 84.44 112 LYS B O 1
ATOM 6443 N N . TYR B 1 113 ? -0.56 30.984 19.984 1 87.44 113 TYR B N 1
ATOM 6444 C CA . TYR B 1 113 ? -1.945 31.203 19.578 1 87.44 113 TYR B CA 1
ATOM 6445 C C . TYR B 1 113 ? -2.826 30.031 20 1 87.44 113 TYR B C 1
ATOM 6447 O O . TYR B 1 113 ? -2.354 28.891 20.109 1 87.44 113 TYR B O 1
ATOM 6455 N N . TRP B 1 114 ? -4.051 30.359 20.281 1 90.06 114 TRP B N 1
ATOM 6456 C CA . TRP B 1 114 ? -4.934 29.328 20.828 1 90.06 114 TRP B CA 1
ATOM 6457 C C . TRP B 1 114 ? -6.191 29.188 19.969 1 90.06 114 TRP B C 1
ATOM 6459 O O . TRP B 1 114 ? -6.574 30.109 19.25 1 90.06 114 TRP B O 1
ATOM 6469 N N . LEU B 1 115 ? -6.777 28.031 20.016 1 93.56 115 LEU B N 1
ATOM 6470 C CA . LEU B 1 115 ? -8 27.781 19.266 1 93.56 115 LEU B CA 1
ATOM 6471 C C . LEU B 1 115 ? -8.891 26.781 19.984 1 93.56 115 LEU B C 1
ATOM 6473 O O . LEU B 1 115 ? -8.445 26.094 20.906 1 93.56 115 LEU B O 1
ATOM 6477 N N . LEU B 1 116 ? -10.172 26.75 19.672 1 95.5 116 LEU B N 1
ATOM 6478 C CA . LEU B 1 116 ? -11.164 25.766 20.094 1 95.5 116 LEU B CA 1
ATOM 6479 C C . LEU B 1 116 ? -11.422 24.766 18.969 1 95.5 116 LEU B C 1
ATOM 6481 O O . LEU B 1 116 ? -11.609 25.141 17.812 1 95.5 116 LEU B O 1
ATOM 6485 N N . GLU B 1 117 ? -11.375 23.5 19.312 1 95.88 117 GLU B N 1
ATOM 6486 C CA . GLU B 1 117 ? -11.617 22.469 18.312 1 95.88 117 GLU B CA 1
ATOM 6487 C C . GLU B 1 117 ? -12.766 21.547 18.719 1 95.88 117 GLU B C 1
ATOM 6489 O O . GLU B 1 117 ? -12.828 21.109 19.875 1 95.88 117 GLU B O 1
ATOM 6494 N N . PHE B 1 118 ? -13.648 21.312 17.797 1 95.31 118 PHE B N 1
ATOM 6495 C CA . PHE B 1 118 ? -14.719 20.328 17.953 1 95.31 118 PHE B CA 1
ATOM 6496 C C . PHE B 1 118 ? -14.391 19.047 17.203 1 95.31 118 PHE B C 1
ATOM 6498 O O . PHE B 1 118 ? -14.312 19.031 15.977 1 95.31 118 PHE B O 1
ATOM 6505 N N . TYR B 1 119 ? -14.312 17.906 17.812 1 88.94 119 TYR B N 1
ATOM 6506 C CA . TYR B 1 119 ? -13.75 16.672 17.281 1 88.94 119 TYR B CA 1
ATOM 6507 C C . TYR B 1 119 ? -14.742 15.984 16.344 1 88.94 119 TYR B C 1
ATOM 6509 O O . TYR B 1 119 ? -14.336 15.312 15.398 1 88.94 119 TYR B O 1
ATOM 6517 N N . ASP B 1 120 ? -16.031 16.062 16.547 1 89.56 120 ASP B N 1
ATOM 6518 C CA . ASP B 1 120 ? -17 15.328 15.758 1 89.56 120 ASP B CA 1
ATOM 6519 C C . ASP B 1 120 ? -17.344 16.078 14.469 1 89.56 120 ASP B C 1
ATOM 6521 O O . ASP B 1 120 ? -18.109 17.047 14.5 1 89.56 120 ASP B O 1
ATOM 6525 N N . GLN B 1 121 ? -16.828 15.539 13.391 1 90.31 121 GLN B N 1
ATOM 6526 C CA . GLN B 1 121 ? -17 16.219 12.109 1 90.31 121 GLN B CA 1
ATOM 6527 C C . GLN B 1 121 ? -18.375 15.922 11.508 1 90.31 121 GLN B C 1
ATOM 6529 O O . GLN B 1 121 ? -18.75 16.516 10.492 1 90.31 121 GLN B O 1
ATOM 6534 N N . THR B 1 122 ? -19.156 15.109 12.156 1 89.88 122 THR B N 1
ATOM 6535 C CA . THR B 1 122 ? -20.453 14.711 11.602 1 89.88 122 THR B CA 1
ATOM 6536 C C . THR B 1 122 ? -21.578 15.578 12.164 1 89.88 122 THR B C 1
ATOM 6538 O O . THR B 1 122 ? -22.734 15.406 11.812 1 89.88 122 THR B O 1
ATOM 6541 N N . ILE B 1 123 ? -21.25 16.516 13.07 1 94 123 ILE B N 1
ATOM 6542 C CA . ILE B 1 123 ? -22.266 17.391 13.641 1 94 123 ILE B CA 1
ATOM 6543 C C . ILE B 1 123 ? -22.875 18.266 12.547 1 94 123 ILE B C 1
ATOM 6545 O O . ILE B 1 123 ? -22.156 18.828 11.719 1 94 123 ILE B O 1
ATOM 6549 N N . ASP B 1 124 ? -24.125 18.438 12.555 1 93.5 124 ASP B N 1
ATOM 6550 C CA . ASP B 1 124 ? -24.844 19.125 11.484 1 93.5 124 ASP B CA 1
ATOM 6551 C C . ASP B 1 124 ? -24.641 20.641 11.578 1 93.5 124 ASP B C 1
ATOM 6553 O O . ASP B 1 124 ? -24.328 21.297 10.578 1 93.5 124 ASP B O 1
ATOM 6557 N N . GLU B 1 125 ? -24.844 21.141 12.789 1 95.19 125 GLU B N 1
ATOM 6558 C CA . GLU B 1 125 ? -24.75 22.594 12.961 1 95.19 125 GLU B CA 1
ATOM 6559 C C . GLU B 1 125 ? -24.078 22.953 14.281 1 95.19 125 GLU B C 1
ATOM 6561 O O . GLU B 1 125 ? -24.484 22.469 15.344 1 95.19 125 GLU B O 1
ATOM 6566 N N . ILE B 1 126 ? -23.047 23.688 14.164 1 96.75 126 ILE B N 1
ATOM 6567 C CA . ILE B 1 126 ? -22.359 24.266 15.312 1 96.75 126 ILE B CA 1
ATOM 6568 C C . ILE B 1 126 ? -22.297 25.797 15.172 1 96.75 126 ILE B C 1
ATOM 6570 O O . ILE B 1 126 ? -21.734 26.312 14.211 1 96.75 126 ILE B O 1
ATOM 6574 N N . VAL B 1 127 ? -22.906 26.5 16.047 1 96.31 127 VAL B N 1
ATOM 6575 C CA . VAL B 1 127 ? -22.844 27.969 16.047 1 96.31 127 VAL B CA 1
ATOM 6576 C C . VAL B 1 127 ? -22.078 28.453 17.266 1 96.31 127 VAL B C 1
ATOM 6578 O O . VAL B 1 127 ? -22.469 28.188 18.406 1 96.31 127 VAL B O 1
ATOM 6581 N N . VAL B 1 128 ? -21.016 29.078 17.047 1 96.38 128 VAL B N 1
ATOM 6582 C CA . VAL B 1 128 ? -20.188 29.578 18.141 1 96.38 128 VAL B CA 1
ATOM 6583 C C . VAL B 1 128 ? -20.344 31.094 18.25 1 96.38 128 VAL B C 1
ATOM 6585 O O . VAL B 1 128 ? -20.203 31.828 17.266 1 96.38 128 VAL B O 1
ATOM 6588 N N . PHE B 1 129 ? -20.703 31.531 19.391 1 94.56 129 PHE B N 1
ATOM 6589 C CA . PHE B 1 129 ? -20.766 32.969 19.703 1 94.56 129 PHE B CA 1
ATOM 6590 C C . PHE B 1 129 ? -19.5 33.406 20.406 1 94.56 129 PHE B C 1
ATOM 6592 O O . PHE B 1 129 ? -19.328 33.188 21.594 1 94.56 129 PHE B O 1
ATOM 6599 N N . LYS B 1 130 ? -18.656 34.062 19.656 1 91.69 130 LYS B N 1
ATOM 6600 C CA . LYS B 1 130 ? -17.359 34.531 20.109 1 91.69 130 LYS B CA 1
ATOM 6601 C C . LYS B 1 130 ? -17.438 35.938 20.641 1 91.69 130 LYS B C 1
ATOM 6603 O O . LYS B 1 130 ? -17.953 36.844 19.969 1 91.69 130 LYS B O 1
ATOM 6608 N N . PRO B 1 131 ? -16.906 36.125 21.797 1 88.88 131 PRO B N 1
ATOM 6609 C CA . PRO B 1 131 ? -16.922 37.5 22.344 1 88.88 131 PRO B CA 1
ATOM 6610 C C . PRO B 1 131 ? -15.922 38.438 21.656 1 88.88 131 PRO B C 1
ATOM 6612 O O . PRO B 1 131 ? -14.781 38.031 21.406 1 88.88 131 PRO B O 1
ATOM 6615 N N . GLU B 1 132 ? -16.281 39.562 21.172 1 81.19 132 GLU B N 1
ATOM 6616 C CA . GLU B 1 132 ? -15.422 40.562 20.578 1 81.19 132 GLU B CA 1
ATOM 6617 C C . GLU B 1 132 ? -15.414 41.844 21.406 1 81.19 132 GLU B C 1
ATOM 6619 O O . GLU B 1 132 ? -16.469 42.312 21.844 1 81.19 132 GLU B O 1
ATOM 6624 N N . SER B 1 133 ? -14.266 42.062 22.125 1 68.81 133 SER B N 1
ATOM 6625 C CA . SER B 1 133 ? -14.211 43.281 22.922 1 68.81 133 SER B CA 1
ATOM 6626 C C . SER B 1 133 ? -13.891 44.5 22.031 1 68.81 133 SER B C 1
ATOM 6628 O O . SER B 1 133 ? -12.961 44.469 21.234 1 68.81 133 SER B O 1
ATOM 6630 N N . LYS B 1 134 ? -14.828 45.219 21.484 1 56.66 134 LYS B N 1
ATOM 6631 C CA . LYS B 1 134 ? -14.531 46.531 20.922 1 56.66 134 LYS B CA 1
ATOM 6632 C C . LYS B 1 134 ? -14.32 47.562 22.031 1 56.66 134 LYS B C 1
ATOM 6634 O O . LYS B 1 134 ? -15.109 47.625 22.969 1 56.66 134 LYS B O 1
ATOM 6639 N N . LYS B 1 135 ? -12.906 47.781 22.266 1 51.22 135 LYS B N 1
ATOM 6640 C CA . LYS B 1 135 ? -12.641 48.938 23.109 1 51.22 135 LYS B CA 1
ATOM 6641 C C . LYS B 1 135 ? -13.438 50.156 22.641 1 51.22 135 LYS B C 1
ATOM 6643 O O . LYS B 1 135 ? -13.039 50.844 21.719 1 51.22 135 LYS B O 1
ATOM 6648 N N . LEU B 1 136 ? -14.703 50.094 22.5 1 44.16 136 LEU B N 1
ATOM 6649 C CA . LEU B 1 136 ? -15.172 51.469 22.438 1 44.16 136 LEU B CA 1
ATOM 6650 C C . LEU B 1 136 ? -14.828 52.219 23.719 1 44.16 136 LEU B C 1
ATOM 6652 O O . LEU B 1 136 ? -14.688 51.594 24.781 1 44.16 136 LEU B O 1
ATOM 6656 N N . LYS B 1 137 ? -15.023 53.438 23.75 1 49.91 137 LYS B N 1
ATOM 6657 C CA . LYS B 1 137 ? -14.703 54.344 24.859 1 49.91 137 LYS B CA 1
ATOM 6658 C C . LYS B 1 137 ? -14.906 53.656 26.203 1 49.91 137 LYS B C 1
ATOM 6660 O O . LYS B 1 137 ? -13.977 53.094 26.781 1 49.91 137 LYS B O 1
ATOM 6665 N N . ASN B 1 138 ? -15.68 54.25 27.141 1 44.16 138 ASN B N 1
ATOM 6666 C CA . ASN B 1 138 ? -15.953 54.125 28.578 1 44.16 138 ASN B CA 1
ATOM 6667 C C . ASN B 1 138 ? -16.703 52.812 28.875 1 44.16 138 ASN B C 1
ATOM 6669 O O . ASN B 1 138 ? -16.938 52.5 30.047 1 44.16 138 ASN B O 1
ATOM 6673 N N . LEU B 1 139 ? -17.562 52.188 27.984 1 44.22 139 LEU B N 1
ATOM 6674 C CA . LEU B 1 139 ? -18.391 51.062 28.438 1 44.22 139 LEU B CA 1
ATOM 6675 C C . LEU B 1 139 ? -17.953 49.75 27.766 1 44.22 139 LEU B C 1
ATOM 6677 O O . LEU B 1 139 ? -17.859 49.688 26.547 1 44.22 139 LEU B O 1
ATOM 6681 N N . VAL B 1 140 ? -17.297 48.844 28.375 1 50.59 140 VAL B N 1
ATOM 6682 C CA . VAL B 1 140 ? -16.906 47.5 27.969 1 50.59 140 VAL B CA 1
ATOM 6683 C C . VAL B 1 140 ? -18.141 46.719 27.484 1 50.59 140 VAL B C 1
ATOM 6685 O O . VAL B 1 140 ? -18.969 46.312 28.297 1 50.59 140 VAL B O 1
ATOM 6688 N N . SER B 1 141 ? -18.859 47.031 26.422 1 60.91 141 SER B N 1
ATOM 6689 C CA . SER B 1 141 ? -19.922 46.156 25.922 1 60.91 141 SER B CA 1
ATOM 6690 C C . SER B 1 141 ? -19.344 44.969 25.125 1 60.91 141 SER B C 1
ATOM 6692 O O . SER B 1 141 ? -18.438 45.156 24.312 1 60.91 141 SER B O 1
ATOM 6694 N N . VAL B 1 142 ? -19.578 43.719 25.625 1 68.88 142 VAL B N 1
ATOM 6695 C CA . VAL B 1 142 ? -19.156 42.5 24.953 1 68.88 142 VAL B CA 1
ATOM 6696 C C . VAL B 1 142 ? -20.109 42.156 23.812 1 68.88 142 VAL B C 1
ATOM 6698 O O . VAL B 1 142 ? -21.297 41.969 24.031 1 68.88 142 VAL B O 1
ATOM 6701 N N . ASP B 1 143 ? -19.688 42.406 22.547 1 82.56 143 ASP B N 1
ATOM 6702 C CA . ASP B 1 143 ? -20.438 41.969 21.375 1 82.56 143 ASP B CA 1
ATOM 6703 C C . ASP B 1 143 ? -19.984 40.594 20.938 1 82.56 143 ASP B C 1
ATOM 6705 O O . ASP B 1 143 ? -18.875 40.156 21.234 1 82.56 143 ASP B O 1
ATOM 6709 N N . TYR B 1 144 ? -20.984 39.812 20.531 1 89.44 144 TYR B N 1
ATOM 6710 C CA . TYR B 1 144 ? -20.688 38.469 20.125 1 89.44 144 TYR B CA 1
ATOM 6711 C C . TYR B 1 144 ? -20.75 38.312 18.609 1 89.44 144 TYR B C 1
ATOM 6713 O O . TYR B 1 144 ? -21.672 38.844 17.969 1 89.44 144 TYR B O 1
ATOM 6721 N N . SER B 1 145 ? -19.719 37.844 18.047 1 89.5 145 SER B N 1
ATOM 6722 C CA . SER B 1 145 ? -19.719 37.5 16.641 1 89.5 145 SER B CA 1
ATOM 6723 C C . SER B 1 145 ? -20.156 36.031 16.438 1 89.5 145 SER B C 1
ATOM 6725 O O . SER B 1 145 ? -19.781 35.156 17.203 1 89.5 145 SER B O 1
ATOM 6727 N N . LYS B 1 146 ? -20.984 35.844 15.477 1 92.94 146 LYS B N 1
ATOM 6728 C CA . LYS B 1 146 ? -21.562 34.531 15.195 1 92.94 146 LYS B CA 1
ATOM 6729 C C . LYS B 1 146 ? -20.734 33.812 14.141 1 92.94 146 LYS B C 1
ATOM 6731 O O . LYS B 1 146 ? -20.516 34.312 13.039 1 92.94 146 LYS B O 1
ATOM 6736 N N . ILE B 1 147 ? -20.234 32.656 14.477 1 93.5 147 ILE B N 1
ATOM 6737 C CA . ILE B 1 147 ? -19.531 31.781 13.539 1 93.5 147 ILE B CA 1
ATOM 6738 C C . ILE B 1 147 ? -20.312 30.484 13.328 1 93.5 147 ILE B C 1
ATOM 6740 O O . ILE B 1 147 ? -20.562 29.734 14.281 1 93.5 147 ILE B O 1
ATOM 6744 N N . GLU B 1 148 ? -20.703 30.219 12.156 1 94.62 148 GLU B N 1
ATOM 6745 C CA . GLU B 1 148 ? -21.484 29.031 11.828 1 94.62 148 GLU B CA 1
ATOM 6746 C C . GLU B 1 148 ? -20.625 27.922 11.25 1 94.62 148 GLU B C 1
ATOM 6748 O O . GLU B 1 148 ? -19.922 28.125 10.258 1 94.62 148 GLU B O 1
ATOM 6753 N N . LEU B 1 149 ? -20.609 26.812 11.891 1 95 149 LEU B N 1
ATOM 6754 C CA . LEU B 1 149 ? -19.891 25.625 11.477 1 95 149 LEU B CA 1
ATOM 6755 C C . LEU B 1 149 ? -20.828 24.438 11.336 1 95 149 LEU B C 1
ATOM 6757 O O . LEU B 1 149 ? -22.031 24.562 11.57 1 95 149 LEU B O 1
ATOM 6761 N N . GLY B 1 150 ? -20.312 23.266 10.859 1 93.62 150 GLY B N 1
ATOM 6762 C CA . GLY B 1 150 ? -21.125 22.062 10.703 1 93.62 150 GLY B CA 1
ATOM 6763 C C . GLY B 1 150 ? -21 21.438 9.328 1 93.62 150 GLY B C 1
ATOM 6764 O O . GLY B 1 150 ? -20.531 22.078 8.383 1 93.62 150 GLY B O 1
ATOM 6765 N N . ASP B 1 151 ? -21.453 20.25 9.281 1 91.56 151 ASP B N 1
ATOM 6766 C CA . ASP B 1 151 ? -21.297 19.516 8.039 1 91.56 151 ASP B CA 1
ATOM 6767 C C . ASP B 1 151 ? -22.422 19.828 7.055 1 91.56 151 ASP B C 1
ATOM 6769 O O . ASP B 1 151 ? -22.406 19.359 5.914 1 91.56 151 ASP B O 1
ATOM 6773 N N . ASN B 1 152 ? -23.359 20.688 7.512 1 92.5 152 ASN B N 1
ATOM 6774 C CA . ASN B 1 152 ? -24.406 21.172 6.609 1 92.5 152 ASN B CA 1
ATOM 6775 C C . ASN B 1 152 ? -23.891 22.266 5.68 1 92.5 152 ASN B C 1
ATOM 6777 O O . ASN B 1 152 ? -24.516 22.562 4.664 1 92.5 152 ASN B O 1
ATOM 6781 N N . ASN B 1 153 ? -22.797 22.797 6.078 1 92.75 153 ASN B N 1
ATOM 6782 C CA . ASN B 1 153 ? -22.172 23.828 5.273 1 92.75 153 ASN B CA 1
ATOM 6783 C C . ASN B 1 153 ? -21.109 23.266 4.348 1 92.75 153 ASN B C 1
ATOM 6785 O O . ASN B 1 153 ? -20.609 22.156 4.57 1 92.75 153 ASN B O 1
ATOM 6789 N N . GLU B 1 154 ? -20.828 24 3.312 1 92.44 154 GLU B N 1
ATOM 6790 C CA . GLU B 1 154 ? -19.766 23.562 2.416 1 92.44 154 GLU B CA 1
ATOM 6791 C C . GLU B 1 154 ? -18.422 23.516 3.141 1 92.44 154 GLU B C 1
ATOM 6793 O O . GLU B 1 154 ? -18.203 24.266 4.098 1 92.44 154 GLU B O 1
ATOM 6798 N N . PHE B 1 155 ? -17.594 22.688 2.686 1 91.75 155 PHE B N 1
ATOM 6799 C CA . PHE B 1 155 ? -16.328 22.438 3.385 1 91.75 155 PHE B CA 1
ATOM 6800 C C . PHE B 1 155 ? -15.453 23.688 3.377 1 91.75 155 PHE B C 1
ATOM 6802 O O . PHE B 1 155 ? -14.719 23.938 4.336 1 91.75 155 PHE B O 1
ATOM 6809 N N . ASP B 1 156 ? -15.531 24.469 2.379 1 88.31 156 ASP B N 1
ATOM 6810 C CA . ASP B 1 156 ? -14.641 25.609 2.178 1 88.31 156 ASP B CA 1
ATOM 6811 C C . ASP B 1 156 ? -14.953 26.734 3.158 1 88.31 156 ASP B C 1
ATOM 6813 O O . ASP B 1 156 ? -14.148 27.656 3.332 1 88.31 156 ASP B O 1
ATOM 6817 N N . GLU B 1 157 ? -16.016 26.641 3.932 1 87.44 157 GLU B N 1
ATOM 6818 C CA . GLU B 1 157 ? -16.406 27.688 4.875 1 87.44 157 GLU B CA 1
ATOM 6819 C C . GLU B 1 157 ? -15.695 27.516 6.215 1 87.44 157 GLU B C 1
ATOM 6821 O O . GLU B 1 157 ? -15.742 28.406 7.062 1 87.44 157 GLU B O 1
ATOM 6826 N N . ARG B 1 158 ? -14.969 26.5 6.316 1 88.94 158 ARG B N 1
ATOM 6827 C CA . ARG B 1 158 ? -14.258 26.219 7.562 1 88.94 158 ARG B CA 1
ATOM 6828 C C . ARG B 1 158 ? -13.07 27.156 7.738 1 88.94 158 ARG B C 1
ATOM 6830 O O . ARG B 1 158 ? -12.461 27.594 6.754 1 88.94 158 ARG B O 1
ATOM 6837 N N . THR B 1 159 ? -12.828 27.453 8.938 1 87.12 159 THR B N 1
ATOM 6838 C CA . THR B 1 159 ? -11.695 28.312 9.25 1 87.12 159 THR B CA 1
ATOM 6839 C C . THR B 1 159 ? -10.391 27.688 8.766 1 87.12 159 THR B C 1
ATOM 6841 O O . THR B 1 159 ? -9.609 28.328 8.062 1 87.12 159 THR B O 1
ATOM 6844 N N . PHE B 1 160 ? -10.164 26.484 9.203 1 90.94 160 PHE B N 1
ATOM 6845 C CA . PHE B 1 160 ? -9.062 25.688 8.695 1 90.94 160 PHE B CA 1
ATOM 6846 C C . PHE B 1 160 ? -9.57 24.562 7.797 1 90.94 160 PHE B C 1
ATOM 6848 O O . PHE B 1 160 ? -10.609 23.953 8.086 1 90.94 160 PHE B O 1
ATOM 6855 N N . LYS B 1 161 ? -8.984 24.422 6.684 1 91.69 161 LYS B N 1
ATOM 6856 C CA . LYS B 1 161 ? -9.344 23.266 5.855 1 91.69 161 LYS B CA 1
ATOM 6857 C C . LYS B 1 161 ? -8.875 21.969 6.492 1 91.69 161 LYS B C 1
ATOM 6859 O O . LYS B 1 161 ? -7.949 21.328 6 1 91.69 161 LYS B O 1
ATOM 6864 N N . HIS B 1 162 ? -9.484 21.688 7.547 1 93.94 162 HIS B N 1
ATOM 6865 C CA . HIS B 1 162 ? -9.258 20.5 8.367 1 93.94 162 HIS B CA 1
ATOM 6866 C C . HIS B 1 162 ? -10.547 19.703 8.562 1 93.94 162 HIS B C 1
ATOM 6868 O O . HIS B 1 162 ? -11.641 20.25 8.422 1 93.94 162 HIS B O 1
ATOM 6874 N N . LYS B 1 163 ? -10.391 18.531 8.797 1 92.88 163 LYS B N 1
ATOM 6875 C CA . LYS B 1 163 ? -11.555 17.656 8.891 1 92.88 163 LYS B CA 1
ATOM 6876 C C . LYS B 1 163 ? -12.461 18.062 10.047 1 92.88 163 LYS B C 1
ATOM 6878 O O . LYS B 1 163 ? -13.68 17.922 9.961 1 92.88 163 LYS B O 1
ATOM 6883 N N . ASN B 1 164 ? -11.859 18.547 11.125 1 93.88 164 ASN B N 1
ATOM 6884 C CA . ASN B 1 164 ? -12.633 19 12.281 1 93.88 164 ASN B CA 1
ATOM 6885 C C . ASN B 1 164 ? -12.992 20.484 12.18 1 93.88 164 ASN B C 1
ATOM 6887 O O . ASN B 1 164 ? -12.688 21.125 11.172 1 93.88 164 ASN B O 1
ATOM 6891 N N . PHE B 1 165 ? -13.75 20.953 13.18 1 95.56 165 PHE B N 1
ATOM 6892 C CA . PHE B 1 165 ? -14.156 22.359 13.234 1 95.56 165 PHE B CA 1
ATOM 6893 C C . PHE B 1 165 ? -13.328 23.125 14.25 1 95.56 165 PHE B C 1
ATOM 6895 O O . PHE B 1 165 ? -13.156 22.688 15.391 1 95.56 165 PHE B O 1
ATOM 6902 N N . GLU B 1 166 ? -12.742 24.203 13.812 1 95.25 166 GLU B N 1
ATOM 6903 C CA . GLU B 1 166 ? -11.891 25 14.695 1 95.25 166 GLU B CA 1
ATOM 6904 C C . GLU B 1 166 ? -12.32 26.469 14.695 1 95.25 166 GLU B C 1
ATOM 6906 O O . GLU B 1 166 ? -12.797 26.984 13.688 1 95.25 166 GLU B O 1
ATOM 6911 N N . VAL B 1 167 ? -12.203 27.109 15.828 1 93.75 167 VAL B N 1
ATOM 6912 C CA . VAL B 1 167 ? -12.438 28.531 16 1 93.75 167 VAL B CA 1
ATOM 6913 C C . VAL B 1 167 ? -11.242 29.172 16.703 1 93.75 167 VAL B C 1
ATOM 6915 O O . VAL B 1 167 ? -10.797 28.703 17.75 1 93.75 167 VAL B O 1
ATOM 6918 N N . LEU B 1 168 ? -10.719 30.25 16.125 1 91.19 168 LEU B N 1
ATOM 6919 C CA . LEU B 1 168 ? -9.57 30.938 16.688 1 91.19 168 LEU B CA 1
ATOM 6920 C C . LEU B 1 168 ? -9.992 31.797 17.875 1 91.19 168 LEU B C 1
ATOM 6922 O O . LEU B 1 168 ? -11.031 32.469 17.828 1 91.19 168 LEU B O 1
ATOM 6926 N N . ILE B 1 169 ? -9.242 31.672 18.906 1 89.19 169 ILE B N 1
ATOM 6927 C CA . ILE B 1 169 ? -9.469 32.531 20.078 1 89.19 169 ILE B CA 1
ATOM 6928 C C . ILE B 1 169 ? -8.727 33.844 19.906 1 89.19 169 ILE B C 1
ATOM 6930 O O . ILE B 1 169 ? -7.594 33.875 19.422 1 89.19 169 ILE B O 1
ATOM 6934 N N . ASN B 1 170 ? -9.367 34.875 20.203 1 77.31 170 ASN B N 1
ATOM 6935 C CA . ASN B 1 170 ? -8.758 36.188 20.062 1 77.31 170 ASN B CA 1
ATOM 6936 C C . ASN B 1 170 ? -7.613 36.375 21.062 1 77.31 170 ASN B C 1
ATOM 6938 O O . ASN B 1 170 ? -7.816 36.281 22.281 1 77.31 170 ASN B O 1
ATOM 6942 N N . HIS B 1 171 ? -6.477 36.656 20.562 1 69.44 171 HIS B N 1
ATOM 6943 C CA . HIS B 1 171 ? -5.309 36.781 21.422 1 69.44 171 HIS B CA 1
ATOM 6944 C C . HIS B 1 171 ? -5.094 38.219 21.859 1 69.44 171 HIS B C 1
ATOM 6946 O O . HIS B 1 171 ? -4.258 38.5 22.719 1 69.44 171 HIS B O 1
ATOM 6952 N N . THR B 1 172 ? -5.789 39.062 21.281 1 70.88 172 THR B N 1
ATOM 6953 C CA . THR B 1 172 ? -5.559 40.469 21.594 1 70.88 172 THR B CA 1
ATOM 6954 C C . THR B 1 172 ? -6.305 40.875 22.859 1 70.88 172 THR B C 1
ATOM 6956 O O . THR B 1 172 ? -6.055 41.938 23.422 1 70.88 172 THR B O 1
ATOM 6959 N N . GLN B 1 173 ? -7.18 39.938 23.312 1 74.06 173 GLN B N 1
ATOM 6960 C CA . GLN B 1 173 ? -7.977 40.281 24.484 1 74.06 173 GLN B CA 1
ATOM 6961 C C . GLN B 1 173 ? -7.488 39.5 25.703 1 74.06 173 GLN B C 1
ATOM 6963 O O . GLN B 1 173 ? -7.148 38.344 25.609 1 74.06 173 GLN B O 1
ATOM 6968 N N . PHE B 1 174 ? -7.262 40.281 26.781 1 79.75 174 PHE B N 1
ATOM 6969 C CA . PHE B 1 174 ? -6.848 39.625 28.016 1 79.75 174 PHE B CA 1
ATOM 6970 C C . PHE B 1 174 ? -7.988 39.625 29.016 1 79.75 174 PHE B C 1
ATOM 6972 O O . PHE B 1 174 ? -8.82 40.531 29.047 1 79.75 174 PHE B O 1
ATOM 6979 N N . GLY B 1 175 ? -8.086 38.5 29.766 1 84.06 175 GLY B N 1
ATOM 6980 C CA . GLY B 1 175 ? -9.117 38.344 30.781 1 84.06 175 GLY B CA 1
ATOM 6981 C C . GLY B 1 175 ? -9.984 37.125 30.578 1 84.06 175 GLY B C 1
ATOM 6982 O O . GLY B 1 175 ? -9.57 36.156 29.938 1 84.06 175 GLY B O 1
ATOM 6983 N N . VAL B 1 176 ? -11.109 37.188 31.281 1 87.38 176 VAL B N 1
ATOM 6984 C CA . VAL B 1 176 ? -12.016 36.031 31.219 1 87.38 176 VAL B CA 1
ATOM 6985 C C . VAL B 1 176 ? -13.164 36.344 30.266 1 87.38 176 VAL B C 1
ATOM 6987 O O . VAL B 1 176 ? -13.859 37.344 30.422 1 87.38 176 VAL B O 1
ATOM 6990 N N . TYR B 1 177 ? -13.312 35.562 29.344 1 88.5 177 TYR B N 1
ATOM 6991 C CA . TYR B 1 177 ? -14.383 35.688 28.359 1 88.5 177 TYR B CA 1
ATOM 6992 C C . TYR B 1 177 ? -15.203 34.438 28.266 1 88.5 177 TYR B C 1
ATOM 6994 O O . TYR B 1 177 ? -14.664 33.312 28.344 1 88.5 177 TYR B O 1
ATOM 7002 N N . SER B 1 178 ? -16.484 34.594 28.094 1 90.31 178 SER B N 1
ATOM 7003 C CA . SER B 1 178 ? -17.391 33.438 27.969 1 90.31 178 SER B CA 1
ATOM 7004 C C . SER B 1 178 ? -17.781 33.219 26.516 1 90.31 178 SER B C 1
ATOM 7006 O O . SER B 1 178 ? -18.281 34.125 25.844 1 90.31 178 SER B O 1
ATOM 7008 N N . TYR B 1 179 ? -17.531 32.031 26.094 1 92.81 179 TYR B N 1
ATOM 7009 C CA . TYR B 1 179 ? -17.984 31.578 24.781 1 92.81 179 TYR B CA 1
ATOM 7010 C C . TYR B 1 179 ? -19.266 30.766 24.906 1 92.81 179 TYR B C 1
ATOM 7012 O O . TYR B 1 179 ? -19.438 29.984 25.844 1 92.81 179 TYR B O 1
ATOM 7020 N N . PHE B 1 180 ? -20.188 31 24.031 1 94.38 180 PHE B N 1
ATOM 7021 C CA . PHE B 1 180 ? -21.422 30.203 23.969 1 94.38 180 PHE B CA 1
ATOM 7022 C C . PHE B 1 180 ? -21.484 29.422 22.672 1 94.38 180 PHE B C 1
ATOM 7024 O O . PHE B 1 180 ? -21.219 29.953 21.594 1 94.38 180 PHE B O 1
ATOM 7031 N N . VAL B 1 181 ? -21.797 28.156 22.812 1 96.38 181 VAL B N 1
ATOM 7032 C CA . VAL B 1 181 ? -21.844 27.281 21.656 1 96.38 181 VAL B CA 1
ATOM 7033 C C . VAL B 1 181 ? -23.203 26.594 21.562 1 96.38 181 VAL B C 1
ATOM 7035 O O . VAL B 1 181 ? -23.688 26.031 22.547 1 96.38 181 VAL B O 1
ATOM 7038 N N . LYS B 1 182 ? -23.781 26.703 20.438 1 96.56 182 LYS B N 1
ATOM 7039 C CA . LYS B 1 182 ? -25.016 25.984 20.141 1 96.56 182 LYS B CA 1
ATOM 7040 C C . LYS B 1 182 ? -24.766 24.828 19.188 1 96.56 182 LYS B C 1
ATOM 7042 O O . LYS B 1 182 ? -24.25 25.016 18.078 1 96.56 182 LYS B O 1
ATOM 7047 N N . ILE B 1 183 ? -25.125 23.594 19.578 1 96.44 183 ILE B N 1
ATOM 7048 C CA . ILE B 1 183 ? -24.875 22.406 18.766 1 96.44 183 ILE B CA 1
ATOM 7049 C C . ILE B 1 183 ? -26.203 21.703 18.484 1 96.44 183 ILE B C 1
ATOM 7051 O O . ILE B 1 183 ? -27.016 21.5 19.391 1 96.44 183 ILE B O 1
ATOM 7055 N N . ASN B 1 184 ? -26.438 21.406 17.25 1 95.31 184 ASN B N 1
ATOM 7056 C CA . ASN B 1 184 ? -27.594 20.641 16.797 1 95.31 184 ASN B CA 1
ATOM 7057 C C . ASN B 1 184 ? -27.188 19.547 15.797 1 95.31 184 ASN B C 1
ATOM 7059 O O . ASN B 1 184 ? -26.453 19.828 14.844 1 95.31 184 ASN B O 1
ATOM 7063 N N . SER B 1 185 ? -27.625 18.344 16.078 1 93.12 185 SER B N 1
ATOM 7064 C CA . SER B 1 185 ? -27.312 17.234 15.18 1 93.12 185 SER B CA 1
ATOM 7065 C C . SER B 1 185 ? -28.484 16.25 15.102 1 93.12 185 SER B C 1
ATOM 7067 O O . SER B 1 185 ? -29.109 15.945 16.109 1 93.12 185 SER B O 1
ATOM 7069 N N . HIS B 1 186 ? -28.797 15.766 13.906 1 88.19 186 HIS B N 1
ATOM 7070 C CA . HIS B 1 186 ? -29.891 14.82 13.719 1 88.19 186 HIS B CA 1
ATOM 7071 C C . HIS B 1 186 ? -29.484 13.414 14.164 1 88.19 186 HIS B C 1
ATOM 7073 O O . HIS B 1 186 ? -30.359 12.57 14.422 1 88.19 186 HIS B O 1
ATOM 7079 N N . ARG B 1 187 ? -28.234 13.172 14.258 1 84.88 187 ARG B N 1
ATOM 7080 C CA . ARG B 1 187 ? -27.688 11.898 14.75 1 84.88 187 ARG B CA 1
ATOM 7081 C C . ARG B 1 187 ? -26.828 12.117 15.977 1 84.88 187 ARG B C 1
ATOM 7083 O O . ARG B 1 187 ? -26.625 13.25 16.422 1 84.88 187 ARG B O 1
ATOM 7090 N N . PHE B 1 188 ? -26.375 10.984 16.531 1 85.56 188 PHE B N 1
ATOM 7091 C CA . PHE B 1 188 ? -25.5 11.07 17.703 1 85.56 188 PHE B CA 1
ATOM 7092 C C . PHE B 1 188 ? -24.266 11.898 17.406 1 85.56 188 PHE B C 1
ATOM 7094 O O . PHE B 1 188 ? -23.641 11.75 16.344 1 85.56 188 PHE B O 1
ATOM 7101 N N . ALA B 1 189 ? -24.031 12.867 18.297 1 87.75 189 ALA B N 1
ATOM 7102 C CA . ALA B 1 189 ? -22.844 13.703 18.203 1 87.75 189 ALA B CA 1
ATOM 7103 C C . ALA B 1 189 ? -21.953 13.555 19.438 1 87.75 189 ALA B C 1
ATOM 7105 O O . ALA B 1 189 ? -22.438 13.656 20.562 1 87.75 189 ALA B O 1
ATOM 7106 N N . ASP B 1 190 ? -20.734 13.203 19.172 1 85.81 190 ASP B N 1
ATOM 7107 C CA . ASP B 1 190 ? -19.766 13.188 20.266 1 85.81 190 ASP B CA 1
ATOM 7108 C C . ASP B 1 190 ? -19.234 14.586 20.562 1 85.81 190 ASP B C 1
ATOM 7110 O O . ASP B 1 190 ? -18.297 15.062 19.922 1 85.81 190 ASP B O 1
ATOM 7114 N N . ILE B 1 191 ? -19.812 15.18 21.578 1 90.81 191 ILE B N 1
ATOM 7115 C CA . ILE B 1 191 ? -19.453 16.562 21.891 1 90.81 191 ILE B CA 1
ATOM 7116 C C . ILE B 1 191 ? -18.203 16.609 22.734 1 90.81 191 ILE B C 1
ATOM 7118 O O . ILE B 1 191 ? -18.266 16.516 23.969 1 90.81 191 ILE B O 1
ATOM 7122 N N . ARG B 1 192 ? -17.141 16.688 22.219 1 88.88 192 ARG B N 1
ATOM 7123 C CA . ARG B 1 192 ? -15.828 16.875 22.812 1 88.88 192 ARG B CA 1
ATOM 7124 C C . ARG B 1 192 ? -15.156 18.125 22.281 1 88.88 192 ARG B C 1
ATOM 7126 O O . ARG B 1 192 ? -15 18.281 21.062 1 88.88 192 ARG B O 1
ATOM 7133 N N . ILE B 1 193 ? -14.797 18.953 23.156 1 94 193 ILE B N 1
ATOM 7134 C CA . ILE B 1 193 ? -14.203 20.234 22.781 1 94 193 ILE B CA 1
ATOM 7135 C C . ILE B 1 193 ? -12.789 20.328 23.344 1 94 193 ILE B C 1
ATOM 7137 O O . ILE B 1 193 ? -12.562 20.062 24.531 1 94 193 ILE B O 1
ATOM 7141 N N . ALA B 1 194 ? -11.891 20.688 22.5 1 93.94 194 ALA B N 1
ATOM 7142 C CA . ALA B 1 194 ? -10.5 20.844 22.938 1 93.94 194 ALA B CA 1
ATOM 7143 C C . ALA B 1 194 ? -10.047 22.297 22.812 1 93.94 194 ALA B C 1
ATOM 7145 O O . ALA B 1 194 ? -10.352 22.969 21.828 1 93.94 194 ALA B O 1
ATOM 7146 N N . VAL B 1 195 ? -9.492 22.781 23.891 1 94.19 195 VAL B N 1
ATOM 7147 C CA . VAL B 1 195 ? -8.766 24.047 23.859 1 94.19 195 VAL B CA 1
ATOM 7148 C C . VAL B 1 195 ? -7.266 23.766 23.734 1 94.19 195 VAL B C 1
ATOM 7150 O O . VAL B 1 195 ? -6.668 23.156 24.625 1 94.19 195 VAL B O 1
ATOM 7153 N N . ARG B 1 196 ? -6.719 24.172 22.641 1 93.19 196 ARG B N 1
ATOM 7154 C CA . ARG B 1 196 ? -5.312 23.844 22.453 1 93.19 196 ARG B CA 1
ATOM 7155 C C . ARG B 1 196 ? -4.59 24.953 21.703 1 93.19 196 ARG B C 1
ATOM 7157 O O . ARG B 1 196 ? -5.227 25.828 21.109 1 93.19 196 ARG B O 1
ATOM 7164 N N . SER B 1 197 ? -3.281 24.938 21.828 1 92.12 197 SER B N 1
ATOM 7165 C CA . SER B 1 197 ? -2.449 25.875 21.078 1 92.12 197 SER B CA 1
ATOM 7166 C C . SER B 1 197 ? -2.408 25.516 19.594 1 92.12 197 SER B C 1
ATOM 7168 O O . SER B 1 197 ? -2.578 24.344 19.234 1 92.12 197 SER B O 1
ATOM 7170 N N . VAL B 1 198 ? -2.244 26.5 18.766 1 92.19 198 VAL B N 1
ATOM 7171 C CA . VAL B 1 198 ? -2.129 26.25 17.328 1 92.19 198 VAL B CA 1
ATOM 7172 C C . VAL B 1 198 ? -0.95 25.328 17.062 1 92.19 198 VAL B C 1
ATOM 7174 O O . VAL B 1 198 ? -1.007 24.484 16.156 1 92.19 198 VAL B O 1
ATOM 7177 N N . ASN B 1 199 ? 0.103 25.391 17.875 1 91.62 199 ASN B N 1
ATOM 7178 C CA . ASN B 1 199 ? 1.259 24.516 17.75 1 91.62 199 ASN B CA 1
ATOM 7179 C C . ASN B 1 199 ? 0.875 23.047 17.938 1 91.62 199 ASN B C 1
ATOM 7181 O O . ASN B 1 199 ? 1.26 22.188 17.141 1 91.62 199 ASN B O 1
ATOM 7185 N N . ARG B 1 200 ? 0.156 22.797 18.984 1 92.06 200 ARG B N 1
ATOM 7186 C CA . ARG B 1 200 ? -0.279 21.438 19.266 1 92.06 200 ARG B CA 1
ATOM 7187 C C . ARG B 1 200 ? -1.27 20.953 18.219 1 92.06 200 ARG B C 1
ATOM 7189 O O . ARG B 1 200 ? -1.248 19.781 17.828 1 92.06 200 ARG B O 1
ATOM 7196 N N . PHE B 1 201 ? -2.078 21.875 17.797 1 93.81 201 PHE B N 1
ATOM 7197 C CA . PHE B 1 201 ? -3.055 21.547 16.766 1 93.81 201 PHE B CA 1
ATOM 7198 C C . PHE B 1 201 ? -2.361 21.078 15.492 1 93.81 201 PHE B C 1
ATOM 7200 O O . PHE B 1 201 ? -2.754 20.078 14.883 1 93.81 201 PHE B O 1
ATOM 7207 N N . VAL B 1 202 ? -1.379 21.797 15.086 1 93.19 202 VAL B N 1
ATOM 7208 C CA . VAL B 1 202 ? -0.655 21.484 13.859 1 93.19 202 VAL B CA 1
ATOM 7209 C C . VAL B 1 202 ? 0.031 20.125 14.016 1 93.19 202 VAL B C 1
ATOM 7211 O O . VAL B 1 202 ? -0.042 19.281 13.117 1 93.19 202 VAL B O 1
ATOM 7214 N N . TYR B 1 203 ? 0.623 19.891 15.133 1 91.25 203 TYR B N 1
ATOM 7215 C CA . TYR B 1 203 ? 1.318 18.641 15.383 1 91.25 203 TYR B CA 1
ATOM 7216 C C . TYR B 1 203 ? 0.357 17.453 15.289 1 91.25 203 TYR B C 1
ATOM 7218 O O . TYR B 1 203 ? 0.617 16.484 14.57 1 91.25 203 TYR B O 1
ATOM 7226 N N . TYR B 1 204 ? -0.652 17.594 15.977 1 90.62 204 TYR B N 1
ATOM 7227 C CA . TYR B 1 204 ? -1.639 16.516 16.016 1 90.62 204 TYR B CA 1
ATOM 7228 C C . TYR B 1 204 ? -2.266 16.297 14.641 1 90.62 204 TYR B C 1
ATOM 7230 O O . TYR B 1 204 ? -2.445 15.164 14.203 1 90.62 204 TYR B O 1
ATOM 7238 N N . SER B 1 205 ? -2.643 17.328 13.969 1 93.88 205 SER B N 1
ATOM 7239 C CA . SER B 1 205 ? -3.307 17.25 12.672 1 93.88 205 SER B CA 1
ATOM 7240 C C . SER B 1 205 ? -2.393 16.641 11.617 1 93.88 205 SER B C 1
ATOM 7242 O O . SER B 1 205 ? -2.836 15.836 10.805 1 93.88 205 SER B O 1
ATOM 7244 N N . LEU B 1 206 ? -1.158 17 11.672 1 94.69 206 LEU B N 1
ATOM 7245 C CA . LEU B 1 206 ? -0.203 16.453 10.711 1 94.69 206 LEU B CA 1
ATOM 7246 C C . LEU B 1 206 ? -0.055 14.945 10.891 1 94.69 206 LEU B C 1
ATOM 7248 O O . LEU B 1 206 ? -0.032 14.203 9.906 1 94.69 206 LEU B O 1
ATOM 7252 N N . ASN B 1 207 ? 0.059 14.523 12.117 1 92.62 207 ASN B N 1
ATOM 7253 C CA . ASN B 1 207 ? 0.191 13.094 12.391 1 92.62 207 ASN B CA 1
ATOM 7254 C C . ASN B 1 207 ? -1.056 12.328 11.969 1 92.62 207 ASN B C 1
ATOM 7256 O O . ASN B 1 207 ? -0.956 11.211 11.453 1 92.62 207 ASN B O 1
ATOM 7260 N N . GLU B 1 208 ? -2.143 12.914 12.203 1 92 208 GLU B N 1
ATOM 7261 C CA . GLU B 1 208 ? -3.396 12.258 11.836 1 92 208 GLU B CA 1
ATOM 7262 C C . GLU B 1 208 ? -3.52 12.117 10.32 1 92 208 GLU B C 1
ATOM 7264 O O . GLU B 1 208 ? -3.859 11.047 9.82 1 92 208 GLU B O 1
ATOM 7269 N N . TYR B 1 209 ? -3.303 13.148 9.57 1 94.19 209 TYR B N 1
ATOM 7270 C CA . TYR B 1 209 ? -3.4 13.117 8.117 1 94.19 209 TYR B CA 1
ATOM 7271 C C . TYR B 1 209 ? -2.33 12.211 7.52 1 94.19 209 TYR B C 1
ATOM 7273 O O . TYR B 1 209 ? -2.559 11.555 6.5 1 94.19 209 TYR B O 1
ATOM 7281 N N . PHE B 1 210 ? -1.174 12.227 8.172 1 94.38 210 PHE B N 1
ATOM 7282 C CA . PHE B 1 210 ? -0.123 11.305 7.758 1 94.38 210 PHE B CA 1
ATOM 7283 C C . PHE B 1 210 ? -0.592 9.859 7.879 1 94.38 210 PHE B C 1
ATOM 7285 O O . PHE B 1 210 ? -0.387 9.055 6.965 1 94.38 210 PHE B O 1
ATOM 7292 N N . LEU B 1 211 ? -1.222 9.547 8.93 1 91.94 211 LEU B N 1
ATOM 7293 C CA . LEU B 1 211 ? -1.717 8.195 9.172 1 91.94 211 LEU B CA 1
ATOM 7294 C C . LEU B 1 211 ? -2.834 7.848 8.195 1 91.94 211 LEU B C 1
ATOM 7296 O O . LEU B 1 211 ? -2.93 6.707 7.738 1 91.94 211 LEU B O 1
ATOM 7300 N N . PHE B 1 212 ? -3.682 8.828 7.887 1 93.19 212 PHE B N 1
ATOM 7301 C CA . PHE B 1 212 ? -4.723 8.609 6.891 1 93.19 212 PHE B CA 1
ATOM 7302 C C . PHE B 1 212 ? -4.109 8.281 5.531 1 93.19 212 PHE B C 1
ATOM 7304 O O . PHE B 1 212 ? -4.543 7.352 4.855 1 93.19 212 PHE B O 1
ATOM 7311 N N . GLY B 1 213 ? -3.139 9.062 5.199 1 93.69 213 GLY B N 1
ATOM 7312 C CA . GLY B 1 213 ? -2.459 8.789 3.943 1 93.69 213 GLY B CA 1
ATOM 7313 C C . GLY B 1 213 ? -1.845 7.398 3.893 1 93.69 213 GLY B C 1
ATOM 7314 O O . GLY B 1 213 ? -1.975 6.695 2.889 1 93.69 213 GLY B O 1
ATOM 7315 N N . LEU B 1 214 ? -1.228 7.043 4.98 1 93.5 214 LEU B N 1
ATOM 7316 C CA . LEU B 1 214 ? -0.627 5.715 5.074 1 93.5 214 LEU B CA 1
ATOM 7317 C C . LEU B 1 214 ? -1.667 4.629 4.824 1 93.5 214 LEU B C 1
ATOM 7319 O O . LEU B 1 214 ? -1.43 3.705 4.047 1 93.5 214 LEU B O 1
ATOM 7323 N N . LEU B 1 215 ? -2.787 4.805 5.43 1 91.81 215 LEU B N 1
ATOM 7324 C CA . LEU B 1 215 ? -3.848 3.809 5.344 1 91.81 215 LEU B CA 1
ATOM 7325 C C . LEU B 1 215 ? -4.414 3.74 3.93 1 91.81 215 LEU B C 1
ATOM 7327 O O . LEU B 1 215 ? -4.574 2.652 3.373 1 91.81 215 LEU B O 1
ATOM 7331 N N . TYR B 1 216 ? -4.656 4.848 3.33 1 94.06 216 TYR B N 1
ATOM 7332 C CA . TYR B 1 216 ? -5.25 4.883 1.997 1 94.06 216 TYR B CA 1
ATOM 7333 C C . TYR B 1 216 ? -4.246 4.426 0.942 1 94.06 216 TYR B C 1
ATOM 7335 O O . TYR B 1 216 ? -4.625 3.816 -0.06 1 94.06 216 TYR B O 1
ATOM 7343 N N . GLY B 1 217 ? -3.002 4.766 1.174 1 93.44 217 GLY B N 1
ATOM 7344 C CA . GLY B 1 217 ? -1.98 4.246 0.279 1 93.44 217 GLY B CA 1
ATOM 7345 C C . GLY B 1 217 ? -1.887 2.734 0.293 1 93.44 217 GLY B C 1
ATOM 7346 O O . GLY B 1 217 ? -1.734 2.105 -0.756 1 93.44 217 GLY B O 1
ATOM 7347 N N . MET B 1 218 ? -1.985 2.217 1.471 1 93.62 218 MET B N 1
ATOM 7348 C CA . MET B 1 218 ? -1.962 0.763 1.603 1 93.62 218 MET B CA 1
ATOM 7349 C C . MET B 1 218 ? -3.137 0.13 0.864 1 93.62 218 MET B C 1
ATOM 7351 O O . MET B 1 218 ? -2.963 -0.853 0.141 1 93.62 218 MET B O 1
ATOM 7355 N N . ILE B 1 219 ? -4.281 0.685 1.028 1 94.38 219 ILE B N 1
ATOM 7356 C CA . ILE B 1 219 ? -5.488 0.16 0.402 1 94.38 219 ILE B CA 1
ATOM 7357 C C . ILE B 1 219 ? -5.352 0.223 -1.117 1 94.38 219 ILE B C 1
ATOM 7359 O O . ILE B 1 219 ? -5.703 -0.728 -1.818 1 94.38 219 ILE B O 1
ATOM 7363 N N . LEU B 1 220 ? -4.805 1.248 -1.581 1 93.75 220 LEU B N 1
ATOM 7364 C CA . LEU B 1 220 ? -4.648 1.444 -3.018 1 93.75 220 LEU B CA 1
ATOM 7365 C C . LEU B 1 220 ? -3.732 0.38 -3.615 1 93.75 220 LEU B C 1
ATOM 7367 O O . LEU B 1 220 ? -4.066 -0.234 -4.629 1 93.75 220 LEU B O 1
ATOM 7371 N N . ILE B 1 221 ? -2.643 0.146 -3 1 93.25 221 ILE B N 1
ATOM 7372 C CA . ILE B 1 221 ? -1.674 -0.8 -3.543 1 93.25 221 ILE B CA 1
ATOM 7373 C C . ILE B 1 221 ? -2.207 -2.225 -3.398 1 93.25 221 ILE B C 1
ATOM 7375 O O . ILE B 1 221 ? -1.98 -3.07 -4.266 1 93.25 221 ILE B O 1
ATOM 7379 N N . ILE B 1 222 ? -2.904 -2.506 -2.297 1 92.62 222 ILE B N 1
ATOM 7380 C CA . ILE B 1 222 ? -3.51 -3.826 -2.168 1 92.62 222 ILE B CA 1
ATOM 7381 C C . ILE B 1 222 ? -4.469 -4.066 -3.332 1 92.62 222 ILE B C 1
ATOM 7383 O O . ILE B 1 222 ? -4.512 -5.164 -3.893 1 92.62 222 ILE B O 1
ATOM 7387 N N . SER B 1 223 ? -5.203 -3.061 -3.709 1 93.94 223 SER B N 1
ATOM 7388 C CA . SER B 1 223 ? -6.148 -3.154 -4.82 1 93.94 223 SER B CA 1
ATOM 7389 C C . SER B 1 223 ? -5.422 -3.379 -6.145 1 93.94 223 SER B C 1
ATOM 7391 O O . SER B 1 223 ? -5.828 -4.219 -6.945 1 93.94 223 SER B O 1
ATOM 7393 N N . ILE B 1 224 ? -4.367 -2.699 -6.32 1 91.5 224 ILE B N 1
ATOM 7394 C CA . ILE B 1 224 ? -3.613 -2.801 -7.562 1 91.5 224 ILE B CA 1
ATOM 7395 C C . ILE B 1 224 ? -2.988 -4.191 -7.676 1 91.5 224 ILE B C 1
ATOM 7397 O O . ILE B 1 224 ? -3.029 -4.812 -8.742 1 91.5 224 ILE B O 1
ATOM 7401 N N . TYR B 1 225 ? -2.436 -4.684 -6.633 1 88.06 225 TYR B N 1
ATOM 7402 C CA . TYR B 1 225 ? -1.82 -6.008 -6.637 1 88.06 225 TYR B CA 1
ATOM 7403 C C . TYR B 1 225 ? -2.854 -7.09 -6.934 1 88.06 225 TYR B C 1
ATOM 7405 O O . TYR B 1 225 ? -2.568 -8.047 -7.652 1 88.06 225 TYR B O 1
ATOM 7413 N N . ASN B 1 226 ? -3.975 -6.941 -6.359 1 89.25 226 ASN B N 1
ATOM 7414 C CA . ASN B 1 226 ? -5.023 -7.918 -6.633 1 89.25 226 ASN B CA 1
ATOM 7415 C C . ASN B 1 226 ? -5.52 -7.816 -8.07 1 89.25 226 ASN B C 1
ATOM 7417 O O . ASN B 1 226 ? -5.926 -8.82 -8.664 1 89.25 226 ASN B O 1
ATOM 7421 N N . LEU B 1 227 ? -5.516 -6.633 -8.586 1 90.56 227 LEU B N 1
ATOM 7422 C CA . LEU B 1 227 ? -5.848 -6.465 -9.992 1 90.56 227 LEU B CA 1
ATOM 7423 C C . LEU B 1 227 ? -4.828 -7.176 -10.883 1 90.56 227 LEU B C 1
ATOM 7425 O O . LEU B 1 227 ? -5.203 -7.828 -11.859 1 90.56 227 LEU B O 1
ATOM 7429 N N . LEU B 1 228 ? -3.574 -7.086 -10.5 1 85.44 228 LEU B N 1
ATOM 7430 C CA . LEU B 1 228 ? -2.523 -7.781 -11.234 1 85.44 228 LEU B CA 1
ATOM 7431 C C . LEU B 1 228 ? -2.703 -9.289 -11.141 1 85.44 228 LEU B C 1
ATOM 7433 O O . LEU B 1 228 ? -2.551 -10 -12.133 1 85.44 228 LEU B O 1
ATOM 7437 N N . MET B 1 229 ? -2.986 -9.711 -9.984 1 84.69 229 MET B N 1
ATOM 7438 C CA . MET B 1 229 ? -3.201 -11.141 -9.789 1 84.69 229 MET B CA 1
ATOM 7439 C C . MET B 1 229 ? -4.402 -11.625 -10.594 1 84.69 229 MET B C 1
ATOM 7441 O O . MET B 1 229 ? -4.418 -12.758 -11.078 1 84.69 229 MET B O 1
ATOM 7445 N N . TYR B 1 230 ? -5.434 -10.82 -10.758 1 90 230 TYR B N 1
ATOM 7446 C CA . TYR B 1 230 ? -6.602 -11.148 -11.57 1 90 230 TYR B CA 1
ATOM 7447 C C . TYR B 1 230 ? -6.215 -11.344 -13.031 1 90 230 TYR B C 1
ATOM 7449 O O . TYR B 1 230 ? -6.73 -12.234 -13.711 1 90 230 TYR B O 1
ATOM 7457 N N . LEU B 1 231 ? -5.344 -10.523 -13.484 1 84.31 231 LEU B N 1
ATOM 7458 C CA . LEU B 1 231 ? -4.914 -10.602 -14.875 1 84.31 231 LEU B CA 1
ATOM 7459 C C . LEU B 1 231 ? -4.09 -11.859 -15.125 1 84.31 231 LEU B C 1
ATOM 7461 O O . LEU B 1 231 ? -4.07 -12.383 -16.25 1 84.31 231 LEU B O 1
ATOM 7465 N N . VAL B 1 232 ? -3.436 -12.312 -14.062 1 80.19 232 VAL B N 1
ATOM 7466 C CA . VAL B 1 232 ? -2.572 -13.484 -14.195 1 80.19 232 VAL B CA 1
ATOM 7467 C C . VAL B 1 232 ? -3.398 -14.758 -14.039 1 80.19 232 VAL B C 1
ATOM 7469 O O . VAL B 1 232 ? -3.328 -15.656 -14.883 1 80.19 232 VAL B O 1
ATOM 7472 N N . ILE B 1 233 ? -4.25 -14.82 -13.008 1 82.25 233 ILE B N 1
ATOM 7473 C CA . ILE B 1 233 ? -4.965 -16.047 -12.672 1 82.25 233 ILE B CA 1
ATOM 7474 C C . ILE B 1 233 ? -6.344 -16.031 -13.32 1 82.25 233 ILE B C 1
ATOM 7476 O O . ILE B 1 233 ? -6.914 -17.094 -13.602 1 82.25 233 ILE B O 1
ATOM 7480 N N . LYS B 1 234 ? -7.012 -14.844 -13.609 1 88 234 LYS B N 1
ATOM 7481 C CA . LYS B 1 234 ? -8.273 -14.625 -14.312 1 88 234 LYS B CA 1
ATOM 7482 C C . LYS B 1 234 ? -9.43 -15.297 -13.578 1 88 234 LYS B C 1
ATOM 7484 O O . LYS B 1 234 ? -10.266 -15.961 -14.195 1 88 234 LYS B O 1
ATOM 7489 N N . GLU B 1 235 ? -9.422 -15.188 -12.312 1 91.12 235 GLU B N 1
ATOM 7490 C CA . GLU B 1 235 ? -10.531 -15.68 -11.5 1 91.12 235 GLU B CA 1
ATOM 7491 C C . GLU B 1 235 ? -11.352 -14.531 -10.922 1 91.12 235 GLU B C 1
ATOM 7493 O O . GLU B 1 235 ? -10.789 -13.531 -10.477 1 91.12 235 GLU B O 1
ATOM 7498 N N . LYS B 1 236 ? -12.586 -14.648 -10.852 1 94 236 LYS B N 1
ATOM 7499 C CA . LYS B 1 236 ? -13.516 -13.594 -10.492 1 94 236 LYS B CA 1
ATOM 7500 C C . LYS B 1 236 ? -13.391 -13.219 -9.023 1 94 236 LYS B C 1
ATOM 7502 O O . LYS B 1 236 ? -13.734 -12.102 -8.625 1 94 236 LYS B O 1
ATOM 7507 N N . LYS B 1 237 ? -12.969 -14.141 -8.141 1 93.44 237 LYS B N 1
ATOM 7508 C CA . LYS B 1 237 ? -12.852 -13.844 -6.715 1 93.44 237 LYS B CA 1
ATOM 7509 C C . LYS B 1 237 ? -11.922 -12.664 -6.469 1 93.44 237 LYS B C 1
ATOM 7511 O O . LYS B 1 237 ? -12.133 -11.883 -5.543 1 93.44 237 LYS B O 1
ATOM 7516 N N . TYR B 1 238 ? -10.883 -12.492 -7.363 1 92.81 238 TYR B N 1
ATOM 7517 C CA . TYR B 1 238 ? -9.961 -11.367 -7.234 1 92.81 238 TYR B CA 1
ATOM 7518 C C . TYR B 1 238 ? -10.672 -10.047 -7.523 1 92.81 238 TYR B C 1
ATOM 7520 O O . TYR B 1 238 ? -10.398 -9.031 -6.875 1 92.81 238 TYR B O 1
ATOM 7528 N N . LEU B 1 239 ? -11.578 -10.062 -8.453 1 94.81 239 LEU B N 1
ATOM 7529 C CA . LEU B 1 239 ? -12.336 -8.867 -8.789 1 94.81 239 LEU B CA 1
ATOM 7530 C C . LEU B 1 239 ? -13.25 -8.453 -7.641 1 94.81 239 LEU B C 1
ATOM 7532 O O . LEU B 1 239 ? -13.312 -7.273 -7.285 1 94.81 239 LEU B O 1
ATOM 7536 N N . TYR B 1 240 ? -13.969 -9.422 -7.094 1 96.62 240 TYR B N 1
ATOM 7537 C CA . TYR B 1 240 ? -14.836 -9.141 -5.953 1 96.62 240 TYR B CA 1
ATOM 7538 C C . TYR B 1 240 ? -14.031 -8.602 -4.777 1 96.62 240 TYR B C 1
ATOM 7540 O O . TYR B 1 240 ? -14.484 -7.711 -4.059 1 96.62 240 TYR B O 1
ATOM 7548 N N . TYR B 1 241 ? -12.859 -9.148 -4.613 1 95.62 241 TYR B N 1
ATOM 7549 C CA . TYR B 1 241 ? -12 -8.703 -3.514 1 95.62 241 TYR B CA 1
ATOM 7550 C C . TYR B 1 241 ? -11.547 -7.27 -3.727 1 95.62 241 TYR B C 1
ATOM 7552 O O . TYR B 1 241 ? -11.477 -6.484 -2.777 1 95.62 241 TYR B O 1
ATOM 7560 N N . ILE B 1 242 ? -11.242 -6.883 -4.945 1 96.38 242 ILE B N 1
ATOM 7561 C CA . ILE B 1 242 ? -10.828 -5.523 -5.277 1 96.38 242 ILE B CA 1
ATOM 7562 C C . ILE B 1 242 ? -11.953 -4.547 -4.945 1 96.38 242 ILE B C 1
ATOM 7564 O O . ILE B 1 242 ? -11.711 -3.512 -4.316 1 96.38 242 ILE B O 1
ATOM 7568 N N . PHE B 1 243 ? -13.094 -4.871 -5.344 1 97.12 243 PHE B N 1
ATOM 7569 C CA . PHE B 1 243 ? -14.234 -3.994 -5.09 1 97.12 243 PHE B CA 1
ATOM 7570 C C . PHE B 1 243 ? -14.523 -3.902 -3.596 1 97.12 243 PHE B C 1
ATOM 7572 O O . PHE B 1 243 ? -14.922 -2.848 -3.098 1 97.12 243 PHE B O 1
ATOM 7579 N N . TYR B 1 244 ? -14.344 -5 -2.918 1 96.88 244 TYR B N 1
ATOM 7580 C CA . TYR B 1 244 ? -14.484 -5.008 -1.466 1 96.88 244 TYR B CA 1
ATOM 7581 C C . TYR B 1 244 ? -13.5 -4.047 -0.816 1 96.88 244 TYR B C 1
ATOM 7583 O O . TYR B 1 244 ? -13.891 -3.199 -0.008 1 96.88 244 TYR B O 1
ATOM 7591 N N . ILE B 1 245 ? -12.227 -4.125 -1.208 1 95.75 245 ILE B N 1
ATOM 7592 C CA . ILE B 1 245 ? -11.164 -3.316 -0.624 1 95.75 245 ILE B CA 1
ATOM 7593 C C . ILE B 1 245 ? -11.406 -1.843 -0.94 1 95.75 245 ILE B C 1
ATOM 7595 O O . ILE B 1 245 ? -11.25 -0.981 -0.072 1 95.75 245 ILE B O 1
ATOM 7599 N N . LEU B 1 246 ? -11.805 -1.55 -2.143 1 96.31 246 LEU B N 1
ATOM 7600 C CA . LEU B 1 246 ? -12.062 -0.172 -2.547 1 96.31 246 LEU B CA 1
ATOM 7601 C C . LEU B 1 246 ? -13.258 0.397 -1.792 1 96.31 246 LEU B C 1
ATOM 7603 O O . LEU B 1 246 ? -13.258 1.572 -1.418 1 96.31 246 LEU B O 1
ATOM 7607 N N . SER B 1 247 ? -14.258 -0.44 -1.609 1 96.94 247 SER B N 1
ATOM 7608 C CA . SER B 1 247 ? -15.422 -0.007 -0.844 1 96.94 247 SER B CA 1
ATOM 7609 C C . SER B 1 247 ? -15.047 0.317 0.598 1 96.94 247 SER B C 1
ATOM 7611 O O . SER B 1 247 ? -15.555 1.281 1.175 1 96.94 247 SER B O 1
ATOM 7613 N N . VAL B 1 248 ? -14.195 -0.462 1.16 1 94.94 248 VAL B N 1
ATOM 7614 C CA . VAL B 1 248 ? -13.727 -0.199 2.518 1 94.94 248 VAL B CA 1
ATOM 7615 C C . VAL B 1 248 ? -12.969 1.126 2.555 1 94.94 248 VAL B C 1
ATOM 7617 O O . VAL B 1 248 ? -13.133 1.915 3.488 1 94.94 248 VAL B O 1
ATOM 7620 N N . GLY B 1 249 ? -12.133 1.348 1.536 1 94.56 249 GLY B N 1
ATOM 7621 C CA . GLY B 1 249 ? -11.391 2.598 1.449 1 94.56 249 GLY B CA 1
ATOM 7622 C C . GLY B 1 249 ? -12.289 3.818 1.381 1 94.56 249 GLY B C 1
ATOM 7623 O O . GLY B 1 249 ? -12.086 4.789 2.111 1 94.56 249 GLY B O 1
ATOM 7624 N N . PHE B 1 250 ? -13.289 3.758 0.58 1 95.94 250 PHE B N 1
ATOM 7625 C CA . PHE B 1 250 ? -14.211 4.883 0.435 1 95.94 250 PHE B CA 1
ATOM 7626 C C . PHE B 1 250 ? -15.039 5.07 1.701 1 95.94 250 PHE B C 1
ATOM 7628 O O . PHE B 1 250 ? -15.312 6.203 2.105 1 95.94 250 PHE B O 1
ATOM 7635 N N . TYR B 1 251 ? -15.453 3.988 2.291 1 94.69 251 TYR B N 1
ATOM 7636 C CA . TYR B 1 251 ? -16.188 4.062 3.553 1 94.69 251 TYR B CA 1
ATOM 7637 C C . TYR B 1 251 ? -15.344 4.73 4.633 1 94.69 251 TYR B C 1
ATOM 7639 O O . TYR B 1 251 ? -15.82 5.609 5.352 1 94.69 251 TYR B O 1
ATOM 7647 N N . ALA B 1 252 ? -14.125 4.309 4.707 1 92.75 252 ALA B N 1
ATOM 7648 C CA . ALA B 1 252 ? -13.211 4.887 5.691 1 92.75 252 ALA B CA 1
ATOM 7649 C C . ALA B 1 252 ? -13.008 6.379 5.441 1 92.75 252 ALA B C 1
ATOM 7651 O O . ALA B 1 252 ? -12.977 7.176 6.383 1 92.75 252 ALA B O 1
ATOM 7652 N N . MET B 1 253 ? -12.883 6.781 4.195 1 94.56 253 MET B N 1
ATOM 7653 C CA . MET B 1 253 ? -12.703 8.188 3.848 1 94.56 253 MET B CA 1
ATOM 7654 C C . MET B 1 253 ? -13.922 9.008 4.258 1 94.56 253 MET B C 1
ATOM 7656 O O . MET B 1 253 ? -13.789 10.164 4.66 1 94.56 253 MET B O 1
ATOM 7660 N N . CYS B 1 254 ? -15.047 8.375 4.148 1 93.69 254 CYS B N 1
ATOM 7661 C CA . CYS B 1 254 ? -16.281 9.062 4.52 1 93.69 254 CYS B CA 1
ATOM 7662 C C . CYS B 1 254 ? -16.359 9.266 6.027 1 93.69 254 CYS B C 1
ATOM 7664 O O . CYS B 1 254 ? -16.672 10.359 6.496 1 93.69 254 CYS B O 1
ATOM 7666 N N . VAL B 1 255 ? -16.031 8.242 6.723 1 89.56 255 VAL B N 1
ATOM 7667 C CA . VAL B 1 255 ? -16.156 8.289 8.18 1 89.56 255 VAL B CA 1
ATOM 7668 C C . VAL B 1 255 ? -15.078 9.203 8.758 1 89.56 255 VAL B C 1
ATOM 7670 O O . VAL B 1 255 ? -15.312 9.883 9.766 1 89.56 255 VAL B O 1
ATOM 7673 N N . ASP B 1 256 ? -13.961 9.297 8.109 1 90.5 256 ASP B N 1
ATOM 7674 C CA . ASP B 1 256 ? -12.867 10.133 8.594 1 90.5 256 ASP B CA 1
ATOM 7675 C C . ASP B 1 256 ? -13.062 11.594 8.195 1 90.5 256 ASP B C 1
ATOM 7677 O O . ASP B 1 256 ? -12.383 12.477 8.711 1 90.5 256 ASP B O 1
ATOM 7681 N N . GLY B 1 257 ? -13.953 11.883 7.355 1 92.62 257 GLY B N 1
ATOM 7682 C CA . GLY B 1 257 ? -14.203 13.25 6.914 1 92.62 257 GLY B CA 1
ATOM 7683 C C . GLY B 1 257 ? -13.312 13.672 5.762 1 92.62 257 GLY B C 1
ATOM 7684 O O . GLY B 1 257 ? -13.422 14.797 5.262 1 92.62 257 GLY B O 1
ATOM 7685 N N . ILE B 1 258 ? -12.461 12.812 5.289 1 93.62 258 ILE B N 1
ATOM 7686 C CA . ILE B 1 258 ? -11.508 13.125 4.227 1 93.62 258 ILE B CA 1
ATOM 7687 C C . ILE B 1 258 ? -12.227 13.133 2.877 1 93.62 258 ILE B C 1
ATOM 7689 O O . ILE B 1 258 ? -11.867 13.906 1.984 1 93.62 258 ILE B O 1
ATOM 7693 N N . ALA B 1 259 ? -13.242 12.305 2.73 1 95.19 259 ALA B N 1
ATOM 7694 C CA . ALA B 1 259 ? -14 12.289 1.482 1 95.19 259 ALA B CA 1
ATOM 7695 C C . ALA B 1 259 ? -14.688 13.633 1.241 1 95.19 259 ALA B C 1
ATOM 7697 O O . ALA B 1 259 ? -14.68 14.148 0.12 1 95.19 259 ALA B O 1
ATOM 7698 N N . PHE B 1 260 ? -15.211 14.141 2.328 1 94.19 260 PHE B N 1
ATOM 7699 C CA . PHE B 1 260 ? -15.867 15.438 2.225 1 94.19 260 PHE B CA 1
ATOM 7700 C C . PHE B 1 260 ? -14.867 16.531 1.854 1 94.19 260 PHE B C 1
ATOM 7702 O O . PHE B 1 260 ? -15.18 17.422 1.065 1 94.19 260 PHE B O 1
ATOM 7709 N N . GLN B 1 261 ? -13.727 16.438 2.35 1 93.5 261 GLN B N 1
ATOM 7710 C CA . GLN B 1 261 ? -12.695 17.453 2.145 1 93.5 261 GLN B CA 1
ATOM 7711 C C . GLN B 1 261 ? -12.125 17.375 0.731 1 93.5 261 GLN B C 1
ATOM 7713 O O . GLN B 1 261 ? -11.953 18.391 0.071 1 93.5 261 GLN B O 1
ATOM 7718 N N . TYR B 1 262 ? -11.938 16.188 0.166 1 92.75 262 TYR B N 1
ATOM 7719 C CA . TYR B 1 262 ? -11.141 16.078 -1.051 1 92.75 262 TYR B CA 1
ATOM 7720 C C . TYR B 1 262 ? -12.008 15.648 -2.232 1 92.75 262 TYR B C 1
ATOM 7722 O O . TYR B 1 262 ? -11.727 16.016 -3.375 1 92.75 262 TYR B O 1
ATOM 7730 N N . LEU B 1 263 ? -13.086 14.914 -2.027 1 93.44 263 LEU B N 1
ATOM 7731 C CA . LEU B 1 263 ? -13.812 14.32 -3.145 1 93.44 263 LEU B CA 1
ATOM 7732 C C . LEU B 1 263 ? -15.039 15.164 -3.49 1 93.44 263 LEU B C 1
ATOM 7734 O O . LEU B 1 263 ? -15.281 15.461 -4.66 1 93.44 263 LEU B O 1
ATOM 7738 N N . TRP B 1 264 ? -15.828 15.453 -2.439 1 94.19 264 TRP B N 1
ATOM 7739 C CA . TRP B 1 264 ? -17.031 16.219 -2.732 1 94.19 264 TRP B CA 1
ATOM 7740 C C . TRP B 1 264 ? -17.25 17.328 -1.705 1 94.19 264 TRP B C 1
ATOM 7742 O O . TRP B 1 264 ? -18.281 17.359 -1.024 1 94.19 264 TRP B O 1
ATOM 7752 N N . PRO B 1 265 ? -16.391 18.375 -1.671 1 92.75 265 PRO B N 1
ATOM 7753 C CA . PRO B 1 265 ? -16.453 19.453 -0.68 1 92.75 265 PRO B CA 1
ATOM 7754 C C . PRO B 1 265 ? -17.688 20.328 -0.841 1 92.75 265 PRO B C 1
ATOM 7756 O O . PRO B 1 265 ? -18.125 20.969 0.117 1 92.75 265 PRO B O 1
ATOM 7759 N N . ASN B 1 266 ? -18.359 20.281 -2.018 1 93.12 266 ASN B N 1
ATOM 7760 C CA . ASN B 1 266 ? -19.469 21.172 -2.283 1 93.12 266 ASN B CA 1
ATOM 7761 C C . ASN B 1 266 ? -20.812 20.422 -2.262 1 93.12 266 ASN B C 1
ATOM 7763 O O . ASN B 1 266 ? -21.828 20.953 -2.703 1 93.12 266 ASN B O 1
ATOM 7767 N N . CYS B 1 267 ? -20.766 19.219 -1.757 1 94 267 CYS B N 1
ATOM 7768 C CA . CYS B 1 267 ? -21.984 18.422 -1.742 1 94 267 CYS B CA 1
ATOM 7769 C C . CYS B 1 267 ? -22.266 17.875 -0.349 1 94 267 CYS B C 1
ATOM 7771 O O . CYS B 1 267 ? -22.203 16.656 -0.131 1 94 267 CYS B O 1
ATOM 7773 N N . PRO B 1 268 ? -22.75 18.75 0.509 1 93.19 268 PRO B N 1
ATOM 7774 C CA . PRO B 1 268 ? -23.016 18.281 1.876 1 93.19 268 PRO B CA 1
ATOM 7775 C C . PRO B 1 268 ? -24.141 17.25 1.951 1 93.19 268 PRO B C 1
ATOM 7777 O O . PRO B 1 268 ? -24.094 16.359 2.793 1 93.19 268 PRO B O 1
ATOM 7780 N N . GLU B 1 269 ? -25.156 17.266 1.054 1 91.31 269 GLU B N 1
ATOM 7781 C CA . GLU B 1 269 ? -26.266 16.297 1.066 1 91.31 269 GLU B CA 1
ATOM 7782 C C . GLU B 1 269 ? -25.766 14.891 0.76 1 91.31 269 GLU B C 1
ATOM 7784 O O . GLU B 1 269 ? -26.188 13.922 1.399 1 91.31 269 GLU B O 1
ATOM 7789 N N . TRP B 1 270 ? -24.891 14.859 -0.174 1 93.25 270 TRP B N 1
ATOM 7790 C CA . TRP B 1 270 ? -24.312 13.57 -0.524 1 93.25 270 TRP B CA 1
ATOM 7791 C C . TRP B 1 270 ? -23.422 13.047 0.601 1 93.25 270 TRP B C 1
ATOM 7793 O O . TRP B 1 270 ? -23.391 11.844 0.868 1 93.25 270 TRP B O 1
ATOM 7803 N N . ASN B 1 271 ? -22.703 13.945 1.236 1 92.62 271 ASN B N 1
ATOM 7804 C CA . ASN B 1 271 ? -21.812 13.562 2.32 1 92.62 271 ASN B CA 1
ATOM 7805 C C . ASN B 1 271 ? -22.562 12.883 3.461 1 92.62 271 ASN B C 1
ATOM 7807 O O . ASN B 1 271 ? -22.016 12.016 4.145 1 92.62 271 ASN B O 1
ATOM 7811 N N . GLU B 1 272 ? -23.859 13.203 3.645 1 90.38 272 GLU B N 1
ATOM 7812 C CA . GLU B 1 272 ? -24.656 12.664 4.746 1 90.38 272 GLU B CA 1
ATOM 7813 C C . GLU B 1 272 ? -25.047 11.211 4.48 1 90.38 272 GLU B C 1
ATOM 7815 O O . GLU B 1 272 ? -25.234 10.438 5.414 1 90.38 272 GLU B O 1
ATOM 7820 N N . ILE B 1 273 ? -25.094 10.789 3.197 1 92.56 273 ILE B N 1
ATOM 7821 C CA . ILE B 1 273 ? -25.594 9.453 2.891 1 92.56 273 ILE B CA 1
ATOM 7822 C C . ILE B 1 273 ? -24.453 8.594 2.336 1 92.56 273 ILE B C 1
ATOM 7824 O O . ILE B 1 273 ? -24.578 7.367 2.268 1 92.56 273 ILE B O 1
ATOM 7828 N N . ALA B 1 274 ? -23.359 9.203 1.958 1 94.25 274 ALA B N 1
ATOM 7829 C CA . ALA B 1 274 ? -22.266 8.516 1.258 1 94.25 274 ALA B CA 1
ATOM 7830 C C . ALA B 1 274 ? -21.734 7.348 2.08 1 94.25 274 ALA B C 1
ATOM 7832 O O . ALA B 1 274 ? -21.469 6.273 1.541 1 94.25 274 ALA B O 1
ATOM 7833 N N . TYR B 1 275 ? -21.531 7.516 3.371 1 92.88 275 TYR B N 1
ATOM 7834 C CA . TYR B 1 275 ? -21 6.445 4.207 1 92.88 275 TYR B CA 1
ATOM 7835 C C . TYR B 1 275 ? -21.906 5.223 4.172 1 92.88 275 TYR B C 1
ATOM 7837 O O . TYR B 1 275 ? -21.422 4.086 4.16 1 92.88 275 TYR B O 1
ATOM 7845 N N . GLY B 1 276 ? -23.234 5.418 4.133 1 93.38 276 GLY B N 1
ATOM 7846 C CA . GLY B 1 276 ? -24.172 4.32 4.074 1 93.38 276 GLY B CA 1
ATOM 7847 C C . GLY B 1 276 ? -24.125 3.559 2.762 1 93.38 276 GLY B C 1
ATOM 7848 O O . GLY B 1 276 ? -24.234 2.33 2.744 1 93.38 276 GLY B O 1
ATOM 7849 N N . VAL B 1 277 ? -23.922 4.281 1.694 1 95.44 277 VAL B N 1
ATOM 7850 C CA . VAL B 1 277 ? -23.859 3.67 0.371 1 95.44 277 VAL B CA 1
ATOM 7851 C C . VAL B 1 277 ? -22.625 2.77 0.284 1 95.44 277 VAL B C 1
ATOM 7853 O O . VAL B 1 277 ? -22.719 1.624 -0.164 1 95.44 277 VAL B O 1
ATOM 7856 N N . PHE B 1 278 ? -21.516 3.248 0.754 1 96 278 PHE B N 1
ATOM 7857 C CA . PHE B 1 278 ? -20.297 2.469 0.64 1 96 278 PHE B CA 1
ATOM 7858 C C . PHE B 1 278 ? -20.281 1.326 1.647 1 96 278 PHE B C 1
ATOM 7860 O O . PHE B 1 278 ? -19.656 0.287 1.407 1 96 278 PHE B O 1
ATOM 7867 N N . LEU B 1 279 ? -20.969 1.49 2.775 1 94.69 279 LEU B N 1
ATOM 7868 C CA . LEU B 1 279 ? -21.125 0.378 3.707 1 94.69 279 LEU B CA 1
ATOM 7869 C C . LEU B 1 279 ? -21.891 -0.768 3.059 1 94.69 279 LEU B C 1
ATOM 7871 O O . LEU B 1 279 ? -21.562 -1.938 3.264 1 94.69 279 LEU B O 1
ATOM 7875 N N . TYR B 1 280 ? -22.922 -0.462 2.293 1 96.19 280 TYR B N 1
ATOM 7876 C CA . TYR B 1 280 ? -23.656 -1.475 1.546 1 96.19 280 TYR B CA 1
ATOM 7877 C C . TYR B 1 280 ? -22.734 -2.229 0.594 1 96.19 280 TYR B C 1
ATOM 7879 O O . TYR B 1 280 ? -22.781 -3.459 0.524 1 96.19 280 TYR B O 1
ATOM 7887 N N . PHE B 1 281 ? -21.922 -1.45 -0.127 1 97.38 281 PHE B N 1
ATOM 7888 C CA . PHE B 1 281 ? -21.016 -2.086 -1.081 1 97.38 281 PHE B CA 1
ATOM 7889 C C . PHE B 1 281 ? -20.016 -2.979 -0.365 1 97.38 281 PHE B C 1
ATOM 7891 O O . PHE B 1 281 ? -19.594 -4.016 -0.895 1 97.38 281 PHE B O 1
ATOM 7898 N N . ILE B 1 282 ? -19.562 -2.572 0.802 1 96.25 282 ILE B N 1
ATOM 7899 C CA . ILE B 1 282 ? -18.656 -3.41 1.589 1 96.25 282 ILE B CA 1
ATOM 7900 C C . ILE B 1 282 ? -19.312 -4.762 1.854 1 96.25 282 ILE B C 1
ATOM 7902 O O . ILE B 1 282 ? -18.719 -5.812 1.601 1 96.25 282 ILE B O 1
ATOM 7906 N N . ILE B 1 283 ? -20.531 -4.738 2.297 1 96.62 283 ILE B N 1
ATOM 7907 C CA . ILE B 1 283 ? -21.25 -5.957 2.674 1 96.62 283 ILE B CA 1
ATOM 7908 C C . ILE B 1 283 ? -21.531 -6.789 1.427 1 96.62 283 ILE B C 1
ATOM 7910 O O . ILE B 1 283 ? -21.344 -8.008 1.428 1 96.62 283 ILE B O 1
ATOM 7914 N N . LEU B 1 284 ? -21.984 -6.109 0.367 1 97.75 284 LEU B N 1
ATOM 7915 C CA . LEU B 1 284 ? -22.297 -6.793 -0.882 1 97.75 284 LEU B CA 1
ATOM 7916 C C . LEU B 1 284 ? -21.078 -7.551 -1.407 1 97.75 284 LEU B C 1
ATOM 7918 O O . LEU B 1 284 ? -21.172 -8.75 -1.683 1 97.75 284 LEU B O 1
ATOM 7922 N N . PHE B 1 285 ? -19.969 -6.895 -1.491 1 97.75 285 PHE B N 1
ATOM 7923 C CA . PHE B 1 285 ? -18.797 -7.508 -2.092 1 97.75 285 PHE B CA 1
ATOM 7924 C C . PHE B 1 285 ? -18.125 -8.477 -1.121 1 97.75 285 PHE B C 1
ATOM 7926 O O . PHE B 1 285 ? -17.469 -9.43 -1.54 1 97.75 285 PHE B O 1
ATOM 7933 N N . ALA B 1 286 ? -18.281 -8.227 0.182 1 96.81 286 ALA B N 1
ATOM 7934 C CA . ALA B 1 286 ? -17.812 -9.211 1.155 1 96.81 286 ALA B CA 1
ATOM 7935 C C . ALA B 1 286 ? -18.531 -10.547 0.988 1 96.81 286 ALA B C 1
ATOM 7937 O O . ALA B 1 286 ? -17.906 -11.602 1.044 1 96.81 286 ALA B O 1
ATOM 7938 N N . LEU B 1 287 ? -19.812 -10.5 0.8 1 97.81 287 LEU B N 1
ATOM 7939 C CA . LEU B 1 287 ? -20.609 -11.703 0.616 1 97.81 287 LEU B CA 1
ATOM 7940 C C . LEU B 1 287 ? -20.25 -12.398 -0.69 1 97.81 287 LEU B C 1
ATOM 7942 O O . LEU B 1 287 ? -20.078 -13.625 -0.72 1 97.81 287 LEU B O 1
ATOM 7946 N N . LEU B 1 288 ? -20.094 -11.602 -1.752 1 97.44 288 LEU B N 1
ATOM 7947 C CA . LEU B 1 288 ? -19.75 -12.172 -3.051 1 97.44 288 LEU B CA 1
ATOM 7948 C C . LEU B 1 288 ? -18.375 -12.805 -3.023 1 97.44 288 LEU B C 1
ATOM 7950 O O . LEU B 1 288 ? -18.156 -13.883 -3.592 1 97.44 288 LEU B O 1
ATOM 7954 N N . PHE B 1 289 ? -17.438 -12.172 -2.375 1 96.94 289 PHE B N 1
ATOM 7955 C CA . PHE B 1 289 ? -16.094 -12.703 -2.254 1 96.94 289 PHE B CA 1
ATOM 7956 C C . PHE B 1 289 ? -16.078 -13.992 -1.437 1 96.94 289 PHE B C 1
ATOM 7958 O O . PHE B 1 289 ? -15.422 -14.961 -1.809 1 96.94 289 PHE B O 1
ATOM 7965 N N . SER B 1 290 ? -16.797 -13.922 -0.341 1 96.5 290 SER B N 1
ATOM 7966 C CA . SER B 1 290 ? -16.828 -15.102 0.516 1 96.5 290 SER B CA 1
ATOM 7967 C C . SER B 1 290 ? -17.438 -16.297 -0.214 1 96.5 290 SER B C 1
ATOM 7969 O O . SER B 1 290 ? -16.953 -17.422 -0.081 1 96.5 290 SER B O 1
ATOM 7971 N N . LYS B 1 291 ? -18.484 -16.047 -0.962 1 96.56 291 LYS B N 1
ATOM 7972 C CA . LYS B 1 291 ? -19.141 -17.094 -1.727 1 96.56 291 LYS B CA 1
ATOM 7973 C C . LYS B 1 291 ? -18.172 -17.75 -2.713 1 96.56 291 LYS B C 1
ATOM 7975 O O . LYS B 1 291 ? -18.062 -18.969 -2.777 1 96.56 291 LYS B O 1
ATOM 7980 N N . LYS B 1 292 ? -17.422 -16.938 -3.402 1 95.56 292 LYS B N 1
ATOM 7981 C CA . LYS B 1 292 ? -16.531 -17.422 -4.453 1 95.56 292 LYS B CA 1
ATOM 7982 C C . LYS B 1 292 ? -15.242 -17.984 -3.861 1 95.56 292 LYS B C 1
ATOM 7984 O O . LYS B 1 292 ? -14.727 -19 -4.34 1 95.56 292 LYS B O 1
ATOM 7989 N N . PHE B 1 293 ? -14.656 -17.406 -2.881 1 95.38 293 PHE B N 1
ATOM 7990 C CA . PHE B 1 293 ? -13.391 -17.828 -2.293 1 95.38 293 PHE B CA 1
ATOM 7991 C C . PHE B 1 293 ? -13.555 -19.156 -1.559 1 95.38 293 PHE B C 1
ATOM 7993 O O . PHE B 1 293 ? -12.711 -20.031 -1.669 1 95.38 293 PHE B O 1
ATOM 8000 N N . LEU B 1 294 ? -14.688 -19.234 -0.835 1 95.25 294 LEU B N 1
ATOM 8001 C CA . LEU B 1 294 ? -14.922 -20.453 -0.057 1 95.25 294 LEU B CA 1
ATOM 8002 C C . LEU B 1 294 ? -15.594 -21.516 -0.906 1 95.25 294 LEU B C 1
ATOM 8004 O O . LEU B 1 294 ? -15.773 -22.656 -0.457 1 95.25 294 LEU B O 1
ATOM 8008 N N . VAL B 1 295 ? -15.938 -21.156 -2.109 1 94.88 295 VAL B N 1
ATOM 8009 C CA . VAL B 1 295 ? -16.641 -22.078 -2.996 1 94.88 295 VAL B CA 1
ATOM 8010 C C . VAL B 1 295 ? -17.766 -22.766 -2.238 1 94.88 295 VAL B C 1
ATOM 8012 O O . VAL B 1 295 ? -17.844 -24 -2.184 1 94.88 295 VAL B O 1
ATOM 8015 N N . THR B 1 296 ? -18.625 -21.984 -1.781 1 95.19 296 THR B N 1
ATOM 8016 C CA . THR B 1 296 ? -19.672 -22.469 -0.877 1 95.19 296 THR B CA 1
ATOM 8017 C C . THR B 1 296 ? -20.672 -23.328 -1.624 1 95.19 296 THR B C 1
ATOM 8019 O O . THR B 1 296 ? -21.359 -24.172 -1.018 1 95.19 296 THR B O 1
ATOM 8022 N N . ARG B 1 297 ? -20.781 -23.234 -2.904 1 93.44 297 ARG B N 1
ATOM 8023 C CA . ARG B 1 297 ? -21.688 -24.062 -3.701 1 93.44 297 ARG B CA 1
ATOM 8024 C C . ARG B 1 297 ? -21.344 -25.547 -3.541 1 93.44 297 ARG B C 1
ATOM 8026 O O . ARG B 1 297 ? -22.25 -26.391 -3.539 1 93.44 297 ARG B O 1
ATOM 8033 N N . ILE B 1 298 ? -20.094 -25.766 -3.322 1 92.69 298 ILE B N 1
ATOM 8034 C CA . ILE B 1 298 ? -19.625 -27.141 -3.26 1 92.69 298 ILE B CA 1
ATOM 8035 C C . ILE B 1 298 ? -19.406 -27.547 -1.803 1 92.69 298 ILE B C 1
ATOM 8037 O O . ILE B 1 298 ? -19.906 -28.578 -1.356 1 92.69 298 ILE B O 1
ATOM 8041 N N . HIS B 1 299 ? -18.719 -26.719 -1.017 1 92.75 299 HIS B N 1
ATOM 8042 C CA . HIS B 1 299 ? -18.297 -27.078 0.331 1 92.75 299 HIS B CA 1
ATOM 8043 C C . HIS B 1 299 ? -19.438 -26.906 1.331 1 92.75 299 HIS B C 1
ATOM 8045 O O . HIS B 1 299 ? -19.453 -27.547 2.383 1 92.75 299 HIS B O 1
ATOM 8051 N N . ALA B 1 300 ? -20.406 -26.047 1.049 1 94.75 300 ALA B N 1
ATOM 8052 C CA . ALA B 1 300 ? -21.531 -25.781 1.95 1 94.75 300 ALA B CA 1
ATOM 8053 C C . ALA B 1 300 ? -22.719 -25.234 1.19 1 94.75 300 ALA B C 1
ATOM 8055 O O . ALA B 1 300 ? -23.094 -24.062 1.368 1 94.75 300 ALA B O 1
ATOM 8056 N N . PRO B 1 301 ? -23.531 -26.016 0.566 1 94.25 301 PRO B N 1
ATOM 8057 C CA . PRO B 1 301 ? -24.609 -25.547 -0.313 1 94.25 301 PRO B CA 1
ATOM 8058 C C . PRO B 1 301 ? -25.734 -24.859 0.451 1 94.25 301 PRO B C 1
ATOM 8060 O O . PRO B 1 301 ? -26.359 -23.938 -0.06 1 94.25 301 PRO B O 1
ATOM 8063 N N . GLU B 1 302 ? -26.016 -25.328 1.677 1 95.75 302 GLU B N 1
ATOM 8064 C CA . GLU B 1 302 ? -27.047 -24.688 2.48 1 95.75 302 GLU B CA 1
ATOM 8065 C C . GLU B 1 302 ? -26.672 -23.25 2.834 1 95.75 302 GLU B C 1
ATOM 8067 O O . GLU B 1 302 ? -27.516 -22.359 2.781 1 95.75 302 GLU B O 1
ATOM 8072 N N . LEU B 1 303 ? -25.438 -23.125 3.191 1 96.56 303 LEU B N 1
ATOM 8073 C CA . LEU B 1 303 ? -24.953 -21.797 3.547 1 96.56 303 LEU B CA 1
ATOM 8074 C C . LEU B 1 303 ? -24.891 -20.891 2.318 1 96.56 303 LEU B C 1
ATOM 8076 O O . LEU B 1 303 ? -25.062 -19.688 2.42 1 96.56 303 LEU B O 1
ATOM 8080 N N . ASN B 1 304 ? -24.672 -21.484 1.169 1 96.88 304 ASN B N 1
ATOM 8081 C CA . ASN B 1 304 ? -24.656 -20.719 -0.079 1 96.88 304 ASN B CA 1
ATOM 8082 C C . ASN B 1 304 ? -26.016 -20.062 -0.348 1 96.88 304 ASN B C 1
ATOM 8084 O O . ASN B 1 304 ? -26.078 -18.906 -0.767 1 96.88 304 ASN B O 1
ATOM 8088 N N . ALA B 1 305 ? -27.031 -20.828 -0.086 1 96.75 305 ALA B N 1
ATOM 8089 C CA . ALA B 1 305 ? -28.375 -20.297 -0.289 1 96.75 305 ALA B CA 1
ATOM 8090 C C . ALA B 1 305 ? -28.672 -19.156 0.673 1 96.75 305 ALA B C 1
ATOM 8092 O O . ALA B 1 305 ? -29.328 -18.172 0.305 1 96.75 305 ALA B O 1
ATOM 8093 N N . ILE B 1 306 ? -28.125 -19.281 1.867 1 97.38 306 ILE B N 1
ATOM 8094 C CA . ILE B 1 306 ? -28.328 -18.234 2.861 1 97.38 306 ILE B CA 1
ATOM 8095 C C . ILE B 1 306 ? -27.562 -16.984 2.441 1 97.38 306 ILE B C 1
ATOM 8097 O O . ILE B 1 306 ? -28.062 -15.867 2.604 1 97.38 306 ILE B O 1
ATOM 8101 N N . ILE B 1 307 ? -26.359 -17.156 1.909 1 97.81 307 ILE B N 1
ATOM 8102 C CA . ILE B 1 307 ? -25.562 -16.031 1.455 1 97.81 307 ILE B CA 1
ATOM 8103 C C . ILE B 1 307 ? -26.297 -15.281 0.354 1 97.81 307 ILE B C 1
ATOM 8105 O O . ILE B 1 307 ? -26.391 -14.047 0.383 1 97.81 307 ILE B O 1
ATOM 8109 N N . ILE B 1 308 ? -26.906 -16 -0.555 1 96.94 308 ILE B N 1
ATOM 8110 C CA . ILE B 1 308 ? -27.641 -15.383 -1.655 1 96.94 308 ILE B CA 1
ATOM 8111 C C . ILE B 1 308 ? -28.875 -14.656 -1.113 1 96.94 308 ILE B C 1
ATOM 8113 O O . ILE B 1 308 ? -29.203 -13.555 -1.56 1 96.94 308 ILE B O 1
ATOM 8117 N N . SER B 1 309 ? -29.484 -15.289 -0.155 1 97.12 309 SER B N 1
ATOM 8118 C CA . SER B 1 309 ? -30.641 -14.656 0.469 1 97.12 309 SER B CA 1
ATOM 8119 C C . SER B 1 309 ? -30.25 -13.367 1.183 1 97.12 309 SER B C 1
ATOM 8121 O O . SER B 1 309 ? -30.984 -12.375 1.125 1 97.12 309 SER B O 1
ATOM 8123 N N . LEU B 1 310 ? -29.141 -13.43 1.871 1 97.44 310 LEU B N 1
ATOM 8124 C CA . LEU B 1 310 ? -28.656 -12.258 2.588 1 97.44 310 LEU B CA 1
ATOM 8125 C C . LEU B 1 310 ? -28.312 -11.133 1.619 1 97.44 310 LEU B C 1
ATOM 8127 O O . LEU B 1 310 ? -28.516 -9.953 1.93 1 97.44 310 LEU B O 1
ATOM 8131 N N . ILE B 1 311 ? -27.766 -11.438 0.406 1 97.81 311 ILE B N 1
ATOM 8132 C CA . ILE B 1 311 ? -27.453 -10.445 -0.615 1 97.81 311 ILE B CA 1
ATOM 8133 C C . ILE B 1 311 ? -28.75 -9.75 -1.062 1 97.81 311 ILE B C 1
ATOM 8135 O O . ILE B 1 311 ? -28.797 -8.516 -1.148 1 97.81 311 ILE B O 1
ATOM 8139 N N . ILE B 1 312 ? -29.766 -10.508 -1.22 1 97.38 312 ILE B N 1
ATOM 8140 C CA . ILE B 1 312 ? -31.031 -9.977 -1.701 1 97.38 312 ILE B CA 1
ATOM 8141 C C . ILE B 1 312 ? -31.688 -9.125 -0.612 1 97.38 312 ILE B C 1
ATOM 8143 O O . ILE B 1 312 ? -32.125 -8 -0.869 1 97.38 312 ILE B O 1
ATOM 8147 N N . ILE B 1 313 ? -31.703 -9.625 0.574 1 96.31 313 ILE B N 1
ATOM 8148 C CA . ILE B 1 313 ? -32.344 -8.938 1.693 1 96.31 313 ILE B CA 1
ATOM 8149 C C . ILE B 1 313 ? -31.625 -7.617 1.96 1 96.31 313 ILE B C 1
ATOM 8151 O O . ILE B 1 313 ? -32.281 -6.586 2.164 1 96.31 313 ILE B O 1
ATOM 8155 N N . ARG B 1 314 ? -30.312 -7.66 1.997 1 96.06 314 ARG B N 1
ATOM 8156 C CA . ARG B 1 314 ? -29.547 -6.453 2.281 1 96.06 314 ARG B CA 1
ATOM 8157 C C . ARG B 1 314 ? -29.672 -5.441 1.151 1 96.06 314 ARG B C 1
ATOM 8159 O O . ARG B 1 314 ? -29.672 -4.23 1.391 1 96.06 314 ARG B O 1
ATOM 8166 N N . SER B 1 315 ? -29.781 -5.91 -0.12 1 97.44 315 SER B N 1
ATOM 8167 C CA . SER B 1 315 ? -29.969 -5.012 -1.257 1 97.44 315 SER B CA 1
ATOM 8168 C C . SER B 1 315 ? -31.344 -4.336 -1.211 1 97.44 315 SER B C 1
ATOM 8170 O O . SER B 1 315 ? -31.453 -3.146 -1.509 1 97.44 315 SER B O 1
ATOM 8172 N N . ILE B 1 316 ? -32.312 -5.051 -0.814 1 96.69 316 ILE B N 1
ATOM 8173 C CA . ILE B 1 316 ? -33.656 -4.492 -0.682 1 96.69 316 ILE B CA 1
ATOM 8174 C C . ILE B 1 316 ? -33.688 -3.467 0.449 1 96.69 316 ILE B C 1
ATOM 8176 O O . ILE B 1 316 ? -34.25 -2.393 0.311 1 96.69 316 ILE B O 1
ATOM 8180 N N . PHE B 1 317 ? -33.031 -3.873 1.525 1 95.25 317 PHE B N 1
ATOM 8181 C CA . PHE B 1 317 ? -32.938 -2.963 2.662 1 95.25 317 PHE B CA 1
ATOM 8182 C C . PHE B 1 317 ? -32.219 -1.676 2.27 1 95.25 317 PHE B C 1
ATOM 8184 O O . PHE B 1 317 ? -32.594 -0.587 2.693 1 95.25 317 PHE B O 1
ATOM 8191 N N . PHE B 1 318 ? -31.172 -1.773 1.49 1 96.06 318 PHE B N 1
ATOM 8192 C CA . PHE B 1 318 ? -30.422 -0.618 1.02 1 96.06 318 PHE B CA 1
ATOM 8193 C C . PHE B 1 318 ? -31.297 0.288 0.162 1 96.06 318 PHE B C 1
ATOM 8195 O O . PHE B 1 318 ? -31.312 1.505 0.357 1 96.06 318 PHE B O 1
ATOM 8202 N N . LEU B 1 319 ? -32.062 -0.313 -0.774 1 96.06 319 LEU B N 1
ATOM 8203 C CA . LEU B 1 319 ? -32.938 0.461 -1.653 1 96.06 319 LEU B CA 1
ATOM 8204 C C . LEU B 1 319 ? -34.031 1.147 -0.857 1 96.06 319 LEU B C 1
ATOM 8206 O O . LEU B 1 319 ? -34.406 2.293 -1.144 1 96.06 319 LEU B O 1
ATOM 8210 N N . TYR B 1 320 ? -34.531 0.5 0.153 1 95 320 TYR B N 1
ATOM 8211 C CA . TYR B 1 320 ? -35.531 1.08 1.021 1 95 320 TYR B CA 1
ATOM 8212 C C . TYR B 1 320 ? -34.969 2.268 1.798 1 95 320 TYR B C 1
ATOM 8214 O O . TYR B 1 320 ? -35.625 3.307 1.906 1 95 320 TYR B O 1
ATOM 8222 N N . THR B 1 321 ? -33.812 2.064 2.361 1 93.31 321 THR B N 1
ATOM 8223 C CA . THR B 1 321 ? -33.188 3.115 3.154 1 93.31 321 THR B CA 1
ATOM 8224 C C . THR B 1 321 ? -32.844 4.316 2.279 1 93.31 321 THR B C 1
ATOM 8226 O O . THR B 1 321 ? -32.969 5.465 2.705 1 93.31 321 THR B O 1
ATOM 8229 N N . LEU B 1 322 ? -32.375 4.105 1.078 1 93.56 322 LEU B N 1
ATOM 8230 C CA . LEU B 1 322 ? -31.938 5.16 0.165 1 93.56 322 LEU B CA 1
ATOM 8231 C C . LEU B 1 322 ? -33.125 5.984 -0.301 1 93.56 322 LEU B C 1
ATOM 8233 O O . LEU B 1 322 ? -33.062 7.211 -0.406 1 93.56 322 LEU B O 1
ATOM 8237 N N . LEU B 1 323 ? -34.344 5.348 -0.485 1 93.06 323 LEU B N 1
ATOM 8238 C CA . LEU B 1 323 ? -35.469 6.016 -1.125 1 93.06 323 LEU B CA 1
ATOM 8239 C C . LEU B 1 323 ? -36.469 6.535 -0.085 1 93.06 323 LEU B C 1
ATOM 8241 O O . LEU B 1 323 ? -37.125 7.547 -0.307 1 93.06 323 LEU B O 1
ATOM 8245 N N . PHE B 1 324 ? -36.562 5.891 1.1 1 91 324 PHE B N 1
ATOM 8246 C CA . PHE B 1 324 ? -37.656 6.219 2.018 1 91 324 PHE B CA 1
ATOM 8247 C C . PHE B 1 324 ? -37.125 6.828 3.303 1 91 324 PHE B C 1
ATOM 8249 O O . PHE B 1 324 ? -37.531 7.918 3.705 1 91 324 PHE B O 1
ATOM 8256 N N . ASP B 1 325 ? -36.25 6.109 4.035 1 91.31 325 ASP B N 1
ATOM 8257 C CA . ASP B 1 325 ? -35.75 6.582 5.324 1 91.31 325 ASP B CA 1
ATOM 8258 C C . ASP B 1 325 ? -34.25 6.469 5.398 1 91.31 325 ASP B C 1
ATOM 8260 O O . ASP B 1 325 ? -33.719 5.434 5.805 1 91.31 325 ASP B O 1
ATOM 8264 N N . GLN B 1 326 ? -33.594 7.59 5.262 1 88.06 326 GLN B N 1
ATOM 8265 C CA . GLN B 1 326 ? -32.156 7.598 5.211 1 88.06 326 GLN B CA 1
ATOM 8266 C C . GLN B 1 326 ? -31.547 7.535 6.609 1 88.06 326 GLN B C 1
ATOM 8268 O O . GLN B 1 326 ? -30.344 7.262 6.77 1 88.06 326 GLN B O 1
ATOM 8273 N N . ASN B 1 327 ? -32.312 7.66 7.648 1 84.12 327 ASN B N 1
ATOM 8274 C CA . ASN B 1 327 ? -31.812 7.582 9.016 1 84.12 327 ASN B CA 1
ATOM 8275 C C . ASN B 1 327 ? -31.453 6.148 9.406 1 84.12 327 ASN B C 1
ATOM 8277 O O . ASN B 1 327 ? -30.719 5.93 10.367 1 84.12 327 ASN B O 1
ATOM 8281 N N . LEU B 1 328 ? -31.953 5.25 8.609 1 86.44 328 LEU B N 1
ATOM 8282 C CA . LEU B 1 328 ? -31.719 3.84 8.914 1 86.44 328 LEU B CA 1
ATOM 8283 C C . LEU B 1 328 ? -30.297 3.436 8.586 1 86.44 328 LEU B C 1
ATOM 8285 O O . LEU B 1 328 ? -29.828 2.377 9.016 1 86.44 328 LEU B O 1
ATOM 8289 N N . PHE B 1 329 ? -29.562 4.25 7.922 1 84.5 329 PHE B N 1
ATOM 8290 C CA . PHE B 1 329 ? -28.172 3.961 7.621 1 84.5 329 PHE B CA 1
ATOM 8291 C C . PHE B 1 329 ? -27.344 3.881 8.898 1 84.5 329 PHE B C 1
ATOM 8293 O O . PHE B 1 329 ? -26.281 3.244 8.93 1 84.5 329 PHE B O 1
ATOM 8300 N N . ASP B 1 330 ? -27.812 4.383 9.93 1 79.94 330 ASP B N 1
ATOM 8301 C CA . ASP B 1 330 ? -27.062 4.441 11.18 1 79.94 330 ASP B CA 1
ATOM 8302 C C . ASP B 1 330 ? -27.203 3.141 11.969 1 79.94 330 ASP B C 1
ATOM 8304 O O . ASP B 1 330 ? -26.422 2.875 12.883 1 79.94 330 ASP B O 1
ATOM 8308 N N . HIS B 1 331 ? -28.203 2.387 11.578 1 80.19 331 HIS B N 1
ATOM 8309 C CA . HIS B 1 331 ? -28.375 1.103 12.25 1 80.19 331 HIS B CA 1
ATOM 8310 C C . HIS B 1 331 ? -27.453 0.046 11.664 1 80.19 331 HIS B C 1
ATOM 8312 O O . HIS B 1 331 ? -27.688 -0.454 10.562 1 80.19 331 HIS B O 1
ATOM 8318 N N . ARG B 1 332 ? -26.469 -0.333 12.414 1 82.56 332 ARG B N 1
ATOM 8319 C CA . ARG B 1 332 ? -25.391 -1.185 11.906 1 82.56 332 ARG B CA 1
ATOM 8320 C C . ARG B 1 332 ? -25.562 -2.619 12.398 1 82.56 332 ARG B C 1
ATOM 8322 O O . ARG B 1 332 ? -24.703 -3.473 12.125 1 82.56 332 ARG B O 1
ATOM 8329 N N . ILE B 1 333 ? -26.656 -2.98 12.984 1 85 333 ILE B N 1
ATOM 8330 C CA . ILE B 1 333 ? -26.828 -4.293 13.594 1 85 333 ILE B CA 1
ATOM 8331 C C . ILE B 1 333 ? -26.922 -5.359 12.5 1 85 333 ILE B C 1
ATOM 8333 O O . ILE B 1 333 ? -26.375 -6.449 12.641 1 85 333 ILE B O 1
ATOM 8337 N N . LEU B 1 334 ? -27.656 -5.047 11.461 1 88.44 334 LEU B N 1
ATOM 8338 C CA . LEU B 1 334 ? -27.781 -6 10.359 1 88.44 334 LEU B CA 1
ATOM 8339 C C . LEU B 1 334 ? -26.406 -6.316 9.758 1 88.44 334 LEU B C 1
ATOM 8341 O O . LEU B 1 334 ? -26.125 -7.473 9.453 1 88.44 334 LEU B O 1
ATOM 8345 N N . ASP B 1 335 ? -25.609 -5.344 9.57 1 90.81 335 ASP B N 1
ATOM 8346 C CA . ASP B 1 335 ? -24.281 -5.535 8.984 1 90.81 335 ASP B CA 1
ATOM 8347 C C . ASP B 1 335 ? -23.406 -6.367 9.906 1 90.81 335 ASP B C 1
ATOM 8349 O O . ASP B 1 335 ? -22.625 -7.207 9.438 1 90.81 335 ASP B O 1
ATOM 8353 N N . ILE B 1 336 ? -23.562 -6.18 11.172 1 88.81 336 ILE B N 1
ATOM 8354 C CA . ILE B 1 336 ? -22.797 -6.957 12.141 1 88.81 336 ILE B CA 1
ATOM 8355 C C . ILE B 1 336 ? -23.219 -8.422 12.078 1 88.81 336 ILE B C 1
ATOM 8357 O O . ILE B 1 336 ? -22.375 -9.32 12.117 1 88.81 336 ILE B O 1
ATOM 8361 N N . LEU B 1 337 ? -24.438 -8.641 11.953 1 91.56 337 LEU B N 1
ATOM 8362 C CA . LEU B 1 337 ? -24.953 -10 11.867 1 91.56 337 LEU B CA 1
ATOM 8363 C C . LEU B 1 337 ? -24.469 -10.695 10.602 1 91.56 337 LEU B C 1
ATOM 8365 O O . LEU B 1 337 ? -24.125 -11.883 10.633 1 91.56 337 LEU B O 1
ATOM 8369 N N . ILE B 1 338 ? -24.5 -9.938 9.523 1 94.19 338 ILE B N 1
ATOM 8370 C CA . ILE B 1 338 ? -24.062 -10.508 8.25 1 94.19 338 ILE B CA 1
ATOM 8371 C C . ILE B 1 338 ? -22.562 -10.836 8.328 1 94.19 338 ILE B C 1
ATOM 8373 O O . ILE B 1 338 ? -22.141 -11.891 7.867 1 94.19 338 ILE B O 1
ATOM 8377 N N . MET B 1 339 ? -21.781 -9.992 8.922 1 92.75 339 MET B N 1
ATOM 8378 C CA . MET B 1 339 ? -20.344 -10.242 9.07 1 92.75 339 MET B CA 1
ATOM 8379 C C . MET B 1 339 ? -20.109 -11.453 9.969 1 92.75 339 MET B C 1
ATOM 8381 O O . MET B 1 339 ? -19.172 -12.234 9.727 1 92.75 339 MET B O 1
ATOM 8385 N N . ALA B 1 340 ? -20.922 -11.586 10.938 1 93.25 340 ALA B N 1
ATOM 8386 C CA . ALA B 1 340 ? -20.828 -12.758 11.805 1 93.25 340 ALA B CA 1
ATOM 8387 C C . ALA B 1 340 ? -21.156 -14.039 11.039 1 93.25 340 ALA B C 1
ATOM 8389 O O . ALA B 1 340 ? -20.531 -15.078 11.266 1 93.25 340 ALA B O 1
ATOM 8390 N N . PHE B 1 341 ? -22.078 -13.938 10.195 1 95.56 341 PHE B N 1
ATOM 8391 C CA . PHE B 1 341 ? -22.453 -15.086 9.383 1 95.56 341 PHE B CA 1
ATOM 8392 C C . PHE B 1 341 ? -21.312 -15.477 8.445 1 95.56 341 PHE B C 1
ATOM 8394 O O . PHE B 1 341 ? -21.062 -16.672 8.234 1 95.56 341 PHE B O 1
ATOM 8401 N N . ILE B 1 342 ? -20.719 -14.523 7.867 1 95.19 342 ILE B N 1
ATOM 8402 C CA . ILE B 1 342 ? -19.578 -14.797 6.988 1 95.19 342 ILE B CA 1
ATOM 8403 C C . ILE B 1 342 ? -18.484 -15.508 7.77 1 95.19 342 ILE B C 1
ATOM 8405 O O . ILE B 1 342 ? -17.906 -16.484 7.289 1 95.19 342 ILE B O 1
ATOM 8409 N N . PHE B 1 343 ? -18.219 -15 8.914 1 95 343 PHE B N 1
ATOM 8410 C CA . PHE B 1 343 ? -17.219 -15.609 9.789 1 95 343 PHE B CA 1
ATOM 8411 C C . PHE B 1 343 ? -17.594 -17.047 10.102 1 95 343 PHE B C 1
ATOM 8413 O O . PHE B 1 343 ? -16.75 -17.953 10.016 1 95 343 PHE B O 1
ATOM 8420 N N . PHE B 1 344 ? -18.812 -17.234 10.398 1 95.69 344 PHE B N 1
ATOM 8421 C CA . PHE B 1 344 ? -19.328 -18.547 10.711 1 95.69 344 PHE B CA 1
ATOM 8422 C C . PHE B 1 344 ? -19.172 -19.484 9.516 1 95.69 344 PHE B C 1
ATOM 8424 O O . PHE B 1 344 ? -18.766 -20.641 9.68 1 95.69 344 PHE B O 1
ATOM 8431 N N . THR B 1 345 ? -19.5 -19.062 8.398 1 96.06 345 THR B N 1
ATOM 8432 C CA . THR B 1 345 ? -19.375 -19.859 7.184 1 96.06 345 THR B CA 1
ATOM 8433 C C . THR B 1 345 ? -17.922 -20.25 6.945 1 96.06 345 THR B C 1
ATOM 8435 O O . THR B 1 345 ? -17.641 -21.375 6.535 1 96.06 345 THR B O 1
ATOM 8438 N N . GLY B 1 346 ? -17.016 -19.312 7.176 1 95.62 346 GLY B N 1
ATOM 8439 C CA . GLY B 1 346 ? -15.594 -19.609 7.039 1 95.62 346 GLY B CA 1
ATOM 8440 C C . GLY B 1 346 ? -15.133 -20.719 7.965 1 95.62 346 GLY B C 1
ATOM 8441 O O . GLY B 1 346 ? -14.367 -21.594 7.559 1 95.62 346 GLY B O 1
ATOM 8442 N N . ILE B 1 347 ? -15.633 -20.75 9.117 1 95.94 347 ILE B N 1
ATOM 8443 C CA . ILE B 1 347 ? -15.25 -21.75 10.109 1 95.94 347 ILE B CA 1
ATOM 8444 C C . ILE B 1 347 ? -15.758 -23.125 9.68 1 95.94 347 ILE B C 1
ATOM 8446 O O . ILE B 1 347 ? -15.039 -24.109 9.773 1 95.94 347 ILE B O 1
ATOM 8450 N N . ILE B 1 348 ? -16.984 -23.172 9.211 1 96.31 348 ILE B N 1
ATOM 8451 C CA . ILE B 1 348 ? -17.594 -24.438 8.805 1 96.31 348 ILE B CA 1
ATOM 8452 C C . ILE B 1 348 ? -16.828 -25.016 7.621 1 96.31 348 ILE B C 1
ATOM 8454 O O . ILE B 1 348 ? -16.547 -26.219 7.59 1 96.31 348 ILE B O 1
ATOM 8458 N N . VAL B 1 349 ? -16.531 -24.172 6.707 1 96 349 VAL B N 1
ATOM 8459 C CA . VAL B 1 349 ? -15.836 -24.641 5.516 1 96 349 VAL B CA 1
ATOM 8460 C C . VAL B 1 349 ? -14.43 -25.094 5.891 1 96 349 VAL B C 1
ATOM 8462 O O . VAL B 1 349 ? -13.914 -26.078 5.336 1 96 349 VAL B O 1
ATOM 8465 N N . TRP B 1 350 ? -13.781 -24.422 6.762 1 94.94 350 TRP B N 1
ATOM 8466 C CA . TRP B 1 350 ? -12.469 -24.844 7.25 1 94.94 350 TRP B CA 1
ATOM 8467 C C . TRP B 1 350 ? -12.539 -26.203 7.938 1 94.94 350 TRP B C 1
ATOM 8469 O O . TRP B 1 350 ? -11.688 -27.062 7.715 1 94.94 350 TRP B O 1
ATOM 8479 N N . LYS B 1 351 ? -13.578 -26.453 8.719 1 94.56 351 LYS B N 1
ATOM 8480 C CA . LYS B 1 351 ? -13.758 -27.719 9.422 1 94.56 351 LYS B CA 1
ATOM 8481 C C . LYS B 1 351 ? -14.031 -28.859 8.453 1 94.56 351 LYS B C 1
ATOM 8483 O O . LYS B 1 351 ? -13.711 -30.016 8.742 1 94.56 351 LYS B O 1
ATOM 8488 N N . ARG B 1 352 ? -14.539 -28.516 7.355 1 94.06 352 ARG B N 1
ATOM 8489 C CA . ARG B 1 352 ? -14.859 -29.531 6.348 1 94.06 352 ARG B CA 1
ATOM 8490 C C . ARG B 1 352 ? -13.625 -29.875 5.523 1 94.06 352 ARG B C 1
ATOM 8492 O O . ARG B 1 352 ? -13.703 -30.688 4.598 1 94.06 352 ARG B O 1
ATOM 8499 N N . GLY B 1 353 ? -12.469 -29.109 5.762 1 90.94 353 GLY B N 1
ATOM 8500 C CA . GLY B 1 353 ? -11.211 -29.578 5.195 1 90.94 353 GLY B CA 1
ATOM 8501 C C . GLY B 1 353 ? -10.648 -28.641 4.148 1 90.94 353 GLY B C 1
ATOM 8502 O O . GLY B 1 353 ? -9.586 -28.906 3.574 1 90.94 353 GLY B O 1
ATOM 8503 N N . TYR B 1 354 ? -11.328 -27.594 3.859 1 92.19 354 TYR B N 1
ATOM 8504 C CA . TYR B 1 354 ? -10.812 -26.625 2.889 1 92.19 354 TYR B CA 1
ATOM 8505 C C . TYR B 1 354 ? -9.688 -25.797 3.492 1 92.19 354 TYR B C 1
ATOM 8507 O O . TYR B 1 354 ? -9.938 -24.781 4.141 1 92.19 354 TYR B O 1
ATOM 8515 N N . LEU B 1 355 ? -8.469 -26.016 3.164 1 89.44 355 LEU B N 1
ATOM 8516 C CA . LEU B 1 355 ? -7.258 -25.516 3.812 1 89.44 355 LEU B CA 1
ATOM 8517 C C . LEU B 1 355 ? -7.102 -24.016 3.59 1 89.44 355 LEU B C 1
ATOM 8519 O O . LEU B 1 355 ? -6.668 -23.297 4.492 1 89.44 355 LEU B O 1
ATOM 8523 N N . PRO B 1 356 ? -7.488 -23.531 2.426 1 89.62 356 PRO B N 1
ATOM 8524 C CA . PRO B 1 356 ? -7.293 -22.094 2.211 1 89.62 356 PRO B CA 1
ATOM 8525 C C . PRO B 1 356 ? -8.18 -21.234 3.117 1 89.62 356 PRO B C 1
ATOM 8527 O O . PRO B 1 356 ? -7.918 -20.031 3.291 1 89.62 356 PRO B O 1
ATOM 8530 N N . ALA B 1 357 ? -9.148 -21.75 3.773 1 93.31 357 ALA B N 1
ATOM 8531 C CA . ALA B 1 357 ? -10.094 -21.016 4.605 1 93.31 357 ALA B CA 1
ATOM 8532 C C . ALA B 1 357 ? -9.469 -20.641 5.945 1 93.31 357 ALA B C 1
ATOM 8534 O O . ALA B 1 357 ? -10.008 -19.797 6.672 1 93.31 357 ALA B O 1
ATOM 8535 N N . ARG B 1 358 ? -8.32 -21.172 6.324 1 93.31 358 ARG B N 1
ATOM 8536 C CA . ARG B 1 358 ? -7.68 -20.906 7.609 1 93.31 358 ARG B CA 1
ATOM 8537 C C . ARG B 1 358 ? -7.371 -19.438 7.777 1 93.31 358 ARG B C 1
ATOM 8539 O O . ARG B 1 358 ? -7.734 -18.828 8.789 1 93.31 358 ARG B O 1
ATOM 8546 N N . PHE B 1 359 ? -6.73 -18.891 6.742 1 92.31 359 PHE B N 1
ATOM 8547 C CA . PHE B 1 359 ? -6.344 -17.5 6.832 1 92.31 359 PHE B CA 1
ATOM 8548 C C . PHE B 1 359 ? -7.559 -16.578 6.703 1 92.31 359 PHE B C 1
ATOM 8550 O O . PHE B 1 359 ? -7.578 -15.477 7.25 1 92.31 359 PHE B O 1
ATOM 8557 N N . PHE B 1 360 ? -8.555 -17.109 6.031 1 94.75 360 PHE B N 1
ATOM 8558 C CA . PHE B 1 360 ? -9.828 -16.391 5.934 1 94.75 360 PHE B CA 1
ATOM 8559 C C . PHE B 1 360 ? -10.469 -16.25 7.309 1 94.75 360 PHE B C 1
ATOM 8561 O O . PHE B 1 360 ? -10.93 -15.156 7.668 1 94.75 360 PHE B O 1
ATOM 8568 N N . VAL B 1 361 ? -10.453 -17.234 8.062 1 95.62 361 VAL B N 1
ATOM 8569 C CA . VAL B 1 361 ? -11.055 -17.266 9.391 1 95.62 361 VAL B CA 1
ATOM 8570 C C . VAL B 1 361 ? -10.258 -16.375 10.336 1 95.62 361 VAL B C 1
ATOM 8572 O O . VAL B 1 361 ? -10.828 -15.625 11.125 1 95.62 361 VAL B O 1
ATOM 8575 N N . ILE B 1 362 ? -8.977 -16.391 10.273 1 95.31 362 ILE B N 1
ATOM 8576 C CA . ILE B 1 362 ? -8.125 -15.547 11.094 1 95.31 362 ILE B CA 1
ATOM 8577 C C . ILE B 1 362 ? -8.375 -14.078 10.75 1 95.31 362 ILE B C 1
ATOM 8579 O O . ILE B 1 362 ? -8.43 -13.227 11.641 1 95.31 362 ILE B O 1
ATOM 8583 N N . ALA B 1 363 ? -8.555 -13.797 9.477 1 94.88 363 ALA B N 1
ATOM 8584 C CA . ALA B 1 363 ? -8.789 -12.43 9.016 1 94.88 363 ALA B CA 1
ATOM 8585 C C . ALA B 1 363 ? -10.078 -11.867 9.617 1 94.88 363 ALA B C 1
ATOM 8587 O O . ALA B 1 363 ? -10.078 -10.766 10.18 1 94.88 363 ALA B O 1
ATOM 8588 N N . TYR B 1 364 ? -11.102 -12.617 9.578 1 93.62 364 TYR B N 1
ATOM 8589 C CA . TYR B 1 364 ? -12.375 -12.148 10.117 1 93.62 364 TYR B CA 1
ATOM 8590 C C . TYR B 1 364 ? -12.352 -12.141 11.641 1 93.62 364 TYR B C 1
ATOM 8592 O O . TYR B 1 364 ? -13.016 -11.32 12.273 1 93.62 364 TYR B O 1
ATOM 8600 N N . GLY B 1 365 ? -11.594 -13 12.18 1 93 365 GLY B N 1
ATOM 8601 C CA . GLY B 1 365 ? -11.406 -12.953 13.625 1 93 365 GLY B CA 1
ATOM 8602 C C . GLY B 1 365 ? -10.773 -11.656 14.094 1 93 365 GLY B C 1
ATOM 8603 O O . GLY B 1 365 ? -11.242 -11.055 15.07 1 93 365 GLY B O 1
ATOM 8604 N N . VAL B 1 366 ? -9.82 -11.227 13.406 1 92.88 366 VAL B N 1
ATOM 8605 C CA . VAL B 1 366 ? -9.148 -9.984 13.742 1 92.88 366 VAL B CA 1
ATOM 8606 C C . VAL B 1 366 ? -10.109 -8.805 13.57 1 92.88 366 VAL B C 1
ATOM 8608 O O . VAL B 1 366 ? -10.109 -7.875 14.375 1 92.88 366 VAL B O 1
ATOM 8611 N N . LEU B 1 367 ? -10.867 -8.867 12.555 1 91.31 367 LEU B N 1
ATOM 8612 C CA . LEU B 1 367 ? -11.844 -7.812 12.297 1 91.31 367 LEU B CA 1
ATOM 8613 C C . LEU B 1 367 ? -12.852 -7.727 13.438 1 91.31 367 LEU B C 1
ATOM 8615 O O . LEU B 1 367 ? -13.219 -6.629 13.867 1 91.31 367 LEU B O 1
ATOM 8619 N N . PHE B 1 368 ? -13.258 -8.805 13.961 1 90 368 PHE B N 1
ATOM 8620 C CA . PHE B 1 368 ? -14.242 -8.844 15.031 1 90 368 PHE B CA 1
ATOM 8621 C C . PHE B 1 368 ? -13.641 -8.32 16.328 1 90 368 PHE B C 1
ATOM 8623 O O . PHE B 1 368 ? -14.336 -7.691 17.141 1 90 368 PHE B O 1
ATOM 8630 N N . ILE B 1 369 ? -12.422 -8.578 16.453 1 88.94 369 ILE B N 1
ATOM 8631 C CA . ILE B 1 369 ? -11.734 -8.023 17.625 1 88.94 369 ILE B CA 1
ATOM 8632 C C . ILE B 1 369 ? -11.719 -6.5 17.531 1 88.94 369 ILE B C 1
ATOM 8634 O O . ILE B 1 369 ? -11.961 -5.812 18.531 1 88.94 369 ILE B O 1
ATOM 8638 N N . GLY B 1 370 ? -11.461 -6.02 16.359 1 86.44 370 GLY B N 1
ATOM 8639 C CA . GLY B 1 370 ? -11.5 -4.582 16.156 1 86.44 370 GLY B CA 1
ATOM 8640 C C . GLY B 1 370 ? -12.867 -3.977 16.406 1 86.44 370 GLY B C 1
ATOM 8641 O O . GLY B 1 370 ? -12.984 -2.918 17.031 1 86.44 370 GLY B O 1
ATOM 8642 N N . PHE B 1 371 ? -13.875 -4.641 15.992 1 83.88 371 PHE B N 1
ATOM 8643 C CA . PHE B 1 371 ? -15.242 -4.191 16.203 1 83.88 371 PHE B CA 1
ATOM 8644 C C . PHE B 1 371 ? -15.578 -4.164 17.688 1 83.88 371 PHE B C 1
ATOM 8646 O O . PHE B 1 371 ? -16.25 -3.244 18.172 1 83.88 371 PHE B O 1
ATOM 8653 N N . PHE B 1 372 ? -15.141 -5.125 18.344 1 84.06 372 PHE B N 1
ATOM 8654 C CA . PHE B 1 372 ? -15.414 -5.242 19.766 1 84.06 372 PHE B CA 1
ATOM 8655 C C . PHE B 1 372 ? -14.734 -4.121 20.547 1 84.06 372 PHE B C 1
ATOM 8657 O O . PHE B 1 372 ? -15.336 -3.523 21.438 1 84.06 372 PHE B O 1
ATOM 8664 N N . ILE B 1 373 ? -13.578 -3.775 20.156 1 84.88 373 ILE B N 1
ATOM 8665 C CA . ILE B 1 373 ? -12.836 -2.703 20.812 1 84.88 373 ILE B CA 1
ATOM 8666 C C . ILE B 1 373 ? -13.523 -1.364 20.547 1 84.88 373 ILE B C 1
ATOM 8668 O O . ILE B 1 373 ? -13.711 -0.561 21.453 1 84.88 373 ILE B O 1
ATOM 8672 N N . LYS B 1 374 ? -13.922 -1.158 19.344 1 81.69 374 LYS B N 1
ATOM 8673 C CA . LYS B 1 374 ? -14.578 0.095 18.984 1 81.69 374 LYS B CA 1
ATOM 8674 C C . LYS B 1 374 ? -15.906 0.253 19.719 1 81.69 374 LYS B C 1
ATOM 8676 O O . LYS B 1 374 ? -16.266 1.358 20.125 1 81.69 374 LYS B O 1
ATOM 8681 N N . ALA B 1 375 ? -16.641 -0.804 19.906 1 76.19 375 ALA B N 1
ATOM 8682 C CA . ALA B 1 375 ? -17.906 -0.78 20.625 1 76.19 375 ALA B CA 1
ATOM 8683 C C . ALA B 1 375 ? -17.703 -0.437 22.094 1 76.19 375 ALA B C 1
ATOM 8685 O O . ALA B 1 375 ? -18.453 0.35 22.672 1 76.19 375 ALA B O 1
ATOM 8686 N N . LEU B 1 376 ? -16.625 -0.894 22.625 1 77.75 376 LEU B N 1
ATOM 8687 C CA . LEU B 1 376 ? -16.328 -0.633 24.031 1 77.75 376 LEU B CA 1
ATOM 8688 C C . LEU B 1 376 ? -15.945 0.83 24.25 1 77.75 376 LEU B C 1
ATOM 8690 O O . LEU B 1 376 ? -16.281 1.418 25.281 1 77.75 376 LEU B O 1
ATOM 8694 N N . VAL B 1 377 ? -15.398 1.426 23.281 1 74 377 VAL B N 1
ATOM 8695 C CA . VAL B 1 377 ? -15.016 2.83 23.359 1 74 377 VAL B CA 1
ATOM 8696 C C . VAL B 1 377 ? -16.25 3.717 23.203 1 74 377 VAL B C 1
ATOM 8698 O O . VAL B 1 377 ? -16.406 4.699 23.922 1 74 377 VAL B O 1
ATOM 8701 N N . LEU B 1 378 ? -17.047 3.307 22.297 1 70.31 378 LEU B N 1
ATOM 8702 C CA . LEU B 1 378 ? -18.25 4.098 22.016 1 70.31 378 LEU B CA 1
ATOM 8703 C C . LEU B 1 378 ? -19.203 4.086 23.188 1 70.31 378 LEU B C 1
ATOM 8705 O O . LEU B 1 378 ? -19.875 5.086 23.453 1 70.31 378 LEU B O 1
ATOM 8709 N N . TRP B 1 379 ? -19.172 2.945 23.859 1 69.19 379 TRP B N 1
ATOM 8710 C CA . TRP B 1 379 ? -20.078 2.809 24.984 1 69.19 379 TRP B CA 1
ATOM 8711 C C . TRP B 1 379 ? -19.484 3.412 26.25 1 69.19 379 TRP B C 1
ATOM 8713 O O . TRP B 1 379 ? -20.172 3.533 27.281 1 69.19 379 TRP B O 1
ATOM 8723 N N . GLY B 1 380 ? -18.281 3.982 26.188 1 66.06 380 GLY B N 1
ATOM 8724 C CA . GLY B 1 380 ? -17.656 4.691 27.297 1 66.06 380 GLY B CA 1
ATOM 8725 C C . GLY B 1 380 ? -17.016 3.768 28.297 1 66.06 380 GLY B C 1
ATOM 8726 O O . GLY B 1 380 ? -16.594 4.211 29.375 1 66.06 380 GLY B O 1
ATOM 8727 N N . ASP B 1 381 ? -16.938 2.543 27.984 1 67.75 381 ASP B N 1
ATOM 8728 C CA . ASP B 1 381 ? -16.344 1.582 28.922 1 67.75 381 ASP B CA 1
ATOM 8729 C C . ASP B 1 381 ? -14.828 1.732 28.969 1 67.75 381 ASP B C 1
ATOM 8731 O O . ASP B 1 381 ? -14.211 1.464 30.016 1 67.75 381 ASP B O 1
ATOM 8735 N N . ILE B 1 382 ? -14.297 2.219 27.859 1 71.25 382 ILE B N 1
ATOM 8736 C CA . ILE B 1 382 ? -12.859 2.445 27.766 1 71.25 382 ILE B CA 1
ATOM 8737 C C . ILE B 1 382 ? -12.586 3.906 27.422 1 71.25 382 ILE B C 1
ATOM 8739 O O . ILE B 1 382 ? -13.266 4.477 26.562 1 71.25 382 ILE B O 1
ATOM 8743 N N . PRO B 1 383 ? -11.672 4.453 28.266 1 71.69 383 PRO B N 1
ATOM 8744 C CA . PRO B 1 383 ? -11.375 5.855 27.969 1 71.69 383 PRO B CA 1
ATOM 8745 C C . PRO B 1 383 ? -10.844 6.062 26.547 1 71.69 383 PRO B C 1
ATOM 8747 O O . PRO B 1 383 ? -10.227 5.16 25.984 1 71.69 383 PRO B O 1
ATOM 8750 N N . PHE B 1 384 ? -11.188 7.195 26.109 1 67.44 384 PHE B N 1
ATOM 8751 C CA . PHE B 1 384 ? -10.805 7.551 24.75 1 67.44 384 PHE B CA 1
ATOM 8752 C C . PHE B 1 384 ? -9.289 7.668 24.625 1 67.44 384 PHE B C 1
ATOM 8754 O O . PHE B 1 384 ? -8.633 8.25 25.5 1 67.44 384 PHE B O 1
ATOM 8761 N N . ASN B 1 385 ? -8.695 6.785 23.797 1 70.88 385 ASN B N 1
ATOM 8762 C CA . ASN B 1 385 ? -7.309 6.887 23.359 1 70.88 385 ASN B CA 1
ATOM 8763 C C . ASN B 1 385 ? -7.191 6.852 21.844 1 70.88 385 ASN B C 1
ATOM 8765 O O . ASN B 1 385 ? -8.031 6.254 21.172 1 70.88 385 ASN B O 1
ATOM 8769 N N . THR B 1 386 ? -6.285 7.645 21.344 1 73.5 386 THR B N 1
ATOM 8770 C CA . THR B 1 386 ? -6.129 7.754 19.906 1 73.5 386 THR B CA 1
ATOM 8771 C C . THR B 1 386 ? -5.949 6.375 19.266 1 73.5 386 THR B C 1
ATOM 8773 O O . THR B 1 386 ? -6.531 6.086 18.219 1 73.5 386 THR B O 1
ATOM 8776 N N . PHE B 1 387 ? -5.277 5.543 19.938 1 74.56 387 PHE B N 1
ATOM 8777 C CA . PHE B 1 387 ? -5.016 4.211 19.406 1 74.56 387 PHE B CA 1
ATOM 8778 C C . PHE B 1 387 ? -6.293 3.381 19.359 1 74.56 387 PHE B C 1
ATOM 8780 O O . PHE B 1 387 ? -6.555 2.678 18.391 1 74.56 387 PHE B O 1
ATOM 8787 N N . LEU B 1 388 ? -7.074 3.557 20.375 1 75.75 388 LEU B N 1
ATOM 8788 C CA . LEU B 1 388 ? -8.312 2.785 20.484 1 75.75 388 LEU B CA 1
ATOM 8789 C C . LEU B 1 388 ? -9.359 3.299 19.5 1 75.75 388 LEU B C 1
ATOM 8791 O O . LEU B 1 388 ? -10.133 2.514 18.938 1 75.75 388 LEU B O 1
ATOM 8795 N N . HIS B 1 389 ? -9.25 4.59 19.234 1 75.44 389 HIS B N 1
ATOM 8796 C CA . HIS B 1 389 ? -10.188 5.188 18.297 1 75.44 389 HIS B CA 1
ATOM 8797 C C . HIS B 1 389 ? -9.945 4.672 16.875 1 75.44 389 HIS B C 1
ATOM 8799 O O . HIS B 1 389 ? -10.898 4.457 16.125 1 75.44 389 HIS B O 1
ATOM 8805 N N . TYR B 1 390 ? -8.742 4.309 16.594 1 79.25 390 TYR B N 1
ATOM 8806 C CA . TYR B 1 390 ? -8.422 3.873 15.234 1 79.25 390 TYR B CA 1
ATOM 8807 C C . TYR B 1 390 ? -8.234 2.361 15.172 1 79.25 390 TYR B C 1
ATOM 8809 O O . TYR B 1 390 ? -7.715 1.83 14.195 1 79.25 390 TYR B O 1
ATOM 8817 N N . SER B 1 391 ? -8.625 1.67 16.188 1 83.12 391 SER B N 1
ATOM 8818 C CA . SER B 1 391 ? -8.438 0.225 16.281 1 83.12 391 SER B CA 1
ATOM 8819 C C . SER B 1 391 ? -9.18 -0.498 15.148 1 83.12 391 SER B C 1
ATOM 8821 O O . SER B 1 391 ? -8.641 -1.437 14.555 1 83.12 391 SER B O 1
ATOM 8823 N N . LEU B 1 392 ? -10.375 -0.029 14.875 1 84.56 392 LEU B N 1
ATOM 8824 C CA . LEU B 1 392 ? -11.148 -0.68 13.828 1 84.56 392 LEU B CA 1
ATOM 8825 C C . LEU B 1 392 ? -10.469 -0.533 12.477 1 84.56 392 LEU B C 1
ATOM 8827 O O . LEU B 1 392 ? -10.445 -1.475 11.68 1 84.56 392 LEU B O 1
ATOM 8831 N N . ARG B 1 393 ? -9.914 0.546 12.234 1 86.12 393 ARG B N 1
ATOM 8832 C CA . ARG B 1 393 ? -9.219 0.789 10.977 1 86.12 393 ARG B CA 1
ATOM 8833 C C . ARG B 1 393 ? -7.98 -0.1 10.852 1 86.12 393 ARG B C 1
ATOM 8835 O O . ARG B 1 393 ? -7.715 -0.658 9.789 1 86.12 393 ARG B O 1
ATOM 8842 N N . ILE B 1 394 ? -7.289 -0.258 11.891 1 86.06 394 ILE B N 1
ATOM 8843 C CA . ILE B 1 394 ? -6.113 -1.118 11.914 1 86.06 394 ILE B CA 1
ATOM 8844 C C . ILE B 1 394 ? -6.527 -2.568 11.672 1 86.06 394 ILE B C 1
ATOM 8846 O O . ILE B 1 394 ? -5.871 -3.287 10.914 1 86.06 394 ILE B O 1
ATOM 8850 N N . SER B 1 395 ? -7.602 -2.891 12.297 1 90.12 395 SER B N 1
ATOM 8851 C CA . SER B 1 395 ? -8.102 -4.25 12.117 1 90.12 395 SER B CA 1
ATOM 8852 C C . SER B 1 395 ? -8.492 -4.516 10.672 1 90.12 395 SER B C 1
ATOM 8854 O O . SER B 1 395 ? -8.266 -5.609 10.148 1 90.12 395 SER B O 1
ATOM 8856 N N . PHE B 1 396 ? -9.031 -3.543 10.039 1 90.31 396 PHE B N 1
ATOM 8857 C CA . PHE B 1 396 ? -9.398 -3.689 8.641 1 90.31 396 PHE B CA 1
ATOM 8858 C C . PHE B 1 396 ? -8.164 -3.895 7.77 1 90.31 396 PHE B C 1
ATOM 8860 O O . PHE B 1 396 ? -8.18 -4.707 6.844 1 90.31 396 PHE B O 1
ATOM 8867 N N . ILE B 1 397 ? -7.195 -3.217 8.062 1 89.06 397 ILE B N 1
ATOM 8868 C CA . ILE B 1 397 ? -5.977 -3.326 7.266 1 89.06 397 ILE B CA 1
ATOM 8869 C C . ILE B 1 397 ? -5.363 -4.711 7.449 1 89.06 397 ILE B C 1
ATOM 8871 O O . ILE B 1 397 ? -4.973 -5.359 6.477 1 89.06 397 ILE B O 1
ATOM 8875 N N . ILE B 1 398 ? -5.285 -5.121 8.633 1 90.94 398 ILE B N 1
ATOM 8876 C CA . ILE B 1 398 ? -4.73 -6.441 8.914 1 90.94 398 ILE B CA 1
ATOM 8877 C C . ILE B 1 398 ? -5.578 -7.516 8.234 1 90.94 398 ILE B C 1
ATOM 8879 O O . ILE B 1 398 ? -5.043 -8.461 7.66 1 90.94 398 ILE B O 1
ATOM 8883 N N . GLU B 1 399 ? -6.852 -7.32 8.398 1 93.81 399 GLU B N 1
ATOM 8884 C CA . GLU B 1 399 ? -7.77 -8.25 7.75 1 93.81 399 GLU B CA 1
ATOM 8885 C C . GLU B 1 399 ? -7.516 -8.312 6.246 1 93.81 399 GLU B C 1
ATOM 8887 O O . GLU B 1 399 ? -7.477 -9.398 5.664 1 93.81 399 GLU B O 1
ATOM 8892 N N . MET B 1 400 ? -7.34 -7.184 5.633 1 92.62 400 MET B N 1
ATOM 8893 C CA . MET B 1 400 ? -7.109 -7.133 4.191 1 92.62 400 MET B CA 1
ATOM 8894 C C . MET B 1 400 ? -5.797 -7.82 3.826 1 92.62 400 MET B C 1
ATOM 8896 O O . MET B 1 400 ? -5.723 -8.523 2.814 1 92.62 400 MET B O 1
ATOM 8900 N N . ILE B 1 401 ? -4.816 -7.645 4.621 1 89.81 401 ILE B N 1
ATOM 8901 C CA . ILE B 1 401 ? -3.525 -8.281 4.391 1 89.81 401 ILE B CA 1
ATOM 8902 C C . ILE B 1 401 ? -3.664 -9.797 4.535 1 89.81 401 ILE B C 1
ATOM 8904 O O . ILE B 1 401 ? -3.158 -10.555 3.707 1 89.81 401 ILE B O 1
ATOM 8908 N N . LEU B 1 402 ? -4.363 -10.195 5.543 1 92.25 402 LEU B N 1
ATOM 8909 C CA . LEU B 1 402 ? -4.543 -11.625 5.797 1 92.25 402 LEU B CA 1
ATOM 8910 C C . LEU B 1 402 ? -5.355 -12.273 4.684 1 92.25 402 LEU B C 1
ATOM 8912 O O . LEU B 1 402 ? -5.082 -13.414 4.293 1 92.25 402 LEU B O 1
ATOM 8916 N N . LEU B 1 403 ? -6.344 -11.57 4.262 1 92.38 403 LEU B N 1
ATOM 8917 C CA . LEU B 1 403 ? -7.121 -12.109 3.15 1 92.38 403 LEU B CA 1
ATOM 8918 C C . LEU B 1 403 ? -6.266 -12.211 1.891 1 92.38 403 LEU B C 1
ATOM 8920 O O . LEU B 1 403 ? -6.426 -13.148 1.104 1 92.38 403 LEU B O 1
ATOM 8924 N N . SER B 1 404 ? -5.43 -11.266 1.684 1 88.12 404 SER B N 1
ATOM 8925 C CA . SER B 1 404 ? -4.492 -11.344 0.568 1 88.12 404 SER B CA 1
ATOM 8926 C C . SER B 1 404 ? -3.547 -12.531 0.721 1 88.12 404 SER B C 1
ATOM 8928 O O . SER B 1 404 ? -3.186 -13.18 -0.266 1 88.12 404 SER B O 1
ATOM 8930 N N . PHE B 1 405 ? -3.199 -12.789 1.931 1 87.69 405 PHE B N 1
ATOM 8931 C CA . PHE B 1 405 ? -2.387 -13.961 2.223 1 87.69 405 PHE B CA 1
ATOM 8932 C C . PHE B 1 405 ? -3.15 -15.242 1.906 1 87.69 405 PHE B C 1
ATOM 8934 O O . PHE B 1 405 ? -2.566 -16.219 1.436 1 87.69 405 PHE B O 1
ATOM 8941 N N . ALA B 1 406 ? -4.367 -15.211 2.266 1 91 406 ALA B N 1
ATOM 8942 C CA . ALA B 1 406 ? -5.199 -16.375 1.984 1 91 406 ALA B CA 1
ATOM 8943 C C . ALA B 1 406 ? -5.262 -16.656 0.486 1 91 406 ALA B C 1
ATOM 8945 O O . ALA B 1 406 ? -5.191 -17.812 0.062 1 91 406 ALA B O 1
ATOM 8946 N N . LEU B 1 407 ? -5.402 -15.656 -0.281 1 88.62 407 LEU B N 1
ATOM 8947 C CA . LEU B 1 407 ? -5.43 -15.797 -1.733 1 88.62 407 LEU B CA 1
ATOM 8948 C C . LEU B 1 407 ? -4.098 -16.328 -2.254 1 88.62 407 LEU B C 1
ATOM 8950 O O . LEU B 1 407 ? -4.066 -17.188 -3.139 1 88.62 407 LEU B O 1
ATOM 8954 N N . ALA B 1 408 ? -3.004 -15.844 -1.739 1 84.12 408 ALA B N 1
ATOM 8955 C CA . ALA B 1 408 ? -1.674 -16.297 -2.137 1 84.12 408 ALA B CA 1
ATOM 8956 C C . ALA B 1 408 ? -1.446 -17.75 -1.729 1 84.12 408 ALA B C 1
ATOM 8958 O O . ALA B 1 408 ? -0.828 -18.516 -2.469 1 84.12 408 ALA B O 1
ATOM 8959 N N . ASP B 1 409 ? -1.936 -18.062 -0.599 1 87.69 409 ASP B N 1
ATOM 8960 C CA . ASP B 1 409 ? -1.811 -19.422 -0.108 1 87.69 409 ASP B CA 1
ATOM 8961 C C . ASP B 1 409 ? -2.578 -20.406 -0.998 1 87.69 409 ASP B C 1
ATOM 8963 O O . ASP B 1 409 ? -2.135 -21.531 -1.219 1 87.69 409 ASP B O 1
ATOM 8967 N N . ARG B 1 410 ? -3.66 -19.984 -1.382 1 88.38 410 ARG B N 1
ATOM 8968 C CA . ARG B 1 410 ? -4.43 -20.812 -2.307 1 88.38 410 ARG B CA 1
ATOM 8969 C C . ARG B 1 410 ? -3.633 -21.094 -3.576 1 88.38 410 ARG B C 1
ATOM 8971 O O . ARG B 1 410 ? -3.646 -22.219 -4.086 1 88.38 410 ARG B O 1
ATOM 8978 N N . VAL B 1 411 ? -2.971 -20.125 -4.043 1 83.38 411 VAL B N 1
ATOM 8979 C CA . VAL B 1 411 ? -2.143 -20.297 -5.234 1 83.38 411 VAL B CA 1
ATOM 8980 C C . VAL B 1 411 ? -1 -21.266 -4.938 1 83.38 411 VAL B C 1
ATOM 8982 O O . VAL B 1 411 ? -0.64 -22.078 -5.781 1 83.38 411 VAL B O 1
ATOM 8985 N N . ARG B 1 412 ? -0.471 -21.141 -3.791 1 84.62 412 ARG B N 1
ATOM 8986 C CA . ARG B 1 412 ? 0.602 -22.047 -3.361 1 84.62 412 ARG B CA 1
ATOM 8987 C C . ARG B 1 412 ? 0.133 -23.484 -3.34 1 84.62 412 ARG B C 1
ATOM 8989 O O . ARG B 1 412 ? 0.842 -24.391 -3.807 1 84.62 412 ARG B O 1
ATOM 8996 N N . ILE B 1 413 ? -0.984 -23.719 -2.85 1 87.69 413 ILE B N 1
ATOM 8997 C CA . ILE B 1 413 ? -1.555 -25.062 -2.76 1 87.69 413 ILE B CA 1
ATOM 8998 C C . ILE B 1 413 ? -1.839 -25.594 -4.16 1 87.69 413 ILE B C 1
ATOM 9000 O O . ILE B 1 413 ? -1.543 -26.75 -4.461 1 87.69 413 ILE B O 1
ATOM 9004 N N . LEU B 1 414 ? -2.393 -24.75 -4.957 1 83.44 414 LEU B N 1
ATOM 9005 C CA . LEU B 1 414 ? -2.676 -25.141 -6.332 1 83.44 414 LEU B CA 1
ATOM 9006 C C . LEU B 1 414 ? -1.393 -25.516 -7.062 1 83.44 414 LEU B C 1
ATOM 9008 O O . LEU B 1 414 ? -1.366 -26.5 -7.816 1 83.44 414 LEU B O 1
ATOM 9012 N N . LYS B 1 415 ? -0.394 -24.812 -6.852 1 82.75 415 LYS B N 1
ATOM 9013 C CA . LYS B 1 415 ? 0.903 -25.094 -7.461 1 82.75 415 LYS B CA 1
ATOM 9014 C C . LYS B 1 415 ? 1.466 -26.422 -6.973 1 82.75 415 LYS B C 1
ATOM 9016 O O . LYS B 1 415 ? 1.95 -27.234 -7.77 1 82.75 415 LYS B O 1
ATOM 9021 N N . ARG B 1 416 ? 1.388 -26.625 -5.762 1 85.62 416 ARG B N 1
ATOM 9022 C CA . ARG B 1 416 ? 1.889 -27.859 -5.18 1 85.62 416 ARG B CA 1
ATOM 9023 C C . ARG B 1 416 ? 1.143 -29.062 -5.734 1 85.62 416 ARG B C 1
ATOM 9025 O O . ARG B 1 416 ? 1.751 -30.094 -6.027 1 85.62 416 ARG B O 1
ATOM 9032 N N . ASN B 1 417 ? -0.115 -28.906 -5.832 1 85.62 417 ASN B N 1
ATOM 9033 C CA . ASN B 1 417 ? -0.916 -30 -6.383 1 85.62 417 ASN B CA 1
ATOM 9034 C C . ASN B 1 417 ? -0.553 -30.281 -7.84 1 85.62 417 ASN B C 1
ATOM 9036 O O . ASN B 1 417 ? -0.471 -31.438 -8.25 1 85.62 417 ASN B O 1
ATOM 9040 N N . ARG B 1 418 ? -0.397 -29.281 -8.508 1 83.31 418 ARG B N 1
ATOM 9041 C CA . ARG B 1 418 ? -0.015 -29.438 -9.906 1 83.31 418 ARG B CA 1
ATOM 9042 C C . ARG B 1 418 ? 1.356 -30.094 -10.031 1 83.31 418 ARG B C 1
ATOM 9044 O O . ARG B 1 418 ? 1.574 -30.922 -10.906 1 83.31 418 ARG B O 1
ATOM 9051 N N . ASP B 1 419 ? 2.291 -29.75 -9.227 1 84.94 419 ASP B N 1
ATOM 9052 C CA . ASP B 1 419 ? 3.621 -30.344 -9.227 1 84.94 419 ASP B CA 1
ATOM 9053 C C . ASP B 1 419 ? 3.553 -31.844 -8.891 1 84.94 419 ASP B C 1
ATOM 9055 O O . ASP B 1 419 ? 4.285 -32.656 -9.469 1 84.94 419 ASP B O 1
ATOM 9059 N N . LYS B 1 420 ? 2.721 -32.156 -8.047 1 88.88 420 LYS B N 1
ATOM 9060 C CA . LYS B 1 420 ? 2.539 -33.562 -7.672 1 88.88 420 LYS B CA 1
ATOM 9061 C C . LYS B 1 420 ? 1.965 -34.375 -8.828 1 88.88 420 LYS B C 1
ATOM 9063 O O . LYS B 1 420 ? 2.41 -35.469 -9.094 1 88.88 420 LYS B O 1
ATOM 9068 N N . VAL B 1 421 ? 1.019 -33.781 -9.453 1 84.44 421 VAL B N 1
ATOM 9069 C CA . VAL B 1 421 ? 0.4 -34.438 -10.586 1 84.44 421 VAL B CA 1
ATOM 9070 C C . VAL B 1 421 ? 1.425 -34.625 -11.703 1 84.44 421 VAL B C 1
ATOM 9072 O O . VAL B 1 421 ? 1.48 -35.688 -12.344 1 84.44 421 VAL B O 1
ATOM 9075 N N . LEU B 1 422 ? 2.221 -33.625 -11.891 1 85.44 422 LEU B N 1
ATOM 9076 C CA . LEU B 1 422 ? 3.258 -33.688 -12.914 1 85.44 422 LEU B CA 1
ATOM 9077 C C . LEU B 1 422 ? 4.285 -34.781 -12.586 1 85.44 422 LEU B C 1
ATOM 9079 O O . LEU B 1 422 ? 4.707 -35.531 -13.461 1 85.44 422 LEU B O 1
ATOM 9083 N N . LYS B 1 423 ? 4.668 -34.844 -11.375 1 88.88 423 LYS B N 1
ATOM 9084 C CA . LYS B 1 423 ? 5.625 -35.875 -10.953 1 88.88 423 LYS B CA 1
ATOM 9085 C C . LYS B 1 423 ? 5.047 -37.281 -11.117 1 88.88 423 LYS B C 1
ATOM 9087 O O . LYS B 1 423 ? 5.746 -38.188 -11.547 1 88.88 423 LYS B O 1
ATOM 9092 N N . ARG B 1 424 ? 3.809 -37.438 -10.797 1 87.25 424 ARG B N 1
ATOM 9093 C CA . ARG B 1 424 ? 3.143 -38.719 -10.953 1 87.25 424 ARG B CA 1
ATOM 9094 C C . ARG B 1 424 ? 3.055 -39.125 -12.422 1 87.25 424 ARG B C 1
ATOM 9096 O O . ARG B 1 424 ? 3.246 -40.281 -12.766 1 87.25 424 ARG B O 1
ATOM 9103 N N . MET B 1 425 ? 2.76 -38.156 -13.211 1 85.94 425 MET B N 1
ATOM 9104 C CA . MET B 1 425 ? 2.662 -38.406 -14.648 1 85.94 425 MET B CA 1
ATOM 9105 C C . MET B 1 425 ? 4.02 -38.812 -15.219 1 85.94 425 MET B C 1
ATOM 9107 O O . MET B 1 425 ? 4.105 -39.688 -16.078 1 85.94 425 MET B O 1
ATOM 9111 N N . MET B 1 426 ? 5.066 -38.188 -14.711 1 88.5 426 MET B N 1
ATOM 9112 C CA . MET B 1 426 ? 6.418 -38.5 -15.164 1 88.5 426 MET B CA 1
ATOM 9113 C C . MET B 1 426 ? 6.812 -39.906 -14.727 1 88.5 426 MET B C 1
ATOM 9115 O O . MET B 1 426 ? 7.422 -40.656 -15.5 1 88.5 426 MET B O 1
ATOM 9119 N N . THR B 1 427 ? 6.43 -40.344 -13.594 1 88.56 427 THR B N 1
ATOM 9120 C CA . THR B 1 427 ? 6.727 -41.656 -13.086 1 88.56 427 THR B CA 1
ATOM 9121 C C . THR B 1 427 ? 5.93 -42.719 -13.852 1 88.56 427 THR B C 1
ATOM 9123 O O . THR B 1 427 ? 6.461 -43.781 -14.188 1 88.56 427 THR B O 1
ATOM 9126 N N . GLU B 1 428 ? 4.66 -42.375 -14.078 1 83.06 428 GLU B N 1
ATOM 9127 C CA . GLU B 1 428 ? 3.816 -43.312 -14.836 1 83.06 428 GLU B CA 1
ATOM 9128 C C . GLU B 1 428 ? 4.332 -43.469 -16.266 1 83.06 428 GLU B C 1
ATOM 9130 O O . GLU B 1 428 ? 4.262 -44.594 -16.812 1 83.06 428 GLU B O 1
ATOM 9135 N N . GLN B 1 429 ? 4.789 -42.438 -16.812 1 84.12 429 GLN B N 1
ATOM 9136 C CA . GLN B 1 429 ? 5.352 -42.5 -18.156 1 84.12 429 GLN B CA 1
ATOM 9137 C C . GLN B 1 429 ? 6.613 -43.375 -18.172 1 84.12 429 GLN B C 1
ATOM 9139 O O . GLN B 1 429 ? 6.82 -44.156 -19.109 1 84.12 429 GLN B O 1
ATOM 9144 N N . GLN B 1 430 ? 7.41 -43.25 -17.188 1 85.25 430 GLN B N 1
ATOM 9145 C CA . GLN B 1 430 ? 8.617 -44.031 -17.094 1 85.25 430 GLN B CA 1
ATOM 9146 C C . GLN B 1 430 ? 8.281 -45.531 -16.875 1 85.25 430 GLN B C 1
ATOM 9148 O O . GLN B 1 430 ? 8.914 -46.406 -17.469 1 85.25 430 GLN B O 1
ATOM 9153 N N . ASP B 1 431 ? 7.254 -45.812 -16.125 1 83.81 431 ASP B N 1
ATOM 9154 C CA . ASP B 1 431 ? 6.801 -47.156 -15.898 1 83.81 431 ASP B CA 1
ATOM 9155 C C . ASP B 1 431 ? 6.25 -47.781 -17.172 1 83.81 431 ASP B C 1
ATOM 9157 O O . ASP B 1 431 ? 6.504 -48.969 -17.469 1 83.81 431 ASP B O 1
ATOM 9161 N N . ASN B 1 432 ? 5.48 -46.938 -17.859 1 77.31 432 ASN B N 1
ATOM 9162 C CA . ASN B 1 432 ? 4.914 -47.406 -19.109 1 77.31 432 ASN B CA 1
ATOM 9163 C C . ASN B 1 432 ? 6.004 -47.75 -20.125 1 77.31 432 ASN B C 1
ATOM 9165 O O . ASN B 1 432 ? 5.879 -48.719 -20.875 1 77.31 432 ASN B O 1
ATOM 9169 N N . LEU B 1 433 ? 7.059 -47.031 -20.078 1 80.88 433 LEU B N 1
ATOM 9170 C CA . LEU B 1 433 ? 8.18 -47.281 -20.969 1 80.88 433 LEU B CA 1
ATOM 9171 C C . LEU B 1 433 ? 8.898 -48.562 -20.562 1 80.88 433 LEU B C 1
ATOM 9173 O O . LEU B 1 433 ? 9.328 -49.344 -21.422 1 80.88 433 LEU B O 1
ATOM 9177 N N . GLN B 1 434 ? 8.961 -48.875 -19.359 1 83.69 434 GLN B N 1
ATOM 9178 C CA . GLN B 1 434 ? 9.578 -50.125 -18.875 1 83.69 434 GLN B CA 1
ATOM 9179 C C . GLN B 1 434 ? 8.719 -51.344 -19.203 1 83.69 434 GLN B C 1
ATOM 9181 O O . GLN B 1 434 ? 9.242 -52.375 -19.594 1 83.69 434 GLN B O 1
ATOM 9186 N N . ILE B 1 435 ? 7.395 -51.125 -19.016 1 77.62 435 ILE B N 1
ATOM 9187 C CA . ILE B 1 435 ? 6.473 -52.219 -19.344 1 77.62 435 ILE B CA 1
ATOM 9188 C C . ILE B 1 435 ? 6.527 -52.5 -20.828 1 77.62 435 ILE B C 1
ATOM 9190 O O . ILE B 1 435 ? 6.496 -53.688 -21.234 1 77.62 435 ILE B O 1
ATOM 9194 N N . LYS B 1 436 ? 6.66 -51.5 -21.594 1 74.62 436 LYS B N 1
ATOM 9195 C CA . LYS B 1 436 ? 6.77 -51.656 -23.047 1 74.62 436 LYS B CA 1
ATOM 9196 C C . LYS B 1 436 ? 8.039 -52.438 -23.406 1 74.62 436 LYS B C 1
ATOM 9198 O O . LYS B 1 436 ? 8.008 -53.312 -24.266 1 74.62 436 LYS B O 1
ATOM 9203 N N . GLU B 1 437 ? 9.062 -52.156 -22.719 1 80.62 437 GLU B N 1
ATOM 9204 C CA . GLU B 1 437 ? 10.328 -52.844 -22.969 1 80.62 437 GLU B CA 1
ATOM 9205 C C . GLU B 1 437 ? 10.266 -54.281 -22.5 1 80.62 437 GLU B C 1
ATOM 9207 O O . GLU B 1 437 ? 10.773 -55.188 -23.172 1 80.62 437 GLU B O 1
ATOM 9212 N N . GLN B 1 438 ? 9.57 -54.5 -21.406 1 81.81 438 GLN B N 1
ATOM 9213 C CA . GLN B 1 438 ? 9.422 -55.875 -20.891 1 81.81 438 GLN B CA 1
ATOM 9214 C C . GLN B 1 438 ? 8.523 -56.719 -21.797 1 81.81 438 GLN B C 1
ATOM 9216 O O . GLN B 1 438 ? 8.82 -57.875 -22.047 1 81.81 438 GLN B O 1
ATOM 9221 N N . LEU B 1 439 ? 7.473 -56.031 -22.234 1 73.69 439 LEU B N 1
ATOM 9222 C CA . LEU B 1 439 ? 6.559 -56.719 -23.125 1 73.69 439 LEU B CA 1
ATOM 9223 C C . LEU B 1 439 ? 7.254 -57.094 -24.438 1 73.69 439 LEU B C 1
ATOM 9225 O O . LEU B 1 439 ? 7.027 -58.156 -25 1 73.69 439 LEU B O 1
ATOM 9229 N N . ASN B 1 440 ? 8.094 -56.188 -24.859 1 72.06 440 ASN B N 1
ATOM 9230 C CA . ASN B 1 440 ? 8.859 -56.438 -26.078 1 72.06 440 ASN B CA 1
ATOM 9231 C C . ASN B 1 440 ? 9.828 -57.625 -25.891 1 72.06 440 ASN B C 1
ATOM 9233 O O . ASN B 1 440 ? 9.984 -58.438 -26.797 1 72.06 440 ASN B O 1
ATOM 9237 N N . GLN B 1 441 ? 10.383 -57.781 -24.781 1 83.06 441 GLN B N 1
ATOM 9238 C CA . GLN B 1 441 ? 11.312 -58.844 -24.484 1 83.06 441 GLN B CA 1
ATOM 9239 C C . GLN B 1 441 ? 10.586 -60.188 -24.328 1 83.06 441 GLN B C 1
ATOM 9241 O O . GLN B 1 441 ? 11.047 -61.219 -24.828 1 83.06 441 GLN B O 1
ATOM 9246 N N . GLU B 1 442 ? 9.453 -60.062 -23.625 1 77.19 442 GLU B N 1
ATOM 9247 C CA . GLU B 1 442 ? 8.656 -61.281 -23.438 1 77.19 442 GLU B CA 1
ATOM 9248 C C . GLU B 1 442 ? 8.109 -61.781 -24.781 1 77.19 442 GLU B C 1
ATOM 9250 O O . GLU B 1 442 ? 8.062 -63 -25.016 1 77.19 442 GLU B O 1
ATOM 9255 N N . LEU B 1 443 ? 7.734 -60.875 -25.609 1 72.69 443 LEU B N 1
ATOM 9256 C CA . LEU B 1 443 ? 7.223 -61.219 -26.938 1 72.69 443 LEU B CA 1
ATOM 9257 C C . LEU B 1 443 ? 8.328 -61.844 -27.797 1 72.69 443 LEU B C 1
ATOM 9259 O O . LEU B 1 443 ? 8.094 -62.812 -28.516 1 72.69 443 LEU B O 1
ATOM 9263 N N . GLU B 1 444 ? 9.461 -61.312 -27.672 1 74.75 444 GLU B N 1
ATOM 9264 C CA . GLU B 1 444 ? 10.602 -61.844 -28.391 1 74.75 444 GLU B CA 1
ATOM 9265 C C . GLU B 1 444 ? 10.938 -63.25 -27.906 1 74.75 444 GLU B C 1
ATOM 9267 O O . GLU B 1 444 ? 11.266 -64.125 -28.719 1 74.75 444 GLU B O 1
ATOM 9272 N N . GLN B 1 445 ? 10.797 -63.469 -26.625 1 81.62 445 GLN B N 1
ATOM 9273 C CA . GLN B 1 445 ? 11.086 -64.812 -26.062 1 81.62 445 GLN B CA 1
ATOM 9274 C C . GLN B 1 445 ? 10.023 -65.812 -26.469 1 81.62 445 GLN B C 1
ATOM 9276 O O . GLN B 1 445 ? 10.344 -66.938 -26.781 1 81.62 445 GLN B O 1
ATOM 9281 N N . LYS B 1 446 ? 8.805 -65.375 -26.438 1 72.75 446 LYS B N 1
ATOM 9282 C CA . LYS B 1 446 ? 7.711 -66.25 -26.812 1 72.75 446 LYS B CA 1
ATOM 9283 C C . LYS B 1 446 ? 7.777 -66.625 -28.297 1 72.75 446 LYS B C 1
ATOM 9285 O O . LYS B 1 446 ? 7.535 -67.75 -28.656 1 72.75 446 LYS B O 1
ATOM 9290 N N . VAL B 1 447 ? 8.109 -65.688 -29.125 1 72.06 447 VAL B N 1
ATOM 9291 C CA . VAL B 1 447 ? 8.289 -65.938 -30.547 1 72.06 447 VAL B CA 1
ATOM 9292 C C . VAL B 1 447 ? 9.469 -66.875 -30.766 1 72.06 447 VAL B C 1
ATOM 9294 O O . VAL B 1 447 ? 9.391 -67.812 -31.578 1 72.06 447 VAL B O 1
ATOM 9297 N N . ALA B 1 448 ? 10.484 -66.75 -29.922 1 76.81 448 ALA B N 1
ATOM 9298 C CA . ALA B 1 448 ? 11.664 -67.562 -30.031 1 76.81 448 ALA B CA 1
ATOM 9299 C C . ALA B 1 448 ? 11.344 -69 -29.594 1 76.81 448 ALA B C 1
ATOM 9301 O O . ALA B 1 448 ? 11.781 -70 -30.219 1 76.81 448 ALA B O 1
ATOM 9302 N N . GLU B 1 449 ? 10.57 -69.125 -28.531 1 79.81 449 GLU B N 1
ATOM 9303 C CA . GLU B 1 449 ? 10.195 -70.438 -28.016 1 79.81 449 GLU B CA 1
ATOM 9304 C C . GLU B 1 449 ? 9.273 -71.188 -28.984 1 79.81 449 GLU B C 1
ATOM 9306 O O . GLU B 1 449 ? 9.438 -72.375 -29.234 1 79.81 449 GLU B O 1
ATOM 9311 N N . ARG B 1 450 ? 8.297 -70.438 -29.547 1 70.12 450 ARG B N 1
ATOM 9312 C CA . ARG B 1 450 ? 7.359 -71.062 -30.484 1 70.12 450 ARG B CA 1
ATOM 9313 C C . ARG B 1 450 ? 8.055 -71.438 -31.797 1 70.12 450 ARG B C 1
ATOM 9315 O O . ARG B 1 450 ? 7.738 -72.438 -32.406 1 70.12 450 ARG B O 1
ATOM 9322 N N . THR B 1 451 ? 9.039 -70.625 -32.219 1 69.12 451 THR B N 1
ATOM 9323 C CA . THR B 1 451 ? 9.828 -70.938 -33.406 1 69.12 451 THR B CA 1
ATOM 9324 C C . THR B 1 451 ? 10.695 -72.188 -33.188 1 69.12 451 THR B C 1
ATOM 9326 O O . THR B 1 451 ? 10.836 -73 -34.094 1 69.12 451 THR B O 1
ATOM 9329 N N . LYS B 1 452 ? 11.195 -72.312 -32 1 78.69 452 LYS B N 1
ATOM 9330 C CA . LYS B 1 452 ? 12.016 -73.5 -31.672 1 78.69 452 LYS B CA 1
ATOM 9331 C C . LYS B 1 452 ? 11.172 -74.75 -31.656 1 78.69 452 L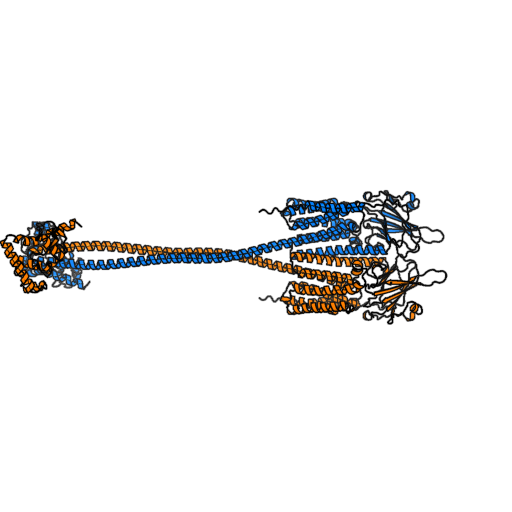YS B C 1
ATOM 9333 O O . LYS B 1 452 ? 11.594 -75.812 -32.188 1 78.69 452 LYS B O 1
ATOM 9338 N N . GLU B 1 453 ? 10.031 -74.75 -31.062 1 74.88 453 GLU B N 1
ATOM 9339 C CA . GLU B 1 453 ? 9.125 -75.875 -31.016 1 74.88 453 GLU B CA 1
ATOM 9340 C C . GLU B 1 453 ? 8.68 -76.312 -32.406 1 74.88 453 GLU B C 1
ATOM 9342 O O . GLU B 1 453 ? 8.617 -77.5 -32.719 1 74.88 453 GLU B O 1
ATOM 9347 N N . LEU B 1 454 ? 8.414 -75.312 -33.25 1 70.06 454 LEU B N 1
ATOM 9348 C CA . LEU B 1 454 ? 7.984 -75.625 -34.625 1 70.06 454 LEU B CA 1
ATOM 9349 C C . LEU B 1 454 ? 9.133 -76.188 -35.438 1 70.06 454 LEU B C 1
ATOM 9351 O O . LEU B 1 454 ? 8.914 -77.062 -36.281 1 70.06 454 LEU B O 1
ATOM 9355 N N . PHE B 1 455 ? 10.281 -75.75 -35.188 1 71.38 455 PHE B N 1
ATOM 9356 C CA . PHE B 1 455 ? 11.469 -76.312 -35.844 1 71.38 455 PHE B CA 1
ATOM 9357 C C . PHE B 1 455 ? 11.734 -77.75 -35.469 1 71.38 455 PHE B C 1
ATOM 9359 O O . PHE B 1 455 ? 12.039 -78.562 -36.312 1 71.38 455 PHE B O 1
ATOM 9366 N N . GLU B 1 456 ? 11.602 -78.062 -34.156 1 78.94 456 GLU B N 1
ATOM 9367 C CA . GLU B 1 456 ? 11.805 -79.438 -33.688 1 78.94 456 GLU B CA 1
ATOM 9368 C C . GLU B 1 456 ? 10.758 -80.375 -34.281 1 78.94 456 GLU B C 1
ATOM 9370 O O . GLU B 1 456 ? 11.078 -81.5 -34.688 1 78.94 456 GLU B O 1
ATOM 9375 N N . LYS B 1 457 ? 9.508 -79.938 -34.312 1 71.75 457 LYS B N 1
ATOM 9376 C CA . LYS B 1 457 ? 8.438 -80.75 -34.906 1 71.75 457 LYS B CA 1
ATOM 9377 C C . LYS B 1 457 ? 8.656 -80.938 -36.375 1 71.75 457 LYS B C 1
ATOM 9379 O O . LYS B 1 457 ? 8.422 -82.062 -36.906 1 71.75 457 LYS B O 1
ATOM 9384 N N . ASN B 1 458 ? 9.148 -80 -37.062 1 69.5 458 ASN B N 1
ATOM 9385 C CA . ASN B 1 458 ? 9.461 -80.062 -38.5 1 69.5 458 ASN B CA 1
ATOM 9386 C C . ASN B 1 458 ? 10.617 -81.062 -38.75 1 69.5 458 ASN B C 1
ATOM 9388 O O . ASN B 1 458 ? 10.594 -81.812 -39.719 1 69.5 458 ASN B O 1
ATOM 9392 N N . GLN B 1 459 ? 11.602 -81.062 -37.906 1 76.62 459 GLN B N 1
ATOM 9393 C CA . GLN B 1 459 ? 12.742 -81.938 -38.031 1 76.62 459 GLN B CA 1
ATOM 9394 C C . GLN B 1 459 ? 12.32 -83.375 -37.812 1 76.62 459 GLN B C 1
ATOM 9396 O O . GLN B 1 459 ? 12.758 -84.312 -38.531 1 76.62 459 GLN B O 1
ATOM 9401 N N . LEU B 1 460 ? 11.422 -83.562 -36.844 1 76.19 460 LEU B N 1
ATOM 9402 C CA . LEU B 1 460 ? 10.914 -84.875 -36.562 1 76.19 460 LEU B CA 1
ATOM 9403 C C . LEU B 1 460 ? 10.086 -85.438 -37.719 1 76.19 460 LEU B C 1
ATOM 9405 O O . LEU B 1 460 ? 10.188 -86.562 -38.094 1 76.19 460 LEU B O 1
ATOM 9409 N N . LEU B 1 461 ? 9.344 -84.625 -38.375 1 72.69 461 LEU B N 1
ATOM 9410 C CA . LEU B 1 461 ? 8.516 -85 -39.531 1 72.69 461 LEU B CA 1
ATOM 9411 C C . LEU B 1 461 ? 9.383 -85.25 -40.75 1 72.69 461 LEU B C 1
ATOM 9413 O O . LEU B 1 461 ? 9.086 -86.188 -41.5 1 72.69 461 LEU B O 1
ATOM 9417 N N . GLU B 1 462 ? 10.453 -84.625 -40.875 1 74.06 462 GLU B N 1
ATOM 9418 C CA . GLU B 1 462 ? 11.383 -84.875 -42 1 74.06 462 GLU B CA 1
ATOM 9419 C C . GLU B 1 462 ? 12.133 -86.188 -41.844 1 74.06 462 GLU B C 1
ATOM 9421 O O . GLU B 1 462 ? 12.305 -86.938 -42.812 1 74.06 462 GLU B O 1
ATOM 9426 N N . VAL B 1 463 ? 12.508 -86.438 -40.625 1 80.81 463 VAL B N 1
ATOM 9427 C CA . VAL B 1 463 ? 13.203 -87.688 -40.375 1 80.81 463 VAL B CA 1
ATOM 9428 C C . VAL B 1 463 ? 12.25 -88.875 -40.594 1 80.81 463 VAL B C 1
ATOM 9430 O O . VAL B 1 463 ? 12.641 -89.875 -41.188 1 80.81 463 VAL B O 1
ATOM 9433 N N . SER B 1 464 ? 11.016 -88.688 -40.094 1 76.19 464 SER B N 1
ATOM 9434 C CA . SER B 1 464 ? 10.023 -89.75 -40.281 1 76.19 464 SER B CA 1
ATOM 9435 C C . SER B 1 464 ? 9.68 -89.938 -41.75 1 76.19 464 SER B C 1
ATOM 9437 O O . SER B 1 464 ? 9.5 -91.125 -42.188 1 76.19 464 SER B O 1
ATOM 9439 N N . TYR B 1 465 ? 9.719 -89 -42.562 1 71.19 465 TYR B N 1
ATOM 9440 C CA . TYR B 1 465 ? 9.477 -89 -44 1 71.19 465 TYR B CA 1
ATOM 9441 C C . TYR B 1 465 ? 10.617 -89.75 -44.719 1 71.19 465 TYR B C 1
ATOM 9443 O O . TYR B 1 465 ? 10.375 -90.562 -45.594 1 71.19 465 TYR B O 1
ATOM 9451 N N . ASP B 1 466 ? 11.797 -89.438 -44.312 1 76.94 466 ASP B N 1
ATOM 9452 C CA . ASP B 1 466 ? 12.961 -90.062 -44.938 1 76.94 466 ASP B CA 1
ATOM 9453 C C . ASP B 1 466 ? 13.008 -91.5 -44.625 1 76.94 466 ASP B C 1
ATOM 9455 O O . ASP B 1 466 ? 13.32 -92.312 -45.5 1 76.94 466 ASP B O 1
ATOM 9459 N N . LYS B 1 467 ? 12.648 -91.938 -43.469 1 79.56 467 LYS B N 1
ATOM 9460 C CA . LYS B 1 467 ? 12.617 -93.312 -43.094 1 79.56 467 LYS B CA 1
ATOM 9461 C C . LYS B 1 467 ? 11.547 -94.062 -43.875 1 79.56 467 LYS B C 1
ATOM 9463 O O . LYS B 1 467 ? 11.789 -95.188 -44.344 1 79.56 467 LYS B O 1
ATOM 9468 N N . LEU B 1 468 ? 10.43 -93.5 -44.062 1 76.19 468 LEU B N 1
ATOM 9469 C CA . LEU B 1 468 ? 9.344 -94.125 -44.812 1 76.19 468 LEU B CA 1
ATOM 9470 C C . LEU B 1 468 ? 9.672 -94.188 -46.281 1 76.19 468 LEU B C 1
ATOM 9472 O O . LEU B 1 468 ? 9.328 -95.188 -46.938 1 76.19 468 LEU B O 1
ATOM 9476 N N . LYS B 1 469 ? 10.43 -93.312 -46.781 1 75.12 469 LYS B N 1
ATOM 9477 C CA . LYS B 1 469 ? 10.883 -93.312 -48.156 1 75.12 469 LYS B CA 1
ATOM 9478 C C . LYS B 1 469 ? 11.898 -94.438 -48.406 1 75.12 469 LYS B C 1
ATOM 9480 O O . LYS B 1 469 ? 11.836 -95.125 -49.406 1 75.12 469 LYS B O 1
ATOM 9485 N N . ASP B 1 470 ? 12.758 -94.5 -47.438 1 80 470 ASP B N 1
ATOM 9486 C CA . ASP B 1 470 ? 13.75 -95.562 -47.531 1 80 470 ASP B CA 1
ATOM 9487 C C . ASP B 1 470 ? 13.102 -96.938 -47.469 1 80 470 ASP B C 1
ATOM 9489 O O . ASP B 1 470 ? 13.453 -97.812 -48.219 1 80 470 ASP B O 1
ATOM 9493 N N . GLN B 1 471 ? 12.125 -97.062 -46.594 1 76.62 471 GLN B N 1
ATOM 9494 C CA . GLN B 1 471 ? 11.414 -98.375 -46.469 1 76.62 471 GLN B CA 1
ATOM 9495 C C . GLN B 1 471 ? 10.609 -98.688 -47.719 1 76.62 471 GLN B C 1
ATOM 9497 O O . GLN B 1 471 ? 10.586 -99.812 -48.156 1 76.62 471 GLN B O 1
ATOM 9502 N N . ALA B 1 472 ? 10.117 -97.688 -48.375 1 70.81 472 ALA B N 1
ATOM 9503 C CA . ALA B 1 472 ? 9.367 -97.875 -49.625 1 70.81 472 ALA B CA 1
ATOM 9504 C C . ALA B 1 472 ? 10.297 -98.312 -50.75 1 70.81 472 ALA B C 1
ATOM 9506 O O . ALA B 1 472 ? 9.953 -99.188 -51.531 1 70.81 472 ALA B O 1
ATOM 9507 N N . SER B 1 473 ? 11.461 -97.75 -50.781 1 75.44 473 SER B N 1
ATOM 9508 C CA . SER B 1 473 ? 12.438 -98.062 -51.812 1 75.44 473 SER B CA 1
ATOM 9509 C C . SER B 1 473 ? 12.945 -99.5 -51.625 1 75.44 473 SER B C 1
ATOM 9511 O O . SER B 1 473 ? 13.117 -100.25 -52.594 1 75.44 473 SER B O 1
ATOM 9513 N N . GLU B 1 474 ? 13.086 -99.938 -50.438 1 77.25 474 GLU B N 1
ATOM 9514 C CA . GLU B 1 474 ? 13.523 -101.25 -50.156 1 77.25 474 GLU B CA 1
ATOM 9515 C C . GLU B 1 474 ? 12.453 -102.312 -50.531 1 77.25 474 GLU B C 1
ATOM 9517 O O . GLU B 1 474 ? 12.758 -103.312 -51.094 1 77.25 474 GLU B O 1
ATOM 9522 N N . ILE B 1 475 ? 11.258 -102 -50.312 1 72.5 475 ILE B N 1
ATOM 9523 C CA . ILE B 1 475 ? 10.156 -102.938 -50.594 1 72.5 475 ILE B CA 1
ATOM 9524 C C . ILE B 1 475 ? 9.992 -103.062 -52.125 1 72.5 475 ILE B C 1
ATOM 9526 O O . ILE B 1 475 ? 9.734 -104.125 -52.625 1 72.5 475 ILE B O 1
ATOM 9530 N N . TYR B 1 476 ? 10.273 -102 -52.75 1 72.12 476 TYR B N 1
ATOM 9531 C CA . TYR B 1 476 ? 10.219 -102 -54.188 1 72.12 476 TYR B CA 1
ATOM 9532 C C . TYR B 1 476 ? 11.32 -102.875 -54.781 1 72.12 476 TYR B C 1
ATOM 9534 O O . TYR B 1 476 ? 11.07 -103.625 -55.719 1 72.12 476 TYR B O 1
ATOM 9542 N N . THR B 1 477 ? 12.422 -102.75 -54.281 1 74.56 477 THR B N 1
ATOM 9543 C CA . THR B 1 477 ? 13.531 -103.625 -54.75 1 74.56 477 THR B CA 1
ATOM 9544 C C . THR B 1 477 ? 13.266 -105.062 -54.469 1 74.56 477 THR B C 1
ATOM 9546 O O . THR B 1 477 ? 13.531 -105.938 -55.312 1 74.56 477 THR B O 1
ATOM 9549 N N . ILE B 1 478 ? 12.68 -105.375 -53.375 1 73.31 478 ILE B N 1
ATOM 9550 C CA . ILE B 1 478 ? 12.367 -106.75 -53 1 73.31 478 ILE B CA 1
ATOM 9551 C C . ILE B 1 478 ? 11.289 -107.312 -53.938 1 73.31 478 ILE B C 1
ATOM 9553 O O . ILE B 1 478 ? 11.383 -108.438 -54.375 1 73.31 478 ILE B O 1
ATOM 9557 N N . ASN B 1 479 ? 10.344 -106.438 -54.25 1 66.62 479 ASN B N 1
ATOM 9558 C CA . ASN B 1 479 ? 9.273 -106.875 -55.156 1 66.62 479 ASN B CA 1
ATOM 9559 C C . ASN B 1 479 ? 9.82 -107.125 -56.562 1 66.62 479 ASN B C 1
ATOM 9561 O O . ASN B 1 479 ? 9.375 -108.062 -57.188 1 66.62 479 ASN B O 1
ATOM 9565 N N . ASN B 1 480 ? 10.75 -106.375 -56.938 1 72.31 480 ASN B N 1
ATOM 9566 C CA . ASN B 1 480 ? 11.359 -106.625 -58.25 1 72.31 480 ASN B CA 1
ATOM 9567 C C . ASN B 1 480 ? 12.148 -107.938 -58.281 1 72.31 480 ASN B C 1
ATOM 9569 O O . ASN B 1 480 ? 12.109 -108.688 -59.25 1 72.31 480 ASN B O 1
ATOM 9573 N N . LEU B 1 481 ? 12.734 -108.25 -57.25 1 74.56 481 LEU B N 1
ATOM 9574 C CA . LEU B 1 481 ? 13.508 -109.5 -57.156 1 74.56 481 LEU B CA 1
ATOM 9575 C C . LEU B 1 481 ? 12.594 -110.688 -57.094 1 74.56 481 LEU B C 1
ATOM 9577 O O . LEU B 1 481 ? 12.867 -111.75 -57.719 1 74.56 481 LEU B O 1
ATOM 9581 N N . LEU B 1 482 ? 11.5 -110.5 -56.406 1 72.38 482 LEU B N 1
ATOM 9582 C CA . LEU B 1 482 ? 10.539 -111.625 -56.312 1 72.38 482 LEU B CA 1
ATOM 9583 C C . LEU B 1 482 ? 9.844 -111.875 -57.625 1 72.38 482 LEU B C 1
ATOM 9585 O O . LEU B 1 482 ? 9.594 -113.062 -58 1 72.38 482 LEU B O 1
ATOM 9589 N N . ASP B 1 483 ? 9.695 -110.812 -58.344 1 67.38 483 ASP B N 1
ATOM 9590 C CA . ASP B 1 483 ? 9.117 -110.938 -59.688 1 67.38 483 ASP B CA 1
ATOM 9591 C C . ASP B 1 483 ? 10.07 -111.688 -60.625 1 67.38 483 ASP B C 1
ATOM 9593 O O . ASP B 1 483 ? 9.648 -112.5 -61.438 1 67.38 483 ASP B O 1
ATOM 9597 N N . LEU B 1 484 ? 11.25 -111.438 -60.562 1 71.81 484 LEU B N 1
ATOM 9598 C CA . LEU B 1 484 ? 12.25 -112.062 -61.406 1 71.81 484 LEU B CA 1
ATOM 9599 C C . LEU B 1 484 ? 12.367 -113.562 -61.031 1 71.81 484 LEU B C 1
ATOM 9601 O O . LEU B 1 484 ? 12.453 -114.438 -61.906 1 71.81 484 LEU B O 1
ATOM 9605 N N . GLU B 1 485 ? 12.305 -113.75 -59.75 1 71.88 485 GLU B N 1
ATOM 9606 C CA . GLU B 1 485 ? 12.391 -115.125 -59.312 1 71.88 485 GLU B CA 1
ATOM 9607 C C . GLU B 1 485 ? 11.156 -115.938 -59.719 1 71.88 485 GLU B C 1
ATOM 9609 O O . GLU B 1 485 ? 11.273 -117.062 -60.156 1 71.88 485 GLU B O 1
ATOM 9614 N N . ASN B 1 486 ? 10.07 -115.312 -59.688 1 66.31 486 ASN B N 1
ATOM 9615 C CA . ASN B 1 486 ? 8.828 -115.938 -60.125 1 66.31 486 ASN B CA 1
ATOM 9616 C C . ASN B 1 486 ? 8.852 -116.188 -61.625 1 66.31 486 ASN B C 1
ATOM 9618 O O . ASN B 1 486 ? 8.367 -117.25 -62.094 1 66.31 486 ASN B O 1
ATOM 9622 N N . TRP B 1 487 ? 9.453 -115.312 -62.312 1 65.75 487 TRP B N 1
ATOM 9623 C CA . TRP B 1 487 ? 9.594 -115.438 -63.781 1 65.75 487 TRP B CA 1
ATOM 9624 C C . TRP B 1 487 ? 10.516 -116.625 -64.125 1 65.75 487 TRP B C 1
ATOM 9626 O O . TRP B 1 487 ? 10.203 -117.438 -64.938 1 65.75 487 TRP B O 1
ATOM 9636 N N . LYS B 1 488 ? 11.5 -116.812 -63.438 1 66.19 488 LYS B N 1
ATOM 9637 C CA . LYS B 1 488 ? 12.445 -117.938 -63.656 1 66.19 488 LYS B CA 1
ATOM 9638 C C . LYS B 1 488 ? 11.812 -119.25 -63.312 1 66.19 488 LYS B C 1
ATOM 9640 O O . LYS B 1 488 ? 11.984 -120.25 -64.062 1 66.19 488 LYS B O 1
ATOM 9645 N N . LEU B 1 489 ? 11.039 -119.312 -62.281 1 67.75 489 LEU B N 1
ATOM 9646 C CA . LEU B 1 489 ? 10.398 -120.5 -61.844 1 67.75 489 LEU B CA 1
ATOM 9647 C C . LEU B 1 489 ? 9.32 -120.938 -62.812 1 67.75 489 LEU B C 1
ATOM 9649 O O . LEU B 1 489 ? 9.203 -122.125 -63.125 1 67.75 489 LEU B O 1
ATOM 9653 N N . LYS B 1 490 ? 8.695 -120.062 -63.344 1 65 490 LYS B N 1
ATOM 9654 C CA . LYS B 1 490 ? 7.68 -120.312 -64.312 1 65 490 LYS B CA 1
ATOM 9655 C C . LYS B 1 490 ? 8.312 -120.875 -65.625 1 65 490 LYS B C 1
ATOM 9657 O O . LYS B 1 490 ? 7.805 -121.75 -66.25 1 65 490 LYS B O 1
ATOM 9662 N N . ASN B 1 491 ? 9.414 -120.25 -65.938 1 64.62 491 ASN B N 1
ATOM 9663 C CA . ASN B 1 491 ? 10.109 -120.688 -67.125 1 64.62 491 ASN B CA 1
ATOM 9664 C C . ASN B 1 491 ? 10.703 -122.062 -66.938 1 64.62 491 ASN B C 1
ATOM 9666 O O . ASN B 1 491 ? 10.664 -122.875 -67.875 1 64.62 491 ASN B O 1
ATOM 9670 N N . ARG B 1 492 ? 11.125 -122.5 -65.875 1 62.38 492 ARG B N 1
ATOM 9671 C CA . ARG B 1 492 ? 11.664 -123.812 -65.562 1 62.38 492 ARG B CA 1
ATOM 9672 C C . ARG B 1 492 ? 10.562 -124.875 -65.562 1 62.38 492 ARG B C 1
ATOM 9674 O O . ARG B 1 492 ? 10.75 -126 -66 1 62.38 492 ARG B O 1
ATOM 9681 N N . LEU B 1 493 ? 9.492 -124.5 -65.062 1 64.75 493 LEU B N 1
ATOM 9682 C CA . LEU B 1 493 ? 8.336 -125.375 -65 1 64.75 493 LEU B CA 1
ATOM 9683 C C . LEU B 1 493 ? 7.852 -125.688 -66.438 1 64.75 493 LEU B C 1
ATOM 9685 O O . LEU B 1 493 ? 7.531 -126.812 -66.75 1 64.75 493 LEU B O 1
ATOM 9689 N N . LYS B 1 494 ? 7.875 -124.75 -67.25 1 61.34 494 LYS B N 1
ATOM 9690 C CA . LYS B 1 494 ? 7.48 -124.938 -68.625 1 61.34 494 LYS B CA 1
ATOM 9691 C C . LYS B 1 494 ? 8.438 -125.875 -69.312 1 61.34 494 LYS B C 1
ATOM 9693 O O . LYS B 1 494 ? 8 -126.75 -70.125 1 61.34 494 LYS B O 1
ATOM 9698 N N . SER B 1 495 ? 9.656 -125.75 -69.062 1 61.69 495 SER B N 1
ATOM 9699 C CA . SER B 1 495 ? 10.648 -126.625 -69.75 1 61.69 495 SER B CA 1
ATOM 9700 C C . SER B 1 495 ? 10.539 -128 -69.312 1 61.69 495 SER B C 1
ATOM 9702 O O . SER B 1 495 ? 10.656 -129 -70.062 1 61.69 495 SER B O 1
ATOM 9704 N N . VAL B 1 496 ? 10.18 -128.25 -68.125 1 61.94 496 VAL B N 1
ATOM 9705 C CA . VAL B 1 496 ? 10.078 -129.625 -67.625 1 61.94 496 VAL B CA 1
ATOM 9706 C C . VAL B 1 496 ? 8.82 -130.25 -68.125 1 61.94 496 VAL B C 1
ATOM 9708 O O . VAL B 1 496 ? 8.844 -131.5 -68.5 1 61.94 496 VAL B O 1
ATOM 9711 N N . VAL B 1 497 ? 7.797 -129.625 -68.312 1 60.44 497 VAL B N 1
ATOM 9712 C CA . VAL B 1 497 ? 6.551 -130.125 -68.812 1 60.44 497 VAL B CA 1
ATOM 9713 C C . VAL B 1 497 ? 6.684 -130.5 -70.312 1 60.44 497 VAL B C 1
ATOM 9715 O O . VAL B 1 497 ? 6.219 -131.5 -70.812 1 60.44 497 VAL B O 1
ATOM 9718 N N . LYS B 1 498 ? 7.367 -129.75 -71 1 55.22 498 LYS B N 1
ATOM 9719 C CA . LYS B 1 498 ? 7.594 -129.875 -72.438 1 55.22 498 LYS B CA 1
ATOM 9720 C C . LYS B 1 498 ? 8.398 -131.125 -72.688 1 55.22 498 LYS B C 1
ATOM 9722 O O . LYS B 1 498 ? 8.117 -131.875 -73.625 1 55.22 498 LYS B O 1
ATOM 9727 N N . GLY B 1 499 ? 9.312 -131.375 -71.938 1 54.44 499 GLY B N 1
ATOM 9728 C CA . GLY B 1 499 ? 10.094 -132.625 -72.125 1 54.44 499 GLY B CA 1
ATOM 9729 C C . GLY B 1 499 ? 9.281 -133.875 -71.875 1 54.44 499 GLY B C 1
ATOM 9730 O O . GLY B 1 499 ? 9.508 -134.875 -72.5 1 54.44 499 GLY B O 1
ATOM 9731 N N . ARG B 1 500 ? 8.203 -133.875 -71.188 1 53.09 500 ARG B N 1
ATOM 9732 C CA . ARG B 1 500 ? 7.32 -135 -70.875 1 53.09 500 ARG B CA 1
ATOM 9733 C C . ARG B 1 500 ? 6.293 -135.125 -72 1 53.09 500 ARG B C 1
ATOM 9735 O O . ARG B 1 500 ? 5.793 -136.25 -72.188 1 53.09 500 ARG B O 1
ATOM 9742 N N . MET B 1 501 ? 5.918 -134.125 -72.75 1 51.44 501 MET B N 1
ATOM 9743 C CA . MET B 1 501 ? 4.891 -134.25 -73.812 1 51.44 501 MET B CA 1
ATOM 9744 C C . MET B 1 501 ? 5.273 -135.25 -74.875 1 51.44 501 MET B C 1
ATOM 9746 O O . MET B 1 501 ? 4.402 -135.875 -75.438 1 51.44 501 MET B O 1
ATOM 9750 N N . LEU B 1 502 ? 6.516 -135.375 -75.25 1 46.56 502 LEU B N 1
ATOM 9751 C CA . LEU B 1 502 ? 6.887 -136.25 -76.375 1 46.56 502 LEU B CA 1
ATOM 9752 C C . LEU B 1 502 ? 6.785 -137.75 -75.938 1 46.56 502 LEU B C 1
ATOM 9754 O O . LEU B 1 502 ? 6.676 -138.625 -76.75 1 46.56 502 LEU B O 1
ATOM 9758 N N . MET B 1 503 ? 7.129 -138 -74.688 1 46.19 503 MET B N 1
ATOM 9759 C CA . MET B 1 503 ? 7.152 -139.5 -74.438 1 46.19 503 MET B CA 1
ATOM 9760 C C . MET B 1 503 ? 5.828 -140 -73.812 1 46.19 503 MET B C 1
ATOM 9762 O O . MET B 1 503 ? 5.359 -141 -74.125 1 46.19 503 MET B O 1
ATOM 9766 N N . LYS B 1 504 ? 5.438 -139.625 -72.375 1 52.31 504 LYS B N 1
ATOM 9767 C CA . LYS B 1 504 ? 4.324 -140.25 -71.688 1 52.31 504 LYS B CA 1
ATOM 9768 C C . LYS B 1 504 ? 3.109 -139.25 -71.688 1 52.31 504 LYS B C 1
ATOM 9770 O O . LYS B 1 504 ? 3.219 -138.125 -72 1 52.31 504 LYS B O 1
ATOM 9775 N N . LYS B 1 505 ? 1.827 -139.75 -71 1 56.16 505 LYS B N 1
ATOM 9776 C CA . LYS B 1 505 ? 0.417 -139.5 -70.875 1 56.16 505 LYS B CA 1
ATOM 9777 C C . LYS B 1 505 ? 0.246 -138.125 -70 1 56.16 505 LYS B C 1
ATOM 9779 O O . LYS B 1 505 ? 0.663 -138.125 -68.875 1 56.16 505 LYS B O 1
ATOM 9784 N N . LEU B 1 506 ? 0.209 -137 -70.625 1 62.03 506 LEU B N 1
ATOM 9785 C CA . LEU B 1 506 ? 0.014 -135.75 -69.875 1 62.03 506 LEU B CA 1
ATOM 9786 C C . LEU B 1 506 ? -1.434 -135.625 -69.375 1 62.03 506 LEU B C 1
ATOM 9788 O O . LEU B 1 506 ? -2.359 -136 -70.125 1 62.03 506 LEU B O 1
ATOM 9792 N N . THR B 1 507 ? -1.687 -135.5 -68.062 1 69.06 507 THR B N 1
ATOM 9793 C CA . THR B 1 507 ? -3.027 -135.125 -67.625 1 69.06 507 THR B CA 1
ATOM 9794 C C . THR B 1 507 ? -3.41 -133.75 -68.125 1 69.06 507 THR B C 1
ATOM 9796 O O . THR B 1 507 ? -2.545 -132.875 -68.562 1 69.06 507 THR B O 1
ATOM 9799 N N . PHE B 1 508 ? -4.699 -133.375 -68.25 1 72.56 508 PHE B N 1
ATOM 9800 C CA . PHE B 1 508 ? -5.18 -132.125 -68.75 1 72.56 508 PHE B CA 1
ATOM 9801 C C . PHE B 1 508 ? -4.594 -131 -67.938 1 72.56 508 PHE B C 1
ATOM 9803 O O . PHE B 1 508 ? -4.234 -129.875 -68.5 1 72.56 508 PHE B O 1
ATOM 9810 N N . GLU B 1 509 ? -4.445 -131.125 -66.688 1 71.56 509 GLU B N 1
ATOM 9811 C CA . GLU B 1 509 ? -3.924 -130.125 -65.812 1 71.56 509 GLU B CA 1
ATOM 9812 C C . GLU B 1 509 ? -2.469 -129.75 -66.125 1 71.56 509 GLU B C 1
ATOM 9814 O O . GLU B 1 509 ? -2.066 -128.625 -66.125 1 71.56 509 GLU B O 1
ATOM 9819 N N . GLU B 1 510 ? -1.816 -130.75 -66.5 1 66.56 510 GLU B N 1
ATOM 9820 C CA . GLU B 1 510 ? -0.417 -130.625 -66.875 1 66.56 510 GLU B CA 1
ATOM 9821 C C . GLU B 1 510 ? -0.294 -129.875 -68.25 1 66.56 510 GLU B C 1
ATOM 9823 O O . GLU B 1 510 ? 0.591 -129.125 -68.438 1 66.56 510 GLU B O 1
ATOM 9828 N N . PHE B 1 511 ? -1.104 -130.375 -69.062 1 69.56 511 PHE B N 1
ATOM 9829 C CA . PHE B 1 511 ? -1.152 -129.875 -70.438 1 69.56 511 PHE B CA 1
ATOM 9830 C C . PHE B 1 511 ? -1.513 -128.375 -70.375 1 69.56 511 PHE B C 1
ATOM 9832 O O . PHE B 1 511 ? -0.904 -127.562 -71.062 1 69.56 511 PHE B O 1
ATOM 9839 N N . ALA B 1 512 ? -2.35 -128 -69.438 1 66.94 512 ALA B N 1
ATOM 9840 C CA . ALA B 1 512 ? -2.861 -126.625 -69.312 1 66.94 512 ALA B CA 1
ATOM 9841 C C . ALA B 1 512 ? -1.799 -125.688 -68.75 1 66.94 512 ALA B C 1
ATOM 9843 O O . ALA B 1 512 ? -1.878 -124.5 -68.938 1 66.94 512 ALA B O 1
ATOM 9844 N N . THR B 1 513 ? -0.885 -126.25 -68.188 1 64.44 513 THR B N 1
ATOM 9845 C CA . THR B 1 513 ? 0.193 -125.438 -67.625 1 64.44 513 THR B CA 1
ATOM 9846 C C . THR B 1 513 ? 1.103 -124.938 -68.75 1 64.44 513 THR B C 1
ATOM 9848 O O . THR B 1 513 ? 1.69 -123.875 -68.688 1 64.44 513 THR B O 1
ATOM 9851 N N . VAL B 1 514 ? 1.211 -125.688 -69.812 1 61.19 514 VAL B N 1
ATOM 9852 C CA . VAL B 1 514 ? 2.08 -125.312 -70.875 1 61.19 514 VAL B CA 1
ATOM 9853 C C . VAL B 1 514 ? 1.33 -124.438 -71.875 1 61.19 514 VAL B C 1
ATOM 9855 O O . VAL B 1 514 ? 1.917 -123.5 -72.438 1 61.19 514 VAL B O 1
ATOM 9858 N N . PHE B 1 515 ? 0.005 -124.812 -72.062 1 56.25 515 PHE B N 1
ATOM 9859 C CA . PHE B 1 515 ? -0.829 -124 -73 1 56.25 515 PHE B CA 1
ATOM 9860 C C . PHE B 1 515 ? -1.891 -123.25 -72.188 1 56.25 515 PHE B C 1
ATOM 9862 O O . PHE B 1 515 ? -3.076 -123.562 -72.25 1 56.25 515 PHE B O 1
ATOM 9869 N N . PRO B 1 516 ? -1.579 -122.438 -71.188 1 57.88 516 PRO B N 1
ATOM 9870 C CA . PRO B 1 516 ? -2.533 -121.938 -70.188 1 57.88 516 PRO B CA 1
ATOM 9871 C C . PRO B 1 516 ? -3.596 -121 -70.812 1 57.88 516 PRO B C 1
ATOM 9873 O O . PRO B 1 516 ? -4.719 -120.938 -70.312 1 57.88 516 PRO B O 1
ATOM 9876 N N . GLU B 1 517 ? -3.238 -120.125 -71.812 1 67.94 517 GLU B N 1
ATOM 9877 C CA . GLU B 1 517 ? -4.207 -119.125 -72.188 1 67.94 517 GLU B CA 1
ATOM 9878 C C . GLU B 1 517 ? -4.781 -119.375 -73.562 1 67.94 517 GLU B C 1
ATOM 9880 O O . GLU B 1 517 ? -4.051 -119.75 -74.438 1 67.94 517 GLU B O 1
ATOM 9885 N N . ASN B 1 518 ? -6.184 -119.312 -73.75 1 72.88 518 ASN B N 1
ATOM 9886 C CA . ASN B 1 518 ? -6.926 -119.5 -75 1 72.88 518 ASN B CA 1
ATOM 9887 C C . ASN B 1 518 ? -6.348 -118.562 -76.062 1 72.88 518 ASN B C 1
ATOM 9889 O O . ASN B 1 518 ? -6.301 -119 -77.25 1 72.88 518 ASN B O 1
ATOM 9893 N N . ASP B 1 519 ? -5.785 -117.562 -75.688 1 74.56 519 ASP B N 1
ATOM 9894 C CA . ASP B 1 519 ? -5.242 -116.562 -76.625 1 74.56 519 ASP B CA 1
ATOM 9895 C C . ASP B 1 519 ? -3.967 -117.125 -77.25 1 74.56 519 ASP B C 1
ATOM 9897 O O . ASP B 1 519 ? -3.744 -116.938 -78.438 1 74.56 519 ASP B O 1
ATOM 9901 N N . LYS B 1 520 ? -3.193 -117.875 -76.562 1 74.56 520 LYS B N 1
ATOM 9902 C CA . LYS B 1 520 ? -1.969 -118.438 -77.125 1 74.56 520 LYS B CA 1
ATOM 9903 C C . LYS B 1 520 ? -2.279 -119.562 -78.062 1 74.56 520 LYS B C 1
ATOM 9905 O O . LYS B 1 520 ? -1.627 -119.75 -79.125 1 74.56 520 LYS B O 1
ATOM 9910 N N . CYS B 1 521 ? -3.232 -120.375 -77.688 1 77.25 521 CYS B N 1
ATOM 9911 C CA . CYS B 1 521 ? -3.676 -121.438 -78.562 1 77.25 521 CYS B CA 1
ATOM 9912 C C . CYS B 1 521 ? -4.195 -120.812 -79.875 1 77.25 521 CYS B C 1
ATOM 9914 O O . CYS B 1 521 ? -3.877 -121.312 -81 1 77.25 521 CYS B O 1
ATOM 9916 N N . LEU B 1 522 ? -5.004 -119.75 -79.812 1 80.19 522 LEU B N 1
ATOM 9917 C CA . LEU B 1 522 ? -5.551 -119.125 -81 1 80.19 522 LEU B CA 1
ATOM 9918 C C . LEU B 1 522 ? -4.438 -118.562 -81.875 1 80.19 522 LEU B C 1
ATOM 9920 O O . LEU B 1 522 ? -4.504 -118.625 -83.062 1 80.19 522 LEU B O 1
ATOM 9924 N N . HIS B 1 523 ? -3.459 -118 -81.188 1 78.75 523 HIS B N 1
ATOM 9925 C CA . HIS B 1 523 ? -2.297 -117.5 -81.938 1 78.75 523 HIS B CA 1
ATOM 9926 C C . HIS B 1 523 ? -1.59 -118.625 -82.688 1 78.75 523 HIS B C 1
ATOM 9928 O O . HIS B 1 523 ? -1.183 -118.438 -83.812 1 78.75 523 HIS B O 1
ATOM 9934 N N . GLN B 1 524 ? -1.56 -119.688 -82.125 1 75.62 524 GLN B N 1
ATOM 9935 C CA . GLN B 1 524 ? -0.915 -120.812 -82.75 1 75.62 524 GLN B CA 1
ATOM 9936 C C . GLN B 1 524 ? -1.724 -121.312 -83.938 1 75.62 524 GLN B C 1
ATOM 9938 O O . GLN B 1 524 ? -1.157 -121.688 -85 1 75.62 524 GLN B O 1
ATOM 9943 N N . VAL B 1 525 ? -2.908 -121.375 -83.812 1 80.69 525 VAL B N 1
ATOM 9944 C CA . VAL B 1 525 ? -3.789 -121.812 -84.875 1 80.69 525 VAL B CA 1
ATOM 9945 C C . VAL B 1 525 ? -3.668 -120.812 -86.062 1 80.69 525 VAL B C 1
ATOM 9947 O O . VAL B 1 525 ? -3.559 -121.25 -87.188 1 80.69 525 VAL B O 1
ATOM 9950 N N . ALA B 1 526 ? -3.693 -119.562 -85.75 1 81.06 526 ALA B N 1
ATOM 9951 C CA . ALA B 1 526 ? -3.551 -118.562 -86.812 1 81.06 526 ALA B CA 1
ATOM 9952 C C . ALA B 1 526 ? -2.209 -118.688 -87.5 1 81.06 526 ALA B C 1
ATOM 9954 O O . ALA B 1 526 ? -2.141 -118.562 -88.75 1 81.06 526 ALA B O 1
ATOM 9955 N N . HIS B 1 527 ? -1.239 -118.938 -86.75 1 77.88 527 HIS B N 1
ATOM 9956 C CA . HIS B 1 527 ? 0.098 -119.125 -87.312 1 77.88 527 HIS B CA 1
ATOM 9957 C C . HIS B 1 527 ? 0.178 -120.312 -88.25 1 77.88 527 HIS B C 1
ATOM 9959 O O . HIS B 1 527 ? 0.792 -120.25 -89.312 1 77.88 527 HIS B O 1
ATOM 9965 N N . MET B 1 528 ? -0.478 -121.312 -87.938 1 74.06 528 MET B N 1
ATOM 9966 C CA . MET B 1 528 ? -0.47 -122.5 -88.75 1 74.06 528 MET B CA 1
ATOM 9967 C C . MET B 1 528 ? -1.305 -122.375 -90 1 74.06 528 MET B C 1
ATOM 9969 O O . MET B 1 528 ? -0.931 -122.875 -91.062 1 74.06 528 MET B O 1
ATOM 9973 N N . LYS B 1 529 ? -2.348 -121.812 -89.875 1 79.5 529 LYS B N 1
ATOM 9974 C CA . LYS B 1 529 ? -3.264 -121.562 -90.938 1 79.5 529 LYS B CA 1
ATOM 9975 C C . LYS B 1 529 ? -2.621 -120.75 -92.062 1 79.5 529 LYS B C 1
ATOM 9977 O O . LYS B 1 529 ? -2.715 -121 -93.25 1 79.5 529 LYS B O 1
ATOM 9982 N N . TRP B 1 530 ? -1.995 -119.688 -91.75 1 80.5 530 TRP B N 1
ATOM 9983 C CA . TRP B 1 530 ? -1.513 -118.75 -92.688 1 80.5 530 TRP B CA 1
ATOM 9984 C C . TRP B 1 530 ? 0.011 -118.688 -92.75 1 80.5 530 TRP B C 1
ATOM 9986 O O . TRP B 1 530 ? 0.617 -117.688 -93.062 1 80.5 530 TRP B O 1
ATOM 9996 N N . ASN B 1 531 ? 0.607 -119.812 -92.312 1 71.5 531 ASN B N 1
ATOM 9997 C CA . ASN B 1 531 ? 2.061 -119.875 -92.375 1 71.5 531 ASN B CA 1
ATOM 9998 C C . ASN B 1 531 ? 2.58 -119.75 -93.812 1 71.5 531 ASN B C 1
ATOM 10000 O O . ASN B 1 531 ? 3.668 -119.188 -94 1 71.5 531 ASN B O 1
ATOM 10004 N N . GLU B 1 532 ? 1.909 -120.25 -94.75 1 72.25 532 GLU B N 1
ATOM 10005 C CA . GLU B 1 532 ? 2.334 -120.125 -96.188 1 72.25 532 GLU B CA 1
ATOM 10006 C C . GLU B 1 532 ? 1.734 -118.938 -96.875 1 72.25 532 GLU B C 1
ATOM 10008 O O . GLU B 1 532 ? 1.722 -118.812 -98.062 1 72.25 532 GLU B O 1
ATOM 10013 N N . GLY B 1 533 ? 1.278 -117.938 -96.125 1 79.19 533 GLY B N 1
ATOM 10014 C CA . GLY B 1 533 ? 0.763 -116.688 -96.625 1 79.19 533 GLY B CA 1
ATOM 10015 C C . GLY B 1 533 ? -0.752 -116.625 -96.625 1 79.19 533 GLY B C 1
ATOM 10016 O O . GLY B 1 533 ? -1.434 -117.625 -96.562 1 79.19 533 GLY B O 1
ATOM 10017 N N . PHE B 1 534 ? -1.302 -115.5 -96.562 1 82.31 534 PHE B N 1
ATOM 10018 C CA . PHE B 1 534 ? -2.734 -115.25 -96.562 1 82.31 534 PHE B CA 1
ATOM 10019 C C . PHE B 1 534 ? -3.293 -115.125 -97.938 1 82.31 534 PHE B C 1
ATOM 10021 O O . PHE B 1 534 ? -2.674 -114.5 -98.812 1 82.31 534 PHE B O 1
ATOM 10028 N N . LYS B 1 535 ? -4.27 -115.812 -98.312 1 84.06 535 LYS B N 1
ATOM 10029 C CA . LYS B 1 535 ? -5.043 -115.75 -99.5 1 84.06 535 LYS B CA 1
ATOM 10030 C C . LYS B 1 535 ? -6.543 -115.688 -99.25 1 84.06 535 LYS B C 1
ATOM 10032 O O . LYS B 1 535 ? -7.082 -116.625 -98.625 1 84.06 535 LYS B O 1
ATOM 10037 N N . CYS B 1 536 ? -7.199 -114.625 -99.625 1 83.5 536 CYS B N 1
ATOM 10038 C CA . CYS B 1 536 ? -8.625 -114.5 -99.312 1 83.5 536 CYS B CA 1
ATOM 10039 C C . CYS B 1 536 ? -9.43 -115.562 -100.062 1 83.5 536 CYS B C 1
ATOM 10041 O O . CYS B 1 536 ? -9.234 -115.75 -101.25 1 83.5 536 CYS B O 1
ATOM 10043 N N . ARG B 1 537 ? -10.289 -116.125 -99.5 1 82.38 537 ARG B N 1
ATOM 10044 C CA . ARG B 1 537 ? -11.07 -117.188 -100.062 1 82.38 537 ARG B CA 1
ATOM 10045 C C . ARG B 1 537 ? -12.172 -116.625 -101 1 82.38 537 ARG B C 1
ATOM 10047 O O . ARG B 1 537 ? -12.68 -117.375 -101.875 1 82.38 537 ARG B O 1
ATOM 10054 N N . ARG B 1 538 ? -12.492 -115.438 -100.812 1 84.75 538 ARG B N 1
ATOM 10055 C CA . ARG B 1 538 ? -13.547 -114.812 -101.625 1 84.75 538 ARG B CA 1
ATOM 10056 C C . ARG B 1 538 ? -12.969 -114.125 -102.875 1 84.75 538 ARG B C 1
ATOM 10058 O O . ARG B 1 538 ? -13.523 -114.312 -103.938 1 84.75 538 ARG B O 1
ATOM 10065 N N . CYS B 1 539 ? -11.828 -113.375 -102.75 1 83.75 539 CYS B N 1
ATOM 10066 C CA . CYS B 1 539 ? -11.32 -112.625 -103.875 1 83.75 539 CYS B CA 1
ATOM 10067 C C . CYS B 1 539 ? -9.867 -113 -104.125 1 83.75 539 CYS B C 1
ATOM 10069 O O . CYS B 1 539 ? -9.242 -112.375 -105 1 83.75 539 CYS B O 1
ATOM 10071 N N . ASP B 1 540 ? -9.188 -113.812 -103.5 1 82.38 540 ASP B N 1
ATOM 10072 C CA . ASP B 1 540 ? -7.84 -114.375 -103.75 1 82.38 540 ASP B CA 1
ATOM 10073 C C . ASP B 1 540 ? -6.789 -113.25 -103.5 1 82.38 540 ASP B C 1
ATOM 10075 O O . ASP B 1 540 ? -5.676 -113.375 -104.062 1 82.38 540 ASP B O 1
ATOM 10079 N N . ASN B 1 541 ? -7.199 -112.438 -102.875 1 85.19 541 ASN B N 1
ATOM 10080 C CA . ASN B 1 541 ? -6.254 -111.375 -102.5 1 85.19 541 ASN B CA 1
ATOM 10081 C C . ASN B 1 541 ? -5.246 -111.812 -101.5 1 85.19 541 ASN B C 1
ATOM 10083 O O . ASN B 1 541 ? -5.57 -112.688 -100.625 1 85.19 541 ASN B O 1
ATOM 10087 N N . LYS B 1 542 ? -3.988 -111.312 -101.438 1 82.81 542 LYS B N 1
ATOM 10088 C CA . LYS B 1 542 ? -2.932 -111.75 -100.5 1 82.81 542 LYS B CA 1
ATOM 10089 C C . LYS B 1 542 ? -2.617 -110.75 -99.438 1 82.81 542 LYS B C 1
ATOM 10091 O O . LYS B 1 542 ? -1.797 -111 -98.562 1 82.81 542 LYS B O 1
ATOM 10096 N N . LYS B 1 543 ? -3.213 -109.625 -99.562 1 85.56 543 LYS B N 1
ATOM 10097 C CA . LYS B 1 543 ? -2.982 -108.562 -98.562 1 85.56 543 LYS B CA 1
ATOM 10098 C C . LYS B 1 543 ? -4.074 -108.562 -97.5 1 85.56 543 LYS B C 1
ATOM 10100 O O . LYS B 1 543 ? -5.254 -108.75 -97.812 1 85.56 543 LYS B O 1
ATOM 10105 N N . PHE B 1 544 ? -3.68 -108.438 -96.188 1 84.44 544 PHE B N 1
ATOM 10106 C CA . PHE B 1 544 ? -4.668 -108.5 -95.125 1 84.44 544 PHE B CA 1
ATOM 10107 C C . PHE B 1 544 ? -4.391 -107.438 -94.062 1 84.44 544 PHE B C 1
ATOM 10109 O O . PHE B 1 544 ? -3.285 -106.875 -94 1 84.44 544 PHE B O 1
ATOM 10116 N N . SER B 1 545 ? -5.398 -106.938 -93.5 1 86.19 545 SER B N 1
ATOM 10117 C CA . SER B 1 545 ? -5.324 -106.125 -92.312 1 86.19 545 SER B CA 1
ATOM 10118 C C . SER B 1 545 ? -5.879 -106.875 -91.062 1 86.19 545 SER B C 1
ATOM 10120 O O . SER B 1 545 ? -6.445 -107.938 -91.25 1 86.19 545 SER B O 1
ATOM 10122 N N . GLU B 1 546 ? -5.574 -106.375 -89.875 1 82.94 546 GLU B N 1
ATOM 10123 C CA . GLU B 1 546 ? -6.082 -107.062 -88.688 1 82.94 546 GLU B CA 1
ATOM 10124 C C . GLU B 1 546 ? -7.609 -107.062 -88.688 1 82.94 546 GLU B C 1
ATOM 10126 O O . GLU B 1 546 ? -8.25 -106.062 -89 1 82.94 546 GLU B O 1
ATOM 10131 N N . GLY B 1 547 ? -8.125 -108.188 -88.312 1 81.12 547 GLY B N 1
ATOM 10132 C CA . GLY B 1 547 ? -9.57 -108.375 -88.312 1 81.12 547 GLY B CA 1
ATOM 10133 C C . GLY B 1 547 ? -10.25 -107.875 -87.062 1 81.12 547 GLY B C 1
ATOM 10134 O O . GLY B 1 547 ? -9.625 -107.25 -86.188 1 81.12 547 GLY B O 1
ATOM 10135 N N . SER B 1 548 ? -11.461 -108.188 -86.938 1 81.44 548 SER B N 1
ATOM 10136 C CA . SER B 1 548 ? -12.289 -107.75 -85.875 1 81.44 548 SER B CA 1
ATOM 10137 C C . SER B 1 548 ? -12.062 -108.562 -84.625 1 81.44 548 SER B C 1
ATOM 10139 O O . SER B 1 548 ? -12.195 -108.062 -83.5 1 81.44 548 SER B O 1
ATOM 10141 N N . LYS B 1 549 ? -11.75 -109.812 -84.75 1 81.06 549 LYS B N 1
ATOM 10142 C CA . LYS B 1 549 ? -11.508 -110.75 -83.625 1 81.06 549 LYS B CA 1
ATOM 10143 C C . LYS B 1 549 ? -10.016 -111 -83.438 1 81.06 549 LYS B C 1
ATOM 10145 O O . LYS B 1 549 ? -9.219 -110.75 -84.312 1 81.06 549 LYS B O 1
ATOM 10150 N N . PRO B 1 550 ? -9.68 -111.375 -82.25 1 81.75 550 PRO B N 1
ATOM 10151 C CA . PRO B 1 550 ? -8.25 -111.625 -82.062 1 81.75 550 PRO B CA 1
ATOM 10152 C C . PRO B 1 550 ? -7.645 -112.625 -83 1 81.75 550 PRO B C 1
ATOM 10154 O O . PRO B 1 550 ? -8.211 -113.688 -83.25 1 81.75 550 PRO B O 1
ATOM 10157 N N . TYR B 1 551 ? -6.629 -112.188 -83.688 1 81.06 551 TYR B N 1
ATOM 10158 C CA . TYR B 1 551 ? -5.797 -112.938 -84.625 1 81.06 551 TYR B CA 1
ATOM 10159 C C . TYR B 1 551 ? -6.57 -113.25 -85.875 1 81.06 551 TYR B C 1
ATOM 10161 O O . TYR B 1 551 ? -6.219 -114.188 -86.625 1 81.06 551 TYR B O 1
ATOM 10169 N N . SER B 1 552 ? -7.633 -112.562 -86.125 1 86 552 SER B N 1
ATOM 10170 C CA . SER B 1 552 ? -8.359 -112.688 -87.375 1 86 552 SER B CA 1
ATOM 10171 C C . SER B 1 552 ? -7.762 -111.75 -88.438 1 86 552 SER B C 1
ATOM 10173 O O . SER B 1 552 ? -7.039 -110.812 -88.125 1 86 552 SER B O 1
ATOM 10175 N N . ARG B 1 553 ? -7.961 -112.125 -89.688 1 87.12 553 ARG B N 1
ATOM 10176 C CA . ARG B 1 553 ? -7.426 -111.312 -90.75 1 87.12 553 ARG B CA 1
ATOM 10177 C C . ARG B 1 553 ? -8.531 -110.875 -91.75 1 87.12 553 ARG B C 1
ATOM 10179 O O . ARG B 1 553 ? -9.445 -111.625 -92 1 87.12 553 ARG B O 1
ATOM 10186 N N . ARG B 1 554 ? -8.484 -109.625 -92.062 1 88.5 554 ARG B N 1
ATOM 10187 C CA . ARG B 1 554 ? -9.438 -109 -93 1 88.5 554 ARG B CA 1
ATOM 10188 C C . ARG B 1 554 ? -8.789 -108.688 -94.375 1 88.5 554 ARG B C 1
ATOM 10190 O O . ARG B 1 554 ? -7.723 -108.062 -94.375 1 88.5 554 ARG B O 1
ATOM 10197 N N . CYS B 1 555 ? -9.445 -109.125 -95.375 1 87.75 555 CYS B N 1
ATOM 10198 C CA . CYS B 1 555 ? -8.953 -108.875 -96.75 1 87.75 555 CYS B CA 1
ATOM 10199 C C . CYS B 1 555 ? -9.008 -107.438 -97.062 1 87.75 555 CYS B C 1
ATOM 10201 O O . CYS B 1 555 ? -10.031 -106.75 -96.875 1 87.75 555 CYS B O 1
ATOM 10203 N N . SER B 1 556 ? -8.008 -106.938 -97.562 1 87.38 556 SER B N 1
ATOM 10204 C CA . SER B 1 556 ? -7.906 -105.562 -97.875 1 87.38 556 SER B CA 1
ATOM 10205 C C . SER B 1 556 ? -8.727 -105.188 -99.125 1 87.38 556 SER B C 1
ATOM 10207 O O . SER B 1 556 ? -9.094 -104.062 -99.312 1 87.38 556 SER B O 1
ATOM 10209 N N . LYS B 1 557 ? -9.078 -106.062 -99.875 1 85.19 557 LYS B N 1
ATOM 10210 C CA . LYS B 1 557 ? -9.797 -105.812 -101.125 1 85.19 557 LYS B CA 1
ATOM 10211 C C . LYS B 1 557 ? -11.305 -106 -100.938 1 85.19 557 LYS B C 1
ATOM 10213 O O . LYS B 1 557 ? -12.078 -105.062 -101.25 1 85.19 557 LYS B O 1
ATOM 10218 N N . CYS B 1 558 ? -11.727 -107.062 -100.5 1 84.38 558 CYS B N 1
ATOM 10219 C CA . CYS B 1 558 ? -13.156 -107.312 -100.438 1 84.38 558 CYS B CA 1
ATOM 10220 C C . CYS B 1 558 ? -13.68 -107.125 -99 1 84.38 558 CYS B C 1
ATOM 10222 O O . CYS B 1 558 ? -14.891 -107.188 -98.75 1 84.38 558 CYS B O 1
ATOM 10224 N N . GLY B 1 559 ? -12.82 -107 -98.125 1 83.62 559 GLY B N 1
ATOM 10225 C CA . GLY B 1 559 ? -13.227 -106.75 -96.75 1 83.62 559 GLY B CA 1
ATOM 10226 C C . GLY B 1 559 ? -13.641 -108 -96 1 83.62 559 GLY B C 1
ATOM 10227 O O . GLY B 1 559 ? -14.133 -107.875 -94.875 1 83.62 559 GLY B O 1
ATOM 10228 N N . TYR B 1 560 ? -13.508 -109.062 -96.438 1 85.62 560 TYR B N 1
ATOM 10229 C CA . TYR B 1 560 ? -13.898 -110.312 -95.75 1 85.62 560 TYR B CA 1
ATOM 10230 C C . TYR B 1 560 ? -13.039 -110.562 -94.562 1 85.62 560 TYR B C 1
ATOM 10232 O O . TYR B 1 560 ? -11.812 -110.5 -94.625 1 85.62 560 TYR B O 1
ATOM 10240 N N . ASN B 1 561 ? -13.82 -110.875 -93.5 1 86.5 561 ASN B N 1
ATOM 10241 C CA . ASN B 1 561 ? -13.172 -111.188 -92.25 1 86.5 561 ASN B CA 1
ATOM 10242 C C . ASN B 1 561 ? -13.156 -112.688 -92 1 86.5 561 ASN B C 1
ATOM 10244 O O . ASN B 1 561 ? -14.211 -113.312 -91.938 1 86.5 561 ASN B O 1
ATOM 10248 N N . GLU B 1 562 ? -11.977 -113.125 -91.875 1 86.56 562 GLU B N 1
ATOM 10249 C CA . GLU B 1 562 ? -11.844 -114.562 -91.625 1 86.56 562 GLU B CA 1
ATOM 10250 C C . GLU B 1 562 ? -11.219 -114.812 -90.25 1 86.56 562 GLU B C 1
ATOM 10252 O O . GLU B 1 562 ? -10.18 -114.25 -89.938 1 86.56 562 GLU B O 1
ATOM 10257 N N . SER B 1 563 ? -11.938 -115.562 -89.5 1 86.19 563 SER B N 1
ATOM 10258 C CA . SER B 1 563 ? -11.453 -115.875 -88.125 1 86.19 563 SER B CA 1
ATOM 10259 C C . SER B 1 563 ? -10.289 -116.875 -88.188 1 86.19 563 SER B C 1
ATOM 10261 O O . SER B 1 563 ? -10.109 -117.562 -89.188 1 86.19 563 SER B O 1
ATOM 10263 N N . ALA B 1 564 ? -9.453 -116.938 -87.188 1 84.69 564 ALA B N 1
ATOM 10264 C CA . ALA B 1 564 ? -8.289 -117.812 -87.125 1 84.69 564 ALA B CA 1
ATOM 10265 C C . ALA B 1 564 ? -8.711 -119.25 -87.125 1 84.69 564 ALA B C 1
ATOM 10267 O O . ALA B 1 564 ? -7.992 -120.125 -87.688 1 84.69 564 ALA B O 1
ATOM 10268 N N . THR B 1 565 ? -9.836 -119.625 -86.625 1 82.25 565 THR B N 1
ATOM 10269 C CA . THR B 1 565 ? -10.266 -121 -86.562 1 82.25 565 THR B CA 1
ATOM 10270 C C . THR B 1 565 ? -11.086 -121.438 -87.75 1 82.25 565 THR B C 1
ATOM 10272 O O . THR B 1 565 ? -11.312 -122.625 -88 1 82.25 565 THR B O 1
ATOM 10275 N N . ALA B 1 566 ? -11.484 -120.562 -88.562 1 85.06 566 ALA B N 1
ATOM 10276 C CA . ALA B 1 566 ? -12.352 -120.812 -89.688 1 85.06 566 ALA B CA 1
ATOM 10277 C C . ALA B 1 566 ? -11.648 -121.75 -90.688 1 85.06 566 ALA B C 1
ATOM 10279 O O . ALA B 1 566 ? -10.477 -121.562 -91.062 1 85.06 566 ALA B O 1
ATOM 10280 N N . TYR B 1 567 ? -12.391 -122.812 -91.125 1 80.75 567 TYR B N 1
ATOM 10281 C CA . TYR B 1 567 ? -11.977 -123.812 -92.125 1 80.75 567 TYR B CA 1
ATOM 10282 C C . TYR B 1 567 ? -10.781 -124.625 -91.625 1 80.75 567 TYR B C 1
ATOM 10284 O O . TYR B 1 567 ? -9.977 -125.062 -92.438 1 80.75 567 TYR B O 1
ATOM 10292 N N . THR B 1 568 ? -10.445 -124.625 -90.438 1 81.38 568 THR B N 1
ATOM 10293 C CA . THR B 1 568 ? -9.445 -125.5 -89.875 1 81.38 568 THR B CA 1
ATOM 10294 C C . THR B 1 568 ? -10.117 -126.625 -89.062 1 81.38 568 THR B C 1
ATOM 10296 O O . THR B 1 568 ? -11.352 -126.688 -89 1 81.38 568 THR B O 1
ATOM 10299 N N . LEU B 1 569 ? -9.234 -127.5 -88.5 1 80.75 569 LEU B N 1
ATOM 10300 C CA . LEU B 1 569 ? -9.719 -128.625 -87.625 1 80.75 569 LEU B CA 1
ATOM 10301 C C . LEU B 1 569 ? -10.555 -128.125 -86.5 1 80.75 569 LEU B C 1
ATOM 10303 O O . LEU B 1 569 ? -11.477 -128.75 -86 1 80.75 569 LEU B O 1
ATOM 10307 N N . PHE B 1 570 ? -10.383 -126.875 -86.125 1 80.88 570 PHE B N 1
ATOM 10308 C CA . PHE B 1 570 ? -10.992 -126.25 -84.938 1 80.88 570 PHE B CA 1
ATOM 10309 C C . PHE B 1 570 ? -12.148 -125.375 -85.312 1 80.88 570 PHE B C 1
ATOM 10311 O O . PHE B 1 570 ? -12.617 -124.562 -84.5 1 80.88 570 PHE B O 1
ATOM 10318 N N . HIS B 1 571 ? -12.57 -125.375 -86.562 1 80.94 571 HIS B N 1
ATOM 10319 C CA . HIS B 1 571 ? -13.688 -124.562 -87.062 1 80.94 571 HIS B CA 1
ATOM 10320 C C . HIS B 1 571 ? -14.992 -125 -86.375 1 80.94 571 HIS B C 1
ATOM 10322 O O . HIS B 1 571 ? -15.352 -126.188 -86.375 1 80.94 571 HIS B O 1
ATOM 10328 N N . GLY B 1 572 ? -15.68 -124.062 -85.812 1 79.56 572 GLY B N 1
ATOM 10329 C CA . GLY B 1 572 ? -17.016 -124.25 -85.25 1 79.56 572 GLY B CA 1
ATOM 10330 C C . GLY B 1 572 ? -17.016 -124.875 -83.875 1 79.56 572 GLY B C 1
ATOM 10331 O O . GLY B 1 572 ? -18.047 -125.375 -83.438 1 79.56 572 GLY B O 1
ATOM 10332 N N . ILE B 1 573 ? -15.914 -124.938 -83.188 1 81.31 573 ILE B N 1
ATOM 10333 C CA . ILE B 1 573 ? -15.898 -125.562 -81.812 1 81.31 573 ILE B CA 1
ATOM 10334 C C . ILE B 1 573 ? -16.438 -124.562 -80.812 1 81.31 573 ILE B C 1
ATOM 10336 O O . ILE B 1 573 ? -16.156 -123.375 -80.875 1 81.31 573 ILE B O 1
ATOM 10340 N N . LYS B 1 574 ? -17.203 -125 -79.875 1 80 574 LYS B N 1
ATOM 10341 C CA . LYS B 1 574 ? -17.875 -124.125 -78.938 1 80 574 LYS B CA 1
ATOM 10342 C C . LYS B 1 574 ? -17.266 -124.25 -77.562 1 80 574 LYS B C 1
ATOM 10344 O O . LYS B 1 574 ? -17.828 -123.75 -76.562 1 80 574 LYS B O 1
ATOM 10349 N N . PHE B 1 575 ? -16.219 -125 -77.438 1 82.19 575 PHE B N 1
ATOM 10350 C CA . PHE B 1 575 ? -15.508 -125.125 -76.188 1 82.19 575 PHE B CA 1
ATOM 10351 C C . PHE B 1 575 ? -14.086 -124.562 -76.25 1 82.19 575 PHE B C 1
ATOM 10353 O O . PHE B 1 575 ? -13.586 -124.375 -77.375 1 82.19 575 PHE B O 1
ATOM 10360 N N . PRO B 1 576 ? -13.383 -124.312 -75.125 1 83.38 576 PRO B N 1
ATOM 10361 C CA . PRO B 1 576 ? -12.086 -123.625 -75.188 1 83.38 576 PRO B CA 1
ATOM 10362 C C . PRO B 1 576 ? -11.039 -124.375 -76 1 83.38 576 PRO B C 1
ATOM 10364 O O . PRO B 1 576 ? -11 -125.625 -75.938 1 83.38 576 PRO B O 1
ATOM 10367 N N . LEU B 1 577 ? -10.312 -123.625 -76.75 1 84.12 577 LEU B N 1
ATOM 10368 C CA . LEU B 1 577 ? -9.344 -124.188 -77.688 1 84.12 577 LEU B CA 1
ATOM 10369 C C . LEU B 1 577 ? -8.312 -125 -76.938 1 84.12 577 LEU B C 1
ATOM 10371 O O . LEU B 1 577 ? -7.789 -126 -77.5 1 84.12 577 LEU B O 1
ATOM 10375 N N . VAL B 1 578 ? -8.016 -124.688 -75.688 1 80.75 578 VAL B N 1
ATOM 10376 C CA . VAL B 1 578 ? -7.027 -125.438 -74.938 1 80.75 578 VAL B CA 1
ATOM 10377 C C . VAL B 1 578 ? -7.496 -126.875 -74.75 1 80.75 578 VAL B C 1
ATOM 10379 O O . VAL B 1 578 ? -6.699 -127.812 -74.875 1 80.75 578 VAL B O 1
ATOM 10382 N N . LYS B 1 579 ? -8.711 -127.125 -74.562 1 82.19 579 LYS B N 1
ATOM 10383 C CA . LYS B 1 579 ? -9.281 -128.5 -74.438 1 82.19 579 LYS B CA 1
ATOM 10384 C C . LYS B 1 579 ? -9.234 -129.25 -75.75 1 82.19 579 LYS B C 1
ATOM 10386 O O . LYS B 1 579 ? -8.961 -130.375 -75.75 1 82.19 579 LYS B O 1
ATOM 10391 N N . ALA B 1 580 ? -9.539 -128.5 -76.812 1 83.75 580 ALA B N 1
ATOM 10392 C CA . ALA B 1 580 ? -9.453 -129.125 -78.125 1 83.75 580 ALA B CA 1
ATOM 10393 C C . ALA B 1 580 ? -8.039 -129.625 -78.438 1 83.75 580 ALA B C 1
ATOM 10395 O O . ALA B 1 580 ? -7.84 -130.625 -79 1 83.75 580 ALA B O 1
ATOM 10396 N N . PHE B 1 581 ? -7.121 -128.75 -78.125 1 79.81 581 PHE B N 1
ATOM 10397 C CA . PHE B 1 581 ? -5.719 -129.125 -78.312 1 79.81 581 PHE B CA 1
ATOM 10398 C C . PHE B 1 581 ? -5.336 -130.375 -77.5 1 79.81 581 PHE B C 1
ATOM 10400 O O . PHE B 1 581 ? -4.566 -131.25 -78 1 79.81 581 PHE B O 1
ATOM 10407 N N . TYR B 1 582 ? -5.883 -130.5 -76.375 1 79.12 582 TYR B N 1
ATOM 10408 C CA . TYR B 1 582 ? -5.609 -131.625 -75.562 1 79.12 582 TYR B CA 1
ATOM 10409 C C . TYR B 1 582 ? -6.188 -132.875 -76.188 1 79.12 582 TYR B C 1
ATOM 10411 O O . TYR B 1 582 ? -5.539 -134 -76.25 1 79.12 582 TYR B O 1
ATOM 10419 N N . ILE B 1 583 ? -7.434 -132.875 -76.688 1 80.38 583 ILE B N 1
ATOM 10420 C CA . ILE B 1 583 ? -8.047 -134 -77.375 1 80.38 583 ILE B CA 1
ATOM 10421 C C . ILE B 1 583 ? -7.184 -134.375 -78.562 1 80.38 583 ILE B C 1
ATOM 10423 O O . ILE B 1 583 ? -6.934 -135.5 -78.812 1 80.38 583 ILE B O 1
ATOM 10427 N N . LEU B 1 584 ? -6.738 -133.375 -79.312 1 79 584 LEU B N 1
ATOM 10428 C CA . LEU B 1 584 ? -5.852 -133.625 -80.5 1 79 584 LEU B CA 1
ATOM 10429 C C . LEU B 1 584 ? -4.566 -134.375 -80 1 79 584 LEU B C 1
ATOM 10431 O O . LEU B 1 584 ? -4.098 -135.25 -80.688 1 79 584 LEU B O 1
ATOM 10435 N N . TYR B 1 585 ? -4.043 -133.875 -78.938 1 73.62 585 TYR B N 1
ATOM 10436 C CA . TYR B 1 585 ? -2.834 -134.5 -78.375 1 73.62 585 TYR B CA 1
ATOM 10437 C C . TYR B 1 585 ? -3.047 -135.875 -78 1 73.62 585 TYR B C 1
ATOM 10439 O O . TYR B 1 585 ? -2.199 -136.75 -78.25 1 73.62 585 TYR B O 1
ATOM 10447 N N . VAL B 1 586 ? -4.117 -136.25 -77.438 1 75.62 586 VAL B N 1
ATOM 10448 C CA . VAL B 1 586 ? -4.422 -137.625 -77 1 75.62 586 VAL B CA 1
ATOM 10449 C C . VAL B 1 586 ? -4.609 -138.5 -78.188 1 75.62 586 VAL B C 1
ATOM 10451 O O . VAL B 1 586 ? -4.125 -139.625 -78.25 1 75.62 586 VAL B O 1
ATOM 10454 N N . VAL B 1 587 ? -5.242 -138 -79.25 1 75.88 587 VAL B N 1
ATOM 10455 C CA . VAL B 1 587 ? -5.527 -138.75 -80.438 1 75.88 587 VAL B CA 1
ATOM 10456 C C . VAL B 1 587 ? -4.238 -139 -81.25 1 75.88 587 VAL B C 1
ATOM 10458 O O . VAL B 1 587 ? -4.012 -140.125 -81.75 1 75.88 587 VAL B O 1
ATOM 10461 N N . LEU B 1 588 ? -3.385 -138.125 -81.312 1 70.81 588 LEU B N 1
ATOM 10462 C CA . LEU B 1 588 ? -2.154 -138.125 -82.125 1 70.81 588 LEU B CA 1
ATOM 10463 C C . LEU B 1 588 ? -1.164 -139.125 -81.438 1 70.81 588 LEU B C 1
ATOM 10465 O O . LEU B 1 588 ? -0.366 -139.75 -82.125 1 70.81 588 LEU B O 1
ATOM 10469 N N . ASN B 1 589 ? -1.107 -139.125 -80.25 1 65.75 589 ASN B N 1
ATOM 10470 C CA . ASN B 1 589 ? -0.15 -140 -79.625 1 65.75 589 ASN B CA 1
ATOM 10471 C C . ASN B 1 589 ? -0.695 -141.5 -79.438 1 65.75 589 ASN B C 1
ATOM 10473 O O . ASN B 1 589 ? -0.057 -142.375 -78.812 1 65.75 589 ASN B O 1
ATOM 10477 N N . HIS B 1 590 ? -1.578 -141.875 -80.375 1 57.31 590 HIS B N 1
ATOM 10478 C CA . HIS B 1 590 ? -2.135 -143.25 -80.75 1 57.31 590 HIS B CA 1
ATOM 10479 C C . HIS B 1 590 ? -2.479 -144 -79.5 1 57.31 590 HIS B C 1
ATOM 10481 O O . HIS B 1 590 ? -2.711 -145.25 -79.562 1 57.31 590 HIS B O 1
ATOM 10487 N N . GLU B 1 591 ? -2.277 -143.625 -78.25 1 55.25 591 GLU B N 1
ATOM 10488 C CA . GLU B 1 591 ? -2.439 -144.5 -77.125 1 55.25 591 GLU B CA 1
ATOM 10489 C C . GLU B 1 591 ? -3.824 -144.375 -76.5 1 55.25 591 GLU B C 1
ATOM 10491 O O . GLU B 1 591 ? -4.25 -143.375 -76.125 1 55.25 591 GLU B O 1
ATOM 10496 N N . ASP B 1 592 ? -4.785 -145.25 -76.938 1 54.44 592 ASP B N 1
ATOM 10497 C CA . ASP B 1 592 ? -6.133 -145.5 -76.375 1 54.44 592 ASP B CA 1
ATOM 10498 C C . ASP B 1 592 ? -6.117 -145.5 -74.875 1 54.44 592 ASP B C 1
ATOM 10500 O O . ASP B 1 592 ? -6.766 -146.375 -74.25 1 54.44 592 ASP B O 1
ATOM 10504 N N . TYR B 1 593 ? -5.359 -144.75 -74.188 1 59.09 593 TYR B N 1
ATOM 10505 C CA . TYR B 1 593 ? -5.25 -145 -72.75 1 59.09 593 TYR B CA 1
ATOM 10506 C C . TYR B 1 593 ? -6.406 -144.375 -72 1 59.09 593 TYR B C 1
ATOM 10508 O O . TYR B 1 593 ? -6.59 -144.625 -70.812 1 59.09 593 TYR B O 1
ATOM 10516 N N . MET B 1 594 ? -7.133 -143.375 -72.562 1 67.69 594 MET B N 1
ATOM 10517 C CA . MET B 1 594 ? -8.281 -142.875 -71.812 1 67.69 594 MET B CA 1
ATOM 10518 C C . MET B 1 594 ? -9.578 -143.125 -72.562 1 67.69 594 MET B C 1
ATOM 10520 O O . MET B 1 594 ? -9.656 -143 -73.75 1 67.69 594 MET B O 1
ATOM 10524 N N . SER B 1 595 ? -10.477 -143.875 -71.875 1 75.69 595 SER B N 1
ATOM 10525 C CA . SER B 1 595 ? -11.805 -144.125 -72.438 1 75.69 595 SER B CA 1
ATOM 10526 C C . SER B 1 595 ? -12.508 -142.75 -72.75 1 75.69 595 SER B C 1
ATOM 10528 O O . SER B 1 595 ? -12.133 -141.75 -72.25 1 75.69 595 SER B O 1
ATOM 10530 N N . LEU B 1 596 ? -13.367 -142.75 -73.688 1 79.12 596 LEU B N 1
ATOM 10531 C CA . LEU B 1 596 ? -14.148 -141.625 -74.062 1 79.12 596 LEU B CA 1
ATOM 10532 C C . LEU B 1 596 ? -14.805 -141 -72.812 1 79.12 596 LEU B C 1
ATOM 10534 O O . LEU B 1 596 ? -14.875 -139.75 -72.688 1 79.12 596 LEU B O 1
ATOM 10538 N N . GLU B 1 597 ? -15.117 -141.75 -71.938 1 79.75 597 GLU B N 1
ATOM 10539 C CA . GLU B 1 597 ? -15.766 -141.25 -70.75 1 79.75 597 GLU B CA 1
ATOM 10540 C C . GLU B 1 597 ? -14.766 -140.5 -69.812 1 79.75 597 GLU B C 1
ATOM 10542 O O . GLU B 1 597 ? -15.094 -139.5 -69.25 1 79.75 597 GLU B O 1
ATOM 10547 N N . GLU B 1 598 ? -13.648 -141 -69.812 1 78.44 598 GLU B N 1
ATOM 10548 C CA . GLU B 1 598 ? -12.602 -140.375 -69 1 78.44 598 GLU B CA 1
ATOM 10549 C C . GLU B 1 598 ? -12.156 -139 -69.5 1 78.44 598 GLU B C 1
ATOM 10551 O O . GLU B 1 598 ? -11.914 -138.125 -68.75 1 78.44 598 GLU B O 1
ATOM 10556 N N . MET B 1 599 ? -12.102 -139 -70.688 1 78.75 599 MET B N 1
ATOM 10557 C CA . MET B 1 599 ? -11.727 -137.75 -71.375 1 78.75 599 MET B CA 1
ATOM 10558 C C . MET B 1 599 ? -12.805 -136.625 -71.125 1 78.75 599 MET B C 1
ATOM 10560 O O . MET B 1 599 ? -12.5 -135.5 -70.875 1 78.75 599 MET B O 1
ATOM 10564 N N . ALA B 1 600 ? -14 -137 -71.25 1 81.75 600 ALA B N 1
ATOM 10565 C CA . ALA B 1 600 ? -15.133 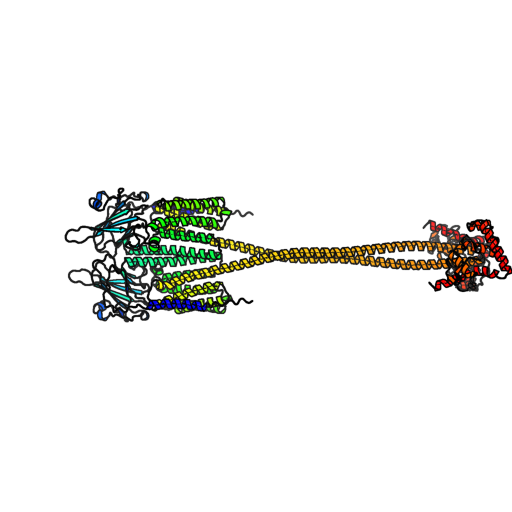-136.125 -71.062 1 81.75 600 ALA B CA 1
ATOM 10566 C C . ALA B 1 600 ? -15.148 -135.625 -69.625 1 81.75 600 ALA B C 1
ATOM 10568 O O . ALA B 1 600 ? -15.391 -134.375 -69.375 1 81.75 600 ALA B O 1
ATOM 10569 N N . ARG B 1 601 ? -14.797 -136.5 -68.75 1 80.44 601 ARG B N 1
ATOM 10570 C CA . ARG B 1 601 ? -14.766 -136 -67.312 1 80.44 601 ARG B CA 1
ATOM 10571 C C . ARG B 1 601 ? -13.594 -135.125 -67.062 1 80.44 601 ARG B C 1
ATOM 10573 O O . ARG B 1 601 ? -13.742 -134.125 -66.375 1 80.44 601 ARG B O 1
ATOM 10580 N N . ALA B 1 602 ? -12.461 -135.375 -67.625 1 77.12 602 ALA B N 1
ATOM 10581 C CA . ALA B 1 602 ? -11.25 -134.625 -67.375 1 77.12 602 ALA B CA 1
ATOM 10582 C C . ALA B 1 602 ? -11.367 -133.25 -68 1 77.12 602 ALA B C 1
ATOM 10584 O O . ALA B 1 602 ? -10.828 -132.25 -67.438 1 77.12 602 ALA B O 1
ATOM 10585 N N . LEU B 1 603 ? -12.07 -133.125 -68.938 1 80.75 603 LEU B N 1
ATOM 10586 C CA . LEU B 1 603 ? -12.188 -131.75 -69.688 1 80.75 603 LEU B CA 1
ATOM 10587 C C . LEU B 1 603 ? -13.492 -131.125 -69.312 1 80.75 603 LEU B C 1
ATOM 10589 O O . LEU B 1 603 ? -13.773 -130 -69.812 1 80.75 603 LEU B O 1
ATOM 10593 N N . SER B 1 604 ? -14.289 -131.75 -68.375 1 83.19 604 SER B N 1
ATOM 10594 C CA . SER B 1 604 ? -15.602 -131.25 -68 1 83.19 604 SER B CA 1
ATOM 10595 C C . SER B 1 604 ? -16.438 -130.875 -69.25 1 83.19 604 SER B C 1
ATOM 10597 O O . SER B 1 604 ? -17.031 -129.875 -69.312 1 83.19 604 SER B O 1
ATOM 10599 N N . LEU B 1 605 ? -16.469 -131.75 -70.188 1 83.06 605 LEU B N 1
ATOM 10600 C CA . LEU B 1 605 ? -17.281 -131.625 -71.438 1 83.06 605 LEU B CA 1
ATOM 10601 C C . LEU B 1 605 ? -18.234 -132.875 -71.5 1 83.06 605 LEU B C 1
ATOM 10603 O O . LEU B 1 605 ? -18.094 -133.875 -70.812 1 83.06 605 LEU B O 1
ATOM 10607 N N . GLN B 1 606 ? -19.266 -132.75 -72.375 1 81.44 606 GLN B N 1
ATOM 10608 C CA . GLN B 1 606 ? -20.203 -133.875 -72.625 1 81.44 606 GLN B CA 1
ATOM 10609 C C . GLN B 1 606 ? -19.547 -134.875 -73.5 1 81.44 606 GLN B C 1
ATOM 10611 O O . GLN B 1 606 ? -18.719 -134.625 -74.375 1 81.44 606 GLN B O 1
ATOM 10616 N N . LYS B 1 607 ? -19.891 -136.125 -73.188 1 82.5 607 LYS B N 1
ATOM 10617 C CA . LYS B 1 607 ? -19.328 -137.25 -73.875 1 82.5 607 LYS B CA 1
ATOM 10618 C C . LYS B 1 607 ? -19.531 -137.125 -75.375 1 82.5 607 LYS B C 1
ATOM 10620 O O . LYS B 1 607 ? -18.625 -137.5 -76.125 1 82.5 607 LYS B O 1
ATOM 10625 N N . ASN B 1 608 ? -20.656 -136.75 -75.75 1 85.38 608 ASN B N 1
ATOM 10626 C CA . ASN B 1 608 ? -20.969 -136.625 -77.125 1 85.38 608 ASN B CA 1
ATOM 10627 C C . ASN B 1 608 ? -20.125 -135.5 -77.812 1 85.38 608 ASN B C 1
ATOM 10629 O O . ASN B 1 608 ? -19.719 -135.75 -79 1 85.38 608 ASN B O 1
ATOM 10633 N N . THR B 1 609 ? -19.797 -134.625 -77.125 1 85.88 609 THR B N 1
ATOM 10634 C CA . THR B 1 609 ? -19 -133.5 -77.688 1 85.88 609 THR B CA 1
ATOM 10635 C C . THR B 1 609 ? -17.562 -134 -77.938 1 85.88 609 THR B C 1
ATOM 10637 O O . THR B 1 609 ? -16.969 -133.625 -78.938 1 85.88 609 THR B O 1
ATOM 10640 N N . VAL B 1 610 ? -17.031 -134.625 -77 1 85.19 610 VAL B N 1
ATOM 10641 C CA . VAL B 1 610 ? -15.672 -135.125 -77.125 1 85.19 610 VAL B CA 1
ATOM 10642 C C . VAL B 1 610 ? -15.633 -136.125 -78.25 1 85.19 610 VAL B C 1
ATOM 10644 O O . VAL B 1 610 ? -14.703 -136.125 -79.062 1 85.19 610 VAL B O 1
ATOM 10647 N N . TRP B 1 611 ? -16.641 -137 -78.188 1 84.88 611 TRP B N 1
ATOM 10648 C CA . TRP B 1 611 ? -16.719 -138 -79.25 1 84.88 611 TRP B CA 1
ATOM 10649 C C . TRP B 1 611 ? -16.781 -137.375 -80.625 1 84.88 611 TRP B C 1
ATOM 10651 O O . TRP B 1 611 ? -16.078 -137.75 -81.562 1 84.88 611 TRP B O 1
ATOM 10661 N N . ASN B 1 612 ? -17.609 -136.375 -80.875 1 86.31 612 ASN B N 1
ATOM 10662 C CA . ASN B 1 612 ? -17.766 -135.75 -82.125 1 86.31 612 ASN B CA 1
ATOM 10663 C C . ASN B 1 612 ? -16.453 -135.125 -82.625 1 86.31 612 ASN B C 1
ATOM 10665 O O . ASN B 1 612 ? -16.094 -135.125 -83.75 1 86.31 612 ASN B O 1
ATOM 10669 N N . PHE B 1 613 ? -15.75 -134.5 -81.688 1 87.5 613 PHE B N 1
ATOM 10670 C CA . PHE B 1 613 ? -14.492 -133.875 -82.062 1 87.5 613 PHE B CA 1
ATOM 10671 C C . PHE B 1 613 ? -13.406 -134.875 -82.312 1 87.5 613 PHE B C 1
ATOM 10673 O O . PHE B 1 613 ? -12.602 -134.75 -83.188 1 87.5 613 PHE B O 1
ATOM 10680 N N . LYS B 1 614 ? -13.383 -135.875 -81.562 1 81.25 614 LYS B N 1
ATOM 10681 C CA . LYS B 1 614 ? -12.438 -136.875 -81.812 1 81.25 614 LYS B CA 1
ATOM 10682 C C . LYS B 1 614 ? -12.656 -137.5 -83.188 1 81.25 614 LYS B C 1
ATOM 10684 O O . LYS B 1 614 ? -11.688 -137.75 -83.875 1 81.25 614 LYS B O 1
ATOM 10689 N N . LYS B 1 615 ? -13.844 -137.75 -83.438 1 82.75 615 LYS B N 1
ATOM 10690 C CA . LYS B 1 615 ? -14.18 -138.25 -84.75 1 82.75 615 LYS B CA 1
ATOM 10691 C C . LYS B 1 615 ? -13.727 -137.25 -85.812 1 82.75 615 LYS B C 1
ATOM 10693 O O . LYS B 1 615 ? -13.188 -137.75 -86.875 1 82.75 615 LYS B O 1
ATOM 10698 N N . LYS B 1 616 ? -13.922 -136.125 -85.625 1 84.56 616 LYS B N 1
ATOM 10699 C CA . LYS B 1 616 ? -13.484 -135.125 -86.562 1 84.56 616 LYS B CA 1
ATOM 10700 C C . LYS B 1 616 ? -11.969 -135.125 -86.75 1 84.56 616 LYS B C 1
ATOM 10702 O O . LYS B 1 616 ? -11.461 -135 -87.812 1 84.56 616 LYS B O 1
ATOM 10707 N N . VAL B 1 617 ? -11.328 -135.25 -85.625 1 78.81 617 VAL B N 1
ATOM 10708 C CA . VAL B 1 617 ? -9.867 -135.25 -85.625 1 78.81 617 VAL B CA 1
ATOM 10709 C C . VAL B 1 617 ? -9.398 -136.5 -86.375 1 78.81 617 VAL B C 1
ATOM 10711 O O . VAL B 1 617 ? -8.5 -136.375 -87.25 1 78.81 617 VAL B O 1
ATOM 10714 N N . ASN B 1 618 ? -10.023 -137.5 -86.125 1 78.38 618 ASN B N 1
ATOM 10715 C CA . ASN B 1 618 ? -9.656 -138.75 -86.812 1 78.38 618 ASN B CA 1
ATOM 10716 C C . ASN B 1 618 ? -9.914 -138.625 -88.312 1 78.38 618 ASN B C 1
ATOM 10718 O O . ASN B 1 618 ? -9.102 -139.125 -89.125 1 78.38 618 ASN B O 1
ATOM 10722 N N . ASN B 1 619 ? -11.023 -138.25 -88.688 1 81.19 619 ASN B N 1
ATOM 10723 C CA . ASN B 1 619 ? -11.336 -138 -90.125 1 81.19 619 ASN B CA 1
ATOM 10724 C C . ASN B 1 619 ? -10.336 -137.125 -90.812 1 81.19 619 ASN B C 1
ATOM 10726 O O . ASN B 1 619 ? -9.906 -137.25 -91.938 1 81.19 619 ASN B O 1
ATOM 10730 N N . PHE B 1 620 ? -9.938 -136.125 -90 1 77 620 PHE B N 1
ATOM 10731 C CA . PHE B 1 620 ? -8.977 -135.125 -90.5 1 77 620 PHE B CA 1
ATOM 10732 C C . PHE B 1 620 ? -7.598 -135.75 -90.688 1 77 620 PHE B C 1
ATOM 10734 O O . PHE B 1 620 ? -6.93 -135.5 -91.688 1 77 620 PHE B O 1
ATOM 10741 N N . LEU B 1 621 ? -7.27 -136.5 -89.75 1 71.5 621 LEU B N 1
ATOM 10742 C CA . LEU B 1 621 ? -5.973 -137.25 -89.812 1 71.5 621 LEU B CA 1
ATOM 10743 C C . LEU B 1 621 ? -5.957 -138.25 -90.938 1 71.5 621 LEU B C 1
ATOM 10745 O O . LEU B 1 621 ? -4.949 -138.375 -91.625 1 71.5 621 LEU B O 1
ATOM 10749 N N . HIS B 1 622 ? -6.988 -138.875 -91.062 1 73 622 HIS B N 1
ATOM 10750 C CA . HIS B 1 622 ? -7.098 -139.875 -92.188 1 73 622 HIS B CA 1
ATOM 10751 C C . HIS B 1 622 ? -7.039 -139.125 -93.5 1 73 622 HIS B C 1
ATOM 10753 O O . HIS B 1 622 ? -6.395 -139.625 -94.438 1 73 622 HIS B O 1
ATOM 10759 N N . ASP B 1 623 ? -7.625 -138.125 -93.75 1 72.62 623 ASP B N 1
ATOM 10760 C CA . ASP B 1 623 ? -7.617 -137.375 -95 1 72.62 623 ASP B CA 1
ATOM 10761 C C . ASP B 1 623 ? -6.242 -136.75 -95.25 1 72.62 623 ASP B C 1
ATOM 10763 O O . ASP B 1 623 ? -5.773 -136.75 -96.375 1 72.62 623 ASP B O 1
ATOM 10767 N N . GLU B 1 624 ? -5.621 -136.25 -94.188 1 65.06 624 GLU B N 1
ATOM 10768 C CA . GLU B 1 624 ? -4.293 -135.625 -94.312 1 65.06 624 GLU B CA 1
ATOM 10769 C C . GLU B 1 624 ? -3.232 -136.75 -94.562 1 65.06 624 GLU B C 1
ATOM 10771 O O . GLU B 1 624 ? -2.252 -136.5 -95.312 1 65.06 624 GLU B O 1
ATOM 10776 N N . GLU B 1 625 ? -3.309 -137.875 -94 1 60.44 625 GLU B N 1
ATOM 10777 C CA . GLU B 1 625 ? -2.436 -139 -94.375 1 60.44 625 GLU B CA 1
ATOM 10778 C C . GLU B 1 625 ? -2.555 -139.25 -95.875 1 60.44 625 GLU B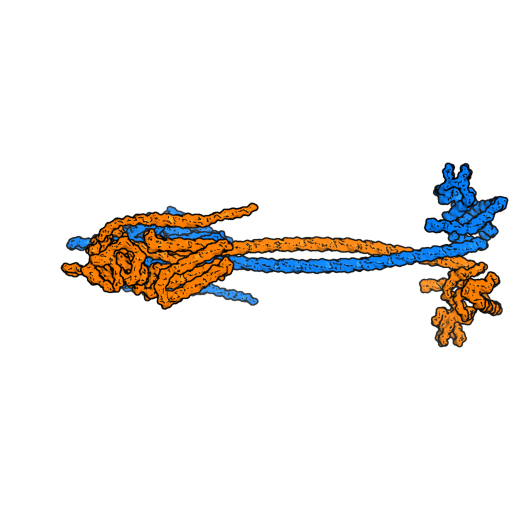 C 1
ATOM 10780 O O . GLU B 1 625 ? -1.556 -139.625 -96.5 1 60.44 625 GLU B O 1
ATOM 10785 N N . GLU B 1 626 ? -3.629 -139.375 -96.375 1 58.75 626 GLU B N 1
ATOM 10786 C CA . GLU B 1 626 ? -3.801 -139.625 -97.812 1 58.75 626 GLU B CA 1
ATOM 10787 C C . GLU B 1 626 ? -3.203 -138.5 -98.625 1 58.75 626 GLU B C 1
ATOM 10789 O O . GLU B 1 626 ? -2.691 -138.75 -99.75 1 58.75 626 GLU B O 1
ATOM 10794 N N . HIS B 1 627 ? -3.18 -137.25 -98.25 1 57.31 627 HIS B N 1
ATOM 10795 C CA . HIS B 1 627 ? -2.609 -136.25 -99 1 57.31 627 HIS B CA 1
ATOM 10796 C C . HIS B 1 627 ? -1.243 -135.75 -98.5 1 57.31 627 HIS B C 1
ATOM 10798 O O . HIS B 1 627 ? -0.685 -134.75 -98.875 1 57.31 627 HIS B O 1
ATOM 10804 N N . GLY B 1 628 ? -0.401 -136.625 -97.688 1 48.66 628 GLY B N 1
ATOM 10805 C CA . GLY B 1 628 ? 0.991 -136.5 -97.312 1 48.66 628 GLY B CA 1
ATOM 10806 C C . GLY B 1 628 ? 1.232 -135.5 -96.188 1 48.66 628 GLY B C 1
ATOM 10807 O O . GLY B 1 628 ? 2.381 -135.125 -95.875 1 48.66 628 GLY B O 1
ATOM 10808 N N . HIS B 1 629 ? 0.353 -134.625 -95.75 1 47.5 629 HIS B N 1
ATOM 10809 C CA . HIS B 1 629 ? 0.609 -133.375 -94.875 1 47.5 629 HIS B CA 1
ATOM 10810 C C . HIS B 1 629 ? 0.478 -133.75 -93.438 1 47.5 629 HIS B C 1
ATOM 10812 O O . HIS B 1 629 ? 0.51 -132.875 -92.562 1 47.5 629 HIS B O 1
ATOM 10818 N N . ILE B 1 630 ? 0.431 -134.875 -93 1 47.78 630 ILE B N 1
ATOM 10819 C CA . ILE B 1 630 ? 0.198 -135.25 -91.625 1 47.78 630 ILE B CA 1
ATOM 10820 C C . ILE B 1 630 ? 1.353 -134.75 -90.75 1 47.78 630 ILE B C 1
ATOM 10822 O O . ILE B 1 630 ? 1.18 -134.5 -89.562 1 47.78 630 ILE B O 1
ATOM 10826 N N . HIS B 1 631 ? 2.545 -134.75 -91.25 1 47.22 631 HIS B N 1
ATOM 10827 C CA . HIS B 1 631 ? 3.744 -134.375 -90.5 1 47.22 631 HIS B CA 1
ATOM 10828 C C . HIS B 1 631 ? 3.65 -133 -89.938 1 47.22 631 HIS B C 1
ATOM 10830 O O . HIS B 1 631 ? 4.301 -132.625 -88.938 1 47.22 631 HIS B O 1
ATOM 10836 N N . ALA B 1 632 ? 2.844 -132.125 -90.438 1 49.09 632 ALA B N 1
ATOM 10837 C CA . ALA B 1 632 ? 2.889 -130.75 -90 1 49.09 632 ALA B CA 1
ATOM 10838 C C . ALA B 1 632 ? 2.262 -130.625 -88.625 1 49.09 632 ALA B C 1
ATOM 10840 O O . ALA B 1 632 ? 2.74 -129.75 -87.812 1 49.09 632 ALA B O 1
ATOM 10841 N N . TRP B 1 633 ? 1.238 -131.375 -88.375 1 50.06 633 TRP B N 1
ATOM 10842 C CA . TRP B 1 633 ? 0.59 -131.125 -87.125 1 50.06 633 TRP B CA 1
ATOM 10843 C C . TRP B 1 633 ? 1.358 -131.875 -86 1 50.06 633 TRP B C 1
ATOM 10845 O O . TRP B 1 633 ? 1.385 -131.375 -84.875 1 50.06 633 TRP B O 1
ATOM 10855 N N . LYS B 1 634 ? 1.939 -133 -86.25 1 51.53 634 LYS B N 1
ATOM 10856 C CA . LYS B 1 634 ? 2.846 -133.625 -85.312 1 51.53 634 LYS B CA 1
ATOM 10857 C C . LYS B 1 634 ? 4.004 -132.625 -85 1 51.53 634 LYS B C 1
ATOM 10859 O O . LYS B 1 634 ? 4.422 -132.5 -83.812 1 51.53 634 LYS B O 1
ATOM 10864 N N . ASP B 1 635 ? 4.535 -132 -86 1 48.66 635 ASP B N 1
ATOM 10865 C CA . ASP B 1 635 ? 5.621 -131 -85.875 1 48.66 635 ASP B CA 1
ATOM 10866 C C . ASP B 1 635 ? 5.129 -129.75 -85.188 1 48.66 635 ASP B C 1
ATOM 10868 O O . ASP B 1 635 ? 5.879 -129.125 -84.5 1 48.66 635 ASP B O 1
ATOM 10872 N N . VAL B 1 636 ? 3.953 -129.375 -85.438 1 47.94 636 VAL B N 1
ATOM 10873 C CA . VAL B 1 636 ? 3.402 -128.125 -84.875 1 47.94 636 VAL B CA 1
ATOM 10874 C C . VAL B 1 636 ? 3.283 -128.375 -83.312 1 47.94 636 VAL B C 1
ATOM 10876 O O . VAL B 1 636 ? 3.518 -127.375 -82.562 1 47.94 636 VAL B O 1
ATOM 10879 N N . MET B 1 637 ? 2.885 -129.5 -83.062 1 46.62 637 MET B N 1
ATOM 10880 C CA . MET B 1 637 ? 2.883 -129.75 -81.562 1 46.62 637 MET B CA 1
ATOM 10881 C C . MET B 1 637 ? 4.301 -129.625 -81.062 1 46.62 637 MET B C 1
ATOM 10883 O O . MET B 1 637 ? 4.508 -129.25 -79.875 1 46.62 637 MET B O 1
ATOM 10887 N N . ILE B 1 638 ? 5.293 -130.125 -81.875 1 47.25 638 ILE B N 1
ATOM 10888 C CA . ILE B 1 638 ? 6.695 -130 -81.5 1 47.25 638 ILE B CA 1
ATOM 10889 C C . ILE B 1 638 ? 7.152 -128.5 -81.625 1 47.25 638 ILE B C 1
ATOM 10891 O O . ILE B 1 638 ? 7.93 -128 -80.812 1 47.25 638 ILE B O 1
ATOM 10895 N N . ASP B 1 639 ? 6.824 -127.75 -82.812 1 42.22 639 ASP B N 1
ATOM 10896 C CA . ASP B 1 639 ? 7.309 -126.438 -83.062 1 42.22 639 ASP B CA 1
ATOM 10897 C C . ASP B 1 639 ? 6.664 -125.438 -82.125 1 42.22 639 ASP B C 1
ATOM 10899 O O . ASP B 1 639 ? 6.887 -124.188 -82.25 1 42.22 639 ASP B O 1
ATOM 10903 N N . LEU B 1 640 ? 5.805 -125.688 -81.438 1 40.47 640 LEU B N 1
ATOM 10904 C CA . LEU B 1 640 ? 5.383 -124.75 -80.438 1 40.47 640 LEU B CA 1
ATOM 10905 C C . LEU B 1 640 ? 6.59 -124.062 -79.75 1 40.47 640 LEU B C 1
ATOM 10907 O O . LEU B 1 640 ? 6.434 -123.25 -78.875 1 40.47 640 LEU B O 1
ATOM 10911 N N . GLU B 1 641 ? 7.797 -124.5 -80.125 1 38.44 641 GLU B N 1
ATOM 10912 C CA . GLU B 1 641 ? 9.039 -123.875 -79.688 1 38.44 641 GLU B CA 1
ATOM 10913 C C . GLU B 1 641 ? 9.172 -122.438 -80.125 1 38.44 641 GLU B C 1
ATOM 10915 O O . GLU B 1 641 ? 9.68 -121.625 -79.375 1 38.44 641 GLU B O 1
ATOM 10920 N N . ILE B 1 642 ? 9.008 -122 -81.438 1 36.88 642 ILE B N 1
ATOM 10921 C CA . ILE B 1 642 ? 9.602 -120.875 -82.062 1 36.88 642 ILE B CA 1
ATOM 10922 C C . ILE B 1 642 ? 8.797 -119.625 -81.75 1 36.88 642 ILE B C 1
ATOM 10924 O O . ILE B 1 642 ? 9.359 -118.5 -81.625 1 36.88 642 ILE B O 1
ATOM 10928 N N . ILE B 1 643 ? 7.547 -119.562 -81.625 1 37.03 643 ILE B N 1
ATOM 10929 C CA . ILE B 1 643 ? 6.93 -118.25 -81.625 1 37.03 643 ILE B CA 1
ATOM 10930 C C . ILE B 1 643 ? 7.27 -117.5 -80.312 1 37.03 643 ILE B C 1
ATOM 10932 O O . ILE B 1 643 ? 7.219 -116.25 -80.25 1 37.03 643 ILE B O 1
ATOM 10936 N N . GLU B 1 644 ? 7.555 -118.062 -79.312 1 38.91 644 GLU B N 1
ATOM 10937 C CA . GLU B 1 644 ? 7.828 -117.188 -78.188 1 38.91 644 GLU B CA 1
ATOM 10938 C C . GLU B 1 644 ? 9.133 -116.438 -78.375 1 38.91 644 GLU B C 1
ATOM 10940 O O . GLU B 1 644 ? 9.359 -115.438 -77.688 1 38.91 644 GLU B O 1
ATOM 10945 N N . SER B 1 645 ? 10.047 -116.875 -79.125 1 37.81 645 SER B N 1
ATOM 10946 C CA . SER B 1 645 ? 11.281 -116.125 -79.312 1 37.81 645 SER B CA 1
ATOM 10947 C C . SER B 1 645 ? 11.031 -114.875 -80.062 1 37.81 645 SER B C 1
ATOM 10949 O O . SER B 1 645 ? 11.742 -113.875 -79.875 1 37.81 645 SER B O 1
ATOM 10951 N N . GLU B 1 646 ? 10.18 -114.75 -81 1 37.53 646 GLU B N 1
ATOM 10952 C CA . GLU B 1 646 ? 10.039 -113.562 -81.75 1 37.53 646 GLU B CA 1
ATOM 10953 C C . GLU B 1 646 ? 9.305 -112.438 -81 1 37.53 646 GLU B C 1
ATOM 10955 O O . GLU B 1 646 ? 9.547 -111.25 -81.188 1 37.53 646 GLU B O 1
ATOM 10960 N N . ASP B 1 647 ? 8.406 -112.688 -80.188 1 36.78 647 ASP B N 1
ATOM 10961 C CA . ASP B 1 647 ? 7.738 -111.562 -79.562 1 36.78 647 ASP B CA 1
ATOM 10962 C C . ASP B 1 647 ? 8.656 -110.875 -78.562 1 36.78 647 ASP B C 1
ATOM 10964 O O . ASP B 1 647 ? 8.367 -109.75 -78.125 1 36.78 647 ASP B O 1
ATOM 10968 N N . ARG B 1 648 ? 9.578 -111.438 -78 1 41.25 648 ARG B N 1
ATOM 10969 C CA . ARG B 1 648 ? 10.445 -110.688 -77.125 1 41.25 648 ARG B CA 1
ATOM 10970 C C . ARG B 1 648 ? 11.32 -109.75 -77.875 1 41.25 648 ARG B C 1
ATOM 10972 O O . ARG B 1 648 ? 12.07 -108.938 -77.312 1 41.25 648 ARG B O 1
ATOM 10979 N N . LYS B 1 649 ? 11.633 -109.938 -79.25 1 39.16 649 LYS B N 1
ATOM 10980 C CA . LYS B 1 649 ? 12.414 -108.938 -79.875 1 39.16 649 LYS B CA 1
ATOM 10981 C C . LYS B 1 649 ? 11.617 -107.625 -79.938 1 39.16 649 LYS B C 1
ATOM 10983 O O . LYS B 1 649 ? 12.195 -106.5 -80.062 1 39.16 649 LYS B O 1
ATOM 10988 N N . ASN B 1 650 ? 10.312 -107.5 -80 1 36.66 650 ASN B N 1
ATOM 10989 C CA . ASN B 1 650 ? 9.648 -106.188 -80.125 1 36.66 650 ASN B CA 1
ATOM 10990 C C . ASN B 1 650 ? 9.258 -105.625 -78.75 1 36.66 650 ASN B C 1
ATOM 10992 O O . ASN B 1 650 ? 8.602 -104.562 -78.625 1 36.66 650 ASN B O 1
ATOM 10996 N N . GLU B 1 651 ? 9.242 -106.312 -77.75 1 32.25 651 GLU B N 1
ATOM 10997 C CA . GLU B 1 651 ? 9.117 -105.562 -76.5 1 32.25 651 GLU B CA 1
ATOM 10998 C C . GLU B 1 651 ? 10.492 -105.25 -75.938 1 32.25 651 GLU B C 1
ATOM 11000 O O . GLU B 1 651 ? 11.414 -106.062 -75.938 1 32.25 651 GLU B O 1
#

Secondary structure (DSSP, 8-state):
---------HHHHHHHHHHHHHHHHHHTT---------S--EE-BTTB-EEEE-TTTS-EEEETTS---HHHHHH-HHHH-B--TT--GGG--TTSEEEEEEEEEE-SS-SS-EEEEE--TT-SEEEEEEEEE---SS---EEEEEEEESTTS-GGGSSSSSSSEEEEPPSS--EEEEEEEEEE-SS-----EEEEEHHHHHHHHHHHHHHHHHHHHHHHHHHHHHHHHHHHH--HHHHHHHHHHHHHHHHHHHHHTHHHHHT-TT-HHHHHHHHHHHHHHHHHHHHHHHHHHTTHHHH-HHHHHHHHHHHHHHHHHHHHHHHT-GGGGG--HHHHHHHHHHHHHHHHHHHTT-TTHHHHHHHHHHHHHHHHHHHHHHTTSS---HHHHTHHHHHHHHHHHHHHHHHHHHHHHHHHHHHHHHHHHHHHHHHHHHHHHHHHHHHHHHHHHHHHHHHHHHHHHHHHHHHHHHHHHHHHHHHHHHHHHHHHHHHHHHHHHHHHHTTS---HHHHHHHS--HHHHHHHHHHHHTTT----TTT----EEE-SSTT-EEETTT--EE-TTTTSTTTT--S-HHHHHHHHHHHHTT---S-HHHHHHHTT--HHHHHHHHHHHHHHHHHHHHTT-HHHHHHHHHHTTSHHHHTTT--/---------HHHHHHHHHHHHHHHHHHTT---------S--EE-BTTB-EEEE-TTTS-EEEETTS---HHHHHH-HHHH-B--TT--GGG--TTSEEEEEEEEEE-SS-SS-EEEEE--TT-SEEEEEEEEE---SS---EEEEEEEESTTS-GGGSSSSSSSEEEEPPSS--EEEEEEEEEE-SS-----EEEEEHHHHHHHHHHHHHHHHHHHHHHHHHHHHHHHHHHHH--HHHHHHHHHHHHHHHHHHHHHTHHHHHT-TT-HHHHHHHHHHHHHHHHHHHHHHHHHHTTHHHH-HHHHHHHHHHHHHHHHHHHHHHHT-GGGGG--HHHHHHHHHHHHHHHHHHHTT-TTHHHHHHHHHHHHHHHHHHHHHHTTSS---HHHHTHHHHHHHHHHHHHHHHHHHHHHHHHHHHHHHHHHHHHHHHHHHHHHHHHHHHHHHHHHHHHHHHHHHHHHHHHHHHHHHHHHHHHHHHHHHHHHHHHHHHHHHHHHHHHHHTTS---HHHHHHHS--HHHHHHHHHHHHTTT----TTT----EEE-SSTT-EEETTT--EE-SSTTSTTTT--S-HHHHHHHHHHHHTT---S-HHHHHHHTT--HHHHHHHHHHHHHHHHHHHHTT-HHHHHHHHHHTTTHHHHHHHH-

Radius of gyration: 76.6 Å; Cα contacts (8 Å, |Δi|>4): 1543; chains: 2; bounding box: 76×219×146 Å